Protein AF-0000000087661195 (afdb_homodimer)

pLDDT: mean 78.03, std 29.75, range [17.19, 98.88]

Secondary structure (DSSP, 8-state):
-------------------STHHHHTTS---TTTTT-EEE-SS-EEEEEEEEEE-SS-EEEEEE-TT--EEEEEEEEESS-HHHHHHHHHHHHHHHHTTT-TTBPPEEEEEEEE-TTS-EEEEEEEE---EEHHHHHHHHHHTT----HHHHHHHHHHHHHHHHHHHTSSSPPB-S--SGGGEEEE-S-TTSPPEEEE---TT-BSPPB-TTTS-HHHHHHHHHHHS-GGG--HHHH-GGG---BSHHHHHHHHHHHHHHHHHSS-SSTT-HHHHHHT-----SSS---HHHHHHHHHHT-S-TTTSPPHHHHHHHHHHHTT-------TT-PPPP-HHHHHHHHHTT-----TTS------------------------------------------------------------S--/-------------------TTHHHHHHHS--TT-TT-EEE-SS-EEEEEEEEEE-SS-EEEEEE-TT--EEEEEEEEESS-HHHHHHHHHHHHHHHHTTT-TTBPPEEEEEEEE-TTS-EEEEEEEE---EEHHHHHHHHHHTT----HHHHHHHHHHHHHHHHHHHTSSSPPB-S--SGGGEEEE-S-TTSPPEEEE---TT-BSPPB-TTTS-HHHHHHHHHHHS-GGG--HHHH-GGG---BSHHHHHHHHHHHHHHHHHSS-SSTT-HHHHHHT-----SSS---HHHHHHHHHHT-SSTTTSPPHHHHHHHHHHHTT-------TT-PPPP-HHHHHHHHHTT---S-TTS---------------------------------------------------------------

Sequence (838 aa):
MPLGLFGSTSKPQPLTSIDSGGYKERKEALEKDGRGTVLRLENTTVTIEKKLAEGGFAIVYLVSDKQNRHYALKRQFINDDNKQVEACRRESQIVSSLKGHKNIVSYVDHLLAKNKSGIYDYMLLTAYYRTSVLQLMNDRLSVGQSLRSSEVLSIFCDMCEAVARLHHSVTPIIHRDLKVENILVDERNRAGPPIYVLCDFGSATTKVLSSNNYSVSFIQDEIEKYTTLSYRSPEMVDLYCGKPIGTKSDTWAMGVMLYKLCYFCLPFGESAMAIQNGAFSFPNEPHHPDSLKTVIKCLLDADIERRPTIYQCAVLAFAAAERVCPIRNVRGCRKPSLSAAVRCFRSGTVSMFEDEPQEQVGHVNPSSQQDETATIVSLAPDSSIGDPSALTTSVQPRLRPKPTASASTVPFVLQDSKVMPLGLFGSTSKPQPLTSIDSGGYKERKEALEKDGRGTVLRLENTTVTIEKKLAEGGFAIVYLVSDKQNRHYALKRQFINDDNKQVEACRRESQIVSSLKGHKNIVSYVDHLLAKNKSGIYDYMLLTAYYRTSVLQLMNDRLSVGQSLRSSEVLSIFCDMCEAVARLHHSVTPIIHRDLKVENILVDERNRAGPPIYVLCDFGSATTKVLSSNNYSVSFIQDEIEKYTTLSYRSPEMVDLYCGKPIGTKSDTWAMGVMLYKLCYFCLPFGESAMAIQNGAFSFPNEPHHPDSLKTVIKCLLDADIERRPTIYQCAVLAFAAAERVCPIRNVRGCRKPSLSAAVRCFRSGTVSMFEDEPQEQVGHVNPSSQQDETATIVSLAPDSSIGDPSALTTSVQPRLRPKPTASASTVPFVLQDSKV

Foldseek 3Di:
DDPCPDPDPPDPPDPDDPDPPVVVVCVVDQPVQNAQPWDDFDPFIWGFHGWDDDDPFWTWTWIAGPVRATKIKIKGKDDPDVVLLVLLVVLLVVLVVLAPDQQAWHFDGWHWDADPVRIIITMTITHDFDFFQVNVQVVQVVVPHADDQLVLLQQLLSVLSVQLSQCVPPQHKAQQEDARRQKGWDCVPVVDDIHIHGYDSSLMDSDKDFVVVDPLVVLLVSNVVRHDQLLAALCSLVVPPGDIHDNLSVLSSSLQRSLCNQPVDGQQHNDSVCRNQLDGDRDPPPDDDLLSVLLSSLSSDNDSVSRDGSQQSSLSSCVSSVHDRPRDPSPPDDHFDSVCSSVQVVVVHGHRHNPDPPPPPPPPPPPPPPPPVPPPPPPPDDDDDDDDDDDDDDPDDDDDPDDDPPPDDDDDDPDDDDD/DDPPPDPPPPDPPDPDDPDPPVVVPVVPPCPPFQAQPWDDFPPFIWGFHGWDDDDPFWTWTWIAGPVRATKIKIKGKDDPCVVLLVLLVVLLVVLVVLAPDQQAWHFDGWHWDADPVRIIITMTITHDFDFFQVNVQVVQVVVPHADDQLRLLQQLLSVLVVQLSQCVPPQHKAQQEDARRQKGWDCVPVVDDIHIHGYDSSLMDSDKDFVVVDPLVVLLVSNVVRHDQLLAALCSLVVPPGDIDDNLSVLSSSLQRSLCNQPVDGQQHNDSVCRNQLDGDRDPPPDDDLLSVLLSSLSSDNDSVSRDGSQQSSLSSCVSSVHDRPRDPSPPDDHFDSVCSSVQVVVVHGHRHNPDPPPPPPPPPPPPPPPPVPPPPPPDPDDDDDDPDDPPPDDDDDDDDDDDDDPPPDDPDDDDDDD

Organism: Ancylostoma caninum (NCBI:txid29170)

InterPro domains:
  IPR000719 Protein kinase domain [PF00069] (48-313)
  IPR000719 Protein kinase domain [PS50011] (46-319)
  IPR000719 Protein kinase domain [SM00220] (46-319)
  IPR008271 Serine/threonine-protein kinase, active site [PS00108] (173-185)
  IPR011009 Protein kinase-like domain superfamily [SSF56112] (47-316)

Nearest PDB structures (foldseek):
  7lvi-assembly1_A  TM=9.624E-01  e=3.060E-36  Mus musculus
  8gmc-assembly1_A  TM=9.609E-01  e=1.500E-36  Homo sapiens
  8gmd-assembly1_A  TM=9.590E-01  e=1.501E-35  Homo sapiens
  5te0-assembly1_A  TM=9.442E-01  e=3.418E-35  Homo sapiens
  7lvi-assembly2_B  TM=9.652E-01  e=1.347E-34  Mus musculus

Solvent-accessible surface area (backbone atoms only — not comparable to full-atom values): 49504 Å² total; per-residue (Å²): 137,84,84,76,75,84,70,82,71,80,73,81,75,78,80,76,82,78,75,77,65,73,63,61,66,63,66,75,51,71,50,88,66,50,40,72,42,74,45,76,48,75,87,50,58,35,30,33,65,38,68,68,46,78,58,100,69,39,38,31,28,36,26,28,37,95,84,66,48,66,27,28,34,42,38,32,75,42,46,91,44,68,69,59,53,50,37,51,53,50,23,54,52,51,45,57,73,51,52,80,44,83,23,36,57,42,55,74,47,49,35,79,45,70,47,96,82,61,36,32,44,35,36,43,32,28,60,56,58,92,43,35,47,46,55,55,51,51,57,30,49,76,71,70,42,75,61,51,68,70,56,43,40,52,48,48,45,32,48,38,53,34,50,39,57,33,51,68,34,96,69,39,40,31,51,52,62,63,42,55,85,33,26,32,36,43,64,86,54,74,91,52,77,76,42,38,21,42,46,81,48,64,44,40,40,68,72,68,46,32,70,88,80,38,54,66,68,56,52,50,34,51,47,64,66,38,42,53,75,66,42,48,31,29,54,72,70,40,70,83,73,70,51,68,49,44,63,59,39,42,39,26,11,44,17,44,33,52,44,24,53,57,54,64,36,65,66,40,50,58,36,63,66,31,35,49,64,43,51,66,75,80,67,80,68,64,81,68,59,61,57,57,53,32,50,34,53,46,27,46,38,55,50,70,87,72,29,45,50,60,54,38,47,32,47,39,45,20,52,63,60,73,43,84,58,86,71,70,68,84,81,69,67,80,79,60,35,57,72,40,18,36,55,28,42,75,72,76,43,86,46,46,49,76,82,56,74,76,70,70,75,69,72,75,65,80,68,81,71,71,78,67,76,67,71,75,64,77,70,73,77,75,86,82,82,86,83,86,87,79,87,79,87,85,83,80,84,83,82,84,75,77,77,76,79,70,84,79,78,91,86,81,87,74,89,86,81,74,127,135,84,85,77,73,89,67,82,72,75,76,81,74,78,79,74,81,76,77,76,67,72,64,60,67,69,66,67,56,70,44,92,67,51,35,71,43,73,45,77,48,74,85,51,57,36,30,34,64,40,69,69,46,78,57,99,69,39,34,32,29,36,25,28,37,95,84,67,49,67,27,29,34,42,37,33,76,43,45,89,45,68,68,58,53,50,36,51,53,49,23,56,52,52,44,55,71,53,50,82,43,84,23,36,55,43,54,74,46,48,36,80,46,67,48,95,82,60,36,31,45,36,38,43,33,27,60,58,60,92,42,36,48,46,54,54,50,50,58,29,50,76,70,70,41,74,61,52,67,68,57,42,41,52,49,48,44,29,48,35,55,34,50,39,58,33,50,66,34,95,69,39,39,32,50,50,62,63,42,57,84,33,27,32,36,43,64,87,54,73,90,50,77,75,41,38,20,40,49,80,47,64,44,41,41,67,74,68,47,32,69,88,81,39,55,64,68,57,52,50,34,50,47,65,65,37,42,51,74,64,41,48,32,28,54,72,71,40,70,81,72,69,52,68,50,42,62,60,39,43,38,26,10,44,18,43,33,52,46,23,51,55,55,64,39,64,64,38,52,58,34,65,66,32,33,49,63,43,49,64,75,82,69,80,69,64,81,69,60,60,57,58,54,32,52,34,52,46,26,46,38,56,49,70,87,72,28,46,52,60,55,40,48,32,47,38,46,21,51,62,60,75,43,84,57,87,72,69,67,85,81,70,66,81,79,61,35,56,72,40,19,35,56,28,40,76,72,74,42,86,46,46,50,78,82,55,76,76,70,70,74,70,71,77,64,80,70,80,71,72,77,67,78,68,74,74,66,82,72,73,81,74,79,77,84,82,82,87,76,77,86,78,80,81,80,78,81,77,84,71,89,72,93,73,89,82,77,84,79,81,75,92,68,95,80,70,96,78,134

Radius of gyration: 34.37 Å; Cα contacts (8 Å, |Δi|>4): 1247; chains: 2; bounding box: 123×101×122 Å

Structure (mmCIF, N/CA/C/O backbone):
data_AF-0000000087661195-model_v1
#
loop_
_entity.id
_entity.type
_entity.pdbx_description
1 polymer 'non-specific serine/threonine protein kinase'
#
loop_
_atom_site.group_PDB
_atom_site.id
_atom_site.type_symbol
_atom_site.label_atom_id
_atom_site.label_alt_id
_atom_site.label_comp_id
_atom_site.label_asym_id
_atom_site.label_entity_id
_atom_site.label_seq_id
_atom_site.pdbx_PDB_ins_code
_atom_site.Cartn_x
_atom_site.Cartn_y
_atom_site.Cartn_z
_atom_site.occupancy
_atom_site.B_iso_or_equiv
_atom_site.auth_seq_id
_atom_site.auth_comp_id
_atom_site.auth_asym_id
_atom_site.auth_atom_id
_atom_site.pdbx_PDB_model_num
ATOM 1 N N . MET A 1 1 ? 73.562 -59.156 -7.957 1 23.47 1 MET A N 1
ATOM 2 C CA . MET A 1 1 ? 73.375 -58.5 -6.668 1 23.47 1 MET A CA 1
ATOM 3 C C . MET A 1 1 ? 71.938 -58 -6.531 1 23.47 1 MET A C 1
ATOM 5 O O . MET A 1 1 ? 71.438 -57.375 -7.461 1 23.47 1 MET A O 1
ATOM 9 N N . PRO A 1 2 ? 71.062 -58.5 -5.578 1 24.06 2 PRO A N 1
ATOM 10 C CA . PRO A 1 2 ? 69.625 -58.656 -5.312 1 24.06 2 PRO A CA 1
ATOM 11 C C . PRO A 1 2 ? 69 -57.312 -4.93 1 24.06 2 PRO A C 1
ATOM 13 O O . PRO A 1 2 ? 69.562 -56.5 -4.23 1 24.06 2 PRO A O 1
ATOM 16 N N . LEU A 1 3 ? 68.188 -56.656 -5.926 1 22.72 3 LEU A N 1
ATOM 17 C CA . LEU A 1 3 ? 67.438 -55.406 -6.082 1 22.72 3 LEU A CA 1
ATOM 18 C C . LEU A 1 3 ? 66.438 -55.219 -4.941 1 22.72 3 LEU A C 1
ATOM 20 O O . LEU A 1 3 ? 65.438 -55.938 -4.867 1 22.72 3 LEU A O 1
ATOM 24 N N . GLY A 1 4 ? 66.875 -55.125 -3.688 1 21.38 4 GLY A N 1
ATOM 25 C CA . GLY A 1 4 ? 66.25 -55.188 -2.369 1 21.38 4 GLY A CA 1
ATOM 26 C C . GLY A 1 4 ? 65.188 -54.156 -2.168 1 21.38 4 GLY A C 1
ATOM 27 O O . GLY A 1 4 ? 65.438 -53 -1.808 1 21.38 4 GLY A O 1
ATOM 28 N N . LEU A 1 5 ? 64.188 -54.062 -3.111 1 22.47 5 LEU A N 1
ATOM 29 C CA . LEU A 1 5 ? 63.188 -53 -3.207 1 22.47 5 LEU A CA 1
ATOM 30 C C . LEU A 1 5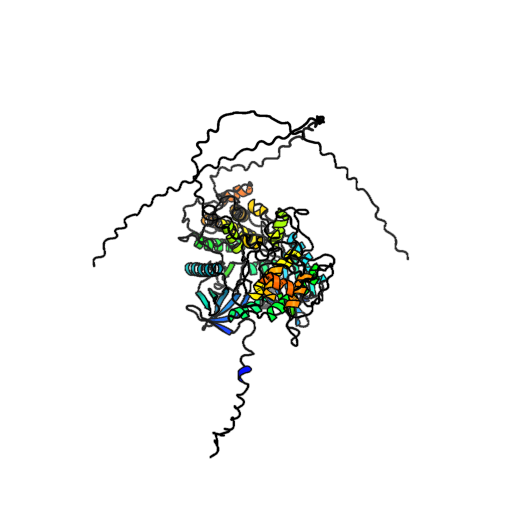 ? 62.469 -52.844 -1.888 1 22.47 5 LEU A C 1
ATOM 32 O O . LEU A 1 5 ? 62 -53.812 -1.306 1 22.47 5 LEU A O 1
ATOM 36 N N . PHE A 1 6 ? 62.656 -51.688 -1.176 1 22.33 6 PHE A N 1
ATOM 37 C CA . PHE A 1 6 ? 62.406 -51.156 0.148 1 22.33 6 PHE A CA 1
ATOM 38 C C . PHE A 1 6 ? 60.938 -51.219 0.495 1 22.33 6 PHE A C 1
ATOM 40 O O . PHE A 1 6 ? 60.094 -50.688 -0.25 1 22.33 6 PHE A O 1
ATOM 47 N N . GLY A 1 7 ? 60.406 -52.156 1.213 1 20.47 7 GLY A N 1
ATOM 48 C CA . GLY A 1 7 ? 59.188 -52.781 1.709 1 20.47 7 GLY A CA 1
ATOM 49 C C . GLY A 1 7 ? 58.406 -51.844 2.646 1 20.47 7 GLY A C 1
ATOM 50 O O . GLY A 1 7 ? 57.406 -52.281 3.252 1 20.47 7 GLY A O 1
ATOM 51 N N . SER A 1 8 ? 59.031 -50.75 3.098 1 21.3 8 SER A N 1
ATOM 52 C CA . SER A 1 8 ? 58.562 -50.438 4.449 1 21.3 8 SER A CA 1
ATOM 53 C C . SER A 1 8 ? 57.062 -50.125 4.469 1 21.3 8 SER A C 1
ATOM 55 O O . SER A 1 8 ? 56.562 -49.438 3.586 1 21.3 8 SER A O 1
ATOM 57 N N . THR A 1 9 ? 56.25 -50.875 5.176 1 21.91 9 THR A N 1
ATOM 58 C CA . THR A 1 9 ? 54.844 -51.156 5.508 1 21.91 9 THR A CA 1
ATOM 59 C C . THR A 1 9 ? 54.25 -50 6.309 1 21.91 9 THR A C 1
ATOM 61 O O . THR A 1 9 ? 53.188 -50.125 6.91 1 21.91 9 THR A O 1
ATOM 64 N N . SER A 1 10 ? 54.75 -48.781 6.18 1 21.56 10 SER A N 1
ATOM 65 C CA . SER A 1 10 ? 54.344 -47.875 7.254 1 21.56 10 SER A CA 1
ATOM 66 C C . SER A 1 10 ? 52.844 -47.844 7.406 1 21.56 10 SER A C 1
ATOM 68 O O . S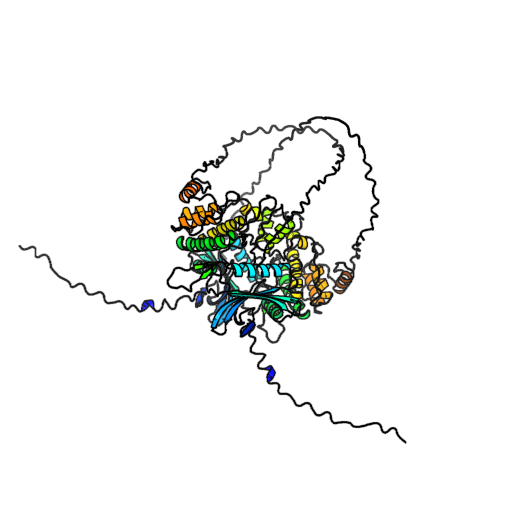ER A 1 10 ? 52.125 -47.781 6.414 1 21.56 10 SER A O 1
ATOM 70 N N . LYS A 1 11 ? 52.344 -48.25 8.578 1 22.83 11 LYS A N 1
ATOM 71 C CA . LYS A 1 11 ? 51 -48.375 9.164 1 22.83 11 LYS A CA 1
ATOM 72 C C . LYS A 1 11 ? 50.219 -47.094 9.023 1 22.83 11 LYS A C 1
ATOM 74 O O . LYS A 1 11 ? 50.688 -46 9.367 1 22.83 11 LYS A O 1
ATOM 79 N N . PRO A 1 12 ? 49.25 -46.938 8.141 1 20.7 12 PRO A N 1
ATOM 80 C CA . PRO A 1 12 ? 48.562 -45.688 7.969 1 20.7 12 PRO A CA 1
ATOM 81 C C . PRO A 1 12 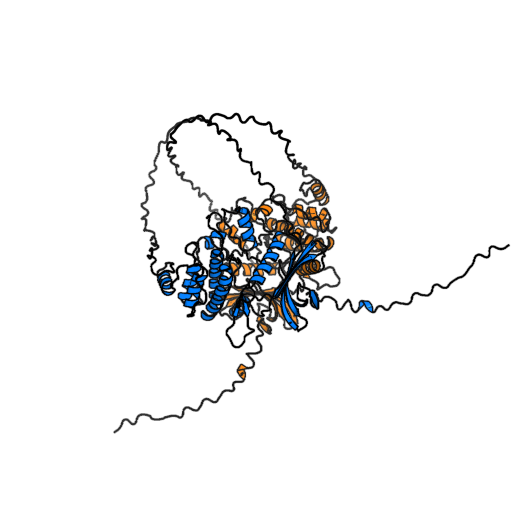? 47.906 -45.188 9.258 1 20.7 12 PRO A C 1
ATOM 83 O O . PRO A 1 12 ? 47.375 -46 10.031 1 20.7 12 PRO A O 1
ATOM 86 N N . GLN A 1 13 ? 48.438 -44.219 10.023 1 24.23 13 GLN A N 1
ATOM 87 C CA . GLN A 1 13 ? 47.938 -43.656 11.266 1 24.23 13 GLN A CA 1
ATOM 88 C C . GLN A 1 13 ? 46.469 -43.312 11.148 1 24.23 13 GLN A C 1
ATOM 90 O O . GLN A 1 13 ? 46.031 -42.719 10.148 1 24.23 13 GLN A O 1
ATOM 95 N N . PRO A 1 14 ? 45.656 -43.938 11.953 1 23.66 14 PRO A N 1
ATOM 96 C CA . PRO A 1 14 ? 44.188 -43.719 11.945 1 23.66 14 PRO A CA 1
ATOM 97 C C . PRO A 1 14 ? 43.812 -42.25 12.148 1 23.66 14 PRO A C 1
ATOM 99 O O . PRO A 1 14 ? 44.375 -41.562 13.008 1 23.66 14 PRO A O 1
ATOM 102 N N . LEU A 1 15 ? 43.5 -41.5 11.156 1 22.91 15 LEU A N 1
ATOM 103 C CA . LEU A 1 15 ? 43.062 -40.125 11.305 1 22.91 15 LEU A CA 1
ATOM 104 C C . LEU A 1 15 ? 42.062 -40 12.445 1 22.91 15 LEU A C 1
ATOM 106 O O . LEU A 1 15 ? 41.125 -40.781 12.555 1 22.91 15 LEU A O 1
ATOM 110 N N . THR A 1 16 ? 42.406 -39.5 13.578 1 23.48 16 THR A N 1
ATOM 111 C CA . THR A 1 16 ? 41.656 -39.125 14.773 1 23.48 16 THR A CA 1
ATOM 112 C C . THR A 1 16 ? 40.344 -38.438 14.383 1 23.48 16 THR A C 1
ATOM 114 O O . THR A 1 16 ? 40.25 -37.75 13.367 1 23.48 16 THR A O 1
ATOM 117 N N . SER A 1 17 ? 39.219 -38.844 15.062 1 23.25 17 SER A N 1
ATOM 118 C CA . SER A 1 17 ? 37.812 -38.5 15.07 1 23.25 17 SER A CA 1
ATOM 119 C C . SER A 1 17 ? 37.594 -37.031 15.344 1 23.25 17 SER A C 1
ATOM 121 O O . SER A 1 17 ? 37.938 -36.531 16.422 1 23.25 17 SER A O 1
ATOM 123 N N . ILE A 1 18 ? 37.906 -36.125 14.5 1 25.22 18 ILE A N 1
ATOM 124 C CA . ILE A 1 18 ? 37.562 -34.719 14.766 1 25.22 18 ILE A CA 1
ATOM 125 C C . ILE A 1 18 ? 36.156 -34.625 15.297 1 25.22 18 ILE A C 1
ATOM 127 O O . ILE A 1 18 ? 35.219 -35.156 14.672 1 25.22 18 ILE A O 1
ATOM 131 N N . ASP A 1 19 ? 35.906 -34.281 16.594 1 24.72 19 ASP A N 1
ATOM 132 C CA . ASP A 1 19 ? 34.75 -34.031 17.453 1 24.72 19 ASP A CA 1
ATOM 133 C C . ASP A 1 19 ? 33.75 -33.125 16.75 1 24.72 19 ASP A C 1
ATOM 135 O O . ASP A 1 19 ? 34.125 -32.219 16.031 1 24.72 19 ASP A O 1
ATOM 139 N N . SER A 1 20 ? 32.5 -33.688 16.609 1 26.73 20 SER A N 1
ATOM 140 C CA . SER A 1 20 ? 31.188 -33.312 16.094 1 26.73 20 SER A CA 1
ATOM 141 C C . SER A 1 20 ? 30.719 -31.984 16.703 1 26.73 20 SER A C 1
ATOM 143 O O . SER A 1 20 ? 29.531 -31.641 16.609 1 26.73 20 SER A O 1
ATOM 145 N N . GLY A 1 21 ? 31.531 -31.312 17.594 1 26.72 21 GLY A N 1
ATOM 146 C CA . GLY A 1 21 ? 31.062 -30.172 18.359 1 26.72 21 GLY A CA 1
ATOM 147 C C . GLY A 1 21 ? 30.609 -29.016 17.484 1 26.72 21 GLY A C 1
ATOM 148 O O . GLY A 1 21 ? 30.141 -28 17.984 1 26.72 21 GLY A O 1
ATOM 149 N N . GLY A 1 22 ? 31.328 -28.859 16.391 1 26.8 22 GLY A N 1
ATOM 150 C CA . GLY A 1 22 ? 31.094 -27.578 15.742 1 26.8 22 GLY A CA 1
ATOM 151 C C . GLY A 1 22 ? 29.688 -27.422 15.219 1 26.8 22 GLY A C 1
ATOM 152 O O . GLY A 1 22 ? 29.359 -26.438 14.562 1 26.8 22 GLY A O 1
ATOM 153 N N . TYR A 1 23 ? 28.969 -28.578 15.094 1 26.92 23 TYR A N 1
ATOM 154 C CA . TYR A 1 23 ? 27.672 -28.453 14.453 1 26.92 23 TYR A CA 1
ATOM 155 C C . TYR A 1 23 ? 26.656 -27.781 15.383 1 26.92 23 TYR A C 1
ATOM 157 O O . TYR A 1 23 ? 25.5 -27.594 15.023 1 26.92 23 TYR A O 1
ATOM 165 N N . LYS A 1 24 ? 26.828 -27.891 16.812 1 28.62 24 LYS A N 1
ATOM 166 C CA . LYS A 1 24 ? 25.812 -27.328 17.672 1 28.62 24 LYS A CA 1
ATOM 167 C C . LYS A 1 24 ? 25.672 -25.828 17.453 1 28.62 24 LYS A C 1
ATOM 169 O O . LYS A 1 24 ? 24.609 -25.25 17.703 1 28.62 24 LYS A O 1
ATOM 174 N N . GLU A 1 25 ? 26.891 -25.203 17.516 1 27.58 25 GLU A N 1
ATOM 175 C CA . GLU A 1 25 ? 26.797 -23.75 17.672 1 27.58 25 GLU A CA 1
ATOM 176 C C . GLU A 1 25 ? 26.094 -23.109 16.469 1 27.58 25 GLU A C 1
ATOM 178 O O . GLU A 1 25 ? 25.547 -22.016 16.578 1 27.58 25 GLU A O 1
ATOM 183 N N . ARG A 1 26 ? 26.312 -23.703 15.266 1 26.25 26 ARG A N 1
ATOM 184 C CA . ARG A 1 26 ? 25.719 -22.953 14.156 1 26.25 26 ARG A CA 1
ATOM 185 C C . ARG A 1 26 ? 24.203 -23.062 14.18 1 26.25 26 ARG A C 1
ATOM 187 O O . ARG A 1 26 ? 23.531 -22.547 13.297 1 26.25 26 ARG A O 1
ATOM 194 N N . LYS A 1 27 ? 23.672 -24.094 14.742 1 30.52 27 LYS A N 1
ATOM 195 C CA . LYS A 1 27 ? 22.234 -24.312 14.742 1 30.52 27 LYS A CA 1
ATOM 196 C C . LYS A 1 27 ? 21.5 -23.156 15.422 1 30.52 27 LYS A C 1
ATOM 198 O O . LYS A 1 27 ? 20.266 -23.125 15.445 1 30.52 27 LYS A O 1
ATOM 203 N N . GLU A 1 28 ? 21.984 -22.797 16.641 1 32.5 28 GLU A N 1
ATOM 204 C CA . GLU A 1 28 ? 21.297 -21.703 17.328 1 32.5 28 GLU A CA 1
ATOM 205 C C . GLU A 1 28 ? 21.172 -20.469 16.438 1 32.5 28 GLU A C 1
ATOM 207 O O . GLU A 1 28 ? 21.844 -19.469 16.656 1 32.5 28 GLU A O 1
ATOM 212 N N . ALA A 1 29 ? 21.594 -20.438 15.203 1 30.83 29 ALA A N 1
ATOM 213 C CA . ALA A 1 29 ? 21.562 -19.547 14.039 1 30.83 29 ALA A CA 1
ATOM 214 C C . ALA A 1 29 ? 20.438 -18.531 14.156 1 30.83 29 ALA A C 1
ATOM 216 O O . ALA A 1 29 ? 19.531 -18.688 14.984 1 30.83 29 ALA A O 1
ATOM 217 N N . LEU A 1 30 ? 20.219 -17.641 12.891 1 34.56 30 LEU A N 1
ATOM 218 C CA . LEU A 1 30 ? 19.422 -16.469 12.508 1 34.56 30 LEU A CA 1
ATOM 219 C C . LEU A 1 30 ? 17.969 -16.656 12.938 1 34.56 30 LEU A C 1
ATOM 221 O O . LEU A 1 30 ? 17.266 -17.5 12.398 1 34.56 30 LEU A O 1
ATOM 225 N N . GLU A 1 31 ? 17.719 -16.734 13.984 1 41.88 31 GLU A N 1
ATOM 226 C CA . GLU A 1 31 ? 16.312 -16.438 14.227 1 41.88 31 GLU A CA 1
ATOM 227 C C . GLU A 1 31 ? 15.734 -15.555 13.117 1 41.88 31 GLU A C 1
ATOM 229 O O . GLU A 1 31 ? 16.375 -14.602 12.68 1 41.88 31 GLU A O 1
ATOM 234 N N . LYS A 1 32 ? 14.875 -16.016 12.258 1 54.84 32 LYS A N 1
ATOM 235 C CA . LYS A 1 32 ? 14.25 -15.797 10.953 1 54.84 32 LYS A CA 1
ATOM 236 C C . LYS A 1 32 ? 13.945 -14.32 10.742 1 54.84 32 LYS A C 1
ATOM 238 O O . LYS A 1 32 ? 13.992 -13.828 9.609 1 54.84 32 LYS A O 1
ATOM 243 N N . ASP A 1 33 ? 13.891 -13.562 11.797 1 65.44 33 ASP A N 1
ATOM 244 C CA . ASP A 1 33 ? 13.547 -12.156 11.602 1 65.44 33 ASP A CA 1
ATOM 245 C C . ASP A 1 33 ? 14.797 -11.281 11.617 1 65.44 33 ASP A C 1
ATOM 247 O O . ASP A 1 33 ? 14.703 -10.055 11.742 1 65.44 33 ASP A O 1
ATOM 251 N N . GLY A 1 34 ? 16.094 -11.844 11.391 1 76.19 34 GLY A N 1
ATOM 252 C CA . GLY A 1 34 ? 17.344 -11.102 11.312 1 76.19 34 GLY A CA 1
ATOM 253 C C . GLY A 1 34 ? 17.859 -10.68 12.672 1 76.19 34 GLY A C 1
ATOM 254 O O . GLY A 1 34 ? 18.859 -9.961 12.766 1 76.19 34 GLY A O 1
ATOM 255 N N . ARG A 1 35 ? 17.266 -11.141 13.734 1 85.94 35 ARG A N 1
ATOM 256 C CA . ARG A 1 35 ? 17.656 -10.734 15.078 1 85.94 35 ARG A CA 1
ATOM 257 C C . ARG A 1 35 ? 19.094 -11.102 15.367 1 85.94 35 ARG A C 1
ATOM 259 O O . ARG A 1 35 ? 19.547 -12.211 15.055 1 85.94 35 ARG A O 1
ATOM 266 N N . GLY A 1 36 ? 19.797 -10.148 15.906 1 90.69 36 GLY A N 1
ATOM 267 C CA . GLY A 1 36 ? 21.172 -10.375 16.297 1 90.69 36 GLY A CA 1
ATOM 268 C C . GLY A 1 36 ? 22.172 -10.016 15.195 1 90.69 36 GLY A C 1
ATOM 269 O O . GLY A 1 36 ? 23.375 -9.938 15.445 1 90.69 36 GLY A O 1
ATOM 270 N N . THR A 1 37 ? 21.656 -9.703 14.023 1 92.62 37 THR A N 1
ATOM 271 C CA . THR A 1 37 ? 22.516 -9.328 12.906 1 92.62 37 THR A CA 1
ATOM 272 C C . THR A 1 37 ? 23.125 -7.941 13.133 1 92.62 37 THR A C 1
ATOM 274 O O . THR A 1 37 ? 22.422 -7.004 13.516 1 92.62 37 THR A O 1
ATOM 277 N N . VAL A 1 38 ? 24.438 -7.84 12.992 1 95.88 38 VAL A N 1
ATOM 278 C CA . VAL A 1 38 ? 25.125 -6.566 13.141 1 95.88 38 VAL A CA 1
ATOM 279 C C . VAL A 1 38 ? 25.266 -5.883 11.781 1 95.88 38 VAL A C 1
ATOM 281 O O . VAL A 1 38 ? 25.688 -6.508 10.805 1 95.88 38 VAL A O 1
ATOM 284 N N . LEU A 1 39 ? 24.875 -4.648 11.75 1 95.5 39 LEU A N 1
ATOM 285 C CA . LEU A 1 39 ? 24.922 -3.857 10.523 1 95.5 39 LEU A CA 1
ATOM 286 C C . LEU A 1 39 ? 25.828 -2.641 10.703 1 95.5 39 LEU A C 1
ATOM 288 O O . LEU A 1 39 ? 25.766 -1.963 11.727 1 95.5 39 LEU A O 1
ATOM 292 N N . ARG A 1 40 ? 26.656 -2.408 9.75 1 95.88 40 ARG A N 1
ATOM 293 C CA . ARG A 1 40 ? 27.547 -1.255 9.766 1 95.88 40 ARG A CA 1
ATOM 294 C C . ARG A 1 40 ? 27.109 -0.212 8.742 1 95.88 40 ARG A C 1
ATOM 296 O O . ARG A 1 40 ? 27.016 -0.508 7.551 1 95.88 40 ARG A O 1
ATOM 303 N N . LEU A 1 41 ? 26.844 1.008 9.18 1 97.12 41 LEU A N 1
ATOM 304 C CA . LEU A 1 41 ? 26.547 2.137 8.305 1 97.12 41 LEU A CA 1
ATOM 305 C C . LEU A 1 41 ? 27.781 3.023 8.133 1 97.12 41 LEU A C 1
ATOM 307 O O . LEU A 1 41 ? 28.906 2.568 8.32 1 97.12 41 LEU A O 1
ATOM 311 N N . GLU A 1 42 ? 27.562 4.254 7.641 1 95.31 42 GLU A N 1
ATOM 312 C CA . GLU A 1 42 ? 28.703 5.121 7.367 1 95.31 42 GLU A CA 1
ATOM 313 C C . GLU A 1 42 ? 29.438 5.484 8.648 1 95.31 42 GLU A C 1
ATOM 315 O O . GLU A 1 42 ? 30.672 5.461 8.695 1 95.31 42 GLU A O 1
ATOM 320 N N . ASN A 1 43 ? 28.672 5.789 9.711 1 96.12 43 ASN A N 1
ATOM 321 C CA . ASN A 1 43 ? 29.312 6.293 10.922 1 96.12 43 ASN A CA 1
ATOM 322 C C . ASN A 1 43 ? 28.828 5.535 12.156 1 96.12 43 ASN A C 1
ATOM 324 O O . ASN A 1 43 ? 29.266 5.828 13.273 1 96.12 43 ASN A O 1
ATOM 328 N N . THR A 1 44 ? 27.906 4.57 11.953 1 96.75 44 THR A N 1
ATOM 329 C CA . THR A 1 44 ? 27.281 3.902 13.086 1 96.75 44 THR A CA 1
ATOM 330 C C . THR A 1 44 ? 27.219 2.395 12.867 1 96.75 44 THR A C 1
ATOM 332 O O . THR A 1 44 ? 27.078 1.937 11.727 1 96.75 44 THR A O 1
ATOM 335 N N . THR A 1 45 ? 27.391 1.646 13.883 1 97.88 45 THR A N 1
ATOM 336 C CA . THR A 1 45 ? 27.156 0.205 13.891 1 97.88 45 THR A CA 1
ATOM 337 C C . THR A 1 45 ? 25.984 -0.152 14.797 1 97.88 45 THR A C 1
ATOM 339 O O . THR A 1 45 ? 25.938 0.28 15.945 1 97.88 45 THR A O 1
ATOM 342 N N . VAL A 1 46 ? 25.062 -0.938 14.211 1 98.12 46 VAL A N 1
ATOM 343 C CA . VAL A 1 46 ? 23.859 -1.248 14.977 1 98.12 46 VAL A CA 1
ATOM 344 C C . VAL A 1 46 ? 23.562 -2.74 14.875 1 98.12 46 VAL A C 1
ATOM 346 O O . VAL A 1 46 ? 24.031 -3.418 13.961 1 98.12 46 VAL A O 1
ATOM 349 N N . THR A 1 47 ? 22.781 -3.195 15.867 1 97.94 47 THR A N 1
ATOM 350 C CA . THR A 1 47 ? 22.344 -4.586 15.914 1 97.94 47 THR A CA 1
ATOM 351 C C . THR A 1 47 ? 20.828 -4.68 15.805 1 97.94 47 THR A C 1
ATOM 353 O O . THR A 1 47 ? 20.094 -3.963 16.5 1 97.94 47 THR A O 1
ATOM 356 N N . ILE A 1 48 ? 20.359 -5.605 14.992 1 96.75 48 ILE A N 1
ATOM 357 C CA . ILE A 1 48 ? 18.922 -5.773 14.805 1 96.75 48 ILE A CA 1
ATOM 358 C C . ILE A 1 48 ? 18.312 -6.445 16.031 1 96.75 48 ILE A C 1
ATOM 360 O O . ILE A 1 48 ? 18.766 -7.512 16.453 1 96.75 48 ILE A O 1
ATOM 364 N N . GLU A 1 49 ? 17.281 -5.77 16.609 1 95.75 49 GLU A N 1
ATOM 365 C CA . GLU A 1 49 ? 16.547 -6.352 17.719 1 95.75 49 GLU A CA 1
ATOM 366 C C . GLU A 1 49 ? 15.289 -7.07 17.219 1 95.75 49 GLU A C 1
ATOM 368 O O . GLU A 1 49 ? 15.016 -8.203 17.641 1 95.75 49 GLU A O 1
ATOM 373 N N . LYS A 1 50 ? 14.555 -6.418 16.406 1 92.19 50 LYS A N 1
ATOM 374 C CA . LYS A 1 50 ? 13.352 -7.023 15.844 1 92.19 50 LYS A CA 1
ATOM 375 C C . LYS A 1 50 ? 12.891 -6.285 14.594 1 92.19 50 LYS A C 1
ATOM 377 O O . LYS A 1 50 ? 13.297 -5.148 14.352 1 92.19 50 LYS A O 1
ATOM 382 N N . LYS A 1 51 ? 12.086 -6.977 13.852 1 91.25 51 LYS A N 1
ATOM 383 C CA . LYS A 1 51 ? 11.43 -6.379 12.695 1 91.25 51 LYS A CA 1
ATOM 384 C C . LYS A 1 51 ? 10.172 -5.609 13.102 1 91.25 51 LYS A C 1
ATOM 386 O O . LYS A 1 51 ? 9.344 -6.125 13.852 1 91.25 51 LYS A O 1
ATOM 391 N N . LEU A 1 52 ? 10.062 -4.367 12.656 1 89.5 52 LEU A N 1
ATOM 392 C CA . LEU A 1 52 ? 8.914 -3.523 12.984 1 89.5 52 LEU A CA 1
ATOM 393 C C . LEU A 1 52 ? 7.855 -3.588 11.891 1 89.5 52 LEU A C 1
ATOM 395 O O . LEU A 1 52 ? 6.656 -3.572 12.18 1 89.5 52 LEU A O 1
ATOM 399 N N . ALA A 1 53 ? 8.281 -3.594 10.688 1 87.94 53 ALA A N 1
ATOM 400 C CA . ALA A 1 53 ? 7.379 -3.609 9.539 1 87.94 53 ALA A CA 1
ATOM 401 C C . ALA A 1 53 ? 8.078 -4.168 8.305 1 87.94 53 ALA A C 1
ATOM 403 O O . ALA A 1 53 ? 9.289 -4.02 8.148 1 87.94 53 ALA A O 1
ATOM 404 N N . GLU A 1 54 ? 7.254 -4.832 7.461 1 87.56 54 GLU A N 1
ATOM 405 C CA . GLU A 1 54 ? 7.781 -5.359 6.207 1 87.56 54 GLU A CA 1
ATOM 406 C C . GLU A 1 54 ? 6.781 -5.176 5.066 1 87.56 54 GLU A C 1
ATOM 408 O O . GLU A 1 54 ? 5.625 -5.598 5.176 1 87.56 54 GLU A O 1
ATOM 413 N N . GLY A 1 55 ? 7.199 -4.461 4.07 1 81.88 55 GLY A N 1
ATOM 414 C CA . GLY A 1 55 ? 6.418 -4.289 2.855 1 81.88 55 GLY A CA 1
ATOM 415 C C . GLY A 1 55 ? 7.184 -4.656 1.598 1 81.88 55 GLY A C 1
ATOM 416 O O . GLY A 1 55 ? 8.305 -5.168 1.672 1 81.88 55 GLY A O 1
ATOM 417 N N . GLY A 1 56 ? 6.543 -4.523 0.458 1 71.31 56 GLY A N 1
ATOM 418 C CA . GLY A 1 56 ? 7.148 -4.875 -0.816 1 71.31 56 GLY A CA 1
ATOM 419 C C . GLY A 1 56 ? 8.336 -4 -1.174 1 71.31 56 GLY A C 1
ATOM 420 O O . GLY A 1 56 ? 9.133 -4.352 -2.045 1 71.31 56 GLY A O 1
ATOM 421 N N . PHE A 1 57 ? 8.445 -2.951 -0.436 1 71.69 57 PHE A N 1
ATOM 422 C CA . PHE A 1 57 ? 9.461 -1.983 -0.835 1 71.69 57 PHE A CA 1
ATOM 423 C C . PHE A 1 57 ? 10.578 -1.915 0.197 1 71.69 57 PHE A C 1
ATOM 425 O O . PHE A 1 57 ? 11.734 -1.683 -0.151 1 71.69 57 PHE A O 1
ATOM 432 N N . ALA A 1 58 ? 10.258 -2.051 1.405 1 89.31 58 ALA A N 1
ATOM 433 C CA . ALA A 1 58 ? 11.266 -1.835 2.445 1 89.31 58 ALA A CA 1
ATOM 434 C C . ALA A 1 58 ? 10.938 -2.643 3.699 1 89.31 58 ALA A C 1
ATOM 436 O O . ALA A 1 58 ? 9.82 -3.141 3.85 1 89.31 58 ALA A O 1
ATOM 437 N N . ILE A 1 59 ? 11.977 -2.787 4.461 1 92.38 59 ILE A N 1
ATOM 438 C CA . ILE A 1 59 ? 11.859 -3.379 5.789 1 92.38 59 ILE A CA 1
ATOM 439 C C . ILE A 1 59 ? 12.289 -2.365 6.848 1 92.38 59 ILE A C 1
ATOM 441 O O . ILE A 1 59 ? 13.273 -1.644 6.66 1 92.38 59 ILE A O 1
ATOM 445 N N . VAL A 1 60 ? 11.531 -2.291 7.914 1 94.94 60 VAL A N 1
ATOM 446 C CA . VAL A 1 60 ? 11.914 -1.42 9.016 1 94.94 60 VAL A CA 1
ATOM 447 C C . VAL A 1 60 ? 12.25 -2.262 10.25 1 94.94 60 VAL A C 1
ATOM 449 O O . VAL A 1 60 ? 11.461 -3.121 10.648 1 94.94 60 VAL A O 1
ATOM 452 N N . TYR A 1 61 ? 13.422 -1.963 10.867 1 95.88 61 TYR A N 1
ATOM 453 C CA . TYR A 1 61 ? 13.891 -2.695 12.039 1 95.88 61 TYR A CA 1
ATOM 454 C C . TYR A 1 61 ? 14.016 -1.775 13.242 1 95.88 61 TYR A C 1
ATOM 456 O O . TYR A 1 61 ? 14.328 -0.592 13.102 1 95.88 61 TYR A O 1
ATOM 464 N N . LEU A 1 62 ? 13.734 -2.344 14.383 1 96.94 62 LEU A N 1
ATOM 465 C CA . LEU A 1 62 ? 14.289 -1.796 15.617 1 96.94 62 LEU A CA 1
ATOM 466 C C . LEU A 1 62 ? 15.727 -2.262 15.82 1 96.94 62 LEU A C 1
ATOM 468 O O . LEU A 1 62 ? 16 -3.465 15.805 1 96.94 62 LEU A O 1
ATOM 472 N N . VAL A 1 63 ? 16.578 -1.337 15.977 1 98.12 63 VAL A N 1
ATOM 473 C CA . VAL A 1 63 ? 17.984 -1.68 16.141 1 98.12 63 VAL A CA 1
ATOM 474 C C . VAL A 1 63 ? 18.562 -0.968 17.375 1 98.12 63 VAL A C 1
ATOM 476 O O . VAL A 1 63 ? 17.969 -0.005 17.859 1 98.12 63 VAL A O 1
ATOM 479 N N . SER A 1 64 ? 19.641 -1.445 17.844 1 98.12 64 SER A N 1
ATOM 480 C CA . SER A 1 64 ? 20.312 -0.834 18.984 1 98.12 64 SER A CA 1
ATOM 481 C C . SER A 1 64 ? 21.812 -0.688 18.734 1 98.12 64 SER A C 1
ATOM 483 O O . SER A 1 64 ? 22.375 -1.42 17.922 1 98.12 64 SER A O 1
ATOM 485 N N . ASP A 1 65 ? 22.391 0.344 19.375 1 96.88 65 ASP A N 1
ATOM 486 C CA . ASP A 1 65 ? 23.828 0.512 19.297 1 96.88 65 ASP A CA 1
ATOM 487 C C . ASP A 1 65 ? 24.531 -0.121 20.5 1 96.88 65 ASP A C 1
ATOM 489 O O . ASP A 1 65 ? 23.922 -0.862 21.266 1 96.88 65 ASP A O 1
ATOM 493 N N . LYS A 1 66 ? 25.875 0.132 20.562 1 94.38 66 LYS A N 1
ATOM 494 C CA . LYS A 1 66 ? 26.688 -0.466 21.625 1 94.38 66 LYS A CA 1
ATOM 495 C C . LYS A 1 66 ? 26.25 0.021 23 1 94.38 66 LYS A C 1
ATOM 497 O O . LYS A 1 66 ? 26.453 -0.67 24 1 94.38 66 LYS A O 1
ATOM 502 N N . GLN A 1 67 ? 25.656 1.154 23.031 1 95.81 67 GLN A N 1
ATOM 503 C CA . GLN A 1 67 ? 25.203 1.731 24.297 1 95.81 67 GLN A CA 1
ATOM 504 C C . GLN A 1 67 ? 23.734 1.388 24.562 1 95.81 67 GLN A C 1
ATOM 506 O O . GLN A 1 67 ? 23.109 1.97 25.453 1 95.81 67 GLN A O 1
ATOM 511 N N . ASN A 1 68 ? 23.125 0.596 23.797 1 94.12 68 ASN A N 1
ATOM 512 C CA . ASN A 1 68 ? 21.75 0.101 23.938 1 94.12 68 ASN A CA 1
ATOM 513 C C . ASN A 1 68 ? 20.734 1.194 23.641 1 94.12 68 ASN A C 1
ATOM 515 O O . ASN A 1 68 ? 19.625 1.185 24.203 1 94.12 68 ASN A O 1
ATOM 519 N N . ARG A 1 69 ? 21.188 2.186 22.938 1 96.31 69 ARG A N 1
ATOM 520 C CA . ARG A 1 69 ? 20.219 3.16 22.453 1 96.31 69 ARG A CA 1
ATOM 521 C C . ARG A 1 69 ? 19.453 2.615 21.25 1 96.31 69 ARG A C 1
ATOM 523 O O . ARG A 1 69 ? 20.047 1.992 20.359 1 96.31 69 ARG A O 1
ATOM 530 N N . HIS A 1 70 ? 18.125 2.9 21.25 1 97.06 70 HIS A N 1
ATOM 531 C CA . HIS A 1 70 ? 17.266 2.332 20.219 1 97.06 70 HIS A CA 1
ATOM 532 C C . HIS A 1 70 ? 17.109 3.297 19.047 1 97.06 70 HIS A C 1
ATOM 534 O O . HIS A 1 70 ? 16.969 4.508 19.25 1 97.06 70 HIS A O 1
ATOM 540 N N . TYR A 1 71 ? 17.125 2.727 17.797 1 98.12 71 TYR A N 1
ATOM 541 C CA . TYR A 1 71 ? 16.922 3.451 16.562 1 98.12 71 TYR A CA 1
ATOM 542 C C . TYR A 1 71 ? 15.984 2.682 15.625 1 98.12 71 TYR A C 1
ATOM 544 O O . TYR A 1 71 ? 15.727 1.495 15.844 1 98.12 71 TYR A O 1
ATOM 552 N N . ALA A 1 72 ? 15.398 3.365 14.711 1 97.94 72 ALA A N 1
ATOM 553 C CA . ALA A 1 72 ? 14.672 2.732 13.609 1 97.94 72 ALA A CA 1
ATOM 554 C C . ALA A 1 72 ? 15.531 2.682 12.344 1 97.94 72 ALA A C 1
ATOM 556 O O . ALA A 1 72 ? 16.156 3.678 11.969 1 97.94 72 ALA A O 1
ATOM 557 N N . LEU A 1 73 ? 15.586 1.502 11.719 1 98.12 73 LEU A N 1
ATOM 558 C CA . LEU A 1 73 ? 16.375 1.318 10.5 1 98.12 73 LEU A CA 1
ATOM 559 C C . LEU A 1 73 ? 15.477 0.9 9.336 1 98.12 73 LEU A C 1
ATOM 561 O O . LEU A 1 73 ? 14.891 -0.182 9.359 1 98.12 73 LEU A O 1
ATOM 565 N N . LYS A 1 74 ? 15.367 1.792 8.375 1 97.06 74 LYS A N 1
ATOM 566 C CA . LYS A 1 74 ? 14.742 1.436 7.102 1 97.06 74 LYS A CA 1
ATOM 567 C C . LYS A 1 74 ? 15.75 0.807 6.148 1 97.06 74 LYS A C 1
ATOM 569 O O . LYS A 1 74 ? 16.797 1.395 5.871 1 97.06 74 LYS A O 1
ATOM 574 N N . ARG A 1 75 ? 15.414 -0.386 5.656 1 95.62 75 ARG A N 1
ATOM 575 C CA . ARG A 1 75 ? 16.328 -1.096 4.766 1 95.62 75 ARG A CA 1
ATOM 576 C C . ARG A 1 75 ? 15.625 -1.523 3.486 1 95.62 75 ARG A C 1
ATOM 578 O O . ARG A 1 75 ? 14.508 -2.043 3.531 1 95.62 75 ARG A O 1
ATOM 585 N N . GLN A 1 76 ? 16.266 -1.228 2.377 1 94.12 76 GLN A N 1
ATOM 586 C CA . GLN A 1 76 ? 15.742 -1.594 1.065 1 94.12 76 GLN A CA 1
ATOM 587 C C . GLN A 1 76 ? 16.812 -2.27 0.214 1 94.12 76 GLN A C 1
ATOM 589 O O . GLN A 1 76 ? 17.953 -1.81 0.164 1 94.12 76 GLN A O 1
ATOM 594 N N . PHE A 1 77 ? 16.406 -3.352 -0.435 1 90.06 77 PHE A N 1
ATOM 595 C CA . PHE A 1 77 ? 17.25 -4.012 -1.424 1 90.06 77 PHE A CA 1
ATOM 596 C C . PHE A 1 77 ? 16.75 -3.732 -2.836 1 90.06 77 PHE A C 1
ATOM 598 O O . PHE A 1 77 ? 15.57 -3.938 -3.135 1 90.06 77 PHE A O 1
ATOM 605 N N . ILE A 1 78 ? 17.609 -3.209 -3.619 1 89.5 78 ILE A N 1
ATOM 606 C CA . ILE A 1 78 ? 17.203 -2.777 -4.953 1 89.5 78 ILE A CA 1
ATOM 607 C C . ILE A 1 78 ? 17.984 -3.568 -6.004 1 89.5 78 ILE A C 1
ATOM 609 O O . ILE A 1 78 ? 19.219 -3.479 -6.082 1 89.5 78 ILE A O 1
ATOM 613 N N . ASN A 1 79 ? 17.219 -4.32 -6.758 1 83.81 79 ASN A N 1
ATOM 614 C CA . ASN A 1 79 ? 17.812 -5.094 -7.84 1 83.81 79 ASN A CA 1
ATOM 615 C C . ASN A 1 79 ? 17.422 -4.531 -9.203 1 83.81 79 ASN A C 1
ATOM 617 O O . ASN A 1 79 ? 16.25 -4.461 -9.547 1 83.81 79 ASN A O 1
ATOM 621 N N . ASP A 1 80 ? 18.344 -4.043 -9.961 1 80 80 ASP A N 1
ATOM 622 C CA . ASP A 1 80 ? 18.219 -3.619 -11.352 1 80 80 ASP A CA 1
ATOM 623 C C . ASP A 1 80 ? 17.141 -2.559 -11.5 1 80 80 ASP A C 1
ATOM 625 O O . ASP A 1 80 ? 16.25 -2.691 -12.344 1 80 80 ASP A O 1
ATOM 629 N N . ASP A 1 81 ? 17.156 -1.551 -10.656 1 84.88 81 ASP A N 1
ATOM 630 C CA . ASP A 1 81 ? 16.234 -0.421 -10.688 1 84.88 81 ASP A CA 1
ATOM 631 C C . ASP A 1 81 ? 16.938 0.882 -10.336 1 84.88 81 ASP A C 1
ATOM 633 O O . ASP A 1 81 ? 16.891 1.34 -9.195 1 84.88 81 ASP A O 1
ATOM 637 N N . ASN A 1 82 ? 17.484 1.472 -11.328 1 88 82 ASN A N 1
ATOM 638 C CA . ASN A 1 82 ? 18.266 2.684 -11.125 1 88 82 ASN A CA 1
ATOM 639 C C . ASN A 1 82 ? 17.406 3.836 -10.617 1 88 82 ASN A C 1
ATOM 641 O O . ASN A 1 82 ? 17.875 4.676 -9.852 1 88 82 ASN A O 1
ATOM 645 N N . LYS A 1 83 ? 16.172 3.871 -11.07 1 86.56 83 LYS A N 1
ATOM 646 C CA . LYS A 1 83 ? 15.266 4.922 -10.617 1 86.56 83 LYS A CA 1
ATOM 647 C C . LYS A 1 83 ? 15.039 4.844 -9.109 1 86.56 83 LYS A C 1
ATOM 649 O O . LYS A 1 83 ? 15.016 5.867 -8.43 1 86.56 83 LYS A O 1
ATOM 654 N N . GLN A 1 84 ? 14.93 3.645 -8.664 1 90.25 84 GLN A N 1
ATOM 655 C CA . GLN A 1 84 ? 14.727 3.451 -7.234 1 90.25 84 GLN A CA 1
ATOM 656 C C . GLN A 1 84 ? 15.984 3.799 -6.441 1 90.25 84 GLN A C 1
ATOM 658 O O . GLN A 1 84 ? 15.898 4.312 -5.324 1 90.25 84 GLN A O 1
ATOM 663 N N . VAL A 1 85 ? 17.156 3.523 -6.969 1 94.12 85 VAL A N 1
ATOM 664 C CA . VAL A 1 85 ? 18.406 3.881 -6.328 1 94.12 85 VAL A CA 1
ATOM 665 C C . VAL A 1 85 ? 18.5 5.395 -6.172 1 94.12 85 VAL A C 1
ATOM 667 O O . VAL A 1 85 ? 18.859 5.895 -5.102 1 94.12 85 VAL A O 1
ATOM 670 N N . GLU A 1 86 ? 18.125 6.027 -7.219 1 94.88 86 GLU A N 1
ATOM 671 C CA . GLU A 1 86 ? 18.172 7.488 -7.188 1 94.88 86 GLU A CA 1
ATOM 672 C C . GLU A 1 86 ? 17.172 8.047 -6.176 1 94.88 86 GLU A C 1
ATOM 674 O O . GLU A 1 86 ? 17.453 9.055 -5.52 1 94.88 86 GLU A O 1
ATOM 679 N N . ALA A 1 87 ? 16.047 7.449 -6.094 1 93.56 87 ALA A N 1
ATOM 680 C CA . ALA A 1 87 ? 15.055 7.871 -5.113 1 93.56 87 ALA A CA 1
ATOM 681 C C . ALA A 1 87 ? 15.578 7.723 -3.689 1 93.56 87 ALA A C 1
ATOM 683 O O . ALA A 1 87 ? 15.359 8.594 -2.844 1 93.56 87 ALA A O 1
ATOM 684 N N . CYS A 1 88 ? 16.281 6.664 -3.414 1 95.75 88 CYS A N 1
ATOM 685 C CA . CYS A 1 88 ? 16.859 6.43 -2.1 1 95.75 88 CYS A CA 1
ATOM 686 C C . CYS A 1 88 ? 17.953 7.449 -1.798 1 95.75 88 CYS A C 1
ATOM 688 O O . CYS A 1 88 ? 18.047 7.957 -0.678 1 95.75 88 CYS A O 1
ATOM 690 N N . ARG A 1 89 ? 18.734 7.723 -2.805 1 97 89 ARG A N 1
ATOM 691 C CA . ARG A 1 89 ? 19.766 8.742 -2.652 1 97 89 ARG A CA 1
ATOM 692 C C . ARG A 1 89 ? 19.156 10.094 -2.307 1 97 89 ARG A C 1
ATOM 694 O O . ARG A 1 89 ? 19.625 10.781 -1.397 1 97 89 ARG A O 1
ATOM 701 N N . ARG A 1 90 ? 18.141 10.422 -2.971 1 96.69 90 ARG A N 1
ATOM 702 C CA . ARG A 1 90 ? 17.438 11.68 -2.727 1 96.69 90 ARG A CA 1
ATOM 703 C C . ARG A 1 90 ? 16.828 11.703 -1.326 1 96.69 90 ARG A C 1
ATOM 705 O O . ARG A 1 90 ? 16.906 12.719 -0.634 1 96.69 90 ARG A O 1
ATOM 712 N N . GLU A 1 91 ? 16.234 10.617 -0.933 1 96.75 91 GLU A N 1
ATOM 713 C CA . GLU A 1 91 ? 15.641 10.523 0.397 1 96.75 91 GLU A CA 1
ATOM 714 C C . GLU A 1 91 ? 16.672 10.812 1.484 1 96.75 91 GLU A C 1
ATOM 716 O O . GLU A 1 91 ? 16.438 11.641 2.367 1 96.75 91 GLU A O 1
ATOM 721 N N . SER A 1 92 ? 17.812 10.164 1.419 1 97.25 92 SER A N 1
ATOM 722 C CA . SER A 1 92 ? 18.828 10.344 2.445 1 97.25 92 SER A CA 1
ATOM 723 C C . SER A 1 92 ? 19.375 11.773 2.447 1 97.25 92 SER A C 1
ATOM 725 O O . SER A 1 92 ? 19.641 12.336 3.51 1 97.25 92 SER A O 1
ATOM 727 N N . GLN A 1 93 ? 19.469 12.359 1.253 1 97.19 93 GLN A N 1
ATOM 728 C CA . GLN A 1 93 ? 19.938 13.734 1.146 1 97.19 93 GLN A CA 1
ATOM 729 C C . GLN A 1 93 ? 18.953 14.711 1.772 1 97.19 93 GLN A C 1
ATOM 731 O O . GLN A 1 93 ? 19.344 15.609 2.523 1 97.19 93 GLN A O 1
ATOM 736 N N . ILE A 1 94 ? 17.734 14.484 1.507 1 97.19 94 ILE A N 1
ATOM 737 C CA . ILE A 1 94 ? 16.688 15.367 2.008 1 97.19 94 ILE A CA 1
ATOM 738 C C . ILE A 1 94 ? 16.594 15.25 3.527 1 97.19 94 ILE A C 1
ATOM 740 O O . ILE A 1 94 ? 16.641 16.25 4.242 1 97.19 94 ILE A O 1
ATOM 744 N N . VAL A 1 95 ? 16.531 14.07 4.027 1 97.38 95 VAL A N 1
ATOM 745 C CA . VAL A 1 95 ? 16.328 13.867 5.457 1 97.38 95 VAL A CA 1
ATOM 746 C C . VAL A 1 95 ? 17.531 14.391 6.23 1 97.38 95 VAL A C 1
ATOM 748 O O . VAL A 1 95 ? 17.391 14.984 7.297 1 97.38 95 VAL A O 1
ATOM 751 N N . SER A 1 96 ? 18.703 14.172 5.688 1 97.12 96 SER A N 1
ATOM 752 C CA . SER A 1 96 ? 19.906 14.641 6.348 1 97.12 96 SER A CA 1
ATOM 753 C C . SER A 1 96 ? 19.984 16.156 6.371 1 97.12 96 SER A C 1
ATOM 755 O O . SER A 1 96 ? 20.484 16.75 7.332 1 97.12 96 SER A O 1
ATOM 757 N N . SER A 1 97 ? 19.453 16.766 5.359 1 96.38 97 SER A N 1
ATOM 758 C CA . SER A 1 97 ? 19.5 18.219 5.266 1 96.38 97 SER A CA 1
ATOM 759 C C . SER A 1 97 ? 18.5 18.875 6.215 1 96.38 97 SER A C 1
ATOM 761 O O . SER A 1 97 ? 18.578 20.062 6.5 1 96.38 97 SER A O 1
ATOM 763 N N . LEU A 1 98 ? 17.562 18.141 6.715 1 95.88 98 LEU A N 1
ATOM 764 C CA . LEU A 1 98 ? 16.5 18.672 7.566 1 95.88 98 LEU A CA 1
ATOM 765 C C . LEU A 1 98 ? 16.766 18.328 9.031 1 95.88 98 LEU A C 1
ATOM 767 O O . LEU A 1 98 ? 15.898 18.531 9.883 1 95.88 98 LEU A O 1
ATOM 771 N N . LYS A 1 99 ? 17.906 17.891 9.281 1 93.94 99 LYS A N 1
ATOM 772 C CA . LYS A 1 99 ? 18.281 17.438 10.617 1 93.94 99 LYS A CA 1
ATOM 773 C C . LYS A 1 99 ? 18.047 18.547 11.648 1 93.94 99 LYS A C 1
ATOM 775 O O . LYS A 1 99 ? 18.359 19.703 11.406 1 93.94 99 LYS A O 1
ATOM 780 N N . GLY A 1 100 ? 17.375 18.156 12.812 1 93.75 100 GLY A N 1
ATOM 781 C CA . GLY A 1 100 ? 17.266 19.078 13.93 1 93.75 100 GLY A CA 1
ATOM 782 C C . GLY A 1 100 ? 15.875 19.656 14.094 1 93.75 100 GLY A C 1
ATOM 783 O O . GLY A 1 100 ? 15.547 20.203 15.148 1 93.75 100 GLY A O 1
ATOM 784 N N . HIS A 1 101 ? 15.047 19.562 13.117 1 96.56 101 HIS A N 1
ATOM 785 C CA . HIS A 1 101 ? 13.695 20.078 13.234 1 96.56 101 HIS A CA 1
ATOM 786 C C . HIS A 1 101 ? 12.836 19.203 14.133 1 96.56 101 HIS A C 1
ATOM 788 O O . HIS A 1 101 ? 12.797 17.984 13.953 1 96.56 101 HIS A O 1
ATOM 794 N N . LYS A 1 102 ? 12.07 19.75 15.008 1 96.06 102 LYS A N 1
ATOM 795 C CA . LYS A 1 102 ? 11.359 19.016 16.047 1 96.06 102 LYS A CA 1
ATOM 796 C C . LYS A 1 102 ? 10.258 18.156 15.438 1 96.06 102 LYS A C 1
ATOM 798 O O . LYS A 1 102 ? 9.859 17.141 16.016 1 96.06 102 LYS A O 1
ATOM 803 N N . ASN A 1 103 ? 9.656 18.594 14.289 1 98.25 103 ASN A N 1
ATOM 804 C CA . ASN A 1 103 ? 8.508 17.922 13.703 1 98.25 103 ASN A CA 1
ATOM 805 C C . ASN A 1 103 ? 8.914 17.047 12.523 1 98.25 103 ASN A C 1
ATOM 807 O O . ASN A 1 103 ? 8.07 16.609 11.742 1 98.25 103 ASN A O 1
ATOM 811 N N . ILE A 1 104 ? 10.188 16.766 12.289 1 98.5 104 ILE A N 1
ATOM 812 C CA . ILE A 1 104 ? 10.711 15.883 11.258 1 98.5 104 ILE A CA 1
ATOM 813 C C . ILE A 1 104 ? 11.555 14.781 11.891 1 98.5 104 ILE A C 1
ATOM 815 O O . ILE A 1 104 ? 12.289 15.031 12.844 1 98.5 104 ILE A O 1
ATOM 819 N N . VAL A 1 105 ? 11.406 13.633 11.391 1 98.12 105 VAL A N 1
ATOM 820 C CA . VAL A 1 105 ? 12.109 12.469 11.922 1 98.12 105 VAL A CA 1
ATOM 821 C C . VAL A 1 105 ? 13.594 12.781 12.055 1 98.12 105 VAL A C 1
ATOM 823 O O . VAL A 1 105 ? 14.188 13.398 11.164 1 98.12 105 VAL A O 1
ATOM 826 N N . SER A 1 106 ? 14.172 12.391 13.125 1 97.44 106 SER A N 1
ATOM 827 C CA . SER A 1 106 ? 15.562 12.742 13.414 1 97.44 106 SER A CA 1
ATOM 828 C C . SER A 1 106 ? 16.531 11.82 12.672 1 97.44 106 SER A C 1
ATOM 830 O O . SER A 1 106 ? 16.578 10.617 12.938 1 97.44 106 SER A O 1
ATOM 832 N N . TYR A 1 107 ? 17.281 12.438 11.828 1 97.94 107 TYR A N 1
ATOM 833 C CA . TYR A 1 107 ? 18.297 11.734 11.047 1 97.94 107 TYR A CA 1
ATOM 834 C C . TYR A 1 107 ? 19.484 11.344 11.914 1 97.94 107 TYR A C 1
ATOM 836 O O . TYR A 1 107 ? 19.938 12.141 12.742 1 97.94 107 TYR A O 1
ATOM 844 N N . VAL A 1 108 ? 20 10.117 11.656 1 98.12 108 VAL A N 1
ATOM 845 C CA . VAL A 1 108 ? 21.188 9.672 12.391 1 98.12 108 VAL A CA 1
ATOM 846 C C . VAL A 1 108 ? 22.297 9.305 11.422 1 98.12 108 VAL A C 1
ATOM 848 O O . VAL A 1 108 ? 23.422 9.812 11.531 1 98.12 108 VAL A O 1
ATOM 851 N N . ASP A 1 109 ? 22.016 8.406 10.492 1 98.38 109 ASP A N 1
ATOM 852 C CA . ASP A 1 109 ? 23.016 7.914 9.562 1 98.38 109 ASP A CA 1
ATOM 853 C C . ASP A 1 109 ? 22.359 7.238 8.352 1 98.38 109 ASP A C 1
ATOM 855 O O . ASP A 1 109 ? 21.156 7 8.352 1 98.38 109 ASP A O 1
ATOM 859 N N . HIS A 1 110 ? 23.141 7.047 7.289 1 98.38 110 HIS A N 1
ATOM 860 C CA . HIS A 1 110 ? 22.641 6.266 6.16 1 98.38 110 HIS A CA 1
ATOM 861 C C . HIS A 1 110 ? 23.781 5.582 5.418 1 98.38 110 HIS A C 1
ATOM 863 O O . HIS A 1 110 ? 24.953 5.895 5.648 1 98.38 110 HIS A O 1
ATOM 869 N N . LEU A 1 111 ? 23.406 4.594 4.637 1 97.94 111 LEU A N 1
ATOM 870 C CA . LEU A 1 111 ? 24.344 3.9 3.76 1 97.94 111 LEU A CA 1
ATOM 871 C C . LEU A 1 111 ? 23.656 3.461 2.471 1 97.94 111 LEU A C 1
ATOM 873 O O . LEU A 1 111 ? 22.531 2.977 2.502 1 97.94 111 LEU A O 1
ATOM 877 N N . LEU A 1 112 ? 24.219 3.773 1.379 1 96.94 112 LEU A N 1
ATOM 878 C CA . LEU A 1 112 ? 23.859 3.236 0.073 1 96.94 112 LEU A CA 1
ATOM 879 C C . LEU A 1 112 ? 25.047 2.549 -0.585 1 96.94 112 LEU A C 1
ATOM 881 O O . LEU A 1 112 ? 26 3.211 -0.999 1 96.94 112 LEU A O 1
ATOM 885 N N . ALA A 1 113 ? 24.953 1.203 -0.659 1 94.75 113 ALA A N 1
ATOM 886 C CA . ALA A 1 113 ? 26.078 0.446 -1.179 1 94.75 113 ALA A CA 1
ATOM 887 C C . ALA A 1 113 ? 25.625 -0.651 -2.133 1 94.75 113 ALA A C 1
ATOM 889 O O . ALA A 1 113 ? 24.516 -1.173 -1.997 1 94.75 113 ALA A O 1
ATOM 890 N N . LYS A 1 114 ? 26.453 -0.959 -3.055 1 91.06 114 LYS A N 1
ATOM 891 C CA . LYS A 1 114 ? 26.203 -2.045 -4 1 91.06 114 LYS A CA 1
ATOM 892 C C . LYS A 1 114 ? 27.016 -3.287 -3.637 1 91.06 114 LYS A C 1
ATOM 894 O O . LYS A 1 114 ? 28.219 -3.201 -3.404 1 91.06 114 LYS A O 1
ATOM 899 N N . ASN A 1 115 ? 26.328 -4.426 -3.545 1 83.31 115 ASN A N 1
ATOM 900 C CA . ASN A 1 115 ? 27.062 -5.645 -3.209 1 83.31 115 ASN A CA 1
ATOM 901 C C . ASN A 1 115 ? 27.672 -6.293 -4.449 1 83.31 115 ASN A C 1
ATOM 903 O O . ASN A 1 115 ? 27.594 -5.734 -5.547 1 83.31 115 ASN A O 1
ATOM 907 N N . LYS A 1 116 ? 28.344 -7.449 -4.25 1 80.94 116 LYS A N 1
ATOM 908 C CA . LYS A 1 116 ? 29.078 -8.117 -5.32 1 80.94 116 LYS A CA 1
ATOM 909 C C . LYS A 1 116 ? 28.141 -8.633 -6.402 1 80.94 116 LYS A C 1
ATOM 911 O O . LYS A 1 116 ? 28.516 -8.719 -7.57 1 80.94 116 LYS A O 1
ATOM 916 N N . SER A 1 117 ? 26.906 -8.875 -6.062 1 79.06 117 SER A N 1
ATOM 917 C CA . SER A 1 117 ? 25.922 -9.406 -7.012 1 79.06 117 SER A CA 1
ATOM 918 C C . SER A 1 117 ? 25.219 -8.281 -7.754 1 79.06 117 SER A C 1
ATOM 920 O O . SER A 1 117 ? 24.297 -8.531 -8.539 1 79.06 117 SER A O 1
ATOM 922 N N . GLY A 1 118 ? 25.578 -7.035 -7.48 1 83.44 118 GLY A N 1
ATOM 923 C CA . GLY A 1 118 ? 25 -5.891 -8.172 1 83.44 118 GLY A CA 1
ATOM 924 C C . GLY A 1 118 ? 23.734 -5.371 -7.508 1 83.44 118 GLY A C 1
ATOM 925 O O . GLY A 1 118 ? 23.078 -4.477 -8.039 1 83.44 118 GLY A O 1
ATOM 926 N N . ILE A 1 119 ? 23.453 -5.914 -6.359 1 87.5 119 ILE A N 1
ATOM 927 C CA . ILE A 1 119 ? 22.266 -5.496 -5.621 1 87.5 119 ILE A CA 1
ATOM 928 C C . ILE A 1 119 ? 22.625 -4.34 -4.688 1 87.5 119 ILE A C 1
ATOM 930 O O . ILE A 1 119 ? 23.609 -4.414 -3.943 1 87.5 119 ILE A O 1
ATOM 934 N N . TYR A 1 120 ? 21.812 -3.252 -4.781 1 92.5 120 TYR A N 1
ATOM 935 C CA . TYR A 1 120 ? 22.016 -2.123 -3.879 1 92.5 120 TYR A CA 1
ATOM 936 C C . TYR A 1 120 ? 21.375 -2.387 -2.523 1 92.5 120 TYR A C 1
ATOM 938 O O . TYR A 1 120 ? 20.266 -2.924 -2.451 1 92.5 120 TYR A O 1
ATOM 946 N N . ASP A 1 121 ? 22.094 -2.094 -1.496 1 93.25 121 ASP A N 1
ATOM 947 C CA . ASP A 1 121 ? 21.625 -2.127 -0.115 1 93.25 121 ASP A CA 1
ATOM 948 C C . ASP A 1 121 ? 21.531 -0.719 0.468 1 93.25 121 ASP A C 1
ATOM 950 O O . ASP A 1 121 ? 22.547 -0.099 0.774 1 93.25 121 ASP A O 1
ATOM 954 N N . TYR A 1 122 ? 20.344 -0.267 0.594 1 97.06 122 TYR A N 1
ATOM 955 C CA . TYR A 1 122 ? 20.078 1.055 1.154 1 97.06 122 TYR A CA 1
ATOM 956 C C . TYR A 1 122 ? 19.625 0.953 2.607 1 97.06 122 TYR A C 1
ATOM 958 O O . TYR A 1 122 ? 18.688 0.223 2.922 1 97.06 122 TYR A O 1
ATOM 966 N N . MET A 1 123 ? 20.281 1.725 3.49 1 97.62 123 MET A N 1
ATOM 967 C CA . MET A 1 123 ? 19.938 1.771 4.906 1 97.62 123 MET A CA 1
ATOM 968 C C . MET A 1 123 ? 19.812 3.213 5.391 1 97.62 123 MET A C 1
ATOM 970 O O . MET A 1 123 ? 20.719 4.016 5.184 1 97.62 123 MET A O 1
ATOM 974 N N . LEU A 1 124 ? 18.703 3.543 5.98 1 98.19 124 LEU A N 1
ATOM 975 C CA . LEU A 1 124 ? 18.484 4.84 6.605 1 98.19 124 LEU A CA 1
ATOM 976 C C . LEU A 1 124 ? 18.188 4.688 8.094 1 98.19 124 LEU A C 1
ATOM 978 O O . LEU A 1 124 ? 17.219 4.035 8.477 1 98.19 124 LEU A O 1
ATOM 982 N N . LEU A 1 125 ? 19.031 5.25 8.906 1 98.5 125 LEU A N 1
ATOM 983 C CA . LEU A 1 125 ? 18.922 5.176 10.359 1 98.5 125 LEU A CA 1
ATOM 984 C C . LEU A 1 125 ? 18.344 6.469 10.93 1 98.5 125 LEU A C 1
ATOM 986 O O . LEU A 1 125 ? 18.875 7.555 10.68 1 98.5 125 LEU A O 1
ATOM 990 N N . THR A 1 126 ? 17.266 6.344 11.695 1 98.12 126 THR A N 1
ATOM 991 C CA . THR A 1 126 ? 16.625 7.484 12.344 1 98.12 126 THR A CA 1
ATOM 992 C C . THR A 1 126 ? 16.312 7.176 13.805 1 98.12 126 THR A C 1
ATOM 994 O O . THR A 1 126 ? 16.469 6.035 14.25 1 98.12 126 THR A O 1
ATOM 997 N N . ALA A 1 127 ? 15.93 8.211 14.547 1 96.88 127 ALA A N 1
ATOM 998 C CA . ALA A 1 127 ? 15.445 7.977 15.906 1 96.88 127 ALA A CA 1
ATOM 999 C C . ALA A 1 127 ? 14.227 7.055 15.898 1 96.88 127 ALA A C 1
ATOM 1001 O O . ALA A 1 127 ? 13.5 6.984 14.898 1 96.88 127 ALA A O 1
ATOM 1002 N N . TYR A 1 128 ? 14.109 6.348 17.031 1 96.69 128 TYR A N 1
ATOM 1003 C CA . TYR A 1 128 ? 12.977 5.445 17.188 1 96.69 128 TYR A CA 1
ATOM 1004 C C . TYR A 1 128 ? 11.82 6.125 17.922 1 96.69 128 TYR A C 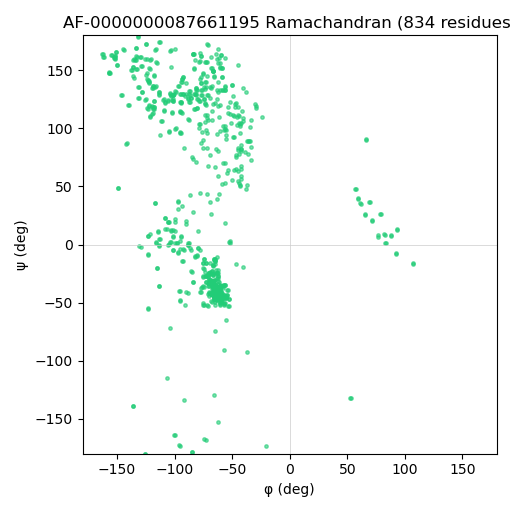1
ATOM 1006 O O . TYR A 1 128 ? 12.008 6.641 19.016 1 96.69 128 TYR A O 1
ATOM 1014 N N . TYR A 1 129 ? 10.695 6.164 17.25 1 95.56 129 TYR A N 1
ATOM 1015 C CA . TYR A 1 129 ? 9.445 6.633 17.844 1 95.56 129 TYR A CA 1
ATOM 1016 C C . TYR A 1 129 ? 8.477 5.477 18.062 1 95.56 129 TYR A C 1
ATOM 1018 O O . TYR A 1 129 ? 8.094 4.797 17.109 1 95.56 129 TYR A O 1
ATOM 1026 N N . ARG A 1 130 ? 8.008 5.258 19.141 1 90.25 130 ARG A N 1
ATOM 1027 C CA . ARG A 1 130 ? 7.281 4.051 19.531 1 90.25 130 ARG A CA 1
ATOM 1028 C C . ARG A 1 130 ? 5.875 4.039 18.953 1 90.25 130 ARG A C 1
ATOM 1030 O O . ARG A 1 130 ? 5.344 2.979 18.609 1 90.25 130 ARG A O 1
ATOM 1037 N N . THR A 1 131 ? 5.27 5.223 18.875 1 92.44 131 THR A N 1
ATOM 1038 C CA . THR A 1 131 ? 3.863 5.289 18.484 1 92.44 131 THR A CA 1
ATOM 1039 C C . THR A 1 131 ? 3.682 6.156 17.25 1 92.44 131 THR A C 1
ATOM 1041 O O . THR A 1 131 ? 4.527 7 16.953 1 92.44 131 THR A O 1
ATOM 1044 N N . SER A 1 132 ? 2.633 5.809 16.531 1 95.44 132 SER A N 1
ATOM 1045 C CA . SER A 1 132 ? 2.25 6.59 15.352 1 95.44 132 SER A CA 1
ATOM 1046 C C . SER A 1 132 ? 0.829 7.125 15.484 1 95.44 132 SER A C 1
ATOM 1048 O O . SER A 1 132 ? 0.055 6.648 16.312 1 95.44 132 SER A O 1
ATOM 1050 N N . VAL A 1 133 ? 0.551 8.141 14.734 1 97.44 133 VAL A N 1
ATOM 1051 C CA . VAL A 1 133 ? -0.792 8.711 14.734 1 97.44 133 VAL A CA 1
ATOM 1052 C C . VAL A 1 133 ? -1.797 7.672 14.242 1 97.44 133 VAL A C 1
ATOM 1054 O O . VAL A 1 133 ? -2.926 7.605 14.734 1 97.44 133 VAL A O 1
ATOM 1057 N N . LEU A 1 134 ? -1.408 6.914 13.266 1 95.5 134 LEU A N 1
ATOM 1058 C CA . LEU A 1 134 ? -2.281 5.844 12.805 1 95.5 134 LEU A CA 1
ATOM 1059 C C . LEU A 1 134 ? -2.658 4.914 13.953 1 95.5 134 LEU A C 1
ATOM 1061 O O . LEU A 1 134 ? -3.822 4.531 14.086 1 95.5 134 LEU A O 1
ATOM 1065 N N . GLN A 1 135 ? -1.696 4.531 14.742 1 92.44 135 GLN A N 1
ATOM 1066 C CA . GLN A 1 135 ? -1.961 3.672 15.891 1 92.44 135 GLN A CA 1
ATOM 1067 C C . GLN A 1 135 ? -2.918 4.344 16.875 1 92.44 135 GLN A C 1
ATOM 1069 O O . GLN A 1 135 ? -3.822 3.701 17.406 1 92.44 135 GLN A O 1
ATOM 1074 N N . LEU A 1 136 ? -2.652 5.625 17.156 1 93.88 136 LEU A N 1
ATOM 1075 C CA . LEU A 1 136 ? -3.535 6.395 18.031 1 93.88 136 LEU A CA 1
ATOM 1076 C C . LEU A 1 136 ? -4.973 6.352 17.516 1 93.88 136 LEU A C 1
ATOM 1078 O O . LEU A 1 136 ? -5.902 6.137 18.297 1 93.88 136 LEU A O 1
ATOM 1082 N N . MET A 1 137 ? -5.16 6.512 16.234 1 94.62 137 MET A N 1
ATOM 1083 C CA . MET A 1 137 ? -6.484 6.508 15.617 1 94.62 137 MET A CA 1
ATOM 1084 C C . MET A 1 137 ? -7.141 5.137 15.742 1 94.62 137 MET A C 1
ATOM 1086 O O . MET A 1 137 ? -8.32 5.035 16.078 1 94.62 137 MET A O 1
ATOM 1090 N N . ASN A 1 138 ? -6.383 4.145 15.445 1 89.69 138 ASN A N 1
ATOM 1091 C CA . ASN A 1 138 ? -6.91 2.787 15.547 1 89.69 138 ASN A CA 1
ATOM 1092 C C . ASN A 1 138 ? -7.32 2.451 16.969 1 89.69 138 ASN A C 1
ATOM 1094 O O . ASN A 1 138 ? -8.336 1.78 17.188 1 89.69 138 ASN A O 1
ATOM 1098 N N . ASP A 1 139 ? -6.531 2.912 17.922 1 89.06 139 ASP A N 1
ATOM 1099 C CA . ASP A 1 139 ? -6.867 2.707 19.312 1 89.06 139 ASP A CA 1
ATOM 1100 C C . ASP A 1 139 ? -8.203 3.363 19.672 1 89.06 139 ASP A C 1
ATOM 1102 O O . ASP A 1 139 ? -9.023 2.777 20.375 1 89.06 139 ASP A O 1
ATOM 1106 N N . ARG A 1 140 ? -8.391 4.535 19.172 1 90.94 140 ARG A N 1
ATOM 1107 C CA . ARG A 1 140 ? -9.648 5.246 19.406 1 90.94 140 ARG A CA 1
ATOM 1108 C C . ARG A 1 140 ? -10.82 4.52 18.766 1 90.94 140 ARG A C 1
ATOM 1110 O O . ARG A 1 140 ? -11.875 4.355 19.375 1 90.94 140 ARG A O 1
ATOM 1117 N N . LEU A 1 141 ? -10.625 4.086 17.562 1 86.69 141 LEU A N 1
ATOM 1118 C CA . LEU A 1 141 ? -11.672 3.395 16.812 1 86.69 141 LEU A CA 1
ATOM 1119 C C . LEU A 1 141 ? -12.094 2.113 17.531 1 86.69 141 LEU A C 1
ATOM 1121 O O . LEU A 1 141 ? -13.273 1.758 17.516 1 86.69 141 LEU A O 1
ATOM 1125 N N . SER A 1 142 ? -11.164 1.456 18.078 1 82.88 142 SER A N 1
ATOM 1126 C CA . SER A 1 142 ? -11.422 0.17 18.719 1 82.88 142 SER A CA 1
ATOM 1127 C C . SER A 1 142 ? -12.383 0.323 19.906 1 82.88 142 SER A C 1
ATOM 1129 O O . SER A 1 142 ? -13.039 -0.639 20.297 1 82.88 142 SER A O 1
ATOM 1131 N N . VAL A 1 143 ? -12.43 1.551 20.422 1 84.75 143 VAL A N 1
ATOM 1132 C CA . VAL A 1 143 ? -13.32 1.765 21.562 1 84.75 143 VAL A CA 1
ATOM 1133 C C . VAL A 1 143 ? -14.453 2.711 21.172 1 84.75 143 VAL A C 1
ATOM 1135 O O . VAL A 1 143 ? -15.062 3.344 22.031 1 84.75 143 VAL A O 1
ATOM 1138 N N . GLY A 1 144 ? -14.578 2.967 19.891 1 82.44 144 GLY A N 1
ATOM 1139 C CA . GLY A 1 144 ? -15.695 3.736 19.375 1 82.44 144 GLY A CA 1
ATOM 1140 C C . GLY A 1 144 ? -15.539 5.23 19.578 1 82.44 144 GLY A C 1
ATOM 1141 O O . GLY A 1 144 ? -16.531 5.949 19.719 1 82.44 144 GLY A O 1
ATOM 1142 N N . GLN A 1 145 ? -14.312 5.637 19.656 1 89.31 145 GLN A N 1
ATOM 1143 C CA . GLN A 1 145 ? -14.047 7.055 19.875 1 89.31 145 GLN A CA 1
ATOM 1144 C C . GLN A 1 145 ? -13.32 7.66 18.672 1 89.31 145 GLN A C 1
ATOM 1146 O O . GLN A 1 145 ? -12.758 6.938 17.844 1 89.31 145 GLN A O 1
ATOM 1151 N N . SER A 1 146 ? -13.453 8.945 18.562 1 92.38 146 SER A N 1
ATOM 1152 C CA . SER A 1 146 ? -12.719 9.742 17.594 1 92.38 146 SER A CA 1
ATOM 1153 C C . SER A 1 146 ? -11.734 10.688 18.266 1 92.38 146 SER A C 1
ATOM 1155 O O . SER A 1 146 ? -11.656 10.719 19.5 1 92.38 146 SER A O 1
ATOM 1157 N N . LEU A 1 147 ? -10.938 11.375 17.5 1 96.44 147 LEU A N 1
ATOM 1158 C CA . LEU A 1 147 ? -10.062 12.398 18.062 1 96.44 147 LEU A CA 1
ATOM 1159 C C . LEU A 1 147 ? -10.836 13.672 18.375 1 96.44 147 LEU A C 1
ATOM 1161 O O . LEU A 1 147 ? -11.75 14.047 17.625 1 96.44 147 LEU A O 1
ATOM 1165 N N . ARG A 1 148 ? -10.43 14.305 19.453 1 96.5 148 ARG A N 1
ATOM 1166 C CA . ARG A 1 148 ? -10.984 15.617 19.781 1 96.5 148 ARG A CA 1
ATOM 1167 C C . ARG A 1 148 ? -10.43 16.688 18.844 1 96.5 148 ARG A C 1
ATOM 1169 O O . ARG A 1 148 ? -9.32 16.547 18.328 1 96.5 148 ARG A O 1
ATOM 1176 N N . SER A 1 149 ? -11.164 17.781 18.703 1 97.81 149 SER A N 1
ATOM 1177 C CA . SER A 1 149 ? -10.734 18.875 17.844 1 97.81 149 SER A CA 1
ATOM 1178 C C . SER A 1 149 ? -9.375 19.422 18.266 1 97.81 149 SER A C 1
ATOM 1180 O O . SER A 1 149 ? -8.555 19.766 17.422 1 97.81 149 SER A O 1
ATOM 1182 N N . SER A 1 150 ? -9.188 19.453 19.547 1 97.5 150 SER A N 1
ATOM 1183 C CA . SER A 1 150 ? -7.926 19.984 20.047 1 97.5 150 SER A CA 1
ATOM 1184 C C . SER A 1 150 ? -6.754 19.078 19.672 1 97.5 150 SER A C 1
ATOM 1186 O O . SER A 1 150 ? -5.676 19.562 19.328 1 97.5 150 SER A O 1
ATOM 1188 N N . GLU A 1 151 ? -6.973 17.75 19.719 1 97.38 151 GLU A N 1
ATOM 1189 C CA . GLU A 1 151 ? -5.949 16.797 19.312 1 97.38 151 GLU A CA 1
ATOM 1190 C C . GLU A 1 151 ? -5.664 16.875 17.812 1 97.38 151 GLU A C 1
ATOM 1192 O O . GLU A 1 151 ? -4.504 16.859 17.406 1 97.38 151 GLU A O 1
ATOM 1197 N N . VAL A 1 152 ? -6.742 16.984 17.047 1 98.62 152 VAL A N 1
ATOM 1198 C CA . VAL A 1 152 ? -6.633 17.078 15.602 1 98.62 152 VAL A CA 1
ATOM 1199 C C . VAL A 1 152 ? -5.793 18.312 15.234 1 98.62 152 VAL A C 1
ATOM 1201 O O . VAL A 1 152 ? -4.859 18.203 14.43 1 98.62 152 VAL A O 1
ATOM 1204 N N . LEU A 1 153 ? -6.09 19.406 15.859 1 98.69 153 LEU A N 1
ATOM 1205 C CA . LEU A 1 153 ? -5.402 20.656 15.539 1 98.69 153 LEU A CA 1
ATOM 1206 C C . LEU A 1 153 ? -3.955 20.609 16.016 1 98.69 153 LEU A C 1
ATOM 1208 O O . LEU A 1 153 ? -3.072 21.188 15.375 1 98.69 153 LEU A O 1
ATOM 1212 N N . SER A 1 154 ? -3.717 19.938 17.109 1 98.19 154 SER A N 1
ATOM 1213 C CA . SER A 1 154 ? -2.346 19.781 17.578 1 98.19 154 SER A CA 1
ATOM 1214 C C . SER A 1 154 ? -1.493 19.016 16.578 1 98.19 154 SER A C 1
ATOM 1216 O O . SER A 1 154 ? -0.385 19.438 16.25 1 98.19 154 SER A O 1
ATOM 1218 N N . ILE A 1 155 ? -2.018 17.922 16.094 1 98.75 155 ILE A N 1
ATOM 1219 C CA . ILE A 1 155 ? -1.327 17.125 15.094 1 98.75 155 ILE A CA 1
ATOM 1220 C C . ILE A 1 155 ? -1.101 17.953 13.836 1 98.75 155 ILE A C 1
ATOM 1222 O O . ILE A 1 155 ? 0.013 18 13.305 1 98.75 155 ILE A O 1
ATOM 1226 N N . PHE A 1 156 ? -2.137 18.625 13.453 1 98.88 156 PHE A N 1
ATOM 1227 C CA . PHE A 1 156 ? -2.107 19.328 12.172 1 98.88 156 PHE A CA 1
ATOM 1228 C C . PHE A 1 156 ? -1.153 20.516 12.227 1 98.88 156 PHE A C 1
ATOM 1230 O O . PHE A 1 156 ? -0.427 20.766 11.273 1 98.88 156 PHE A O 1
ATOM 1237 N N . CYS A 1 157 ? -1.145 21.266 13.305 1 98.88 157 CYS A N 1
ATOM 1238 C CA . CYS A 1 157 ? -0.234 22.391 13.461 1 98.88 157 CYS A CA 1
ATOM 1239 C C . CYS A 1 157 ? 1.218 21.938 13.414 1 98.88 157 CYS A C 1
ATOM 1241 O O . CYS A 1 157 ? 2.061 22.578 12.789 1 98.88 157 CYS A O 1
ATOM 1243 N N . ASP A 1 158 ? 1.521 20.828 14.023 1 98.75 158 ASP A N 1
ATOM 1244 C CA . ASP A 1 158 ? 2.869 20.266 13.945 1 98.75 158 ASP A CA 1
ATOM 1245 C C . ASP A 1 158 ? 3.234 19.906 12.508 1 98.75 158 ASP A C 1
ATOM 1247 O O . ASP A 1 158 ? 4.363 20.141 12.07 1 98.75 158 ASP A O 1
ATOM 1251 N N . MET A 1 159 ? 2.283 19.359 11.789 1 98.88 159 MET A N 1
ATOM 1252 C CA . MET A 1 159 ? 2.529 19.031 10.391 1 98.88 159 MET A CA 1
ATOM 1253 C C . MET A 1 159 ? 2.736 20.297 9.562 1 98.88 159 MET A C 1
ATOM 1255 O O . MET A 1 159 ? 3.553 20.297 8.641 1 98.88 159 MET A O 1
ATOM 1259 N N . CYS A 1 160 ? 2.006 21.359 9.906 1 98.88 160 CYS A N 1
ATOM 1260 C CA . CYS A 1 160 ? 2.225 22.641 9.219 1 98.88 160 CYS A CA 1
ATOM 1261 C C . CYS A 1 160 ? 3.66 23.109 9.406 1 98.88 160 CYS A C 1
ATOM 1263 O O . CYS A 1 160 ? 4.293 23.562 8.445 1 98.88 160 CYS A O 1
ATOM 1265 N N . GLU A 1 161 ? 4.121 23 10.578 1 98.75 161 GLU A N 1
ATOM 1266 C CA . GLU A 1 161 ? 5.496 23.406 10.844 1 98.75 161 GLU A CA 1
ATOM 1267 C C . GLU A 1 161 ? 6.492 22.547 10.07 1 98.75 161 GLU A C 1
ATOM 1269 O O . GLU A 1 161 ? 7.453 23.078 9.5 1 98.75 161 GLU A O 1
ATOM 1274 N N . ALA A 1 162 ? 6.266 21.25 10.055 1 98.81 162 ALA A N 1
ATOM 1275 C CA . ALA A 1 162 ? 7.148 20.344 9.32 1 98.81 162 ALA A CA 1
ATOM 1276 C C . ALA A 1 162 ? 7.164 20.672 7.832 1 98.81 162 ALA A C 1
ATOM 1278 O O . ALA A 1 162 ? 8.234 20.844 7.234 1 98.81 162 ALA A O 1
ATOM 1279 N N . VAL A 1 163 ? 6 20.828 7.234 1 98.81 163 VAL A N 1
ATOM 1280 C CA . VAL A 1 163 ? 5.879 21.031 5.793 1 98.81 163 VAL A CA 1
ATOM 1281 C C . VAL A 1 163 ? 6.391 22.422 5.422 1 98.81 163 VAL A C 1
ATOM 1283 O O . VAL A 1 163 ? 6.961 22.609 4.344 1 98.81 163 VAL A O 1
ATOM 1286 N N . ALA A 1 164 ? 6.215 23.391 6.312 1 98.69 164 ALA A N 1
ATOM 1287 C CA . ALA A 1 164 ? 6.773 24.719 6.066 1 98.69 164 ALA A CA 1
ATOM 1288 C C . ALA A 1 164 ? 8.289 24.656 5.922 1 98.69 164 ALA A C 1
ATOM 1290 O O . ALA A 1 164 ? 8.867 25.328 5.062 1 98.69 164 ALA A O 1
ATOM 1291 N N . ARG A 1 165 ? 8.891 23.844 6.773 1 98.06 165 ARG A N 1
ATOM 1292 C CA . ARG A 1 165 ? 10.336 23.672 6.676 1 98.06 165 ARG A CA 1
ATOM 1293 C C . ARG A 1 165 ? 10.734 23.109 5.312 1 98.06 165 ARG A C 1
ATOM 1295 O O . ARG A 1 165 ? 11.781 23.469 4.773 1 98.06 165 ARG A O 1
ATOM 1302 N N . LEU A 1 166 ? 9.961 22.266 4.738 1 98.56 166 LEU A N 1
ATOM 1303 C CA . LEU A 1 166 ? 10.211 21.688 3.418 1 98.56 166 LEU A CA 1
ATOM 1304 C C . LEU A 1 166 ? 10.008 22.734 2.33 1 98.56 166 LEU A C 1
ATOM 1306 O O . LEU A 1 166 ? 10.914 23.016 1.542 1 98.56 166 LEU A O 1
ATOM 1310 N N . HIS A 1 167 ? 8.883 23.359 2.346 1 98.31 167 HIS A N 1
ATOM 1311 C CA . HIS A 1 167 ? 8.453 24.25 1.271 1 98.31 167 HIS A CA 1
ATOM 1312 C C . HIS A 1 167 ? 9.281 25.531 1.246 1 98.31 167 HIS A C 1
ATOM 1314 O O . HIS A 1 167 ? 9.414 26.172 0.201 1 98.31 167 HIS A O 1
ATOM 1320 N N . HIS A 1 168 ? 9.859 25.906 2.352 1 96.88 168 HIS A N 1
ATOM 1321 C CA . HIS A 1 168 ? 10.578 27.172 2.459 1 96.88 168 HIS A CA 1
ATOM 1322 C C . HIS A 1 168 ? 12.086 26.953 2.363 1 96.88 168 HIS A C 1
ATOM 1324 O O . HIS A 1 168 ? 12.859 27.891 2.594 1 96.88 168 HIS A O 1
ATOM 1330 N N . SER A 1 169 ? 12.469 25.734 2.064 1 95.5 169 SER A N 1
ATOM 1331 C CA . SER A 1 169 ? 13.867 25.5 1.722 1 95.5 169 SER A CA 1
ATOM 1332 C C . SER A 1 169 ? 14.281 26.328 0.504 1 95.5 169 SER A C 1
ATOM 1334 O O . SER A 1 169 ? 13.43 26.828 -0.231 1 95.5 169 SER A O 1
ATOM 1336 N N . VAL A 1 170 ? 15.602 26.5 0.279 1 94.38 170 VAL A N 1
ATOM 1337 C CA . VAL A 1 170 ? 16.094 27.25 -0.874 1 94.38 170 VAL A CA 1
ATOM 1338 C C . VAL A 1 170 ? 15.477 26.688 -2.154 1 94.38 170 VAL A C 1
ATOM 1340 O O . VAL A 1 170 ? 14.938 27.453 -2.967 1 94.38 170 VAL A O 1
ATOM 1343 N N . THR A 1 171 ? 15.625 25.453 -2.275 1 95.62 171 THR A N 1
ATOM 1344 C CA . THR A 1 171 ? 14.812 24.734 -3.254 1 95.62 171 THR A CA 1
ATOM 1345 C C . THR A 1 171 ? 13.664 23.984 -2.57 1 95.62 171 THR A C 1
ATOM 1347 O O . THR A 1 171 ? 13.898 23.031 -1.824 1 95.62 171 THR A O 1
ATOM 1350 N N . PRO A 1 172 ? 12.5 24.453 -2.887 1 97.69 172 PRO A N 1
ATOM 1351 C CA . PRO A 1 172 ? 11.359 23.844 -2.188 1 97.69 172 PRO A CA 1
ATOM 1352 C C . PRO A 1 172 ? 11.289 22.328 -2.365 1 97.69 172 PRO A C 1
ATOM 1354 O O . PRO A 1 172 ? 11.523 21.828 -3.467 1 97.69 172 PRO A O 1
ATOM 1357 N N . ILE A 1 173 ? 11.031 21.672 -1.307 1 98.38 173 ILE A N 1
ATOM 1358 C CA . ILE A 1 173 ? 10.875 20.219 -1.302 1 98.38 173 ILE A CA 1
ATOM 1359 C C . ILE A 1 173 ? 9.391 19.859 -1.258 1 98.38 173 ILE A C 1
ATOM 1361 O O . ILE A 1 173 ? 8.656 20.344 -0.392 1 98.38 173 ILE A O 1
ATOM 1365 N N . ILE A 1 174 ? 8.969 19.109 -2.221 1 98.62 174 ILE A N 1
ATOM 1366 C CA . ILE A 1 174 ? 7.613 18.562 -2.258 1 98.62 174 ILE A CA 1
ATOM 1367 C C . ILE A 1 174 ? 7.605 17.156 -1.672 1 98.62 174 ILE A C 1
ATOM 1369 O O . ILE A 1 174 ? 8.312 16.266 -2.162 1 98.62 174 ILE A O 1
ATOM 1373 N N . HIS A 1 175 ? 6.852 16.844 -0.655 1 98.56 175 HIS A N 1
ATOM 1374 C CA . HIS A 1 175 ? 6.887 15.578 0.053 1 98.56 175 HIS A CA 1
ATOM 1375 C C . HIS A 1 175 ? 6.215 14.477 -0.759 1 98.56 175 HIS A C 1
ATOM 1377 O O . HIS A 1 175 ? 6.766 13.383 -0.905 1 98.56 175 HIS A O 1
ATOM 1383 N N . ARG A 1 176 ? 4.922 14.711 -1.238 1 97.94 176 ARG A N 1
ATOM 1384 C CA . ARG A 1 176 ? 4.152 13.898 -2.178 1 97.94 176 ARG A CA 1
ATOM 1385 C C . ARG A 1 176 ? 3.465 12.742 -1.465 1 97.94 176 ARG A C 1
ATOM 1387 O O . ARG A 1 176 ? 2.738 11.969 -2.09 1 97.94 176 ARG A O 1
ATOM 1394 N N . ASP A 1 177 ? 3.584 12.594 -0.162 1 97.12 177 ASP A N 1
ATOM 1395 C CA . ASP A 1 177 ? 2.918 11.492 0.527 1 97.12 177 ASP A CA 1
ATOM 1396 C C . ASP A 1 177 ? 2.537 11.883 1.952 1 97.12 177 ASP A C 1
ATOM 1398 O O . ASP A 1 177 ? 2.852 11.172 2.904 1 97.12 177 ASP A O 1
ATOM 1402 N N . LEU A 1 178 ? 1.934 13 2.107 1 98.56 178 LEU A N 1
ATOM 1403 C CA . LEU A 1 178 ? 1.44 13.492 3.389 1 98.56 178 LEU A CA 1
ATOM 1404 C C . LEU A 1 178 ? 0.133 12.805 3.77 1 98.56 178 LEU A C 1
ATOM 1406 O O . LEU A 1 178 ? -0.919 13.109 3.201 1 98.56 178 LEU A O 1
ATOM 1410 N N . LYS A 1 179 ? 0.221 11.852 4.707 1 97.44 179 LYS A N 1
ATOM 1411 C CA . LYS A 1 179 ? -0.922 11.094 5.211 1 97.44 179 LYS A CA 1
ATOM 1412 C C . LYS A 1 179 ? -0.697 10.648 6.652 1 97.44 179 LYS A C 1
ATOM 1414 O O . LYS A 1 179 ? 0.417 10.75 7.172 1 97.44 179 LYS A O 1
ATOM 1419 N N . VAL A 1 180 ? -1.725 10.219 7.332 1 97.44 180 VAL A N 1
ATOM 1420 C CA . VAL A 1 180 ? -1.678 9.93 8.766 1 97.44 180 VAL A CA 1
ATOM 1421 C C . VAL A 1 180 ? -0.686 8.797 9.031 1 97.44 180 VAL A C 1
ATOM 1423 O O . VAL A 1 180 ? -0.067 8.75 10.094 1 97.44 180 VAL A O 1
ATOM 1426 N N . GLU A 1 181 ? -0.463 7.895 8.008 1 95.56 181 GLU A N 1
ATOM 1427 C CA . GLU A 1 181 ? 0.435 6.754 8.156 1 95.56 181 GLU A CA 1
ATOM 1428 C C . GLU A 1 181 ? 1.882 7.207 8.32 1 95.56 181 GLU A C 1
ATOM 1430 O O . GLU A 1 181 ? 2.721 6.453 8.82 1 95.56 181 GLU A O 1
ATOM 1435 N N . ASN A 1 182 ? 2.148 8.398 7.965 1 97 182 ASN A N 1
ATOM 1436 C CA . ASN A 1 182 ? 3.521 8.891 7.965 1 97 182 ASN A CA 1
ATOM 1437 C C . ASN A 1 182 ? 3.756 9.898 9.086 1 97 182 ASN A C 1
ATOM 1439 O O . ASN A 1 182 ? 4.629 10.758 8.977 1 97 182 ASN A O 1
ATOM 1443 N N . ILE A 1 183 ? 2.939 9.844 10.117 1 98.5 183 ILE A N 1
ATOM 1444 C CA . ILE A 1 183 ? 3.098 10.719 11.273 1 98.5 183 ILE A CA 1
ATOM 1445 C C . ILE A 1 183 ? 3.365 9.875 12.523 1 98.5 183 ILE A C 1
ATOM 1447 O O . ILE A 1 183 ? 2.561 9.016 12.883 1 98.5 183 ILE A O 1
ATOM 1451 N N . LEU A 1 184 ? 4.465 10.18 13.141 1 97.94 184 LEU A N 1
ATOM 1452 C CA . LEU A 1 184 ? 4.859 9.516 14.375 1 97.94 184 LEU A CA 1
ATOM 1453 C C . LEU A 1 184 ? 4.605 10.406 15.586 1 97.94 184 LEU A C 1
ATOM 1455 O O . LEU A 1 184 ? 4.332 11.602 15.43 1 97.94 184 LEU A O 1
ATOM 1459 N N . VAL A 1 185 ? 4.676 9.805 16.766 1 96.88 185 VAL A N 1
ATOM 1460 C CA . VAL A 1 185 ? 4.461 10.547 18.016 1 96.88 185 VAL A CA 1
ATOM 1461 C C . VAL A 1 185 ? 5.727 10.5 18.859 1 96.88 185 VAL A C 1
ATOM 1463 O O . VAL A 1 185 ? 6.207 9.414 19.219 1 96.88 185 VAL A O 1
ATOM 1466 N N . ASP A 1 186 ? 6.254 11.641 19.094 1 95.25 186 ASP A N 1
ATOM 1467 C CA . ASP A 1 186 ? 7.395 11.758 20 1 95.25 186 ASP A CA 1
ATOM 1468 C C . ASP A 1 186 ? 6.93 11.938 21.438 1 95.25 186 ASP A C 1
ATOM 1470 O O . ASP A 1 186 ? 6.461 13.008 21.828 1 95.25 186 ASP A O 1
ATOM 1474 N N . GLU A 1 187 ? 7.129 10.898 22.188 1 86.81 187 GLU A N 1
ATOM 1475 C CA . GLU A 1 187 ? 6.699 10.922 23.578 1 86.81 187 GLU A CA 1
ATOM 1476 C C . GLU A 1 187 ? 7.895 11.008 24.516 1 86.81 187 GLU A C 1
ATOM 1478 O O . GLU A 1 187 ? 7.766 10.742 25.719 1 86.81 187 GLU A O 1
ATOM 1483 N N . ARG A 1 188 ? 9.094 11.305 24.109 1 80.25 188 ARG A N 1
ATOM 1484 C CA . ARG A 1 188 ? 10.312 11.297 24.906 1 80.25 188 ARG A CA 1
ATOM 1485 C C . ARG A 1 188 ? 10.266 12.375 25.984 1 80.25 188 ARG A C 1
ATOM 1487 O O . ARG A 1 188 ? 10.82 12.203 27.078 1 80.25 188 ARG A O 1
ATOM 1494 N N . ASN A 1 189 ? 9.555 13.477 25.609 1 76.81 189 ASN A N 1
ATOM 1495 C CA . ASN A 1 189 ? 9.344 14.5 26.625 1 76.81 189 ASN A CA 1
ATOM 1496 C C . ASN A 1 189 ? 8.008 14.328 27.328 1 76.81 189 ASN A C 1
ATOM 1498 O O . ASN A 1 189 ? 6.977 14.797 26.844 1 76.81 189 ASN A O 1
ATOM 1502 N N . ARG A 1 190 ? 8 13.672 28.469 1 70.62 190 ARG A N 1
ATOM 1503 C CA . ARG A 1 190 ? 6.793 13.258 29.172 1 70.62 190 ARG A CA 1
ATOM 1504 C C . ARG A 1 190 ? 6.109 14.445 29.844 1 70.62 190 ARG A C 1
ATOM 1506 O O . ARG A 1 190 ? 4.906 14.406 30.094 1 70.62 190 ARG A O 1
ATOM 1513 N N . ALA A 1 191 ? 6.848 15.469 30.062 1 74.69 191 ALA A N 1
ATOM 1514 C CA . ALA A 1 191 ? 6.301 16.594 30.828 1 74.69 191 ALA A CA 1
ATOM 1515 C C . ALA A 1 191 ? 5.469 17.516 29.938 1 74.69 191 ALA A C 1
ATOM 1517 O O . ALA A 1 191 ? 4.656 18.297 30.422 1 74.69 191 ALA A O 1
ATOM 1518 N N . GLY A 1 192 ? 5.512 17.328 28.703 1 80.62 192 GLY A N 1
ATOM 1519 C CA . GLY A 1 192 ? 4.789 18.203 27.781 1 80.62 192 GLY A CA 1
ATOM 1520 C C . GLY A 1 192 ? 3.854 17.453 26.859 1 80.62 192 GLY A C 1
ATOM 1521 O O . GLY A 1 192 ? 3.744 16.234 26.938 1 80.62 192 GLY A O 1
ATOM 1522 N N . PRO A 1 193 ? 3.066 18.266 26.125 1 87.94 193 PRO A N 1
ATOM 1523 C CA . PRO A 1 193 ? 2.207 17.625 25.125 1 87.94 193 PRO A CA 1
ATOM 1524 C C . PRO A 1 193 ? 3.002 16.859 24.078 1 87.94 193 PRO A C 1
ATOM 1526 O O . PRO A 1 193 ? 4.172 17.156 23.828 1 87.94 193 PRO A O 1
ATOM 1529 N N . PRO A 1 194 ? 2.391 15.859 23.531 1 93.25 194 PRO A N 1
ATOM 1530 C CA . PRO A 1 194 ? 3.09 15.094 22.484 1 93.25 194 PRO A CA 1
ATOM 1531 C C . PRO A 1 194 ? 3.49 15.961 21.297 1 93.25 194 PRO A C 1
ATOM 1533 O O . PRO A 1 194 ? 2.785 16.906 20.953 1 93.25 194 PRO A O 1
ATOM 1536 N N . ILE A 1 195 ? 4.68 15.617 20.75 1 96.94 195 ILE A N 1
ATOM 1537 C CA . ILE A 1 195 ? 5.137 16.234 19.5 1 96.94 195 ILE A CA 1
ATOM 1538 C C . ILE A 1 195 ? 4.953 15.25 18.344 1 96.94 195 ILE A C 1
ATOM 1540 O O . ILE A 1 195 ? 5.316 14.078 18.453 1 96.94 195 ILE A O 1
ATOM 1544 N N . TYR A 1 196 ? 4.344 15.719 17.312 1 98.38 196 TYR A N 1
ATOM 1545 C CA . TYR A 1 196 ? 4.109 14.867 16.156 1 98.38 196 TYR A CA 1
ATOM 1546 C C . TYR A 1 196 ? 5.184 15.07 15.094 1 98.38 196 TYR A C 1
ATOM 1548 O O . TYR A 1 196 ? 5.59 16.203 14.828 1 98.38 196 TYR A O 1
ATOM 1556 N N . VAL A 1 197 ? 5.645 13.961 14.555 1 98.56 197 VAL A N 1
ATOM 1557 C CA . VAL A 1 197 ? 6.852 13.969 13.734 1 98.56 197 VAL A CA 1
ATOM 1558 C C . VAL A 1 197 ? 6.551 13.359 12.367 1 98.56 197 VAL A C 1
ATOM 1560 O O . VAL A 1 197 ? 6.039 12.242 12.273 1 98.56 197 VAL A O 1
ATOM 1563 N N . LEU A 1 198 ? 6.863 14.141 11.305 1 98.69 198 LEU A N 1
ATOM 1564 C CA . LEU A 1 198 ? 6.715 13.664 9.938 1 98.69 198 LEU A CA 1
ATOM 1565 C C . LEU A 1 198 ? 7.855 12.727 9.562 1 98.69 198 LEU A C 1
ATOM 1567 O O . LEU A 1 198 ? 9.016 12.992 9.875 1 98.69 198 LEU A O 1
ATOM 1571 N N . CYS A 1 199 ? 7.516 11.602 8.961 1 96.94 199 CYS A N 1
ATOM 1572 C CA . CYS A 1 199 ? 8.531 10.664 8.5 1 96.94 199 CYS A CA 1
ATOM 1573 C C . CYS A 1 199 ? 8.258 10.227 7.066 1 96.94 199 CYS A C 1
ATOM 1575 O O . CYS A 1 199 ? 7.332 10.727 6.426 1 96.94 199 CYS A O 1
ATOM 1577 N N . ASP A 1 200 ? 9.102 9.367 6.461 1 94.19 200 ASP A N 1
ATOM 1578 C CA . ASP A 1 200 ? 9.039 8.742 5.141 1 94.19 200 ASP A CA 1
ATOM 1579 C C . ASP A 1 200 ? 9.172 9.789 4.035 1 94.19 200 ASP A C 1
ATOM 1581 O O . ASP A 1 200 ? 8.172 10.227 3.467 1 94.19 200 ASP A O 1
ATOM 1585 N N . PHE A 1 201 ? 10.305 10.086 3.604 1 97.44 201 PHE A N 1
ATOM 1586 C CA . PHE A 1 201 ? 10.625 11.055 2.561 1 97.44 201 PHE A CA 1
ATOM 1587 C C . PHE A 1 201 ? 11.008 10.352 1.266 1 97.44 201 PHE A C 1
ATOM 1589 O O . PHE A 1 201 ? 11.641 10.945 0.394 1 97.44 201 PHE A O 1
ATOM 1596 N N . GLY A 1 202 ? 10.617 9.102 1.186 1 95.25 202 GLY A N 1
ATOM 1597 C CA . GLY A 1 202 ? 10.961 8.305 0.018 1 95.25 202 GLY A CA 1
ATOM 1598 C C . GLY A 1 202 ? 10.359 8.836 -1.267 1 95.25 202 GLY A C 1
ATOM 1599 O O . GLY A 1 202 ? 10.906 8.625 -2.352 1 95.25 202 GLY A O 1
ATOM 1600 N N . SER A 1 203 ? 9.305 9.555 -1.176 1 96.19 203 SER A N 1
ATOM 1601 C CA . SER A 1 203 ? 8.609 10.07 -2.35 1 96.19 203 SER A CA 1
ATOM 1602 C C . SER A 1 203 ? 8.945 11.531 -2.596 1 96.19 203 SER A C 1
ATOM 1604 O O . SER A 1 203 ? 8.508 12.117 -3.588 1 96.19 203 SER A O 1
ATOM 1606 N N . ALA A 1 204 ? 9.688 12.156 -1.741 1 97.88 204 ALA A N 1
ATOM 1607 C CA . ALA A 1 204 ? 9.953 13.586 -1.802 1 97.88 204 ALA A CA 1
ATOM 1608 C C . ALA A 1 204 ? 10.781 13.945 -3.035 1 97.88 204 ALA A C 1
ATOM 1610 O O . ALA A 1 204 ? 11.555 13.117 -3.527 1 97.88 204 ALA A O 1
ATOM 1611 N N . THR A 1 205 ? 10.555 15.125 -3.512 1 97.12 205 THR A N 1
ATOM 1612 C CA . THR A 1 205 ? 11.273 15.594 -4.688 1 97.12 205 THR A CA 1
ATOM 1613 C C . THR A 1 205 ? 11.398 17.125 -4.676 1 97.12 205 THR A C 1
ATOM 1615 O O . THR A 1 205 ? 10.688 17.797 -3.93 1 97.12 205 THR A O 1
ATOM 1618 N N . THR A 1 206 ? 12.336 17.641 -5.418 1 96.75 206 THR A N 1
ATOM 1619 C CA . THR A 1 206 ? 12.461 19.078 -5.613 1 96.75 206 THR A CA 1
ATOM 1620 C C . THR A 1 206 ? 11.977 19.484 -7 1 96.75 206 THR A C 1
ATOM 1622 O O . THR A 1 206 ? 11.938 20.672 -7.332 1 96.75 206 THR A O 1
ATOM 1625 N N . LYS A 1 207 ? 11.523 18.531 -7.773 1 95.69 207 LYS A N 1
ATOM 1626 C CA . LYS A 1 207 ? 11.086 18.797 -9.141 1 95.69 207 LYS A CA 1
ATOM 1627 C C . LYS A 1 207 ? 9.609 19.188 -9.188 1 95.69 207 LYS A C 1
ATOM 1629 O O . LYS A 1 207 ? 8.766 18.469 -8.633 1 95.69 207 LYS A O 1
ATOM 1634 N N . VAL A 1 208 ? 9.375 20.297 -9.773 1 97.25 208 VAL A N 1
ATOM 1635 C CA . VAL A 1 208 ? 8 20.672 -10.094 1 97.25 208 VAL A CA 1
ATOM 1636 C C . VAL A 1 208 ? 7.621 20.078 -11.453 1 97.25 208 VAL A C 1
ATOM 1638 O O . VAL A 1 208 ? 8.281 20.344 -12.461 1 97.25 208 VAL A O 1
ATOM 1641 N N . LEU A 1 209 ? 6.551 19.281 -11.492 1 96.75 209 LEU A N 1
ATOM 1642 C CA . LEU A 1 209 ? 6.164 18.609 -12.727 1 96.75 209 LEU A CA 1
ATOM 1643 C C . LEU A 1 209 ? 5.109 19.406 -13.477 1 96.75 209 LEU A C 1
ATOM 1645 O O . LEU A 1 209 ? 4.129 19.859 -12.883 1 96.75 209 LEU A O 1
ATOM 1649 N N . SER A 1 210 ? 5.34 19.625 -14.711 1 94.81 210 SER A N 1
ATOM 1650 C CA . SER A 1 210 ? 4.398 20.297 -15.602 1 94.81 210 SER A CA 1
ATOM 1651 C C . SER A 1 210 ? 4.551 19.797 -17.047 1 94.81 210 SER A C 1
ATOM 1653 O O . SER A 1 210 ? 5.613 19.312 -17.422 1 94.81 210 SER A O 1
ATOM 1655 N N . SER A 1 211 ? 3.453 19.922 -17.766 1 91.94 211 SER A N 1
ATOM 1656 C CA . SER A 1 211 ? 3.488 19.5 -19.172 1 91.94 211 SER A CA 1
ATOM 1657 C C . SER A 1 211 ? 4.445 20.359 -19.984 1 91.94 211 SER A C 1
ATOM 1659 O O . SER A 1 211 ? 4.809 20 -21.109 1 91.94 211 SER A O 1
ATOM 1661 N N . ASN A 1 212 ? 4.859 21.422 -19.484 1 91.56 212 ASN A N 1
ATOM 1662 C CA . ASN A 1 212 ? 5.809 22.297 -20.156 1 91.56 212 ASN A CA 1
ATOM 1663 C C . ASN A 1 212 ? 7.227 21.734 -20.109 1 91.56 212 ASN A C 1
ATOM 1665 O O . ASN A 1 212 ? 8.039 22.016 -20.984 1 91.56 212 ASN A O 1
ATOM 1669 N N . ASN A 1 213 ? 7.504 20.953 -19.078 1 93.62 213 ASN A N 1
ATOM 1670 C CA . ASN A 1 213 ? 8.883 20.531 -18.859 1 93.62 213 ASN A CA 1
ATOM 1671 C C . ASN A 1 213 ? 9.031 19.016 -19.016 1 93.62 213 ASN A C 1
ATOM 1673 O O . ASN A 1 213 ? 10.141 18.516 -19.219 1 93.62 213 ASN A O 1
ATOM 1677 N N . TYR A 1 214 ? 7.926 18.328 -18.891 1 94.38 214 TYR A N 1
ATOM 1678 C CA . TYR A 1 214 ? 7.965 16.875 -18.953 1 94.38 214 TYR A CA 1
ATOM 1679 C C . TYR A 1 214 ? 6.828 16.328 -19.812 1 94.38 214 TYR A C 1
ATOM 1681 O O . TYR A 1 214 ? 5.781 16.969 -19.953 1 94.38 214 TYR A O 1
ATOM 1689 N N . SER A 1 215 ? 7.066 15.172 -20.391 1 93.19 215 SER A N 1
ATOM 1690 C CA . SER A 1 215 ? 5.992 14.516 -21.125 1 93.19 215 SER A CA 1
ATOM 1691 C C . SER A 1 215 ? 4.883 14.055 -20.188 1 93.19 215 SER A C 1
ATOM 1693 O O . SER A 1 215 ? 5.145 13.727 -19.031 1 93.19 215 SER A O 1
ATOM 1695 N N . VAL A 1 216 ? 3.725 14 -20.688 1 91.44 216 VAL A N 1
ATOM 1696 C CA . VAL A 1 216 ? 2.57 13.57 -19.906 1 91.44 216 VAL A CA 1
ATOM 1697 C C . VAL A 1 216 ? 2.785 12.133 -19.406 1 91.44 216 VAL A C 1
ATOM 1699 O O . VAL A 1 216 ? 2.438 11.805 -18.281 1 91.44 216 VAL A O 1
ATOM 1702 N N . SER A 1 217 ? 3.395 11.336 -20.219 1 87.94 217 SER A N 1
ATOM 1703 C CA . SER A 1 217 ? 3.666 9.953 -19.844 1 87.94 217 SER A CA 1
ATOM 1704 C C . SER A 1 217 ? 4.625 9.875 -18.656 1 87.94 217 SER A C 1
ATOM 1706 O O . SER A 1 217 ? 4.445 9.055 -17.766 1 87.94 217 SER A O 1
ATOM 1708 N N . PHE A 1 218 ? 5.59 10.711 -18.688 1 91.62 218 PHE A N 1
ATOM 1709 C CA . PHE A 1 218 ? 6.547 10.75 -17.578 1 91.62 218 PHE A CA 1
ATOM 1710 C C . PHE A 1 218 ? 5.871 11.203 -16.297 1 91.62 218 PHE A C 1
ATOM 1712 O O . PHE A 1 218 ? 6.086 10.609 -15.234 1 91.62 218 PHE A O 1
ATOM 1719 N N . ILE A 1 219 ? 5.066 12.219 -16.422 1 94.88 219 ILE A N 1
ATOM 1720 C CA . ILE A 1 219 ? 4.367 12.766 -15.266 1 94.88 219 ILE A CA 1
ATOM 1721 C C . ILE A 1 219 ? 3.447 11.703 -14.672 1 94.88 219 ILE A C 1
ATOM 1723 O O . ILE A 1 219 ? 3.412 11.508 -13.461 1 94.88 219 ILE A O 1
ATOM 1727 N N . GLN A 1 220 ? 2.816 11.023 -15.508 1 90.75 220 GLN A N 1
ATOM 1728 C CA . GLN A 1 220 ? 1.917 9.961 -15.07 1 90.75 220 GLN A CA 1
ATOM 1729 C C . GLN A 1 220 ? 2.678 8.875 -14.32 1 90.75 220 GLN A C 1
ATOM 1731 O O . GLN A 1 220 ? 2.236 8.414 -13.258 1 90.75 220 GLN A O 1
ATOM 1736 N N . ASP A 1 221 ? 3.791 8.5 -14.844 1 89.38 221 ASP A N 1
ATOM 1737 C CA . ASP A 1 221 ? 4.617 7.48 -14.211 1 89.38 221 ASP A CA 1
ATOM 1738 C C . ASP A 1 221 ? 5.082 7.93 -12.828 1 89.38 221 ASP A C 1
ATOM 1740 O O . ASP A 1 221 ? 5.059 7.148 -11.875 1 89.38 221 ASP A O 1
ATOM 1744 N N . GLU A 1 222 ? 5.426 9.148 -12.727 1 92.75 222 GLU A N 1
ATOM 1745 C CA . GLU A 1 222 ? 5.891 9.727 -11.469 1 92.75 222 GLU A CA 1
ATOM 1746 C C . GLU A 1 222 ? 4.785 9.727 -10.414 1 92.75 222 GLU A C 1
ATOM 1748 O O . GLU A 1 222 ? 5.012 9.352 -9.266 1 92.75 222 GLU A O 1
ATOM 1753 N N . ILE A 1 223 ? 3.625 10.094 -10.828 1 93.56 223 ILE A N 1
ATOM 1754 C CA . ILE A 1 223 ? 2.486 10.203 -9.922 1 93.56 223 ILE A CA 1
ATOM 1755 C C . ILE A 1 223 ? 2.068 8.812 -9.445 1 93.56 223 ILE A C 1
ATOM 1757 O O . ILE A 1 223 ? 1.854 8.594 -8.25 1 93.56 223 ILE A O 1
ATOM 1761 N N . GLU A 1 224 ? 2.045 7.918 -10.305 1 89 224 GLU A N 1
ATOM 1762 C CA . GLU A 1 224 ? 1.602 6.566 -9.984 1 89 224 GLU A CA 1
ATOM 1763 C C . GLU A 1 224 ? 2.58 5.875 -9.039 1 89 224 GLU A C 1
ATOM 1765 O O . GLU A 1 224 ? 2.17 5.121 -8.156 1 89 224 GLU A O 1
ATOM 1770 N N . LYS A 1 225 ? 3.756 6.207 -9.188 1 88.69 225 LYS A N 1
ATOM 1771 C CA . LYS A 1 225 ? 4.789 5.539 -8.398 1 88.69 225 LYS A CA 1
ATOM 1772 C C . LYS A 1 225 ? 4.926 6.168 -7.016 1 88.69 225 LYS A C 1
ATOM 1774 O O . LYS A 1 225 ? 5.176 5.469 -6.031 1 88.69 225 LYS A O 1
ATOM 1779 N N . TYR A 1 226 ? 4.695 7.453 -6.863 1 92.94 226 TYR A N 1
ATOM 1780 C CA . TYR A 1 226 ? 5.191 8.125 -5.664 1 92.94 226 TYR A CA 1
ATOM 1781 C C . TYR A 1 226 ? 4.055 8.797 -4.91 1 92.94 226 TYR A C 1
ATOM 1783 O O . TYR A 1 226 ? 4.293 9.586 -3.992 1 92.94 226 TYR A O 1
ATOM 1791 N N . THR A 1 227 ? 2.85 8.57 -5.309 1 94.06 227 THR A N 1
ATOM 1792 C CA . THR A 1 227 ? 1.73 9.172 -4.586 1 94.06 227 THR A CA 1
ATOM 1793 C C . THR A 1 227 ? 0.642 8.133 -4.32 1 94.06 227 THR A C 1
ATOM 1795 O O . THR A 1 227 ? 0.685 7.031 -4.859 1 94.06 227 THR A O 1
ATOM 1798 N N . THR A 1 228 ? -0.186 8.445 -3.41 1 92.38 228 THR A N 1
ATOM 1799 C CA . THR A 1 228 ? -1.361 7.641 -3.09 1 92.38 228 THR A CA 1
ATOM 1800 C C . THR A 1 228 ? -2.617 8.258 -3.701 1 92.38 228 THR A C 1
ATOM 1802 O O . THR A 1 228 ? -2.902 9.438 -3.494 1 92.38 228 THR A O 1
ATOM 1805 N N . LEU A 1 229 ? -3.373 7.555 -4.379 1 89.75 229 LEU A N 1
ATOM 1806 C CA . LEU A 1 229 ? -4.492 8.031 -5.184 1 89.75 229 LEU A CA 1
ATOM 1807 C C . LEU A 1 229 ? -5.43 8.898 -4.355 1 89.75 229 LEU A C 1
ATOM 1809 O O . LEU A 1 229 ? -5.758 10.023 -4.746 1 89.75 229 LEU A O 1
ATOM 1813 N N . SER A 1 230 ? -5.797 8.445 -3.158 1 92.62 230 SER A N 1
ATOM 1814 C CA . SER A 1 230 ? -6.809 9.117 -2.35 1 92.62 230 SER A CA 1
ATOM 1815 C C . SER A 1 230 ? -6.328 10.5 -1.906 1 92.62 230 SER A C 1
ATOM 1817 O O . SER A 1 230 ? -7.125 11.32 -1.441 1 92.62 230 SER A O 1
ATOM 1819 N N . TYR A 1 231 ? -5.09 10.773 -2.072 1 96.94 231 TYR A N 1
ATOM 1820 C CA . TYR A 1 231 ? -4.527 12.039 -1.599 1 96.94 231 TYR A CA 1
ATOM 1821 C C . TYR A 1 231 ? -4.09 12.914 -2.766 1 96.94 231 TYR A C 1
ATOM 1823 O O . TYR A 1 231 ? -3.594 14.023 -2.566 1 96.94 231 TYR A O 1
ATOM 1831 N N . ARG A 1 232 ? -4.281 12.367 -3.975 1 97.12 232 ARG A N 1
ATOM 1832 C CA . ARG A 1 232 ? -3.881 13.117 -5.16 1 97.12 232 ARG A CA 1
ATOM 1833 C C . ARG A 1 232 ? -4.723 14.383 -5.32 1 97.12 232 ARG A C 1
ATOM 1835 O O . ARG A 1 232 ? -5.918 14.375 -5.031 1 97.12 232 ARG A O 1
ATOM 1842 N N . SER A 1 233 ? -4.082 15.422 -5.805 1 98.06 233 SER A N 1
ATOM 1843 C CA . SER A 1 233 ? -4.766 16.672 -6.113 1 98.06 233 SER A CA 1
ATOM 1844 C C . SER A 1 233 ? -5.402 16.625 -7.5 1 98.06 233 SER A C 1
ATOM 1846 O O . SER A 1 233 ? -5.066 15.773 -8.32 1 98.06 233 SER A O 1
ATOM 1848 N N . PRO A 1 234 ? -6.34 17.578 -7.746 1 97.12 234 PRO A N 1
ATOM 1849 C CA . PRO A 1 234 ? -7.012 17.609 -9.047 1 97.12 234 PRO A CA 1
ATOM 1850 C C . PRO A 1 234 ? -6.035 17.656 -10.219 1 97.12 234 PRO A C 1
ATOM 1852 O O . PRO A 1 234 ? -6.23 16.984 -11.227 1 97.12 234 PRO A O 1
ATOM 1855 N N . GLU A 1 235 ? -4.961 18.391 -10.109 1 97.12 235 GLU A N 1
ATOM 1856 C CA . GLU A 1 235 ? -3.992 18.516 -11.195 1 97.12 235 GLU A CA 1
ATOM 1857 C C . GLU A 1 235 ? -3.178 17.25 -11.359 1 97.12 235 GLU A C 1
ATOM 1859 O O . GLU A 1 235 ? -2.506 17.062 -12.383 1 97.12 235 GLU A O 1
ATOM 1864 N N . MET A 1 236 ? -3.188 16.359 -10.383 1 96.5 236 MET A N 1
ATOM 1865 C CA . MET A 1 236 ? -2.521 15.062 -10.516 1 96.5 236 MET A CA 1
ATOM 1866 C C . MET A 1 236 ? -3.432 14.047 -11.195 1 96.5 236 MET A C 1
ATOM 1868 O O . MET A 1 236 ? -2.963 13.016 -11.68 1 96.5 236 MET A O 1
ATOM 1872 N N . VAL A 1 237 ? -4.699 14.312 -11.109 1 93.12 237 VAL A N 1
ATOM 1873 C CA . VAL A 1 237 ? -5.676 13.398 -11.695 1 93.12 237 VAL A CA 1
ATOM 1874 C C . VAL A 1 237 ? -5.945 13.797 -13.141 1 93.12 237 VAL A C 1
ATOM 1876 O O . VAL A 1 237 ? -6.074 12.938 -14.016 1 93.12 237 VAL A O 1
ATOM 1879 N N . ASP A 1 238 ? -6.039 15.039 -13.367 1 92.81 238 ASP A N 1
ATOM 1880 C CA . ASP A 1 238 ? -6.184 15.57 -14.719 1 92.81 238 ASP A CA 1
ATOM 1881 C C . ASP A 1 238 ? -4.879 16.188 -15.211 1 92.81 238 ASP A C 1
ATOM 1883 O O . ASP A 1 238 ? -4.688 17.406 -15.109 1 92.81 238 ASP A O 1
ATOM 1887 N N . LEU A 1 239 ? -4.211 15.414 -15.922 1 91.81 239 LEU A N 1
ATOM 1888 C CA . LEU A 1 239 ? -2.867 15.82 -16.312 1 91.81 239 LEU A CA 1
ATOM 1889 C C . LEU A 1 239 ? -2.918 16.781 -17.5 1 91.81 239 LEU A C 1
ATOM 1891 O O . LEU A 1 239 ? -1.918 17.422 -17.828 1 91.81 239 LEU A O 1
ATOM 1895 N N . TYR A 1 240 ? -3.992 16.938 -18.062 1 90.69 240 TYR A N 1
ATOM 1896 C CA . TYR A 1 240 ? -4.113 17.766 -19.25 1 90.69 240 TYR A CA 1
ATOM 1897 C C . TYR A 1 240 ? -4.613 19.156 -18.891 1 90.69 240 TYR A C 1
ATOM 1899 O O . TYR A 1 240 ? -4.75 20.031 -19.766 1 90.69 240 TYR A O 1
ATOM 1907 N N . CYS A 1 241 ? -4.824 19.391 -17.641 1 91.06 241 CYS A N 1
ATOM 1908 C CA . CYS A 1 241 ? -5.355 20.688 -17.234 1 91.06 241 CYS A CA 1
ATOM 1909 C C . CYS A 1 241 ? -4.285 21.766 -17.312 1 91.06 241 CYS A C 1
ATOM 1911 O O . CYS A 1 241 ? -4.574 22.953 -17.141 1 91.06 241 CYS A O 1
ATOM 1913 N N . GLY A 1 242 ? -3.039 21.391 -17.469 1 91.31 242 GLY A N 1
ATOM 1914 C CA . GLY A 1 242 ? -1.961 22.344 -17.719 1 91.31 242 GLY A CA 1
ATOM 1915 C C . GLY A 1 242 ? -1.43 22.984 -16.453 1 91.31 242 GLY A C 1
ATOM 1916 O O . GLY A 1 242 ? -0.658 23.938 -16.516 1 91.31 242 GLY A O 1
ATOM 1917 N N . LYS A 1 243 ? -1.807 22.562 -15.32 1 95.25 243 LYS A N 1
ATOM 1918 C CA . LYS A 1 243 ? -1.362 23.125 -14.047 1 95.25 243 LYS A CA 1
ATOM 1919 C C . LYS A 1 243 ? -0.145 22.375 -13.516 1 95.25 243 LYS A C 1
ATOM 1921 O O . LYS A 1 243 ? -0.051 21.156 -13.648 1 95.25 243 LYS A O 1
ATOM 1926 N N . PRO A 1 244 ? 0.735 23.094 -12.898 1 96.69 244 PRO A N 1
ATOM 1927 C CA . PRO A 1 244 ? 1.934 22.438 -12.367 1 96.69 244 PRO A CA 1
ATOM 1928 C C . PRO A 1 244 ? 1.654 21.641 -11.094 1 96.69 244 PRO A C 1
ATOM 1930 O O . PRO A 1 244 ? 0.785 22.016 -10.305 1 96.69 244 PRO A O 1
ATOM 1933 N N . ILE A 1 245 ? 2.41 20.547 -10.945 1 97.88 245 ILE A N 1
ATOM 1934 C CA . ILE A 1 245 ? 2.352 19.734 -9.727 1 97.88 245 ILE A CA 1
ATOM 1935 C C . ILE A 1 245 ? 3.525 20.094 -8.82 1 97.88 245 ILE A C 1
ATOM 1937 O O . ILE A 1 245 ? 4.66 19.672 -9.062 1 97.88 245 ILE A O 1
ATOM 1941 N N . GLY A 1 246 ? 3.27 20.938 -7.793 1 97.75 246 GLY A N 1
ATOM 1942 C CA . GLY A 1 246 ? 4.285 21.438 -6.883 1 97.75 246 GLY A CA 1
ATOM 1943 C C . GLY A 1 246 ? 3.855 21.406 -5.43 1 97.75 246 GLY A C 1
ATOM 1944 O O . GLY A 1 246 ? 3.242 20.438 -4.977 1 97.75 246 GLY A O 1
ATOM 1945 N N . THR A 1 247 ? 4.184 22.453 -4.707 1 98.19 247 THR A N 1
ATOM 1946 C CA . THR A 1 247 ? 3.953 22.516 -3.266 1 98.19 247 THR A CA 1
ATOM 1947 C C . THR A 1 247 ? 2.459 22.547 -2.959 1 98.19 247 THR A C 1
ATOM 1949 O O . THR A 1 247 ? 2.023 22.062 -1.911 1 98.19 247 THR A O 1
ATOM 1952 N N . LYS A 1 248 ? 1.68 23.031 -3.893 1 98.12 248 LYS A N 1
ATOM 1953 C CA . LYS A 1 248 ? 0.241 23.141 -3.67 1 98.12 248 LYS A CA 1
ATOM 1954 C C . LYS A 1 248 ? -0.41 21.766 -3.637 1 98.12 248 LYS A C 1
ATOM 1956 O O . LYS A 1 248 ? -1.48 21.594 -3.051 1 98.12 248 LYS A O 1
ATOM 1961 N N . SER A 1 249 ? 0.219 20.781 -4.285 1 98.44 249 SER A N 1
ATOM 1962 C CA . SER A 1 249 ? -0.27 19.422 -4.188 1 98.44 249 SER A CA 1
ATOM 1963 C C . SER A 1 249 ? -0.118 18.875 -2.771 1 98.44 249 SER A C 1
ATOM 1965 O O . SER A 1 249 ? -0.953 18.094 -2.307 1 98.44 249 SER A O 1
ATOM 1967 N N . ASP A 1 250 ? 0.923 19.312 -2.104 1 98.75 250 ASP A N 1
ATOM 1968 C CA . ASP A 1 250 ? 1.12 18.938 -0.705 1 98.75 250 ASP A CA 1
ATOM 1969 C C . ASP A 1 250 ? 0.03 19.547 0.18 1 98.75 250 ASP A C 1
ATOM 1971 O O . ASP A 1 250 ? -0.488 18.875 1.076 1 98.75 250 ASP A O 1
ATOM 1975 N N . THR A 1 251 ? -0.27 20.766 -0.049 1 98.62 251 THR A N 1
ATOM 1976 C CA . THR A 1 251 ? -1.287 21.406 0.779 1 98.62 251 THR A CA 1
ATOM 1977 C C . THR A 1 251 ? -2.641 20.719 0.591 1 98.62 251 THR A C 1
ATOM 1979 O O . THR A 1 251 ? -3.418 20.594 1.54 1 98.62 251 THR A O 1
ATOM 1982 N N . TRP A 1 252 ? -2.922 20.328 -0.655 1 98.69 252 TRP A N 1
ATOM 1983 C CA . TRP A 1 252 ? -4.117 19.531 -0.889 1 98.69 252 TRP A CA 1
ATOM 1984 C C . TRP A 1 252 ? -4.094 18.25 -0.046 1 98.69 252 TRP A C 1
ATOM 1986 O O . TRP A 1 252 ? -5.062 17.938 0.647 1 98.69 252 TRP A O 1
ATOM 1996 N N . ALA A 1 253 ? -3.012 17.516 -0.129 1 98.81 253 ALA A N 1
ATOM 1997 C CA . ALA A 1 253 ? -2.873 16.281 0.639 1 98.81 253 ALA A CA 1
ATOM 1998 C C . ALA A 1 253 ? -3.053 16.531 2.133 1 98.81 253 ALA A C 1
ATOM 2000 O O . ALA A 1 253 ? -3.617 15.703 2.85 1 98.81 253 ALA A O 1
ATOM 2001 N N . MET A 1 254 ? -2.602 17.672 2.596 1 98.88 254 MET A N 1
ATOM 2002 C CA . MET A 1 254 ? -2.787 18.062 3.99 1 98.88 254 MET A CA 1
ATOM 2003 C C . MET A 1 254 ? -4.266 18.234 4.312 1 98.88 254 MET A C 1
ATOM 2005 O O . MET A 1 254 ? -4.707 17.922 5.418 1 98.88 254 MET A O 1
ATOM 2009 N N . GLY A 1 255 ? -4.988 18.781 3.373 1 98.88 255 GLY A N 1
ATOM 2010 C CA . GLY A 1 255 ? -6.43 18.875 3.561 1 98.88 255 GLY A CA 1
ATOM 2011 C C . GLY A 1 255 ? -7.105 17.531 3.715 1 98.88 255 GLY A C 1
ATOM 2012 O O . GLY A 1 255 ? -7.945 17.344 4.598 1 98.88 255 GLY A O 1
ATOM 2013 N N . VAL A 1 256 ? -6.695 16.594 2.848 1 98.5 256 VAL A N 1
ATOM 2014 C CA . VAL A 1 256 ? -7.227 15.234 2.93 1 98.5 256 VAL A CA 1
ATOM 2015 C C . VAL A 1 256 ? -6.855 14.617 4.273 1 98.5 256 VAL A C 1
ATOM 2017 O O . VAL A 1 256 ? -7.691 13.992 4.93 1 98.5 256 VAL A O 1
ATOM 2020 N N . MET A 1 257 ? -5.691 14.828 4.656 1 98.62 257 MET A N 1
ATOM 2021 C CA . MET A 1 257 ? -5.191 14.305 5.926 1 98.62 257 MET A CA 1
ATOM 2022 C C . MET A 1 257 ? -5.98 14.875 7.098 1 98.62 257 MET A C 1
ATOM 2024 O O . MET A 1 257 ? -6.344 14.148 8.023 1 98.62 257 MET A O 1
ATOM 2028 N N . LEU A 1 258 ? -6.184 16.172 7.062 1 98.88 258 LEU A N 1
ATOM 2029 C CA . LEU A 1 258 ? -6.941 16.828 8.117 1 98.88 258 LEU A CA 1
ATOM 2030 C C . LEU A 1 258 ? -8.359 16.281 8.195 1 98.88 258 LEU A C 1
ATOM 2032 O O . LEU A 1 258 ? -8.875 16.031 9.289 1 98.88 258 LEU A O 1
ATOM 2036 N N . TYR A 1 259 ? -8.984 16.125 7.047 1 98.25 259 TYR A N 1
ATOM 2037 C CA . TYR A 1 259 ? -10.305 15.508 6.984 1 98.25 259 TYR A CA 1
ATOM 2038 C C . TYR A 1 259 ? -10.281 14.125 7.621 1 98.25 259 TYR A C 1
ATOM 2040 O O . TYR A 1 259 ? -11.164 13.789 8.422 1 98.25 259 TYR A O 1
ATOM 2048 N N . LYS A 1 260 ? -9.328 13.375 7.305 1 96.75 260 LYS A N 1
ATOM 2049 C CA . LYS A 1 260 ? -9.203 12.016 7.824 1 96.75 260 LYS A CA 1
ATOM 2050 C C . LYS A 1 260 ? -8.977 12.023 9.328 1 96.75 260 LYS A C 1
ATOM 2052 O O . LYS A 1 260 ? -9.5 11.164 10.047 1 96.75 260 LYS A O 1
ATOM 2057 N N . LEU A 1 261 ? -8.195 12.898 9.82 1 98.06 261 LEU A N 1
ATOM 2058 C CA . LEU A 1 261 ? -7.98 13.031 11.258 1 98.06 261 LEU A CA 1
ATOM 2059 C C . LEU A 1 261 ? -9.297 13.305 11.977 1 98.06 261 LEU A C 1
ATOM 2061 O O . LEU A 1 261 ? -9.516 12.82 13.086 1 98.06 261 LEU A O 1
ATOM 2065 N N . CYS A 1 262 ? -10.156 14.039 11.359 1 97.62 262 CYS A N 1
ATOM 2066 C CA . CYS A 1 262 ? -11.422 14.453 11.969 1 97.62 262 CYS A CA 1
ATOM 2067 C C . CYS A 1 262 ? -12.43 13.312 11.945 1 97.62 262 CYS A C 1
ATOM 2069 O O . CYS A 1 262 ? -13.133 13.078 12.938 1 97.62 262 CYS A O 1
ATOM 2071 N N . TYR A 1 263 ? -12.461 12.602 10.844 1 94.38 263 TYR A N 1
ATOM 2072 C CA . TYR A 1 263 ? -13.633 11.766 10.633 1 94.38 263 TYR A CA 1
ATOM 2073 C C . TYR A 1 263 ? -13.234 10.305 10.445 1 94.38 263 TYR A C 1
ATOM 2075 O O . TYR A 1 263 ? -14.094 9.43 10.328 1 94.38 263 TYR A O 1
ATOM 2083 N N . PHE A 1 264 ? -11.953 10.023 10.32 1 92.88 264 PHE A N 1
ATOM 2084 C CA . PHE A 1 264 ? -11.406 8.68 10.211 1 92.88 264 PHE A CA 1
ATOM 2085 C C . PHE A 1 264 ? -11.867 8.008 8.922 1 92.88 264 PHE A C 1
ATOM 2087 O O . PHE A 1 264 ? -12.031 6.789 8.867 1 92.88 264 PHE A O 1
ATOM 2094 N N . CYS A 1 265 ? -12.164 8.812 7.961 1 91 265 CYS A N 1
ATOM 2095 C CA . CYS A 1 265 ? -12.453 8.375 6.598 1 91 265 CYS A CA 1
ATOM 2096 C C . CYS A 1 265 ? -11.938 9.391 5.582 1 91 265 CYS A C 1
ATOM 2098 O O . CYS A 1 265 ? -11.492 10.477 5.953 1 91 265 CYS A O 1
ATOM 2100 N N . LEU A 1 266 ? -11.93 8.969 4.324 1 92.81 266 LEU A N 1
ATOM 2101 C CA . LEU A 1 266 ? -11.414 9.828 3.264 1 92.81 266 LEU A CA 1
ATOM 2102 C C . LEU A 1 266 ? -12.539 10.633 2.623 1 92.81 266 LEU A C 1
ATOM 2104 O O . LEU A 1 266 ? -13.641 10.125 2.418 1 92.81 266 LEU A O 1
ATOM 2108 N N . PRO A 1 267 ? -12.273 11.898 2.262 1 95.19 267 PRO A N 1
ATOM 2109 C CA . PRO A 1 267 ? -13.328 12.75 1.707 1 95.19 267 PRO A CA 1
ATOM 2110 C C . PRO A 1 267 ? -13.758 12.312 0.31 1 95.19 267 PRO A C 1
ATOM 2112 O O . PRO A 1 267 ? -14.922 12.5 -0.065 1 95.19 267 PRO A O 1
ATOM 2115 N N . PHE A 1 268 ? -12.789 11.734 -0.418 1 92.5 268 PHE A N 1
ATOM 2116 C CA . PHE A 1 268 ? -13.094 11.43 -1.812 1 92.5 268 PHE A CA 1
ATOM 2117 C C . PHE A 1 268 ? -13.062 9.922 -2.057 1 92.5 268 PHE A C 1
ATOM 2119 O O . PHE A 1 268 ? -13.242 9.469 -3.189 1 92.5 268 PHE A O 1
ATOM 2126 N N . GLY A 1 269 ? -12.82 9.227 -1.011 1 81.25 269 GLY A N 1
ATOM 2127 C CA . GLY A 1 269 ? -12.539 7.824 -1.285 1 81.25 269 GLY A CA 1
ATOM 2128 C C . GLY A 1 269 ? -11.445 7.625 -2.32 1 81.25 269 GLY A C 1
ATOM 2129 O O . GLY A 1 269 ? -10.367 8.195 -2.207 1 81.25 269 GLY A O 1
ATOM 2130 N N . GLU A 1 270 ? -11.719 6.742 -3.297 1 79.38 270 GLU A N 1
ATOM 2131 C CA . GLU A 1 270 ? -10.773 6.535 -4.391 1 79.38 270 GLU A CA 1
ATOM 2132 C C . GLU A 1 270 ? -11.391 6.93 -5.73 1 79.38 270 GLU A C 1
ATOM 2134 O O . GLU A 1 270 ? -11.102 6.312 -6.758 1 79.38 270 GLU A O 1
ATOM 2139 N N . SER A 1 271 ? -12.18 7.949 -5.664 1 83.75 271 SER A N 1
ATOM 2140 C CA . SER A 1 271 ? -12.852 8.422 -6.867 1 83.75 271 SER A CA 1
ATOM 2141 C C . SER A 1 271 ? -12.078 9.562 -7.523 1 83.75 271 SER A C 1
ATOM 2143 O O . SER A 1 271 ? -12.039 10.68 -7 1 83.75 271 SER A O 1
ATOM 2145 N N . ALA A 1 272 ? -11.617 9.258 -8.664 1 85.5 272 ALA A N 1
ATOM 2146 C CA . ALA A 1 272 ? -10.883 10.273 -9.414 1 85.5 272 ALA A CA 1
ATOM 2147 C C . ALA A 1 272 ? -11.789 11.453 -9.773 1 85.5 272 ALA A C 1
ATOM 2149 O O . ALA A 1 272 ? -11.359 12.609 -9.734 1 85.5 272 ALA A O 1
ATOM 2150 N N . MET A 1 273 ? -12.969 11.195 -10.062 1 87.5 273 MET A N 1
ATOM 2151 C CA . MET A 1 273 ? -13.922 12.234 -10.445 1 87.5 273 MET A CA 1
ATOM 2152 C C . MET A 1 273 ? -14.227 13.156 -9.266 1 87.5 273 MET A C 1
ATOM 2154 O O . MET A 1 273 ? -14.273 14.375 -9.422 1 87.5 273 MET A O 1
ATOM 2158 N N . ALA A 1 274 ? -14.391 12.516 -8.164 1 91.44 274 ALA A N 1
ATOM 2159 C CA . ALA A 1 274 ? -14.648 13.312 -6.969 1 91.44 274 ALA A CA 1
ATOM 2160 C C . ALA A 1 274 ? -13.461 14.211 -6.637 1 91.44 274 ALA A C 1
ATOM 2162 O O . ALA A 1 274 ? -13.633 15.367 -6.258 1 91.44 274 ALA A O 1
ATOM 2163 N N . ILE A 1 275 ? -12.297 13.688 -6.809 1 94.81 275 ILE A N 1
ATOM 2164 C CA . ILE A 1 275 ? -11.078 14.445 -6.555 1 94.81 275 ILE A CA 1
ATOM 2165 C C . ILE A 1 275 ? -11 15.625 -7.527 1 94.81 275 ILE A C 1
ATOM 2167 O O . ILE A 1 275 ? -10.766 16.766 -7.117 1 94.81 275 ILE A O 1
ATOM 2171 N N . GLN A 1 276 ? -11.219 15.352 -8.773 1 92.06 276 GLN A N 1
ATOM 2172 C CA . GLN A 1 276 ? -11.102 16.359 -9.828 1 92.06 276 GLN A CA 1
ATOM 2173 C C . GLN A 1 276 ? -12.023 17.547 -9.562 1 92.06 276 GLN A C 1
ATOM 2175 O O . GLN A 1 276 ? -11.656 18.688 -9.805 1 92.06 276 GLN A O 1
ATOM 2180 N N . ASN A 1 277 ? -13.148 17.266 -9 1 91 277 ASN A N 1
ATOM 2181 C CA . ASN A 1 277 ? -14.156 18.297 -8.797 1 91 277 ASN A CA 1
ATOM 2182 C C . ASN A 1 277 ? -14.094 18.875 -7.387 1 91 277 ASN A C 1
ATOM 2184 O O . ASN A 1 277 ? -14.789 19.844 -7.074 1 91 277 ASN A O 1
ATOM 2188 N N . GLY A 1 278 ? -13.305 18.312 -6.566 1 93.44 278 GLY A N 1
ATOM 2189 C CA . GLY A 1 278 ? -13.297 18.719 -5.172 1 93.44 278 GLY A CA 1
ATOM 2190 C C . GLY A 1 278 ? -14.625 18.484 -4.473 1 93.44 278 GLY A C 1
ATOM 2191 O O . GLY A 1 278 ? -15.047 19.312 -3.658 1 93.44 278 GLY A O 1
ATOM 2192 N N . ALA A 1 279 ? -15.266 17.422 -4.863 1 92.75 279 ALA A N 1
ATOM 2193 C CA . ALA A 1 279 ? -16.609 17.172 -4.359 1 92.75 279 ALA A CA 1
ATOM 2194 C C . ALA A 1 279 ? -16.562 16.25 -3.135 1 92.75 279 ALA A C 1
ATOM 2196 O O . ALA A 1 279 ? -16.234 15.078 -3.242 1 92.75 279 ALA A O 1
ATOM 2197 N N . PHE A 1 280 ? -16.953 16.828 -1.971 1 94.38 280 PHE A N 1
ATOM 2198 C CA . PHE A 1 280 ? -17.031 16.062 -0.736 1 94.38 280 PHE A CA 1
ATOM 2199 C C . PHE A 1 280 ? -18.031 16.688 0.229 1 94.38 280 PHE A C 1
ATOM 2201 O O . PHE A 1 280 ? -18.5 17.812 0.001 1 94.38 280 PHE A O 1
ATOM 2208 N N . SER A 1 281 ? -18.438 15.906 1.227 1 93.56 281 SER A N 1
ATOM 2209 C CA . SER A 1 281 ? -19.328 16.391 2.279 1 93.56 281 SER A CA 1
ATOM 2210 C C . SER A 1 281 ? -18.781 16.078 3.662 1 93.56 281 SER A C 1
ATOM 2212 O O . SER A 1 281 ? -17.938 15.18 3.809 1 93.56 281 SER A O 1
ATOM 2214 N N . PHE A 1 282 ? -19.172 16.875 4.582 1 94.62 282 PHE A N 1
ATOM 2215 C CA . PHE A 1 282 ? -18.781 16.609 5.965 1 94.62 282 PHE A CA 1
ATOM 2216 C C . PHE A 1 282 ? -19.781 15.68 6.641 1 94.62 282 PHE A C 1
ATOM 2218 O O . PHE A 1 282 ? -20.984 15.922 6.59 1 94.62 282 PHE A O 1
ATOM 2225 N N . PRO A 1 283 ? -19.219 14.633 7.25 1 90.62 283 PRO A N 1
ATOM 2226 C CA . PRO A 1 283 ? -20.125 13.82 8.062 1 90.62 283 PRO A CA 1
ATOM 2227 C C . PRO A 1 283 ? -20.719 14.594 9.227 1 90.62 283 PRO A C 1
ATOM 2229 O O . PRO A 1 283 ? -20.141 15.586 9.68 1 90.62 283 PRO A O 1
ATOM 2232 N N . ASN A 1 284 ? -21.844 14.07 9.742 1 87.81 284 ASN A N 1
ATOM 2233 C CA . ASN A 1 284 ? -22.516 14.711 10.875 1 87.81 284 ASN A CA 1
ATOM 2234 C C . ASN A 1 284 ? -21.781 14.438 12.188 1 87.81 284 ASN A C 1
ATOM 2236 O O . ASN A 1 284 ? -21.781 15.281 13.086 1 87.81 284 ASN A O 1
ATOM 2240 N N . GLU A 1 285 ? -21.234 13.172 12.258 1 87.31 285 GLU A N 1
ATOM 2241 C CA . GLU A 1 285 ? -20.484 12.789 13.453 1 87.31 285 GLU A CA 1
ATOM 2242 C C . GLU A 1 285 ? -19.062 12.344 13.102 1 87.31 285 GLU A C 1
ATOM 2244 O O . GLU A 1 285 ? -18.859 11.695 12.078 1 87.31 285 GLU A O 1
ATOM 2249 N N . PRO A 1 286 ? -18.125 12.734 13.922 1 91 286 PRO A N 1
ATOM 2250 C CA . PRO A 1 286 ? -18.219 13.586 15.109 1 91 286 PRO A CA 1
ATOM 2251 C C . PRO A 1 286 ? -18.344 15.07 14.766 1 91 286 PRO A C 1
ATOM 2253 O O . PRO A 1 286 ? -18.031 15.477 13.641 1 91 286 PRO A O 1
ATOM 2256 N N . HIS A 1 287 ? -18.781 15.797 15.719 1 93.44 287 HIS A N 1
ATOM 2257 C CA . HIS A 1 287 ? -18.922 17.234 15.492 1 93.44 287 HIS A CA 1
ATOM 2258 C C . HIS A 1 287 ? -17.594 17.953 15.664 1 93.44 287 HIS A C 1
ATOM 2260 O O . HIS A 1 287 ? -16.891 17.75 16.656 1 93.44 287 HIS A O 1
ATOM 2266 N N . HIS A 1 288 ? -17.25 18.719 14.742 1 97.06 288 HIS A N 1
ATOM 2267 C CA . HIS A 1 288 ? -16.109 19.609 14.781 1 97.06 288 HIS A CA 1
ATOM 2268 C C . HIS A 1 288 ? -16.516 21.047 14.508 1 97.06 288 HIS A C 1
ATOM 2270 O O . HIS A 1 288 ? -17.484 21.297 13.781 1 97.06 288 HIS A O 1
ATOM 2276 N N . PRO A 1 289 ? -15.828 22.047 15.125 1 97.5 289 PRO A N 1
ATOM 2277 C CA . PRO A 1 289 ? -16.188 23.453 14.93 1 97.5 289 PRO A CA 1
ATOM 2278 C C . PRO A 1 289 ? -16.047 23.906 13.469 1 97.5 289 PRO A C 1
ATOM 2280 O O . PRO A 1 289 ? -15.258 23.328 12.719 1 97.5 289 PRO A O 1
ATOM 2283 N N . ASP A 1 290 ? -16.75 24.922 13.102 1 97.12 290 ASP A N 1
ATOM 2284 C CA . ASP A 1 290 ? -16.734 25.453 11.75 1 97.12 290 ASP A CA 1
ATOM 2285 C C . ASP A 1 290 ? -15.336 25.953 11.383 1 97.12 290 ASP A C 1
ATOM 2287 O O . ASP A 1 290 ? -14.945 25.922 10.211 1 97.12 290 ASP A O 1
ATOM 2291 N N . SER A 1 291 ? -14.617 26.438 12.375 1 97.69 291 SER A N 1
ATOM 2292 C CA . SER A 1 291 ? -13.25 26.891 12.117 1 97.69 291 SER A CA 1
ATOM 2293 C C . SER A 1 291 ? -12.406 25.781 11.508 1 97.69 291 SER A C 1
ATOM 2295 O O . SER A 1 291 ? -11.68 26.016 10.531 1 97.69 291 SER A O 1
ATOM 2297 N N . LEU A 1 292 ? -12.547 24.625 12.055 1 98.12 292 LEU A N 1
ATOM 2298 C CA . LEU A 1 292 ? -11.789 23.469 11.57 1 98.12 292 LEU A CA 1
ATOM 2299 C C . LEU A 1 292 ? -12.289 23.031 10.203 1 98.12 292 LEU A C 1
ATOM 2301 O O . LEU A 1 292 ? -11.492 22.75 9.305 1 98.12 292 LEU A O 1
ATOM 2305 N N . LYS A 1 293 ? -13.586 22.969 10.047 1 98.06 293 LYS A N 1
ATOM 2306 C CA . LYS A 1 293 ? -14.188 22.609 8.773 1 98.06 293 LYS A CA 1
ATOM 2307 C C . LYS A 1 293 ? -13.789 23.594 7.676 1 98.06 293 LYS A C 1
ATOM 2309 O O . LYS A 1 293 ? -13.562 23.203 6.531 1 98.06 293 LYS A O 1
ATOM 2314 N N . THR A 1 294 ? -13.711 24.812 8.039 1 97.94 294 THR A N 1
ATOM 2315 C CA . THR A 1 294 ? -13.336 25.875 7.105 1 97.94 294 THR A CA 1
ATOM 2316 C C . THR A 1 294 ? -11.906 25.672 6.605 1 97.94 294 THR A C 1
ATOM 2318 O O . THR A 1 294 ? -11.633 25.844 5.418 1 97.94 294 THR A O 1
ATOM 2321 N N . VAL A 1 295 ? -11.008 25.328 7.488 1 98.56 295 VAL A N 1
ATOM 2322 C CA . VAL A 1 295 ? -9.625 25.078 7.094 1 98.56 295 VAL A CA 1
ATOM 2323 C C . VAL A 1 295 ? -9.578 23.953 6.062 1 98.56 295 VAL A C 1
ATOM 2325 O O . VAL A 1 295 ? -8.914 24.062 5.031 1 98.56 295 VAL A O 1
ATOM 2328 N N . ILE A 1 296 ? -10.328 22.875 6.309 1 98.62 296 ILE A N 1
ATOM 2329 C CA . ILE A 1 296 ? -10.391 21.734 5.391 1 98.62 296 ILE A CA 1
ATOM 2330 C C . ILE A 1 296 ? -10.891 22.219 4.027 1 98.62 296 ILE A C 1
ATOM 2332 O O . ILE A 1 296 ? -10.289 21.891 2.994 1 98.62 296 ILE A O 1
ATOM 2336 N N . LYS A 1 297 ? -11.922 22.969 4.066 1 97.62 297 LYS A N 1
ATOM 2337 C CA . LYS A 1 297 ? -12.539 23.438 2.828 1 97.62 297 LYS A CA 1
ATOM 2338 C C . LYS A 1 297 ? -11.586 24.312 2.031 1 97.62 297 LYS A C 1
ATOM 2340 O O . LYS A 1 297 ? -11.531 24.219 0.803 1 97.62 297 LYS A O 1
ATOM 2345 N N . CYS A 1 298 ? -10.844 25.156 2.68 1 97.62 298 CYS A N 1
ATOM 2346 C CA . CYS A 1 298 ? -9.875 26.031 2.018 1 97.62 298 CYS A CA 1
ATOM 2347 C C . CYS A 1 298 ? -8.773 25.203 1.357 1 97.62 298 CYS A C 1
ATOM 2349 O O . CYS A 1 298 ? -8.359 25.5 0.236 1 97.62 298 CYS A O 1
ATOM 2351 N N . LEU A 1 299 ? -8.328 24.188 2.016 1 98.44 299 LEU A N 1
ATOM 2352 C CA . LEU A 1 299 ? -7.223 23.375 1.521 1 98.44 299 LEU A CA 1
ATOM 2353 C C . LEU A 1 299 ? -7.664 22.516 0.344 1 98.44 299 LEU A C 1
ATOM 2355 O O . LEU A 1 299 ? -6.863 22.188 -0.538 1 98.44 299 LEU A O 1
ATOM 2359 N N . LEU A 1 300 ? -8.922 22.109 0.365 1 97.94 300 LEU A N 1
ATOM 2360 C CA . LEU A 1 300 ? -9.438 21.219 -0.663 1 97.94 300 LEU A CA 1
ATOM 2361 C C . LEU A 1 300 ? -10.156 22 -1.756 1 97.94 300 LEU A C 1
ATOM 2363 O O . LEU A 1 300 ? -11.219 21.594 -2.225 1 97.94 300 LEU A O 1
ATOM 2367 N N . ASP A 1 301 ? -9.648 23.141 -2.055 1 96.25 301 ASP A N 1
ATOM 2368 C CA . ASP A 1 301 ? -10.109 23.891 -3.209 1 96.25 301 ASP A CA 1
ATOM 2369 C C . ASP A 1 301 ? -9.531 23.344 -4.504 1 96.25 301 ASP A C 1
ATOM 2371 O O . ASP A 1 301 ? -8.312 23.266 -4.668 1 96.25 301 ASP A O 1
ATOM 2375 N N . ALA A 1 302 ? -10.367 22.984 -5.438 1 95.19 302 ALA A N 1
ATOM 2376 C CA . ALA A 1 302 ? -9.938 22.359 -6.691 1 95.19 302 ALA A CA 1
ATOM 2377 C C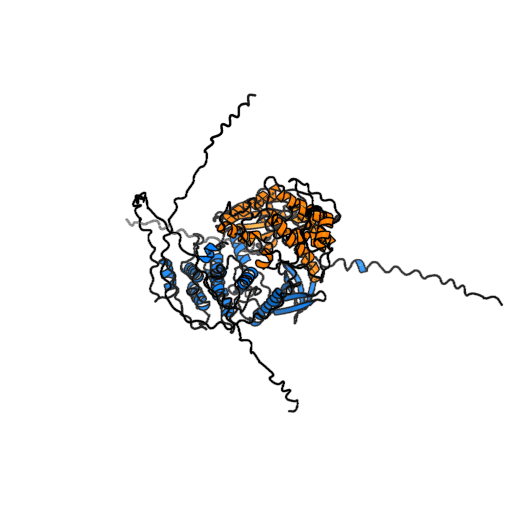 . ALA A 1 302 ? -9.148 23.359 -7.543 1 95.19 302 ALA A C 1
ATOM 2379 O O . ALA A 1 302 ? -8.328 22.953 -8.367 1 95.19 302 ALA A O 1
ATOM 2380 N N . ASP A 1 303 ? -9.359 24.594 -7.316 1 94.38 303 ASP A N 1
ATOM 2381 C CA . ASP A 1 303 ? -8.602 25.609 -8.016 1 94.38 303 ASP A CA 1
ATOM 2382 C C . ASP A 1 303 ? -7.25 25.859 -7.34 1 94.38 303 ASP A C 1
ATOM 2384 O O . ASP A 1 303 ? -7.188 26.406 -6.246 1 94.38 303 ASP A O 1
ATOM 2388 N N . ILE A 1 304 ? -6.227 25.578 -8.031 1 95.62 304 ILE A N 1
ATOM 2389 C CA . ILE A 1 304 ? -4.875 25.594 -7.484 1 95.62 304 ILE A CA 1
ATOM 2390 C C . ILE A 1 304 ? -4.504 27.031 -7.102 1 95.62 304 ILE A C 1
ATOM 2392 O O . ILE A 1 304 ? -3.748 27.25 -6.152 1 95.62 304 ILE A O 1
ATOM 2396 N N . GLU A 1 305 ? -5.02 28.031 -7.773 1 94.25 305 GLU A N 1
ATOM 2397 C CA . GLU A 1 305 ? -4.68 29.422 -7.516 1 94.25 305 GLU A CA 1
ATOM 2398 C C . GLU A 1 305 ? -5.293 29.906 -6.207 1 94.25 305 GLU A C 1
ATOM 2400 O O . GLU A 1 305 ? -4.746 30.797 -5.551 1 94.25 305 GLU A O 1
ATOM 2405 N N . ARG A 1 306 ? -6.359 29.281 -5.871 1 94.62 306 ARG A N 1
ATOM 2406 C CA . ARG A 1 306 ? -7.039 29.688 -4.645 1 94.62 306 ARG A CA 1
ATOM 2407 C C . ARG A 1 306 ? -6.574 28.859 -3.459 1 94.62 306 ARG A C 1
ATOM 2409 O O . ARG A 1 306 ? -6.828 29.203 -2.305 1 94.62 306 ARG A O 1
ATOM 2416 N N . ARG A 1 307 ? -5.906 27.766 -3.746 1 96.56 307 ARG A N 1
ATOM 2417 C CA . ARG A 1 307 ? -5.441 26.906 -2.67 1 96.56 307 ARG A CA 1
ATOM 2418 C C . ARG A 1 307 ? -4.348 27.578 -1.854 1 96.56 307 ARG A C 1
ATOM 2420 O O . ARG A 1 307 ? -3.451 28.219 -2.414 1 96.56 307 ARG A O 1
ATOM 2427 N N . PRO A 1 308 ? -4.43 27.5 -0.552 1 97.69 308 PRO A N 1
ATOM 2428 C CA . PRO A 1 308 ? -3.469 28.219 0.288 1 97.69 308 PRO A CA 1
ATOM 2429 C C . PRO A 1 308 ? -2.049 27.688 0.158 1 97.69 308 PRO A C 1
ATOM 2431 O O . PRO A 1 308 ? -1.859 26.5 -0.124 1 97.69 308 PRO A O 1
ATOM 2434 N N . THR A 1 309 ? -1.087 28.562 0.336 1 97.81 309 THR A N 1
ATOM 2435 C CA . THR A 1 309 ? 0.292 28.156 0.579 1 97.81 309 THR A CA 1
ATOM 2436 C C . THR A 1 309 ? 0.445 27.562 1.978 1 97.81 309 THR A C 1
ATOM 2438 O O . THR A 1 309 ? -0.475 27.656 2.795 1 97.81 309 THR A O 1
ATOM 2441 N N . ILE A 1 310 ? 1.599 27.031 2.244 1 98.62 310 ILE A N 1
ATOM 2442 C CA . ILE A 1 310 ? 1.815 26.422 3.551 1 98.62 310 ILE A CA 1
ATOM 2443 C C . ILE A 1 310 ? 1.763 27.484 4.637 1 98.62 310 ILE A C 1
ATOM 2445 O O . ILE A 1 310 ? 1.29 27.234 5.746 1 98.62 310 ILE A O 1
ATOM 2449 N N . TYR A 1 311 ? 2.256 28.703 4.352 1 98.31 311 TYR A N 1
ATOM 2450 C CA . TYR A 1 311 ? 2.145 29.797 5.305 1 98.31 311 TYR A CA 1
ATOM 2451 C C . TYR A 1 311 ? 0.685 30.109 5.617 1 98.31 311 TYR A C 1
ATOM 2453 O O . TYR A 1 311 ? 0.299 30.203 6.781 1 98.31 311 TYR A O 1
ATOM 2461 N N . GLN A 1 312 ? -0.091 30.25 4.566 1 98.31 312 GLN A N 1
ATOM 2462 C CA . GLN A 1 312 ? -1.507 30.562 4.73 1 98.31 312 GLN A CA 1
ATOM 2463 C C . GLN A 1 312 ? -2.234 29.438 5.473 1 98.31 312 GLN A C 1
ATOM 2465 O O . GLN A 1 312 ? -3.068 29.703 6.344 1 98.31 312 GLN A O 1
ATOM 2470 N N . CYS A 1 313 ? -1.904 28.219 5.062 1 98.5 313 CYS A N 1
ATOM 2471 C CA . CYS A 1 313 ? -2.449 27.047 5.75 1 98.5 313 CYS A CA 1
ATOM 2472 C C . CYS A 1 313 ? -2.141 27.094 7.238 1 98.5 313 CYS A C 1
ATOM 2474 O O . CYS A 1 313 ? -3.027 26.891 8.07 1 98.5 313 CYS A O 1
ATOM 2476 N N . ALA A 1 314 ? -0.919 27.438 7.574 1 98.75 314 ALA A N 1
ATOM 2477 C CA . ALA A 1 314 ? -0.479 27.484 8.969 1 98.75 314 ALA A CA 1
ATOM 2478 C C . ALA A 1 314 ? -1.202 28.594 9.727 1 98.75 314 ALA A C 1
ATOM 2480 O O . ALA A 1 314 ? -1.643 28.391 10.859 1 98.75 314 ALA A O 1
ATOM 2481 N N . VAL A 1 315 ? -1.341 29.719 9.133 1 98.56 315 VAL A N 1
ATOM 2482 C CA . VAL A 1 315 ? -2.018 30.828 9.773 1 98.56 315 VAL A CA 1
ATOM 2483 C C . VAL A 1 315 ? -3.443 30.438 10.148 1 98.56 315 VAL A C 1
ATOM 2485 O O . VAL A 1 315 ? -3.885 30.672 11.273 1 98.56 315 VAL A O 1
ATOM 2488 N N . LEU A 1 316 ? -4.133 29.812 9.227 1 98.5 316 LEU A N 1
ATOM 2489 C CA . LEU A 1 316 ? -5.508 29.391 9.477 1 98.5 316 LEU A CA 1
ATOM 2490 C C . LEU A 1 316 ? -5.559 28.312 10.562 1 98.5 316 LEU A C 1
ATOM 2492 O O . LEU A 1 316 ? -6.391 28.391 11.469 1 98.5 316 LEU A O 1
ATOM 2496 N N . ALA A 1 317 ? -4.656 27.344 10.508 1 98.75 317 ALA A N 1
ATOM 2497 C CA . ALA A 1 317 ? -4.645 26.219 11.445 1 98.75 317 ALA A CA 1
ATOM 2498 C C . ALA A 1 317 ? -4.336 26.688 12.859 1 98.75 317 ALA A C 1
ATOM 2500 O O . ALA A 1 317 ? -5.012 26.297 13.812 1 98.75 317 ALA A O 1
ATOM 2501 N N . PHE A 1 318 ? -3.322 27.516 13 1 98.75 318 PHE A N 1
ATOM 2502 C CA . PHE A 1 318 ? -2.941 28 14.312 1 98.75 318 PHE A CA 1
ATOM 2503 C C . PHE A 1 318 ? -4.02 28.922 14.891 1 98.75 318 PHE A C 1
ATOM 2505 O O . PHE A 1 318 ? -4.27 28.906 16.094 1 98.75 318 PHE A O 1
ATOM 2512 N N . ALA A 1 319 ? -4.641 29.703 14.016 1 98.56 319 ALA A N 1
ATOM 2513 C CA . ALA A 1 319 ? -5.766 30.516 14.477 1 98.56 319 ALA A CA 1
ATOM 2514 C C . ALA A 1 319 ? -6.895 29.641 15 1 98.56 319 ALA A C 1
ATOM 2516 O O . ALA A 1 319 ? -7.48 29.938 16.047 1 98.56 319 ALA A O 1
ATOM 2517 N N . ALA A 1 320 ? -7.207 28.578 14.289 1 98.44 320 ALA A N 1
ATOM 2518 C CA . ALA A 1 320 ? -8.25 27.656 14.719 1 98.44 320 ALA A CA 1
ATOM 2519 C C . ALA A 1 320 ? -7.895 27 16.047 1 98.44 320 ALA A C 1
ATOM 2521 O O . ALA A 1 320 ? -8.781 26.656 16.844 1 98.44 320 ALA A O 1
ATOM 2522 N N . ALA A 1 321 ? -6.594 26.844 16.312 1 98.12 321 ALA A N 1
ATOM 2523 C CA . ALA A 1 321 ? -6.109 26.234 17.547 1 98.12 321 ALA A CA 1
ATOM 2524 C C . ALA A 1 321 ? -5.934 27.297 18.641 1 98.12 321 ALA A C 1
ATOM 2526 O O . ALA A 1 321 ? -5.496 26.984 19.75 1 98.12 321 ALA A O 1
ATOM 2527 N N . GLU A 1 322 ? -6.219 28.547 18.312 1 97.44 322 GLU A N 1
ATOM 2528 C CA . GLU A 1 322 ? -6.066 29.672 19.234 1 97.44 322 GLU A CA 1
ATOM 2529 C C . GLU A 1 322 ? -4.621 29.797 19.703 1 97.44 322 GLU A C 1
ATOM 2531 O O . GLU A 1 322 ? -4.367 29.969 20.906 1 97.44 322 GLU A O 1
ATOM 2536 N N . ARG A 1 323 ? -3.752 29.594 18.781 1 97.75 323 ARG A N 1
ATOM 2537 C CA . ARG A 1 323 ? -2.318 29.75 19.016 1 97.75 323 ARG A CA 1
ATOM 2538 C C . ARG A 1 323 ? -1.703 30.703 18 1 97.75 323 ARG A C 1
ATOM 2540 O O . ARG A 1 323 ? -2.244 30.906 16.906 1 97.75 323 ARG A O 1
ATOM 2547 N N . VAL A 1 324 ? -0.563 31.234 18.344 1 97.12 324 VAL A N 1
ATOM 2548 C CA . VAL A 1 324 ? 0.172 32.125 17.453 1 97.12 324 VAL A CA 1
ATOM 2549 C C . VAL A 1 324 ? 0.945 31.281 16.422 1 97.12 324 VAL A C 1
ATOM 2551 O O . VAL A 1 324 ? 1.605 30.312 16.781 1 97.12 324 VAL A O 1
ATOM 2554 N N . CYS A 1 325 ? 0.848 31.656 15.211 1 97.69 325 CYS A N 1
ATOM 2555 C CA . CYS A 1 325 ? 1.543 30.938 14.141 1 97.69 325 CYS A CA 1
ATOM 2556 C C . CYS A 1 325 ? 3.039 31.234 14.18 1 97.69 325 CYS A C 1
ATOM 2558 O O . CYS A 1 325 ? 3.453 32.375 14.023 1 97.69 325 CYS A O 1
ATOM 2560 N N . PRO A 1 326 ? 3.82 30.234 14.305 1 97.81 326 PRO A N 1
ATOM 2561 C CA . PRO A 1 326 ? 5.266 30.453 14.375 1 97.81 326 PRO A CA 1
ATOM 2562 C C . PRO A 1 326 ? 5.922 30.531 13 1 97.81 326 PRO A C 1
ATOM 2564 O O . PRO A 1 326 ? 7.121 30.797 12.898 1 97.81 326 PRO A O 1
ATOM 2567 N N . ILE A 1 327 ? 5.191 30.312 11.938 1 97.56 327 ILE A N 1
ATOM 2568 C CA . ILE A 1 327 ? 5.75 30.234 10.586 1 97.56 327 ILE A CA 1
ATOM 2569 C C . ILE A 1 327 ? 5.836 31.641 9.984 1 97.56 327 ILE A C 1
ATOM 2571 O O . ILE A 1 327 ? 4.852 32.375 9.984 1 97.56 327 ILE A O 1
ATOM 2575 N N . ARG A 1 328 ? 6.988 31.969 9.422 1 95.44 328 ARG A N 1
ATOM 2576 C CA . ARG A 1 328 ? 7.211 33.281 8.82 1 95.44 328 ARG A CA 1
ATOM 2577 C C . ARG A 1 328 ? 6.668 33.312 7.395 1 95.44 328 ARG A C 1
ATOM 2579 O O . ARG A 1 328 ? 6.656 32.312 6.699 1 95.44 328 ARG A O 1
ATOM 2586 N N . ASN A 1 329 ? 6.293 34.469 6.988 1 95.88 329 ASN A N 1
ATOM 2587 C CA . ASN A 1 329 ? 5.824 34.688 5.625 1 95.88 329 ASN A CA 1
ATOM 2588 C C . ASN A 1 329 ? 6.984 34.938 4.668 1 95.88 329 ASN A C 1
ATOM 2590 O O . ASN A 1 329 ? 7.125 36.031 4.121 1 95.88 329 ASN A O 1
ATOM 2594 N N . VAL A 1 330 ? 7.676 33.969 4.324 1 93.12 330 VAL A N 1
ATOM 2595 C CA . VAL A 1 330 ? 8.938 34.062 3.604 1 93.12 330 VAL A CA 1
ATOM 2596 C C . VAL A 1 330 ? 8.68 34.5 2.162 1 93.12 330 VAL A C 1
ATOM 2598 O O . VAL A 1 330 ? 9.523 35.156 1.545 1 93.12 330 VAL A O 1
ATOM 2601 N N . ARG A 1 331 ? 7.531 34.188 1.623 1 91.06 331 ARG A N 1
ATOM 2602 C CA . ARG A 1 331 ? 7.273 34.469 0.214 1 91.06 331 ARG A CA 1
ATOM 2603 C C . ARG A 1 331 ? 6.383 35.688 0.05 1 91.06 331 ARG A C 1
ATOM 2605 O O . ARG A 1 331 ? 5.953 36.031 -1.062 1 91.06 331 ARG A O 1
ATOM 2612 N N . GLY A 1 332 ? 6.016 36.312 1.084 1 93 332 GLY A N 1
ATOM 2613 C CA . GLY A 1 332 ? 5.246 37.562 1.044 1 93 332 GLY A CA 1
ATOM 2614 C C . GLY A 1 332 ? 3.824 37.344 0.553 1 93 332 GLY A C 1
ATOM 2615 O O . GLY A 1 332 ? 3.301 38.188 -0.199 1 93 332 GLY A O 1
ATOM 2616 N N . CYS A 1 333 ? 3.256 36.25 0.932 1 93.12 333 CYS A N 1
ATOM 2617 C CA . CYS A 1 333 ? 1.886 35.969 0.519 1 93.12 333 CYS A CA 1
ATOM 2618 C C . CYS A 1 333 ? 0.89 36.75 1.364 1 93.12 333 CYS A C 1
ATOM 2620 O O . CYS A 1 333 ? 1.22 37.219 2.465 1 93.12 333 CYS A O 1
ATOM 2622 N N . ARG A 1 334 ? -0.281 36.938 0.812 1 94.44 334 ARG A N 1
ATOM 2623 C CA . ARG A 1 334 ? -1.351 37.625 1.546 1 94.44 334 ARG A CA 1
ATOM 2624 C C . ARG A 1 334 ? -1.749 36.812 2.783 1 94.44 334 ARG A C 1
ATOM 2626 O O . ARG A 1 334 ? -1.943 35.594 2.709 1 94.44 334 ARG A O 1
ATOM 2633 N N . LYS A 1 335 ? -1.842 37.5 3.871 1 95.31 335 LYS A N 1
ATOM 2634 C CA . LYS A 1 335 ? -2.215 36.844 5.121 1 95.31 335 LYS A CA 1
ATOM 2635 C C . LYS A 1 335 ? -3.713 36.562 5.164 1 95.31 335 LYS A C 1
ATOM 2637 O O . LYS A 1 335 ? -4.527 37.469 4.996 1 95.31 335 LYS A O 1
ATOM 2642 N N . PRO A 1 336 ? -4.07 35.344 5.453 1 96.38 336 PRO A N 1
ATOM 2643 C CA . PRO A 1 336 ? -5.496 35.031 5.531 1 96.38 336 PRO A CA 1
ATOM 2644 C C . PRO A 1 336 ? -6.102 35.375 6.891 1 96.38 336 PRO A C 1
ATOM 2646 O O . PRO A 1 336 ? -5.371 35.656 7.848 1 96.38 336 PRO A O 1
ATOM 2649 N N . SER A 1 337 ? -7.453 35.438 6.918 1 96.19 337 SER A N 1
ATOM 2650 C CA . SER A 1 337 ? -8.219 35.625 8.141 1 96.19 337 SER A CA 1
ATOM 2651 C C . SER A 1 337 ? -9.203 34.5 8.375 1 96.19 337 SER A C 1
ATOM 2653 O O . SER A 1 337 ? -10.109 34.281 7.57 1 96.19 337 SER A O 1
ATOM 2655 N N . LEU A 1 338 ? -8.984 33.844 9.508 1 96.56 338 LEU A N 1
ATOM 2656 C CA . LEU A 1 338 ? -9.875 32.75 9.812 1 96.56 338 LEU A CA 1
ATOM 2657 C C . LEU A 1 338 ? -11.32 33.219 9.953 1 96.56 338 LEU A C 1
ATOM 2659 O O . LEU A 1 338 ? -12.25 32.562 9.5 1 96.56 338 LEU A O 1
ATOM 2663 N N . SER A 1 339 ? -11.508 34.344 10.625 1 95.69 339 SER A N 1
ATOM 2664 C CA . SER A 1 339 ? -12.852 34.875 10.812 1 95.69 339 SER A CA 1
ATOM 2665 C C . SER A 1 339 ? -13.531 35.156 9.469 1 95.69 339 SER A C 1
ATOM 2667 O O . SER A 1 339 ? -14.711 34.844 9.297 1 95.69 339 SER A O 1
ATOM 2669 N N . ALA A 1 340 ? -12.797 35.688 8.539 1 94.81 340 ALA A N 1
ATOM 2670 C CA . ALA A 1 340 ? -13.336 35.938 7.203 1 94.81 340 ALA A CA 1
ATOM 2671 C C . ALA A 1 340 ? -13.664 34.625 6.5 1 94.81 340 ALA A C 1
ATOM 2673 O O . ALA A 1 340 ? -14.711 34.5 5.852 1 94.81 340 ALA A O 1
ATOM 2674 N N . ALA A 1 341 ? -12.766 33.688 6.637 1 96.12 341 ALA A N 1
ATOM 2675 C CA . ALA A 1 341 ? -12.953 32.406 5.992 1 96.12 341 ALA A CA 1
ATOM 2676 C C . ALA A 1 341 ? -14.188 31.688 6.535 1 96.12 341 ALA A C 1
ATOM 2678 O O . ALA A 1 341 ? -14.953 31.078 5.777 1 96.12 341 ALA A O 1
ATOM 2679 N N . VAL A 1 342 ? -14.406 31.75 7.824 1 96.94 342 VAL A N 1
ATOM 2680 C CA . VAL A 1 342 ? -15.547 31.094 8.469 1 96.94 342 VAL A CA 1
ATOM 2681 C C . VAL A 1 342 ? -16.844 31.75 7.984 1 96.94 342 VAL A C 1
ATOM 2683 O O . VAL A 1 342 ? -17.844 31.047 7.738 1 96.94 342 VAL A O 1
ATOM 2686 N N . ARG A 1 343 ? -16.859 33.031 7.934 1 94.81 343 ARG A N 1
ATOM 2687 C CA . ARG A 1 343 ? -18.031 33.719 7.43 1 94.81 343 ARG A CA 1
ATOM 2688 C C . ARG A 1 343 ? -18.391 33.25 6.027 1 94.81 343 ARG A C 1
ATOM 2690 O O . ARG A 1 343 ? -19.562 33 5.734 1 94.81 343 ARG A O 1
ATOM 2697 N N . CYS A 1 344 ? -17.375 33.156 5.184 1 92.56 344 CYS A N 1
ATOM 2698 C CA . CYS A 1 344 ? -17.594 32.688 3.826 1 92.56 344 CYS A CA 1
ATOM 2699 C C . CYS A 1 344 ? -18.109 31.234 3.832 1 92.56 344 CYS A C 1
ATOM 2701 O O . CYS A 1 344 ? -19.031 30.906 3.1 1 92.56 344 CYS A O 1
ATOM 2703 N N . PHE A 1 345 ? -17.547 30.469 4.668 1 93.06 345 PHE A N 1
ATOM 2704 C CA . PHE A 1 345 ? -17.938 29.062 4.793 1 93.06 345 PHE A CA 1
ATOM 2705 C C . PHE A 1 345 ? -19.406 28.938 5.156 1 93.06 345 PHE A C 1
ATOM 2707 O O . PHE A 1 345 ? -20.141 28.156 4.555 1 93.06 345 PHE A O 1
ATOM 2714 N N . ARG A 1 346 ? -19.812 29.719 6.027 1 93.44 346 ARG A N 1
ATOM 2715 C CA . ARG A 1 346 ? -21.188 29.672 6.504 1 93.44 346 ARG A CA 1
ATOM 2716 C C . ARG A 1 346 ? -22.172 30.141 5.426 1 93.44 346 ARG A C 1
ATOM 2718 O O . ARG A 1 346 ? -23.312 29.703 5.395 1 93.44 346 ARG A O 1
ATOM 2725 N N . SER A 1 347 ? -21.688 30.922 4.52 1 91.25 347 SER A N 1
ATOM 2726 C CA . SER A 1 347 ? -22.516 31.438 3.436 1 91.25 347 SER A CA 1
ATOM 2727 C C . SER A 1 347 ? -22.453 30.531 2.213 1 91.25 347 SER A C 1
ATOM 2729 O O . SER A 1 347 ? -23.047 30.828 1.176 1 91.25 347 SER A O 1
ATOM 2731 N N . GLY A 1 348 ? -21.625 29.5 2.24 1 87 348 GLY A N 1
ATOM 2732 C CA . GLY A 1 348 ? -21.547 28.516 1.166 1 87 348 GLY A CA 1
ATOM 2733 C C . GLY A 1 348 ? -20.484 28.844 0.138 1 87 348 GLY A C 1
ATOM 2734 O O . GLY A 1 348 ? -20.469 28.281 -0.953 1 87 348 GLY A O 1
ATOM 2735 N N . THR A 1 349 ? -19.641 29.781 0.502 1 85 349 THR A N 1
ATOM 2736 C CA . THR A 1 349 ? -18.547 30.141 -0.389 1 85 349 THR A CA 1
ATOM 2737 C C . THR A 1 349 ? -17.188 29.828 0.253 1 85 349 THR A C 1
ATOM 2739 O O . THR A 1 349 ? -17.141 29.391 1.399 1 85 349 THR A O 1
ATOM 2742 N N . VAL A 1 350 ? -16.219 29.906 -0.607 1 86.5 350 VAL A N 1
ATOM 2743 C CA . VAL A 1 350 ? -14.875 29.656 -0.078 1 86.5 350 VAL A CA 1
ATOM 2744 C C . VAL A 1 350 ? -13.969 30.844 -0.387 1 86.5 350 VAL A C 1
ATOM 2746 O O . VAL A 1 350 ? -13.789 31.203 -1.551 1 86.5 350 VAL A O 1
ATOM 2749 N N . SER A 1 351 ? -13.492 31.484 0.656 1 86.94 351 SER A N 1
ATOM 2750 C CA . SER A 1 351 ? -12.492 32.562 0.587 1 86.94 351 SER A CA 1
ATOM 2751 C C . SER A 1 351 ? -11.758 32.688 1.915 1 86.94 351 SER A C 1
ATOM 2753 O O . SER A 1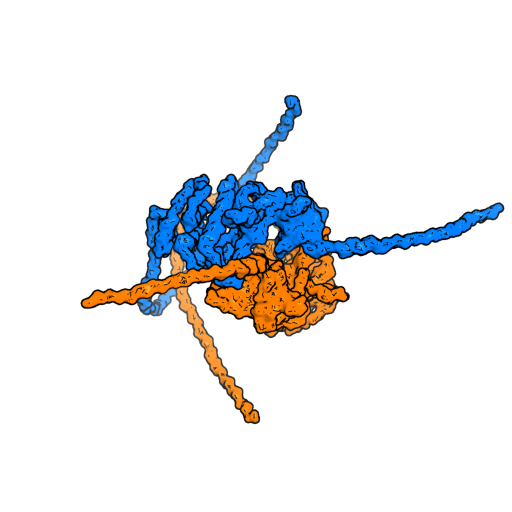 351 ? -12.328 32.438 2.979 1 86.94 351 SER A O 1
ATOM 2755 N N . MET A 1 352 ? -10.508 33.062 1.812 1 89.31 352 MET A N 1
ATOM 2756 C CA . MET A 1 352 ? -9.742 33.188 3.049 1 89.31 352 MET A CA 1
ATOM 2757 C C . MET A 1 352 ? -9.375 34.656 3.305 1 89.31 352 MET A C 1
ATOM 2759 O O . MET A 1 352 ? -8.672 34.938 4.273 1 89.31 352 MET A O 1
ATOM 2763 N N . PHE A 1 353 ? -9.898 35.562 2.43 1 86 353 PHE A N 1
ATOM 2764 C CA . PHE A 1 353 ? -9.469 36.938 2.549 1 86 353 PHE A CA 1
ATOM 2765 C C . PHE A 1 353 ? -10.672 37.875 2.758 1 86 353 PHE A C 1
ATOM 2767 O O . PHE A 1 353 ? -11.766 37.594 2.273 1 86 353 PHE A O 1
ATOM 2774 N N . GLU A 1 354 ? -10.586 38.906 3.59 1 71 354 GLU A N 1
ATOM 2775 C CA . GLU A 1 354 ? -11.633 39.844 3.959 1 71 354 GLU A CA 1
ATOM 2776 C C . GLU A 1 354 ? -12.148 40.594 2.74 1 71 354 GLU A C 1
ATOM 2778 O O . GLU A 1 354 ? -13.352 40.875 2.623 1 71 354 GLU A O 1
ATOM 2783 N N . ASP A 1 355 ? -11.305 41.188 1.941 1 64.62 355 ASP A N 1
ATOM 2784 C CA . ASP A 1 355 ? -11.672 42.125 0.885 1 64.62 355 ASP A CA 1
ATOM 2785 C C . ASP A 1 355 ? -12.164 41.406 -0.358 1 64.62 355 ASP A C 1
ATOM 2787 O O . ASP A 1 355 ? -12.375 42 -1.405 1 64.62 355 ASP A O 1
ATOM 2791 N N . GLU A 1 356 ? -12.133 40.156 -0.323 1 58.25 356 GLU A N 1
ATOM 2792 C CA . GLU A 1 356 ? -12.508 39.531 -1.592 1 58.25 356 GLU A CA 1
ATOM 2793 C C . GLU A 1 356 ? -14.008 39.688 -1.841 1 58.25 356 GLU A C 1
ATOM 2795 O O . GLU A 1 356 ? -14.82 39.375 -0.957 1 58.25 356 GLU A O 1
ATOM 2800 N N . PRO A 1 357 ? -14.359 40.469 -2.801 1 47.84 357 PRO A N 1
ATOM 2801 C CA . PRO A 1 357 ? -15.781 40.594 -3.145 1 47.84 357 PRO A CA 1
ATOM 2802 C C . PRO A 1 357 ? -16.469 39.219 -3.229 1 47.84 357 PRO A C 1
ATOM 2804 O O . PRO A 1 357 ? -15.844 38.25 -3.658 1 47.84 357 PRO A O 1
ATOM 2807 N N . GLN A 1 358 ? -17.312 38.938 -2.293 1 46.03 358 GLN A N 1
ATOM 2808 C CA . GLN A 1 358 ? -18.125 37.719 -2.262 1 46.03 358 GLN A CA 1
ATOM 2809 C C . GLN A 1 358 ? -18.688 37.406 -3.643 1 46.03 358 GLN A C 1
ATOM 2811 O O . GLN A 1 358 ? -19.516 38.156 -4.164 1 46.03 358 GLN A O 1
ATOM 2816 N N . GLU A 1 359 ? -17.953 37.125 -4.562 1 38.94 359 GLU A N 1
ATOM 2817 C CA . GLU A 1 359 ? -18.688 36.688 -5.75 1 38.94 359 GLU A CA 1
ATOM 2818 C C . GLU A 1 359 ? -19.719 35.625 -5.406 1 38.94 359 GLU A C 1
ATOM 2820 O O . GLU A 1 359 ? -19.391 34.625 -4.777 1 38.94 359 GLU A O 1
ATOM 2825 N N . GLN A 1 360 ? -20.922 36 -5.141 1 35.22 360 GLN A N 1
ATOM 2826 C CA . GLN A 1 360 ? -22.047 35.094 -4.98 1 35.22 360 GLN A CA 1
ATOM 2827 C C . GLN A 1 360 ? -21.953 33.938 -5.961 1 35.22 360 GLN A C 1
ATOM 2829 O O . GLN A 1 360 ? -21.812 34.125 -7.168 1 35.22 360 GLN A O 1
ATOM 2834 N N . VAL A 1 361 ? -21.344 32.938 -5.629 1 36.28 361 VAL A N 1
ATOM 2835 C CA . VAL A 1 361 ? -21.625 31.781 -6.484 1 36.28 361 VAL A CA 1
ATOM 2836 C C . VAL A 1 361 ? -23.125 31.656 -6.691 1 36.28 361 VAL A C 1
ATOM 2838 O O . VAL A 1 361 ? -23.875 31.453 -5.734 1 36.28 361 VAL A O 1
ATOM 2841 N N . GLY A 1 362 ? -23.75 32.469 -7.539 1 30.61 362 GLY A N 1
ATOM 2842 C CA . GLY A 1 362 ? -25.141 32.281 -7.914 1 30.61 362 GLY A CA 1
ATOM 2843 C C . GLY A 1 362 ? -25.547 30.844 -8.031 1 30.61 362 GLY A C 1
ATOM 2844 O O . GLY A 1 362 ? -24.922 30.078 -8.766 1 30.61 362 GLY A O 1
ATOM 2845 N N . HIS A 1 363 ? -25.984 30.328 -6.93 1 29.58 363 HIS A N 1
ATOM 2846 C CA . HIS A 1 363 ? -26.766 29.109 -7.145 1 29.58 363 HIS A CA 1
ATOM 2847 C C . HIS A 1 363 ? -27.703 29.266 -8.344 1 29.58 363 HIS A C 1
ATOM 2849 O O . HIS A 1 363 ? -28.547 30.156 -8.367 1 29.58 363 HIS A O 1
ATOM 2855 N N . VAL A 1 364 ? -27.312 29.094 -9.508 1 28.75 364 VAL A N 1
ATOM 2856 C CA . VAL A 1 364 ? -28.297 28.969 -10.57 1 28.75 364 VAL A CA 1
ATOM 2857 C C . VAL A 1 364 ? -29.453 28.078 -10.094 1 28.75 364 VAL A C 1
ATOM 2859 O O . VAL A 1 364 ? -29.25 26.922 -9.734 1 28.75 364 VAL A O 1
ATOM 2862 N N . ASN A 1 365 ? -30.391 28.641 -9.359 1 26.34 365 ASN A N 1
ATOM 2863 C CA . ASN A 1 365 ? -31.688 27.984 -9.172 1 26.34 365 ASN A CA 1
ATOM 2864 C C . ASN A 1 365 ? -32.188 27.344 -10.469 1 26.34 365 ASN A C 1
ATOM 2866 O O . ASN A 1 365 ? -32.25 28 -11.508 1 26.34 365 ASN A O 1
ATOM 2870 N N . PRO A 1 366 ? -32.156 26.078 -10.602 1 28.64 366 PRO A N 1
ATOM 2871 C CA . PRO A 1 366 ? -32.781 25.531 -11.812 1 28.64 366 PRO A CA 1
ATOM 2872 C C . PRO A 1 366 ? -34.125 26.172 -12.125 1 28.64 366 PRO A C 1
ATOM 2874 O O . PRO A 1 366 ? -35 26.234 -11.258 1 28.64 366 PRO A O 1
ATOM 2877 N N . SER A 1 367 ? -34.219 27.328 -12.672 1 27.59 367 SER A N 1
ATOM 2878 C CA . SER A 1 367 ? -35.469 27.844 -13.227 1 27.59 367 SER A CA 1
ATOM 2879 C C . SER A 1 367 ? -36.375 26.703 -13.727 1 27.59 367 SER A C 1
ATOM 2881 O O . SER A 1 367 ? -35.875 25.688 -14.211 1 27.59 367 SER A O 1
ATOM 2883 N N . SER A 1 368 ? -37.594 26.609 -13.117 1 26.64 368 SER A N 1
ATOM 2884 C CA . SER A 1 368 ? -38.719 25.797 -13.539 1 26.64 368 SER A CA 1
ATOM 2885 C C . SER A 1 368 ? -38.938 25.891 -15.047 1 26.64 368 SER A C 1
ATOM 2887 O O . SER A 1 368 ? -39.469 26.891 -15.555 1 26.64 368 SER A O 1
ATOM 2889 N N . GLN A 1 369 ? -37.938 25.656 -15.836 1 25.23 369 GLN A N 1
ATOM 2890 C CA . GLN A 1 369 ? -38.281 25.578 -17.25 1 25.23 369 GLN A CA 1
ATOM 2891 C C . GLN A 1 369 ? -39.531 24.75 -17.469 1 25.23 369 GLN A C 1
ATOM 2893 O O . GLN A 1 369 ? -39.594 23.578 -17.109 1 25.23 369 GLN A O 1
ATOM 2898 N N . GLN A 1 370 ? -40.688 25.422 -17.297 1 24.77 370 GLN A N 1
ATOM 2899 C CA . GLN A 1 370 ? -41.938 24.938 -17.906 1 24.77 370 GLN A CA 1
ATOM 2900 C C . GLN A 1 370 ? -41.656 24.266 -19.25 1 24.77 370 GLN A C 1
ATOM 2902 O O . GLN A 1 370 ? -40.938 24.828 -20.094 1 24.77 370 GLN A O 1
ATOM 2907 N N . ASP A 1 371 ? -41.781 22.938 -19.188 1 24.2 371 ASP A N 1
ATOM 2908 C CA . ASP A 1 371 ? -41.875 22.031 -20.328 1 24.2 371 ASP A CA 1
ATOM 2909 C C . ASP A 1 371 ? -42.812 22.594 -21.406 1 24.2 371 ASP A C 1
ATOM 2911 O O . ASP A 1 371 ? -44.031 22.609 -21.234 1 24.2 371 ASP A O 1
ATOM 2915 N N . GLU A 1 372 ? -42.562 23.891 -21.797 1 24.75 372 GLU A N 1
ATOM 2916 C CA . GLU A 1 372 ? -43.312 24.078 -23.031 1 24.75 372 GLU A CA 1
ATOM 2917 C C . GLU A 1 372 ? -43.125 22.906 -23.984 1 24.75 372 GLU A C 1
ATOM 2919 O O . GLU A 1 372 ? -41.969 22.5 -24.25 1 24.75 372 GLU A O 1
ATOM 2924 N N . THR A 1 373 ? -44.188 22.047 -24.016 1 24.59 373 THR A N 1
ATOM 2925 C CA . THR A 1 373 ? -44.5 21 -24.969 1 24.59 373 THR A CA 1
ATOM 2926 C C . THR A 1 373 ? -44.125 21.406 -26.391 1 24.59 373 THR A C 1
ATOM 2928 O O . THR A 1 373 ? -44.812 22.234 -26.984 1 24.59 373 THR A O 1
ATOM 2931 N N . ALA A 1 374 ? -42.875 21.844 -26.453 1 21.06 374 ALA A N 1
ATOM 2932 C CA . ALA A 1 374 ? -42.531 22.203 -27.828 1 21.06 374 ALA A CA 1
ATOM 2933 C C . ALA A 1 374 ? -43.062 21.141 -28.797 1 21.06 374 ALA A C 1
ATOM 2935 O O . ALA A 1 374 ? -42.812 19.953 -28.625 1 21.06 374 ALA A O 1
ATOM 2936 N N . THR A 1 375 ? -44.188 21.438 -29.312 1 22.44 375 THR A N 1
ATOM 2937 C CA . THR A 1 375 ? -44.781 20.797 -30.484 1 22.44 375 THR A CA 1
ATOM 2938 C C . THR A 1 375 ? -43.719 20.578 -31.562 1 22.44 375 THR A C 1
ATOM 2940 O O . THR A 1 375 ? -43.125 21.531 -32.062 1 22.44 375 THR A O 1
ATOM 2943 N N . ILE A 1 376 ? -42.781 19.625 -31.125 1 22.81 376 ILE A N 1
ATOM 2944 C CA . ILE A 1 376 ? -41.875 19.156 -32.188 1 22.81 376 ILE A CA 1
ATOM 2945 C C . ILE A 1 376 ? -42.625 19.125 -33.5 1 22.81 376 ILE A C 1
ATOM 2947 O O . ILE A 1 376 ? -43.562 18.344 -33.688 1 22.81 376 ILE A O 1
ATOM 2951 N N . VAL A 1 377 ? -42.844 20.297 -33.969 1 20.53 377 VAL A N 1
ATOM 2952 C CA . VAL A 1 377 ? -43.344 20.375 -35.312 1 20.53 377 VAL A CA 1
ATOM 2953 C C . VAL A 1 377 ? -42.469 19.5 -36.25 1 20.53 377 VAL A C 1
ATOM 2955 O O . VAL A 1 377 ? -41.25 19.453 -36.094 1 20.53 377 VAL A O 1
ATOM 2958 N N . SER A 1 378 ? -43.125 18.422 -36.719 1 22.3 378 SER A N 1
ATOM 2959 C CA . SER A 1 378 ? -42.781 17.5 -37.781 1 22.3 378 SER A CA 1
ATOM 2960 C C . SER A 1 378 ? -42.125 18.234 -38.969 1 22.3 378 SER A C 1
ATOM 2962 O O . SER A 1 378 ? -42.844 18.828 -39.781 1 22.3 378 SER A O 1
ATOM 2964 N N . LEU A 1 379 ? -41.094 19.125 -38.469 1 18.38 379 LEU A N 1
ATOM 2965 C CA . LEU A 1 379 ? -40.656 19.797 -39.688 1 18.38 379 LEU A CA 1
ATOM 2966 C C . LEU A 1 379 ? -40.312 18.781 -40.781 1 18.38 379 LEU A C 1
ATOM 2968 O O . LEU A 1 379 ? -39.562 17.828 -40.531 1 18.38 379 LEU A O 1
ATOM 2972 N N . ALA A 1 380 ? -41.031 18.766 -41.719 1 21.84 380 ALA A N 1
ATOM 2973 C CA . ALA A 1 380 ? -41.031 18.125 -43.031 1 21.84 380 ALA A CA 1
ATOM 2974 C C . ALA A 1 380 ? -39.781 18.469 -43.812 1 21.84 380 ALA A C 1
ATOM 2976 O O . ALA A 1 380 ? -39.594 18.047 -44.969 1 21.84 380 ALA A O 1
ATOM 2977 N N . PRO A 1 381 ? -38.594 19.016 -42.969 1 17.95 381 PRO A N 1
ATOM 2978 C CA . PRO A 1 381 ? -37.844 19.766 -43.969 1 17.95 381 PRO A CA 1
ATOM 2979 C C . PRO A 1 381 ? -37.438 18.922 -45.188 1 17.95 381 PRO A C 1
ATOM 2981 O O . PRO A 1 381 ? -37.375 17.703 -45.094 1 17.95 381 PRO A O 1
ATOM 2984 N N . ASP A 1 382 ? -37.125 19.562 -46.281 1 18.34 382 ASP A N 1
ATOM 2985 C CA . ASP A 1 382 ? -37 19.594 -47.75 1 18.34 382 ASP A CA 1
ATOM 2986 C C . ASP A 1 382 ? -35.562 19.25 -48.156 1 18.34 382 ASP A C 1
ATOM 2988 O O . ASP A 1 382 ? -35.25 19.234 -49.344 1 18.34 382 ASP A O 1
ATOM 2992 N N . SER A 1 383 ? -34.625 19.062 -47.219 1 18.78 383 SER A N 1
ATOM 2993 C CA . SER A 1 383 ? -33.312 19.438 -47.688 1 18.78 383 SER A CA 1
ATOM 2994 C C . SER A 1 383 ? -32.875 18.625 -48.906 1 18.78 383 SER A C 1
ATOM 2996 O O . SER A 1 383 ? -32.938 17.391 -48.875 1 18.78 383 SER A O 1
ATOM 2998 N N . SER A 1 384 ? -32.625 19.344 -49.969 1 17.19 384 SER A N 1
ATOM 2999 C CA . SER A 1 384 ? -32.125 19.141 -51.312 1 17.19 384 SER A CA 1
ATOM 3000 C C . SER A 1 384 ? -30.703 18.609 -51.281 1 17.19 384 SER A C 1
ATOM 3002 O O . SER A 1 384 ? -30.031 18.672 -50.25 1 17.19 384 SER A O 1
ATOM 3004 N N . ILE A 1 385 ? -29.875 18.938 -52.438 1 17.67 385 ILE A N 1
ATOM 3005 C CA . ILE A 1 385 ? -29.188 18.203 -53.5 1 17.67 385 ILE A CA 1
ATOM 3006 C C . ILE A 1 385 ? -27.688 18.172 -53.219 1 17.67 385 ILE A C 1
ATOM 3008 O O . ILE A 1 385 ? -27.078 17.094 -53.219 1 17.67 385 ILE A O 1
ATOM 3012 N N . GLY A 1 386 ? -26.734 19.266 -53.312 1 17.33 386 GLY A N 1
ATOM 3013 C CA . GLY A 1 386 ? -25.812 19.047 -54.406 1 17.33 386 GLY A CA 1
ATOM 3014 C C . GLY A 1 386 ? -24.484 18.5 -53.969 1 17.33 386 GLY A C 1
ATOM 3015 O O . GLY A 1 386 ? -24.141 18.547 -52.781 1 17.33 386 GLY A O 1
ATOM 3016 N N . ASP A 1 387 ? -23.531 17.984 -54.875 1 18.48 387 ASP A N 1
ATOM 3017 C CA . ASP A 1 387 ? -22.5 16.984 -55.125 1 18.48 387 ASP A CA 1
ATOM 3018 C C . ASP A 1 387 ? -21.109 17.531 -54.812 1 18.48 387 ASP A C 1
ATOM 3020 O O . ASP A 1 387 ? -20.141 16.781 -54.688 1 18.48 387 ASP A O 1
ATOM 3024 N N . PRO A 1 388 ? -20.875 18.906 -54.25 1 18.27 388 PRO A N 1
ATOM 3025 C CA . PRO A 1 388 ? -19.703 19.328 -55 1 18.27 388 PRO A CA 1
ATOM 3026 C C . PRO A 1 388 ? -18.422 18.625 -54.562 1 18.27 388 PRO A C 1
ATOM 3028 O O . PRO A 1 388 ? -18.375 18.047 -53.469 1 18.27 388 PRO A O 1
ATOM 3031 N N . SER A 1 389 ? -17.109 19.203 -55.094 1 17.34 389 SER A N 1
ATOM 3032 C CA . SER A 1 389 ? -15.844 18.953 -55.781 1 17.34 389 SER A CA 1
ATOM 3033 C C . SER A 1 389 ? -14.688 18.922 -54.781 1 17.34 389 SER A C 1
ATOM 3035 O O . SER A 1 389 ? -14.742 19.531 -53.719 1 17.34 389 SER A O 1
ATOM 3037 N N . ALA A 1 390 ? -13.562 18.188 -55.062 1 17.89 390 ALA A N 1
ATOM 3038 C CA . ALA A 1 390 ? -12.438 17.344 -54.688 1 17.89 390 ALA A CA 1
ATOM 3039 C C . ALA A 1 390 ? -11.203 18.188 -54.344 1 17.89 390 ALA A C 1
ATOM 3041 O O . ALA A 1 390 ? -10.125 17.641 -54.125 1 17.89 390 ALA A O 1
ATOM 3042 N N . LEU A 1 391 ? -11.172 19.562 -53.969 1 17.67 391 LEU A N 1
ATOM 3043 C CA . LEU A 1 391 ? -9.891 20.156 -54.312 1 17.67 391 LEU A CA 1
ATOM 3044 C C . LEU A 1 391 ? -8.789 19.703 -53.375 1 17.67 391 LEU A C 1
ATOM 3046 O O . LEU A 1 391 ? -9 19.609 -52.156 1 17.67 391 LEU A O 1
ATOM 3050 N N . THR A 1 392 ? -7.469 19.25 -53.844 1 18.64 392 THR A N 1
ATOM 3051 C CA . THR A 1 392 ? -6.254 18.453 -53.688 1 18.64 392 THR A CA 1
ATOM 3052 C C . THR A 1 392 ? -5.164 19.281 -53 1 18.64 392 THR A C 1
ATOM 3054 O O . THR A 1 392 ? -4.051 18.797 -52.781 1 18.64 392 THR A O 1
ATOM 3057 N N . THR A 1 393 ? -5.34 20.281 -52.031 1 18.53 393 THR A N 1
ATOM 3058 C CA . THR A 1 393 ? -4.23 21.234 -51.969 1 18.53 393 THR A CA 1
ATOM 3059 C C . THR A 1 393 ? -2.996 20.578 -51.344 1 18.53 393 THR A C 1
ATOM 3061 O O . THR A 1 393 ? -3.111 19.797 -50.406 1 18.53 393 THR A O 1
ATOM 3064 N N . SER A 1 394 ? -1.633 20.938 -51.812 1 18.95 394 SER A N 1
ATOM 3065 C CA . SER A 1 394 ? -0.225 20.625 -52.031 1 18.95 394 SER A CA 1
ATOM 3066 C C . SER A 1 394 ? 0.635 21.047 -50.844 1 18.95 394 SER A C 1
ATOM 3068 O O . SER A 1 394 ? 0.685 22.219 -50.5 1 18.95 394 SER A O 1
ATOM 3070 N N . VAL A 1 395 ? 0.794 20.297 -49.75 1 19.59 395 VAL A N 1
ATOM 3071 C CA . VAL A 1 395 ? 1.412 20.609 -48.469 1 19.59 395 VAL A CA 1
ATOM 3072 C C . VAL A 1 395 ? 2.932 20.609 -48.625 1 19.59 395 VAL A C 1
ATOM 3074 O O . VAL A 1 395 ? 3.527 19.594 -48.969 1 19.59 395 VAL A O 1
ATOM 3077 N N . GLN A 1 396 ? 3.615 21.75 -48.969 1 20.17 396 GLN A N 1
ATOM 3078 C CA . GLN A 1 396 ? 5.039 21.875 -49.25 1 20.17 396 GLN A CA 1
ATOM 3079 C C . GLN A 1 396 ? 5.883 21.672 -48 1 20.17 396 GLN A C 1
ATOM 3081 O O . GLN A 1 396 ? 5.578 22.234 -46.938 1 20.17 396 GLN A O 1
ATOM 3086 N N . PRO A 1 397 ? 6.902 20.781 -47.906 1 20.55 397 PRO A N 1
ATOM 3087 C CA . PRO A 1 397 ? 7.719 20.125 -46.875 1 20.55 397 PRO A CA 1
ATOM 3088 C C . PRO A 1 397 ? 8.852 21.016 -46.375 1 20.55 397 PRO A C 1
ATOM 3090 O O . PRO A 1 397 ? 9.742 21.391 -47.125 1 20.55 397 PRO A O 1
ATOM 3093 N N . ARG A 1 398 ? 8.672 22.109 -45.594 1 19.97 398 ARG A N 1
ATOM 3094 C CA . ARG A 1 398 ? 9.734 23.094 -45.375 1 19.97 398 ARG A CA 1
ATOM 3095 C C . ARG A 1 398 ? 10.891 22.469 -44.562 1 19.97 398 ARG A C 1
ATOM 3097 O O . ARG A 1 398 ? 10.672 21.609 -43.719 1 19.97 398 ARG A O 1
ATOM 3104 N N . LEU A 1 399 ? 12.172 22.703 -44.938 1 20.41 399 LEU A N 1
ATOM 3105 C CA . LEU A 1 399 ? 13.57 22.281 -44.844 1 20.41 399 LEU A CA 1
ATOM 3106 C C . LEU A 1 399 ? 14.211 22.75 -43.531 1 20.41 399 LEU A C 1
ATOM 3108 O O . LEU A 1 399 ? 14.133 23.922 -43.188 1 20.41 399 LEU A O 1
ATOM 3112 N N . ARG A 1 400 ? 14.383 21.984 -42.469 1 19.69 400 ARG A N 1
ATOM 3113 C CA . ARG A 1 400 ? 14.797 22.234 -41.094 1 19.69 400 ARG A CA 1
ATOM 3114 C C . ARG A 1 400 ? 16.297 22.562 -41.031 1 19.69 400 ARG A C 1
ATOM 3116 O O . ARG A 1 400 ? 17.125 21.703 -41.312 1 19.69 400 ARG A O 1
ATOM 3123 N N . PRO A 1 401 ? 16.891 23.766 -41.25 1 20.69 401 PRO A N 1
ATOM 3124 C CA . PRO A 1 401 ? 18.344 23.828 -41.406 1 20.69 401 PRO A CA 1
ATOM 3125 C C . PRO A 1 401 ? 19.078 23.75 -40.062 1 20.69 401 PRO A C 1
ATOM 3127 O O . PRO A 1 401 ? 20.266 23.406 -40.031 1 20.69 401 PRO A O 1
ATOM 3130 N N . LYS A 1 402 ? 18.734 23.719 -38.781 1 20.11 402 LYS A N 1
ATOM 3131 C CA . LYS A 1 402 ? 19.391 24.703 -37.938 1 20.11 402 LYS A CA 1
ATOM 3132 C C . LYS A 1 402 ? 20.688 24.156 -37.344 1 20.11 402 LYS A C 1
ATOM 3134 O O . LYS A 1 402 ? 21.453 24.891 -36.719 1 20.11 402 LYS A O 1
ATOM 3139 N N . PRO A 1 403 ? 21.578 23.125 -37.562 1 20.22 403 PRO A N 1
ATOM 3140 C CA . PRO A 1 403 ? 22.141 22.5 -36.375 1 20.22 403 PRO A CA 1
ATOM 3141 C C . PRO A 1 403 ? 23.359 23.266 -35.844 1 20.22 403 PRO A C 1
ATOM 3143 O O . PRO A 1 403 ? 23.891 22.922 -34.781 1 20.22 403 PRO A O 1
ATOM 3146 N N . THR A 1 404 ? 23.766 24.547 -35.875 1 20.39 404 THR A N 1
ATOM 3147 C CA . THR A 1 404 ? 25.203 24.703 -35.969 1 20.39 404 THR A CA 1
ATOM 3148 C C . THR A 1 404 ? 25.812 24.688 -34.562 1 20.39 404 THR A C 1
ATOM 3150 O O . THR A 1 404 ? 27.016 24.938 -34.375 1 20.39 404 THR A O 1
ATOM 3153 N N . ALA A 1 405 ? 25.562 23.938 -33.531 1 19.66 405 ALA A N 1
ATOM 3154 C CA . ALA A 1 405 ? 26.016 24.328 -32.188 1 19.66 405 ALA A CA 1
ATOM 3155 C C . ALA A 1 405 ? 27.5 24.062 -32.031 1 19.66 405 ALA A C 1
ATOM 3157 O O . ALA A 1 405 ? 27.938 22.906 -32.031 1 19.66 405 ALA A O 1
ATOM 3158 N N . SER A 1 406 ? 28.453 24.938 -32.375 1 19.25 406 SER A N 1
ATOM 3159 C CA . SER A 1 406 ? 29.891 24.688 -32.281 1 19.25 406 SER A CA 1
ATOM 3160 C C . SER A 1 406 ? 30.406 24.812 -30.859 1 19.25 406 SER A C 1
ATOM 3162 O O . SER A 1 406 ? 31.609 24.859 -30.625 1 19.25 406 SER A O 1
ATOM 3164 N N . ALA A 1 407 ? 29.891 24.359 -29.781 1 20.53 407 ALA A N 1
ATOM 3165 C CA . ALA A 1 407 ? 30.344 24.859 -28.484 1 20.53 407 ALA A CA 1
ATOM 3166 C C . ALA A 1 407 ? 31.719 24.281 -28.125 1 20.53 407 ALA A C 1
ATOM 3168 O O . ALA A 1 407 ? 31.844 23.094 -27.844 1 20.53 407 ALA A O 1
ATOM 3169 N N . SER A 1 408 ? 32.844 24.797 -28.578 1 18.22 408 SER A N 1
ATOM 3170 C CA . SER A 1 408 ? 34.156 24.203 -28.359 1 18.22 408 SER A CA 1
ATOM 3171 C C . SER A 1 408 ? 34.531 24.219 -26.891 1 18.22 408 SER A C 1
ATOM 3173 O O . SER A 1 408 ? 33.812 24.828 -26.062 1 18.22 408 SER A O 1
ATOM 3175 N N . THR A 1 409 ? 35.844 24.75 -26.438 1 19.38 409 THR A N 1
ATOM 3176 C CA . THR A 1 409 ? 37.156 24.203 -26.031 1 19.38 409 THR A CA 1
ATOM 3177 C C . THR A 1 409 ? 37.5 24.641 -24.609 1 19.38 409 THR A C 1
ATOM 3179 O O . THR A 1 409 ? 38.438 24.141 -24.016 1 19.38 409 THR A O 1
ATOM 3182 N N . VAL A 1 410 ? 36.75 25.297 -23.625 1 21.69 410 VAL A N 1
ATOM 3183 C CA . VAL A 1 410 ? 37.625 26.141 -22.828 1 21.69 410 VAL A CA 1
ATOM 3184 C C . VAL A 1 410 ? 38.469 25.281 -21.922 1 21.69 410 VAL A C 1
ATOM 3186 O O . VAL A 1 410 ? 38.031 24.219 -21.453 1 21.69 410 VAL A O 1
ATOM 3189 N N . PRO A 1 411 ? 39.812 25.797 -21.359 1 21.91 411 PRO A N 1
ATOM 3190 C CA . PRO A 1 411 ? 41.125 25.344 -20.922 1 21.91 411 PRO A CA 1
ATOM 3191 C C . PRO A 1 411 ? 41.156 25.016 -19.422 1 21.91 411 PRO A C 1
ATOM 3193 O O . PRO A 1 411 ? 40.375 25.562 -18.641 1 21.91 411 PRO A O 1
ATOM 3196 N N . PHE A 1 412 ? 41.812 23.938 -18.891 1 21.52 412 PHE A N 1
ATOM 3197 C CA . PHE A 1 412 ? 42.156 23.156 -17.703 1 21.52 412 PHE A CA 1
ATOM 3198 C C . PHE A 1 412 ? 43.156 23.906 -16.828 1 21.52 412 PHE A C 1
ATOM 3200 O O . PHE A 1 412 ? 43.625 23.375 -15.828 1 21.52 412 PHE A O 1
ATOM 3207 N N . VAL A 1 413 ? 43.219 25.25 -16.422 1 21.8 413 VAL A N 1
ATOM 3208 C CA . VAL A 1 413 ? 44.469 25.719 -15.844 1 21.8 413 VAL A CA 1
ATOM 3209 C C . VAL A 1 413 ? 44.625 25.141 -14.445 1 21.8 413 VAL A C 1
ATOM 3211 O O . VAL A 1 413 ? 43.75 25.25 -13.602 1 21.8 413 VAL A O 1
ATOM 3214 N N . LEU A 1 414 ? 45.75 24.297 -14.109 1 21.22 414 LEU A N 1
ATOM 3215 C CA . LEU A 1 414 ? 46.438 23.562 -13.055 1 21.22 414 LEU A CA 1
ATOM 3216 C C . LEU A 1 414 ? 47.062 24.531 -12.062 1 21.22 414 LEU A C 1
ATOM 3218 O O . LEU A 1 414 ? 47.75 24.094 -11.125 1 21.22 414 LEU A O 1
ATOM 3222 N N . GLN A 1 415 ? 46.656 25.734 -11.57 1 22.42 415 GLN A N 1
ATOM 3223 C CA . GLN A 1 415 ? 47.688 26.469 -10.852 1 22.42 415 GLN A CA 1
ATOM 3224 C C . GLN A 1 415 ? 48.156 25.703 -9.625 1 22.42 415 GLN A C 1
ATOM 3226 O O . GLN A 1 415 ? 47.375 25.062 -8.945 1 22.42 415 GLN A O 1
ATOM 3231 N N . ASP A 1 416 ? 49.625 25.719 -9.32 1 22.98 416 ASP A N 1
ATOM 3232 C CA . ASP A 1 416 ? 50.812 25.25 -8.602 1 22.98 416 ASP A CA 1
ATOM 3233 C C . ASP A 1 416 ? 50.719 25.547 -7.109 1 22.98 416 ASP A C 1
ATOM 3235 O O . ASP A 1 416 ? 49.969 26.438 -6.707 1 22.98 416 ASP A O 1
ATOM 3239 N N . SER A 1 417 ? 51.625 24.828 -6.355 1 23.94 417 SER A N 1
ATOM 3240 C CA . SER A 1 417 ? 52.094 24.359 -5.055 1 23.94 417 SER A CA 1
ATOM 3241 C C . SER A 1 417 ? 52.594 25.516 -4.203 1 23.94 417 SER A C 1
ATOM 3243 O O . SER A 1 417 ? 52.906 25.344 -3.021 1 23.94 417 SER A O 1
ATOM 3245 N N . LYS A 1 418 ? 53.188 26.625 -4.746 1 23.44 418 LYS A N 1
ATOM 3246 C CA . LYS A 1 418 ? 54.281 27.188 -3.979 1 23.44 418 LYS A CA 1
ATOM 3247 C C . LYS A 1 418 ? 53.812 27.844 -2.691 1 23.44 418 LYS A C 1
ATOM 3249 O O . LYS A 1 418 ? 54.531 27.891 -1.699 1 23.44 418 LYS A O 1
ATOM 3254 N N . VAL A 1 419 ? 52.781 28.578 -2.473 1 22.45 419 VAL A N 1
ATOM 3255 C CA . VAL A 1 419 ? 53.188 29.359 -1.31 1 22.45 419 VAL A CA 1
ATOM 3256 C C . VAL A 1 419 ? 53.062 28.516 -0.045 1 22.45 419 VAL A C 1
ATOM 3258 O O . VAL A 1 419 ? 52.062 27.797 0.118 1 22.45 419 VAL A O 1
ATOM 3261 N N . MET B 1 1 ? -49.312 34.594 65.312 1 23.27 1 MET B N 1
ATOM 3262 C CA . MET B 1 1 ? -48.312 33.656 65.812 1 23.27 1 MET B CA 1
ATOM 3263 C C . MET B 1 1 ? -47.344 33.25 64.688 1 23.27 1 MET B C 1
ATOM 3265 O O . MET B 1 1 ? -47.781 33.062 63.531 1 23.27 1 MET B O 1
ATOM 3269 N N . PRO B 1 2 ? -46 33.469 64.75 1 24.36 2 PRO B N 1
ATOM 3270 C CA . PRO B 1 2 ? -44.844 33.531 63.812 1 24.36 2 PRO B CA 1
ATOM 3271 C C . PRO B 1 2 ? -44.562 32.188 63.156 1 24.36 2 PRO B C 1
ATOM 3273 O O . PRO B 1 2 ? -44.906 31.141 63.688 1 24.36 2 PRO B O 1
ATOM 3276 N N . LEU B 1 3 ? -44.594 32.125 61.75 1 22.06 3 LEU B N 1
ATOM 3277 C CA . LEU B 1 3 ? -44.438 31.172 60.656 1 22.06 3 LEU B CA 1
ATOM 3278 C C . LEU B 1 3 ? -43.156 30.375 60.844 1 22.06 3 LEU B C 1
ATOM 3280 O O . LEU B 1 3 ? -42.062 30.891 60.594 1 22.06 3 LEU B O 1
ATOM 3284 N N . GLY B 1 4 ? -42.938 29.703 61.969 1 21.55 4 GLY B N 1
ATOM 3285 C CA . GLY B 1 4 ? -41.688 29.094 62.469 1 21.55 4 GLY B CA 1
ATOM 3286 C C . GLY B 1 4 ? -41.156 28.016 61.562 1 21.55 4 GLY B C 1
ATOM 3287 O O . GLY B 1 4 ? -41.5 26.844 61.719 1 21.55 4 GLY B O 1
ATOM 3288 N N . LEU B 1 5 ? -41.188 28.297 60.188 1 21.41 5 LEU B N 1
ATOM 3289 C CA . LEU B 1 5 ? -40.875 27.266 59.219 1 21.41 5 LEU B CA 1
ATOM 3290 C C . LEU B 1 5 ? -39.625 26.484 59.625 1 21.41 5 LEU B C 1
ATOM 3292 O O . LEU B 1 5 ? -38.781 27 60.375 1 21.41 5 LEU B O 1
ATOM 3296 N N . PHE B 1 6 ? -39.5 25.172 59.156 1 22.39 6 PHE B N 1
ATOM 3297 C CA . PHE B 1 6 ? -38.906 23.844 59.281 1 22.39 6 PHE B CA 1
ATOM 3298 C C . PHE B 1 6 ? -37.406 23.906 59.062 1 22.39 6 PHE B C 1
ATOM 3300 O O . PHE B 1 6 ? -36.938 24.203 57.969 1 22.39 6 PHE B O 1
ATOM 3307 N N . GLY B 1 7 ? -36.625 24.266 60.094 1 21.02 7 GLY B N 1
ATOM 3308 C CA . GLY B 1 7 ? -35.188 24.562 60.281 1 21.02 7 GLY B CA 1
ATOM 3309 C C . GLY B 1 7 ? -34.312 23.375 60 1 21.02 7 GLY B C 1
ATOM 3310 O O . GLY B 1 7 ? -33.094 23.406 60.281 1 21.02 7 GLY B O 1
ATOM 3311 N N . SER B 1 8 ? -34.906 22.188 59.844 1 21.75 8 SER B N 1
ATOM 3312 C CA . SER B 1 8 ? -34.031 21.109 60.312 1 21.75 8 SER B CA 1
ATOM 3313 C C . SER B 1 8 ? -32.75 21.062 59.469 1 21.75 8 SER B C 1
ATOM 3315 O O . SER B 1 8 ? -32.812 20.969 58.25 1 21.75 8 SER B O 1
ATOM 3317 N N . THR B 1 9 ? -31.703 21.672 59.875 1 22.36 9 THR B N 1
ATOM 3318 C CA . THR B 1 9 ? -30.359 21.875 59.344 1 22.36 9 THR B CA 1
ATOM 3319 C C . THR B 1 9 ? -29.625 20.547 59.219 1 22.36 9 THR B C 1
ATOM 3321 O O . THR B 1 9 ? -29.031 20.062 60.219 1 22.36 9 THR B O 1
ATOM 3324 N N . SER B 1 10 ? -30.297 19.484 58.812 1 22.17 10 SER B N 1
ATOM 3325 C CA . SER B 1 10 ? -29.609 18.219 58.969 1 22.17 10 SER B CA 1
ATOM 3326 C C . SER B 1 10 ? -28.188 18.297 58.406 1 22.17 10 SER B C 1
ATOM 3328 O O . SER B 1 10 ? -27.953 18.969 57.375 1 22.17 10 SER B O 1
ATOM 3330 N N . LYS B 1 11 ? -27.172 17.891 59.25 1 24.5 11 LYS B N 1
ATOM 3331 C CA . LYS B 1 11 ? -25.719 17.828 59.188 1 24.5 11 LYS B CA 1
ATOM 3332 C C . LYS B 1 11 ? -25.25 17.031 57.969 1 24.5 11 LYS B C 1
ATOM 3334 O O . LYS B 1 11 ? -25.656 15.883 57.781 1 24.5 11 LYS B O 1
ATOM 3339 N N . PRO B 1 12 ? -24.922 17.625 56.75 1 21.28 12 PRO B N 1
ATOM 3340 C CA . PRO B 1 12 ? -24.578 16.75 55.625 1 21.28 12 PRO B CA 1
ATOM 3341 C C . PRO B 1 12 ? -23.438 15.789 55.969 1 21.28 12 PRO B C 1
ATOM 3343 O O . PRO B 1 12 ? -22.469 16.188 56.594 1 21.28 12 PRO B O 1
ATOM 3346 N N . GLN B 1 13 ? -23.656 14.516 56.344 1 25.38 13 GLN B N 1
ATOM 3347 C CA . GLN B 1 13 ? -22.609 13.547 56.656 1 25.38 13 GLN B CA 1
ATOM 3348 C C . GLN B 1 13 ? -21.516 13.539 55.594 1 25.38 13 GLN B C 1
ATOM 3350 O O . GLN B 1 13 ? -21.812 13.57 54.406 1 25.38 13 GLN B O 1
ATOM 3355 N N . PRO B 1 14 ? -20.266 13.82 56.031 1 24.17 14 PRO B N 1
ATOM 3356 C CA . PRO B 1 14 ? -19.141 13.859 55.094 1 24.17 14 PRO B CA 1
ATOM 3357 C C . PRO B 1 14 ? -18.984 12.555 54.312 1 24.17 14 PRO B C 1
ATOM 3359 O O . PRO B 1 14 ? -19.094 11.469 54.906 1 24.17 14 PRO B O 1
ATOM 3362 N N . LEU B 1 15 ? -19.422 12.469 53.031 1 23.8 15 LEU B N 1
ATOM 3363 C CA . LEU B 1 15 ? -19.188 11.281 52.219 1 23.8 15 LEU B CA 1
ATOM 3364 C C . LEU B 1 15 ? -17.781 10.75 52.406 1 23.8 15 LEU B C 1
ATOM 3366 O O . LEU B 1 15 ? -16.812 11.516 52.406 1 23.8 15 LEU B O 1
ATOM 3370 N N . THR B 1 16 ? -17.578 9.672 53.125 1 24.06 16 THR B N 1
ATOM 3371 C CA . THR B 1 16 ? -16.375 8.875 53.312 1 24.06 16 THR B CA 1
ATOM 3372 C C . THR B 1 16 ? -15.586 8.75 52.031 1 24.06 16 THR B C 1
ATOM 3374 O O . THR B 1 16 ? -16.172 8.695 50.938 1 24.06 16 THR B O 1
ATOM 3377 N N . SER B 1 17 ? -14.242 9 52.094 1 23.16 17 SER B N 1
ATOM 3378 C CA . SER B 1 17 ? -13.148 8.953 51.156 1 23.16 17 SER B CA 1
ATOM 3379 C C . SER B 1 17 ? -13.07 7.594 50.469 1 23.16 17 SER B C 1
ATOM 3381 O O . SER B 1 17 ? -12.781 6.582 51.094 1 23.16 17 SER B O 1
ATOM 3383 N N . ILE B 1 18 ? -14.023 7.164 49.688 1 25.42 18 ILE B N 1
ATOM 3384 C CA . ILE B 1 18 ? -13.781 5.914 48.969 1 25.42 18 ILE B CA 1
ATOM 3385 C C . ILE B 1 18 ? -12.352 5.898 48.438 1 25.42 18 ILE B C 1
ATOM 3387 O O . ILE B 1 18 ? -11.922 6.855 47.781 1 25.42 18 ILE B O 1
ATOM 3391 N N . ASP B 1 19 ? -11.469 5 48.906 1 25.02 19 ASP B N 1
ATOM 3392 C CA . ASP B 1 19 ? -10.086 4.625 48.656 1 25.02 19 ASP B CA 1
ATOM 3393 C C . ASP B 1 19 ? -9.828 4.531 47.156 1 25.02 19 ASP B C 1
ATOM 3395 O O . ASP B 1 19 ? -10.672 4.039 46.375 1 25.02 19 ASP B O 1
ATOM 3399 N N . SER B 1 20 ? -8.898 5.398 46.688 1 26.84 20 SER B N 1
ATOM 3400 C CA . SER B 1 20 ? -8.266 5.684 45.375 1 26.84 20 SER B CA 1
ATOM 3401 C C . SER B 1 20 ? -7.703 4.414 44.75 1 26.84 20 SER B C 1
ATOM 3403 O O . SER B 1 20 ? -6.895 4.484 43.812 1 26.84 20 SER B O 1
ATOM 3405 N N . GLY B 1 21 ? -7.883 3.193 45.375 1 27.23 21 GLY B N 1
ATOM 3406 C CA . GLY B 1 21 ? -7.188 2.006 44.906 1 27.23 21 GLY B CA 1
ATOM 3407 C C . GLY B 1 21 ? -7.543 1.629 43.469 1 27.23 21 GLY B C 1
ATOM 3408 O O . GLY B 1 21 ? -6.984 0.683 42.938 1 27.23 21 GLY B O 1
ATOM 3409 N N . GLY B 1 22 ? -8.812 1.827 43.156 1 27.17 22 GLY B N 1
ATOM 3410 C CA . GLY B 1 22 ? -9.195 1.211 41.906 1 27.17 22 GLY B CA 1
ATOM 3411 C C . GLY B 1 22 ? -8.508 1.839 40.688 1 27.17 22 GLY B C 1
ATOM 3412 O O . GLY B 1 22 ? -8.797 1.479 39.562 1 27.17 22 GLY B O 1
ATOM 3413 N N . TYR B 1 23 ? -7.965 3.051 40.875 1 27 23 TYR B N 1
ATOM 3414 C CA . TYR B 1 23 ? -7.418 3.682 39.688 1 27 23 TYR B CA 1
ATOM 3415 C C . TYR B 1 23 ? -6.109 3.021 39.281 1 27 23 TYR B C 1
ATOM 3417 O O . TYR B 1 23 ? -5.48 3.438 38.312 1 27 23 TYR B O 1
ATOM 3425 N N . LYS B 1 24 ? -5.348 2.322 40.25 1 28.88 24 LYS B N 1
ATOM 3426 C CA . LYS B 1 24 ? -4.035 1.839 39.844 1 28.88 24 LYS B CA 1
ATOM 3427 C C . LYS B 1 24 ? -4.156 0.774 38.75 1 28.88 24 LYS B C 1
ATOM 3429 O O . LYS B 1 24 ? -3.244 0.593 37.938 1 28.88 24 LYS B O 1
ATOM 3434 N N . GLU B 1 25 ? -5.078 -0.203 39.094 1 28.3 25 GLU B N 1
ATOM 3435 C CA . GLU B 1 25 ? -4.996 -1.399 38.25 1 28.3 25 GLU B CA 1
ATOM 3436 C C . GLU B 1 25 ? -5.324 -1.083 36.812 1 28.3 25 GLU B C 1
ATOM 3438 O O . GLU B 1 25 ? -4.98 -1.851 35.906 1 28.3 25 GLU B O 1
ATOM 3443 N N . ARG B 1 26 ? -6.305 -0.152 36.562 1 29.11 26 ARG B N 1
ATOM 3444 C CA . ARG B 1 26 ? -6.688 0.004 35.156 1 29.11 26 ARG B CA 1
ATOM 3445 C C . ARG B 1 26 ? -5.574 0.672 34.375 1 29.11 26 ARG B C 1
ATOM 3447 O O . ARG B 1 26 ? -5.711 0.877 33.156 1 29.11 26 ARG B O 1
ATOM 3454 N N . LYS B 1 27 ? -4.719 1.47 34.969 1 32.56 27 LYS B N 1
ATOM 3455 C CA . LYS B 1 27 ? -3.701 2.236 34.25 1 32.56 27 LYS B CA 1
ATOM 3456 C C . LYS B 1 27 ? -2.693 1.315 33.562 1 32.56 27 LYS B C 1
ATOM 3458 O O . LYS B 1 27 ? -2.029 1.714 32.625 1 32.56 27 LYS B O 1
ATOM 3463 N N . GLU B 1 28 ? -2.195 0.267 34.281 1 31.88 28 GLU B N 1
ATOM 3464 C CA . GLU B 1 28 ? -1.066 -0.528 33.812 1 31.88 28 GLU B CA 1
ATOM 3465 C C . GLU B 1 28 ? -1.425 -1.293 32.531 1 31.88 28 GLU B C 1
ATOM 3467 O O . GLU B 1 28 ? -0.54 -1.717 31.781 1 31.88 28 GLU B O 1
ATOM 3472 N N . ALA B 1 29 ? -2.641 -2.109 32.562 1 31.77 29 ALA B N 1
ATOM 3473 C CA . ALA B 1 29 ? -2.826 -3.197 31.609 1 31.77 29 ALA B CA 1
ATOM 3474 C C . ALA B 1 29 ? -2.689 -2.695 30.172 1 31.77 29 ALA B C 1
ATOM 3476 O O . ALA B 1 29 ? -2.613 -3.49 29.234 1 31.77 29 ALA B O 1
ATOM 3477 N N . LEU B 1 30 ? -3.602 -1.816 29.734 1 35.84 30 LEU B N 1
ATOM 3478 C CA . LEU B 1 30 ? -3.727 -1.775 28.281 1 35.84 30 LEU B CA 1
ATOM 3479 C C . LEU B 1 30 ? -2.383 -1.476 27.625 1 35.84 30 LEU B C 1
ATOM 3481 O O . LEU B 1 30 ? -1.93 -0.328 27.625 1 35.84 30 LEU B O 1
ATOM 3485 N N . GLU B 1 31 ? -1.486 -2.068 27.844 1 43.69 31 GLU B N 1
ATOM 3486 C CA . GLU B 1 31 ? -0.324 -2.01 26.969 1 43.69 31 GLU B CA 1
ATOM 3487 C C . GLU B 1 31 ? -0.738 -1.729 25.531 1 43.69 31 GLU B C 1
ATOM 3489 O O . GLU B 1 31 ? -1.746 -2.256 25.047 1 43.69 31 GLU B O 1
ATOM 3494 N N . LYS B 1 32 ? -0.27 -0.64 24.906 1 54.78 32 LYS B N 1
ATOM 3495 C CA . LYS B 1 32 ? -0.529 0.235 23.766 1 54.78 32 LYS B CA 1
ATOM 3496 C C . LYS B 1 32 ? -0.808 -0.576 22.5 1 54.78 32 LYS B C 1
ATOM 3498 O O . LYS B 1 32 ? -1.538 -0.124 21.625 1 54.78 32 LYS B O 1
ATOM 3503 N N . ASP B 1 33 ? -0.459 -1.891 22.469 1 65.75 33 ASP B N 1
ATOM 3504 C CA . ASP B 1 33 ? -0.651 -2.65 21.234 1 65.75 33 ASP B CA 1
ATOM 3505 C C . ASP B 1 33 ? -1.857 -3.58 21.344 1 65.75 33 ASP B C 1
ATOM 3507 O O . ASP B 1 33 ? -2.023 -4.492 20.531 1 65.75 33 ASP B O 1
ATOM 3511 N N . GLY B 1 34 ? -2.877 -3.398 22.297 1 76.25 34 GLY B N 1
ATOM 3512 C CA . GLY B 1 34 ? -4.098 -4.176 22.453 1 76.25 34 GLY B CA 1
ATOM 3513 C C . GLY B 1 34 ? -3.869 -5.516 23.125 1 76.25 34 GLY B C 1
ATOM 3514 O O . GLY B 1 34 ? -4.793 -6.324 23.25 1 76.25 34 GLY B O 1
ATOM 3515 N N . ARG B 1 35 ? -2.684 -5.766 23.594 1 86.06 35 ARG B N 1
ATOM 3516 C CA . ARG B 1 35 ? -2.352 -7.055 24.203 1 86.06 35 ARG B CA 1
ATOM 3517 C C . ARG B 1 35 ? -3.25 -7.352 25.391 1 86.06 35 ARG B C 1
ATOM 3519 O O . ARG B 1 35 ? -3.492 -6.477 26.234 1 86.06 35 ARG B O 1
ATOM 3526 N N . GLY B 1 36 ? -3.74 -8.547 25.391 1 90.81 36 GLY B N 1
ATOM 3527 C CA . GLY B 1 36 ? -4.574 -8.992 26.5 1 90.81 36 GLY B CA 1
ATOM 3528 C C . GLY B 1 36 ? -6.051 -8.75 26.266 1 90.81 36 GLY B C 1
ATOM 3529 O O . GLY B 1 36 ? -6.895 -9.273 27 1 90.81 36 GLY B O 1
ATOM 3530 N N . THR B 1 37 ? -6.375 -8.047 25.203 1 92.69 37 THR B N 1
ATOM 3531 C CA . THR B 1 37 ? -7.77 -7.77 24.875 1 92.69 37 THR B CA 1
ATOM 3532 C C . THR B 1 37 ? -8.477 -9.031 24.391 1 92.69 37 THR B C 1
ATOM 3534 O O . THR B 1 37 ? -7.938 -9.766 23.547 1 92.69 37 THR B O 1
ATOM 3537 N N . VAL B 1 38 ? -9.617 -9.328 24.984 1 95.94 38 VAL B N 1
ATOM 3538 C CA . VAL B 1 38 ? -10.406 -10.492 24.578 1 95.94 38 VAL B CA 1
ATOM 3539 C C . VAL B 1 38 ? -11.43 -10.078 23.531 1 95.94 38 VAL B C 1
ATOM 3541 O O . VAL B 1 38 ? -12.148 -9.094 23.703 1 95.94 38 VAL B O 1
ATOM 3544 N N . LEU B 1 39 ? -11.445 -10.812 22.453 1 95.44 39 LEU B N 1
ATOM 3545 C CA . LEU B 1 39 ? -12.359 -10.555 21.359 1 95.44 39 LEU B CA 1
ATOM 3546 C C . LEU B 1 39 ? -13.289 -11.742 21.125 1 95.44 39 LEU B C 1
ATOM 3548 O O . LEU B 1 39 ? -12.844 -12.891 21.125 1 95.44 39 LEU B O 1
ATOM 3552 N N . ARG B 1 40 ? -14.531 -11.477 20.953 1 95.94 40 ARG B N 1
ATOM 3553 C CA . ARG B 1 40 ? -15.523 -12.508 20.672 1 95.94 40 ARG B CA 1
ATOM 3554 C C . ARG B 1 40 ? -16.016 -12.438 19.234 1 95.94 40 ARG B C 1
ATOM 3556 O O . ARG B 1 40 ? -16.516 -11.398 18.797 1 95.94 40 ARG B O 1
ATOM 3563 N N . LEU B 1 41 ? -15.859 -13.516 18.469 1 97.19 41 LEU B N 1
ATOM 3564 C CA . LEU B 1 41 ? -16.391 -13.633 17.125 1 97.19 41 LEU B CA 1
ATOM 3565 C C . LEU B 1 41 ? -17.688 -14.445 17.125 1 97.19 41 LEU B C 1
ATOM 3567 O O . LEU B 1 41 ? -18.359 -14.539 18.156 1 97.19 41 LEU B O 1
ATOM 3571 N N . GLU B 1 42 ? -18.094 -14.914 15.93 1 95.38 42 GLU B N 1
ATOM 3572 C CA . GLU B 1 42 ? -19.375 -15.617 15.844 1 95.38 42 GLU B CA 1
ATOM 3573 C C . GLU B 1 42 ? -19.344 -16.922 16.641 1 95.38 42 GLU B C 1
ATOM 3575 O O . GLU B 1 42 ? -20.281 -17.25 17.359 1 95.38 42 GLU B O 1
ATOM 3580 N N . ASN B 1 43 ? -18.219 -17.656 16.516 1 96.25 43 ASN B N 1
ATOM 3581 C CA . ASN B 1 43 ? -18.172 -18.984 17.125 1 96.25 43 ASN B CA 1
ATOM 3582 C C . ASN B 1 43 ? -16.922 -19.172 17.984 1 96.25 43 ASN B C 1
ATOM 3584 O O . ASN B 1 43 ? -16.719 -20.234 18.562 1 96.25 43 ASN B O 1
ATOM 3588 N N . THR B 1 44 ? -16.062 -18.125 18.016 1 96.81 44 THR B N 1
ATOM 3589 C CA . THR B 1 44 ? -14.773 -18.281 18.688 1 96.81 44 THR B CA 1
ATOM 3590 C C . THR B 1 44 ? -14.469 -17.062 19.547 1 96.81 44 THR B C 1
ATOM 3592 O O . THR B 1 44 ? -14.875 -15.945 19.234 1 96.81 44 THR B O 1
ATOM 3595 N N . THR B 1 45 ? -13.852 -17.266 20.641 1 97.88 45 THR B N 1
ATOM 3596 C CA . THR B 1 45 ? -13.305 -16.219 21.484 1 97.88 45 THR B CA 1
ATOM 3597 C C . THR B 1 45 ? -11.781 -16.281 21.531 1 97.88 45 THR B C 1
ATOM 3599 O O . THR B 1 45 ? -11.211 -17.359 21.766 1 97.88 45 THR B O 1
ATOM 3602 N N . VAL B 1 46 ? -11.18 -15.117 21.266 1 98.19 46 VAL B N 1
ATOM 3603 C CA . VAL B 1 46 ? -9.719 -15.125 21.188 1 98.19 46 VAL B CA 1
ATOM 3604 C C . VAL B 1 46 ? -9.156 -13.938 21.969 1 98.19 46 VAL B C 1
ATOM 3606 O O . VAL B 1 46 ? -9.867 -12.969 22.234 1 98.19 46 VAL B O 1
ATOM 3609 N N . THR B 1 47 ? -7.879 -14.094 22.344 1 97.94 47 THR B N 1
ATOM 3610 C CA . THR B 1 47 ? -7.156 -13.047 23.047 1 97.94 47 THR B CA 1
ATOM 3611 C C . THR B 1 47 ? -5.984 -12.539 22.219 1 97.94 47 THR B C 1
ATOM 3613 O O . THR B 1 47 ? -5.207 -13.328 21.672 1 97.94 47 THR B O 1
ATOM 3616 N N . ILE B 1 48 ? -5.832 -11.219 22.188 1 96.75 48 ILE B N 1
ATOM 3617 C CA . ILE B 1 48 ? -4.754 -10.617 21.406 1 96.75 48 ILE B CA 1
ATOM 3618 C C . ILE B 1 48 ? -3.42 -10.836 22.125 1 96.75 48 ILE B C 1
ATOM 3620 O O . ILE B 1 48 ? -3.279 -10.5 23.297 1 96.75 48 ILE B O 1
ATOM 3624 N N . GLU B 1 49 ? -2.465 -11.43 21.375 1 95.75 49 GLU B N 1
ATOM 3625 C CA . GLU B 1 49 ? -1.11 -11.586 21.906 1 95.75 49 GLU B CA 1
ATOM 3626 C C . GLU B 1 49 ? -0.207 -10.445 21.453 1 95.75 49 GLU B C 1
ATOM 3628 O O . GLU B 1 49 ? 0.528 -9.875 22.266 1 95.75 49 GLU B O 1
ATOM 3633 N N . LYS B 1 50 ? -0.244 -10.148 20.219 1 92.19 50 LYS B N 1
ATOM 3634 C CA . LYS B 1 50 ? 0.561 -9.047 19.688 1 92.19 50 LYS B CA 1
ATOM 3635 C C . LYS B 1 50 ? 0.048 -8.602 18.328 1 92.19 50 LYS B C 1
ATOM 3637 O O . LYS B 1 50 ? -0.693 -9.328 17.656 1 92.19 50 LYS B O 1
ATOM 3642 N N . LYS B 1 51 ? 0.445 -7.418 17.984 1 91.19 51 LYS B N 1
ATOM 3643 C CA . LYS B 1 51 ? 0.174 -6.883 16.656 1 91.19 51 LYS B CA 1
ATOM 3644 C C . LYS B 1 51 ? 1.202 -7.383 15.641 1 91.19 51 LYS B C 1
ATOM 3646 O O . LYS B 1 51 ? 2.408 -7.324 15.891 1 91.19 51 LYS B O 1
ATOM 3651 N N . LEU B 1 52 ? 0.734 -7.918 14.508 1 89.62 52 LEU B N 1
ATOM 3652 C CA . LEU B 1 52 ? 1.615 -8.445 13.477 1 89.62 52 LEU B CA 1
ATOM 3653 C C . LEU B 1 52 ? 1.866 -7.395 12.391 1 89.62 52 LEU B C 1
ATOM 3655 O O . LEU B 1 52 ? 2.975 -7.297 11.859 1 89.62 52 LEU B O 1
ATOM 3659 N N . ALA B 1 53 ? 0.855 -6.684 12.047 1 88 53 ALA B N 1
ATOM 3660 C CA . ALA B 1 53 ? 0.942 -5.672 11 1 88 53 ALA B CA 1
ATOM 3661 C C . ALA B 1 53 ? -0.158 -4.625 11.156 1 88 53 ALA B C 1
ATOM 3663 O O . ALA B 1 53 ? -1.248 -4.93 11.641 1 88 53 ALA B O 1
ATOM 3664 N N . GLU B 1 54 ? 0.204 -3.387 10.75 1 87.5 54 GLU B N 1
ATOM 3665 C CA . GLU B 1 54 ? -0.776 -2.305 10.773 1 87.5 54 GLU B CA 1
ATOM 3666 C C . GLU B 1 54 ? -0.652 -1.416 9.539 1 87.5 54 GLU B C 1
ATOM 3668 O O . GLU B 1 54 ? 0.431 -0.909 9.242 1 87.5 54 GLU B O 1
ATOM 3673 N N . GLY B 1 55 ? -1.713 -1.354 8.797 1 81.88 55 GLY B N 1
ATOM 3674 C CA . GLY B 1 55 ? -1.804 -0.458 7.656 1 81.88 55 GLY B CA 1
ATOM 3675 C C . GLY B 1 55 ? -3.014 0.456 7.711 1 81.88 55 GLY B C 1
ATOM 3676 O O . GLY B 1 55 ? -3.736 0.481 8.711 1 81.88 55 GLY B O 1
ATOM 3677 N N . GLY B 1 56 ? -3.166 1.293 6.715 1 71.31 56 GLY B N 1
ATOM 3678 C CA . GLY B 1 56 ? -4.262 2.246 6.664 1 71.31 56 GLY B CA 1
ATOM 3679 C C . GLY B 1 56 ? -5.625 1.584 6.559 1 71.31 56 GLY B C 1
ATOM 3680 O O . GLY B 1 56 ? -6.648 2.219 6.812 1 71.31 56 GLY B O 1
ATOM 3681 N N . PHE B 1 57 ? -5.574 0.333 6.266 1 71.94 57 PHE B N 1
ATOM 3682 C CA . PHE B 1 57 ? -6.848 -0.318 5.98 1 71.94 57 PHE B CA 1
ATOM 3683 C C . PHE B 1 57 ? -7.18 -1.346 7.055 1 71.94 57 PHE B C 1
ATOM 3685 O O . PHE B 1 57 ? -8.352 -1.566 7.367 1 71.94 57 PHE B O 1
ATOM 3692 N N . ALA B 1 58 ? -6.223 -1.989 7.559 1 89.44 58 ALA B N 1
ATOM 3693 C CA . ALA B 1 58 ? -6.5 -3.094 8.477 1 89.44 58 ALA B CA 1
ATOM 3694 C C . ALA B 1 58 ? -5.348 -3.293 9.453 1 89.44 58 ALA B C 1
ATOM 3696 O O . ALA B 1 58 ? -4.25 -2.77 9.25 1 89.44 58 ALA B O 1
ATOM 3697 N N . ILE B 1 59 ? -5.715 -3.969 10.5 1 92.31 59 ILE B N 1
ATOM 3698 C CA . ILE B 1 59 ? -4.742 -4.422 11.484 1 92.31 59 ILE B CA 1
ATOM 3699 C C . ILE B 1 59 ? -4.75 -5.945 11.562 1 92.31 59 ILE B C 1
ATOM 3701 O O . ILE B 1 59 ? -5.816 -6.566 11.531 1 92.31 59 ILE B O 1
ATOM 3705 N N . VAL B 1 60 ? -3.57 -6.539 11.609 1 94.94 60 VAL B N 1
ATOM 3706 C CA . VAL B 1 60 ? -3.488 -7.984 11.773 1 94.94 60 VAL B CA 1
ATOM 3707 C C . VAL B 1 60 ? -2.859 -8.312 13.125 1 94.94 60 VAL B C 1
ATOM 3709 O O . VAL B 1 60 ? -1.798 -7.789 13.469 1 94.94 60 VAL B O 1
ATOM 3712 N N . TYR B 1 61 ? -3.525 -9.227 13.875 1 95.94 61 TYR B N 1
ATOM 3713 C CA . TYR B 1 61 ? -3.068 -9.625 15.203 1 95.94 61 TYR B CA 1
ATOM 3714 C C . TYR B 1 61 ? -2.729 -11.109 15.242 1 95.94 61 TYR B C 1
ATOM 3716 O O . TYR B 1 61 ? -3.357 -11.914 14.547 1 95.94 61 TYR B O 1
ATOM 3724 N N . LEU B 1 62 ? -1.729 -11.422 16.016 1 96.94 62 LEU B N 1
ATOM 3725 C CA . LEU B 1 62 ? -1.628 -12.773 16.562 1 96.94 62 LEU B CA 1
ATOM 3726 C C . LEU B 1 62 ? -2.545 -12.945 17.766 1 96.94 62 LEU B C 1
ATOM 3728 O O . LEU B 1 62 ? -2.471 -12.172 18.719 1 96.94 62 LEU B O 1
ATOM 3732 N N . VAL B 1 63 ? -3.371 -13.906 17.703 1 98.12 63 VAL B N 1
ATOM 3733 C CA . VAL B 1 63 ? -4.312 -14.133 18.797 1 98.12 63 VAL B CA 1
ATOM 3734 C C . VAL B 1 63 ? -4.262 -15.602 19.219 1 98.12 63 VAL B C 1
ATOM 3736 O O . VAL B 1 63 ? -3.768 -16.453 18.484 1 98.12 63 VAL B O 1
ATOM 3739 N N . SER B 1 64 ? -4.73 -15.859 20.375 1 98.12 64 SER B N 1
ATOM 3740 C CA . SER B 1 64 ? -4.789 -17.219 20.891 1 98.12 64 SER B CA 1
ATOM 3741 C C . SER B 1 64 ? -6.156 -17.531 21.5 1 98.12 64 SER B C 1
ATOM 3743 O O . SER B 1 64 ? -6.875 -16.609 21.906 1 98.12 64 SER B O 1
ATOM 3745 N N . ASP B 1 65 ? -6.512 -18.828 21.438 1 96.94 65 ASP B N 1
ATOM 3746 C CA . ASP B 1 65 ? -7.754 -19.25 22.078 1 96.94 65 ASP B CA 1
ATOM 3747 C C . ASP B 1 65 ? -7.484 -19.797 23.484 1 96.94 65 ASP B C 1
ATOM 3749 O O . ASP B 1 65 ? -6.383 -19.641 24.016 1 96.94 65 ASP B O 1
ATOM 3753 N N . LYS B 1 66 ? -8.562 -20.359 24.078 1 94.5 66 LYS B N 1
ATOM 3754 C CA . LYS B 1 66 ? -8.484 -20.859 25.453 1 94.5 66 LYS B CA 1
ATOM 3755 C C . LYS B 1 66 ? -7.5 -22.016 25.562 1 94.5 66 LYS B C 1
ATOM 3757 O O . LYS B 1 66 ? -6.938 -22.266 26.625 1 94.5 66 LYS B O 1
ATOM 3762 N N . GLN B 1 67 ? -7.289 -22.688 24.469 1 95.88 67 GLN B N 1
ATOM 3763 C CA . GLN B 1 67 ? -6.375 -23.812 24.453 1 95.88 67 GLN B CA 1
ATOM 3764 C C . GLN B 1 67 ? -4.977 -23.391 24 1 95.88 67 GLN B C 1
ATOM 3766 O O . GLN B 1 67 ? -4.133 -24.234 23.703 1 95.88 67 GLN B O 1
ATOM 3771 N N . ASN B 1 68 ? -4.715 -22.172 23.828 1 94.25 68 ASN B N 1
ATOM 3772 C CA . ASN B 1 68 ? -3.432 -21.578 23.469 1 94.25 68 ASN B CA 1
ATOM 3773 C C . ASN B 1 68 ? -3.053 -21.875 22.031 1 94.25 68 ASN B C 1
ATOM 3775 O O . ASN B 1 68 ? -1.869 -21.969 21.703 1 94.25 68 ASN B O 1
ATOM 3779 N N . ARG B 1 69 ? -4.055 -22.203 21.266 1 96.38 69 ARG B N 1
ATOM 3780 C CA . ARG B 1 69 ? -3.795 -22.312 19.828 1 96.38 69 ARG B CA 1
ATOM 3781 C C . ARG B 1 69 ? -3.717 -20.922 19.188 1 96.38 69 ARG B C 1
ATOM 3783 O O . ARG B 1 69 ? -4.516 -20.047 19.516 1 96.38 69 ARG B O 1
ATOM 3790 N N . HIS B 1 70 ? -2.74 -20.797 18.266 1 97.12 70 HIS B N 1
ATOM 3791 C CA . HIS B 1 70 ? -2.492 -19.484 17.672 1 97.12 70 HIS B CA 1
ATOM 3792 C C . HIS B 1 70 ? -3.248 -19.328 16.359 1 97.12 70 HIS B C 1
ATOM 3794 O O . HIS B 1 70 ? -3.33 -20.266 15.57 1 97.12 70 HIS B O 1
ATOM 3800 N N . TYR B 1 71 ? -3.811 -18.094 16.156 1 98.12 71 TYR B N 1
ATOM 3801 C CA . TYR B 1 71 ? -4.516 -17.703 14.93 1 98.12 71 TYR B CA 1
ATOM 3802 C C . TYR B 1 71 ? -4.094 -16.312 14.484 1 98.12 71 TYR B C 1
ATOM 3804 O O . TYR B 1 71 ? -3.469 -15.57 15.242 1 98.12 71 TYR B O 1
ATOM 3812 N N . ALA B 1 72 ? -4.312 -16.016 13.258 1 98 72 ALA B N 1
ATOM 3813 C CA . ALA B 1 72 ? -4.191 -14.648 12.75 1 98 72 ALA B CA 1
ATOM 3814 C C . ALA B 1 72 ? -5.559 -13.984 12.641 1 98 72 ALA B C 1
ATOM 3816 O O . ALA B 1 72 ? -6.508 -14.578 12.133 1 98 72 ALA B O 1
ATOM 3817 N N . LEU B 1 73 ? -5.652 -12.75 13.156 1 98.12 73 LEU B N 1
ATOM 3818 C CA . LEU B 1 73 ? -6.902 -12 13.125 1 98.12 73 LEU B CA 1
ATOM 3819 C C . LEU B 1 73 ? -6.73 -10.695 12.344 1 98.12 73 LEU B C 1
ATOM 3821 O O . LEU B 1 73 ? -5.973 -9.812 12.758 1 98.12 73 LEU B O 1
ATOM 3825 N N . LYS B 1 74 ? -7.395 -10.633 11.211 1 97.12 74 LYS B N 1
ATOM 3826 C CA . LYS B 1 74 ? -7.512 -9.367 10.484 1 97.12 74 LYS B CA 1
ATOM 3827 C C . LYS B 1 74 ? -8.688 -8.547 11 1 97.12 74 LYS B C 1
ATOM 3829 O O . LYS B 1 74 ? -9.82 -9.031 11.055 1 97.12 74 LYS B O 1
ATOM 3834 N N . ARG B 1 75 ? -8.398 -7.301 11.375 1 95.62 75 ARG B N 1
ATOM 3835 C CA . ARG B 1 75 ? -9.438 -6.438 11.93 1 95.62 75 ARG B CA 1
ATOM 3836 C C . ARG B 1 75 ? -9.477 -5.098 11.195 1 95.62 75 ARG B C 1
ATOM 3838 O O . ARG B 1 75 ? -8.43 -4.488 10.953 1 95.62 75 ARG B O 1
ATOM 3845 N N . GLN B 1 76 ? -10.672 -4.719 10.82 1 94.19 76 GLN B N 1
ATOM 3846 C CA . GLN B 1 76 ? -10.891 -3.447 10.133 1 94.19 76 GLN B CA 1
ATOM 3847 C C . GLN B 1 76 ? -12.039 -2.672 10.766 1 94.19 76 GLN B C 1
ATOM 3849 O O . GLN B 1 76 ? -13.086 -3.244 11.062 1 94.19 76 GLN B O 1
ATOM 3854 N N . PHE B 1 77 ? -11.797 -1.372 10.953 1 90 77 PHE B N 1
ATOM 3855 C CA . PHE B 1 77 ? -12.852 -0.46 11.383 1 90 77 PHE B CA 1
ATOM 3856 C C . PHE B 1 77 ? -13.305 0.425 10.227 1 90 77 PHE B C 1
ATOM 3858 O O . PHE B 1 77 ? -12.484 1.062 9.57 1 90 77 PHE B O 1
ATOM 3865 N N . ILE B 1 78 ? -14.562 0.367 9.984 1 89.5 78 ILE B N 1
ATOM 3866 C CA . ILE B 1 78 ? -15.094 1.07 8.82 1 89.5 78 ILE B CA 1
ATOM 3867 C C . ILE B 1 78 ? -16.094 2.137 9.266 1 89.5 78 ILE B C 1
ATOM 3869 O O . ILE B 1 78 ? -17.125 1.816 9.852 1 89.5 78 ILE B O 1
ATOM 3873 N N . ASN B 1 79 ? -15.703 3.367 8.969 1 83.88 79 ASN B N 1
ATOM 3874 C CA . ASN B 1 79 ? -16.578 4.488 9.289 1 83.88 79 ASN B CA 1
ATOM 3875 C C . ASN B 1 79 ? -17.172 5.113 8.031 1 83.88 79 ASN B C 1
ATOM 3877 O O . ASN B 1 79 ? -16.438 5.59 7.168 1 83.88 79 ASN B O 1
ATOM 3881 N N . ASP B 1 80 ? -18.453 5.039 7.848 1 80.06 80 ASP B N 1
ATOM 3882 C CA . ASP B 1 80 ? -19.219 5.715 6.812 1 80.06 80 ASP B CA 1
ATOM 3883 C C . ASP B 1 80 ? -18.703 5.355 5.422 1 80.06 80 ASP B C 1
ATOM 3885 O O . ASP B 1 80 ? -18.438 6.238 4.605 1 80.06 80 ASP B O 1
ATOM 3889 N N . ASP B 1 81 ? -18.5 4.082 5.164 1 85 81 ASP B N 1
ATOM 3890 C CA . ASP B 1 81 ? -18.062 3.549 3.875 1 85 81 ASP B CA 1
ATOM 3891 C C . ASP B 1 81 ? -18.766 2.227 3.564 1 85 81 ASP B C 1
ATOM 3893 O O . ASP B 1 81 ? -18.203 1.153 3.779 1 85 81 ASP B O 1
ATOM 3897 N N . ASN B 1 82 ? -19.891 2.344 2.979 1 88.06 82 ASN B N 1
ATOM 3898 C CA . ASN B 1 82 ? -20.719 1.171 2.697 1 88.06 82 ASN B CA 1
ATOM 3899 C C . ASN B 1 82 ? -20.031 0.244 1.691 1 88.06 82 ASN B C 1
ATOM 3901 O O . ASN B 1 82 ? -20.203 -0.977 1.762 1 88.06 82 ASN B O 1
ATOM 3905 N N . LYS B 1 83 ? -19.312 0.829 0.762 1 86.69 83 LYS B N 1
ATOM 3906 C CA . LYS B 1 83 ? -18.609 0.021 -0.228 1 86.69 83 LYS B CA 1
ATOM 3907 C C . LYS B 1 83 ? -17.578 -0.884 0.437 1 86.69 83 LYS B C 1
ATOM 3909 O O . LYS B 1 83 ? -17.438 -2.051 0.063 1 86.69 83 LYS B O 1
ATOM 3914 N N . GLN B 1 84 ? -16.953 -0.325 1.398 1 90.25 84 GLN B N 1
ATOM 3915 C CA . GLN B 1 84 ? -15.938 -1.103 2.113 1 90.25 84 GLN B CA 1
ATOM 3916 C C . GLN B 1 84 ? -16.594 -2.193 2.961 1 90.25 84 GLN B C 1
ATOM 3918 O O . GLN B 1 84 ? -16.031 -3.283 3.109 1 90.25 84 GLN B O 1
ATOM 3923 N N . VAL B 1 85 ? -17.734 -1.936 3.539 1 94.12 85 VAL B N 1
ATOM 3924 C CA . VAL B 1 85 ? -18.484 -2.932 4.309 1 94.12 85 VAL B CA 1
ATOM 3925 C C . VAL B 1 85 ? -18.844 -4.113 3.41 1 94.12 85 VAL B C 1
ATOM 3927 O O . VAL B 1 85 ? -18.656 -5.27 3.791 1 94.12 85 VAL B O 1
ATOM 3930 N N . GLU B 1 86 ? -19.281 -3.754 2.258 1 95 86 GLU B N 1
ATOM 3931 C CA . GLU B 1 86 ? -19.656 -4.797 1.31 1 95 86 GLU B CA 1
ATOM 3932 C C . GLU B 1 86 ? -18.453 -5.617 0.877 1 95 86 GLU B C 1
ATOM 3934 O O . GLU B 1 86 ? -18.562 -6.828 0.67 1 95 86 GLU B O 1
ATOM 3939 N N . ALA B 1 87 ? -17.359 -4.977 0.697 1 93.62 87 ALA B N 1
ATOM 3940 C CA . ALA B 1 87 ? -16.125 -5.68 0.339 1 93.62 87 ALA B CA 1
ATOM 3941 C C . ALA B 1 87 ? -15.727 -6.672 1.429 1 93.62 87 ALA B C 1
ATOM 3943 O O . ALA B 1 87 ? -15.305 -7.789 1.133 1 93.62 87 ALA B O 1
ATOM 3944 N N . CYS B 1 88 ? -15.867 -6.293 2.662 1 95.81 88 CYS B N 1
ATOM 3945 C CA . CYS B 1 88 ? -15.547 -7.164 3.787 1 95.81 88 CYS B CA 1
ATOM 3946 C C . CYS B 1 88 ? -16.5 -8.352 3.85 1 95.81 88 CYS B C 1
ATOM 3948 O O . CYS B 1 88 ? -16.078 -9.484 4.105 1 95.81 88 CYS B O 1
ATOM 3950 N N . ARG B 1 89 ? -17.734 -8.055 3.607 1 97 89 ARG B N 1
ATOM 3951 C CA . ARG B 1 89 ? -18.734 -9.125 3.564 1 97 89 ARG B CA 1
ATOM 3952 C C . ARG B 1 89 ? -18.391 -10.148 2.48 1 97 89 ARG B C 1
ATOM 3954 O O . ARG B 1 89 ? -18.438 -11.352 2.721 1 97 89 ARG B O 1
ATOM 3961 N N . ARG B 1 90 ? -18.031 -9.664 1.374 1 96.75 90 ARG B N 1
ATOM 3962 C CA . ARG B 1 90 ? -17.656 -10.523 0.258 1 96.75 90 ARG B CA 1
ATOM 3963 C C . ARG B 1 90 ? -16.406 -11.336 0.591 1 96.75 90 ARG B C 1
ATOM 3965 O O . ARG B 1 90 ? -16.344 -12.523 0.275 1 96.75 90 ARG B O 1
ATOM 3972 N N . GLU B 1 91 ? -15.453 -10.703 1.193 1 96.81 91 GLU B N 1
ATOM 3973 C CA . GLU B 1 91 ? -14.219 -11.383 1.576 1 96.81 91 GLU B CA 1
ATOM 3974 C C . GLU B 1 91 ? -14.508 -12.578 2.477 1 96.81 91 GLU B C 1
ATOM 3976 O O . GLU B 1 91 ? -14.039 -13.688 2.213 1 96.81 91 GLU B O 1
ATOM 3981 N N . SER B 1 92 ? -15.289 -12.375 3.514 1 97.25 92 SER B N 1
ATOM 3982 C CA . SER B 1 92 ? -15.57 -13.445 4.461 1 97.25 92 SER B CA 1
ATOM 3983 C C . SER B 1 92 ? -16.359 -14.57 3.797 1 97.25 92 SER B C 1
ATOM 3985 O O . SER B 1 92 ? -16.141 -15.75 4.086 1 97.25 92 SER B O 1
ATOM 3987 N N . GLN B 1 93 ? -17.234 -14.203 2.861 1 97.19 93 GLN B N 1
ATOM 3988 C CA . GLN B 1 93 ? -18.031 -15.203 2.143 1 97.19 93 GLN B CA 1
ATOM 3989 C C . GLN B 1 93 ? -17.141 -16.047 1.241 1 97.19 93 GLN B C 1
ATOM 3991 O O . GLN B 1 93 ? -17.25 -17.281 1.225 1 97.19 93 GLN B O 1
ATOM 3996 N N . ILE B 1 94 ? -16.266 -15.398 0.591 1 97.19 94 ILE B N 1
ATOM 3997 C CA . ILE B 1 94 ? -15.391 -16.094 -0.341 1 97.19 94 ILE B CA 1
ATOM 3998 C C . ILE B 1 94 ? -14.438 -17.016 0.431 1 97.19 94 ILE B C 1
ATOM 4000 O O . ILE B 1 94 ? -14.336 -18.203 0.13 1 97.19 94 ILE B O 1
ATOM 4004 N N . VAL B 1 95 ? -13.812 -16.516 1.439 1 97.31 95 VAL B N 1
ATOM 4005 C CA . VAL B 1 95 ? -12.805 -17.297 2.162 1 97.31 95 VAL B CA 1
ATOM 4006 C C . VAL B 1 95 ? -13.469 -18.484 2.857 1 97.31 95 VAL B C 1
ATOM 4008 O O . VAL B 1 95 ? -12.906 -19.578 2.891 1 97.31 95 VAL B O 1
ATOM 4011 N N . SER B 1 96 ? -14.633 -18.25 3.381 1 97.12 96 SER B N 1
ATOM 4012 C CA . SER B 1 96 ? -15.352 -19.328 4.059 1 97.12 96 SER B CA 1
ATOM 4013 C C . SER B 1 96 ? -15.773 -20.422 3.078 1 97.12 96 SER B C 1
ATOM 4015 O O . SER B 1 96 ? -15.789 -21.609 3.426 1 97.12 96 SER B O 1
ATOM 4017 N N . SER B 1 97 ? -16.062 -20.016 1.88 1 96.38 97 SER B N 1
ATOM 4018 C CA . SER B 1 97 ? -16.516 -20.984 0.874 1 96.38 97 SER B CA 1
ATOM 4019 C C . SER B 1 97 ? -15.359 -21.812 0.348 1 96.38 97 SER B C 1
ATOM 4021 O O . SER B 1 97 ? -15.57 -22.859 -0.277 1 96.38 97 SER B O 1
ATOM 4023 N N . LEU B 1 98 ? -14.18 -21.406 0.563 1 95.81 98 LEU B N 1
ATOM 4024 C CA . LEU B 1 98 ? -12.992 -22.078 0.035 1 95.81 98 LEU B CA 1
ATOM 4025 C C . LEU B 1 98 ? -12.305 -22.891 1.119 1 95.81 98 LEU B C 1
ATOM 4027 O O . LEU B 1 98 ? -11.195 -23.391 0.917 1 95.81 98 LEU B O 1
ATOM 4031 N N . LYS B 1 99 ? -12.969 -23.047 2.176 1 93.75 99 LYS B N 1
ATOM 4032 C CA . LYS B 1 99 ? -12.406 -23.734 3.338 1 93.75 99 LYS B CA 1
ATOM 4033 C C . LYS B 1 99 ? -11.922 -25.141 2.973 1 93.75 99 LYS B C 1
ATOM 4035 O O . LYS B 1 99 ? -12.594 -25.859 2.24 1 93.75 99 LYS B O 1
ATOM 4040 N N . GLY B 1 100 ? -10.656 -25.484 3.432 1 93.69 100 GLY B N 1
ATOM 4041 C CA . GLY B 1 100 ? -10.18 -26.859 3.291 1 93.69 100 GLY B CA 1
ATOM 4042 C C . GLY B 1 100 ? -9.125 -27.016 2.217 1 93.69 100 GLY B C 1
ATOM 4043 O O . GLY B 1 100 ? -8.422 -28.031 2.174 1 93.69 100 GLY B O 1
ATOM 4044 N N . HIS B 1 101 ? -8.984 -26.078 1.346 1 96.56 101 HIS B N 1
ATOM 4045 C CA . HIS B 1 101 ? -7.973 -26.188 0.299 1 96.56 101 HIS B CA 1
ATOM 4046 C C . HIS B 1 101 ? -6.57 -25.953 0.859 1 96.56 101 HIS B C 1
ATOM 4048 O O . HIS B 1 101 ? -6.336 -24.984 1.577 1 96.56 101 HIS B O 1
ATOM 4054 N N . LYS B 1 102 ? -5.617 -26.75 0.491 1 96.06 102 LYS B N 1
ATOM 4055 C CA . LYS B 1 102 ? -4.293 -26.734 1.104 1 96.06 102 LYS B CA 1
ATOM 4056 C C . LYS B 1 102 ? -3.537 -25.453 0.775 1 96.06 102 LYS B C 1
ATOM 4058 O O . LYS B 1 102 ? -2.643 -25.047 1.521 1 96.06 102 LYS B O 1
ATOM 4063 N N . ASN B 1 103 ? -3.811 -24.859 -0.422 1 98.25 103 ASN B N 1
ATOM 4064 C CA . ASN B 1 103 ? -3.053 -23.703 -0.886 1 98.25 103 ASN B CA 1
ATOM 4065 C C . ASN B 1 103 ? -3.811 -22.391 -0.642 1 98.25 103 ASN B C 1
ATOM 4067 O O . ASN B 1 103 ? -3.463 -21.359 -1.202 1 98.25 103 ASN B O 1
ATOM 4071 N N . ILE B 1 104 ? -4.883 -22.375 0.13 1 98.56 104 ILE B N 1
ATOM 4072 C CA . ILE B 1 104 ? -5.648 -21.188 0.508 1 98.56 104 ILE B CA 1
ATOM 4073 C C . ILE B 1 104 ? -5.688 -21.062 2.029 1 98.56 104 ILE B C 1
ATOM 4075 O O . ILE B 1 104 ? -5.805 -22.062 2.738 1 98.56 104 ILE B O 1
ATOM 4079 N N . VAL B 1 105 ? -5.559 -19.891 2.486 1 98.19 105 VAL B N 1
ATOM 4080 C CA . VAL B 1 105 ? -5.523 -19.609 3.92 1 98.19 105 VAL B CA 1
ATOM 4081 C C . VAL B 1 105 ? -6.711 -20.297 4.602 1 98.19 105 VAL B C 1
ATOM 4083 O O . VAL B 1 105 ? -7.828 -20.266 4.082 1 98.19 105 VAL B O 1
ATOM 4086 N N . SER B 1 106 ? -6.477 -20.891 5.711 1 97.38 106 SER B N 1
ATOM 4087 C CA . SER B 1 106 ? -7.508 -21.672 6.387 1 97.38 106 SER B CA 1
ATOM 4088 C C . SER B 1 106 ? -8.453 -20.781 7.176 1 97.38 106 SER B C 1
ATOM 4090 O O . SER B 1 106 ? -8.047 -20.141 8.148 1 97.38 106 SER B O 1
ATOM 4092 N N . TYR B 1 107 ? -9.703 -20.844 6.727 1 97.88 107 TYR B N 1
ATOM 4093 C CA . TYR B 1 107 ? -10.758 -20.078 7.383 1 97.88 107 TYR B CA 1
ATOM 4094 C C . TYR B 1 107 ? -11.125 -20.703 8.727 1 97.88 107 TYR B C 1
ATOM 4096 O O . TYR B 1 107 ? -11.219 -21.922 8.844 1 97.88 107 TYR B O 1
ATOM 4104 N N . VAL B 1 108 ? -11.352 -19.797 9.742 1 98.12 108 VAL B N 1
ATOM 4105 C CA . VAL B 1 108 ? -11.758 -20.297 11.055 1 98.12 108 VAL B CA 1
ATOM 4106 C C . VAL B 1 108 ? -13.094 -19.656 11.453 1 98.12 108 VAL B C 1
ATOM 4108 O O . VAL B 1 108 ? -14.047 -20.359 11.773 1 98.12 108 VAL B O 1
ATOM 4111 N N . ASP B 1 109 ? -13.156 -18.328 11.445 1 98.38 109 ASP B N 1
ATOM 4112 C CA . ASP B 1 109 ? -14.352 -17.625 11.891 1 98.38 109 ASP B CA 1
ATOM 4113 C C . ASP B 1 109 ? -14.336 -16.172 11.391 1 98.38 109 ASP B C 1
ATOM 4115 O O . ASP B 1 109 ? -13.32 -15.695 10.883 1 98.38 109 ASP B O 1
ATOM 4119 N N . HIS B 1 110 ? -15.484 -15.508 11.438 1 98.38 110 HIS B N 1
ATOM 4120 C CA . HIS B 1 110 ? -15.523 -14.078 11.133 1 98.38 110 HIS B CA 1
ATOM 4121 C C . HIS B 1 110 ? -16.672 -13.391 11.867 1 98.38 110 HIS B C 1
ATOM 4123 O O . HIS B 1 110 ? -17.547 -14.055 12.414 1 98.38 110 HIS B O 1
ATOM 4129 N N . LEU B 1 111 ? -16.562 -12.086 11.953 1 97.94 111 LEU B N 1
ATOM 4130 C CA . LEU B 1 111 ? -17.609 -11.25 12.508 1 97.94 111 LEU B CA 1
ATOM 4131 C C . LEU B 1 111 ? -17.672 -9.898 11.797 1 97.94 111 LEU B C 1
ATOM 4133 O O . LEU B 1 111 ? -16.625 -9.305 11.508 1 97.94 111 LEU B O 1
ATOM 4137 N N . LEU B 1 112 ? -18.797 -9.523 11.359 1 97 112 LEU B N 1
ATOM 4138 C CA . LEU B 1 112 ? -19.094 -8.18 10.883 1 97 112 LEU B CA 1
ATOM 4139 C C . LEU B 1 112 ? -20.234 -7.555 11.688 1 97 112 LEU B C 1
ATOM 4141 O O . LEU B 1 112 ? -21.375 -7.973 11.57 1 97 112 LEU B O 1
ATOM 4145 N N . ALA B 1 113 ? -19.859 -6.543 12.492 1 94.75 113 ALA B N 1
ATOM 4146 C CA . ALA B 1 113 ? -20.859 -5.949 13.383 1 94.75 113 ALA B CA 1
ATOM 4147 C C . ALA B 1 113 ? -20.734 -4.43 13.398 1 94.75 113 ALA B C 1
ATOM 4149 O O . ALA B 1 113 ? -19.656 -3.879 13.195 1 94.75 113 ALA B O 1
ATOM 4150 N N . LYS B 1 114 ? -21.828 -3.811 13.609 1 91.06 114 LYS B N 1
ATOM 4151 C CA . LYS B 1 114 ? -21.891 -2.357 13.742 1 91.06 114 LYS B CA 1
ATOM 4152 C C . LYS B 1 114 ? -22.031 -1.939 15.203 1 91.06 114 LYS B C 1
ATOM 4154 O O . LYS B 1 114 ? -22.875 -2.459 15.922 1 91.06 114 LYS B O 1
ATOM 4159 N N . ASN B 1 115 ? -21.141 -1.024 15.648 1 83.38 115 ASN B N 1
ATOM 4160 C CA . ASN B 1 115 ? -21.234 -0.586 17.031 1 83.38 115 ASN B CA 1
ATOM 4161 C C . ASN B 1 115 ? -22.234 0.546 17.203 1 83.38 115 ASN B C 1
ATOM 4163 O O . ASN B 1 115 ? -22.922 0.919 16.25 1 83.38 115 ASN B O 1
ATOM 4167 N N . LYS B 1 116 ? -22.375 1.044 18.438 1 80.88 116 LYS B N 1
ATOM 4168 C CA . LYS B 1 116 ? -23.391 2.043 18.766 1 80.88 116 LYS B CA 1
ATOM 4169 C C . LYS B 1 116 ? -23.109 3.367 18.062 1 80.88 116 LYS B C 1
ATOM 4171 O O . LYS B 1 116 ? -24.031 4.125 17.766 1 80.88 116 LYS B O 1
ATOM 4176 N N . SER B 1 117 ? -21.891 3.617 17.734 1 79 117 SER B N 1
ATOM 4177 C CA . SER B 1 117 ? -21.5 4.867 17.078 1 79 117 SER B CA 1
ATOM 4178 C C . SER B 1 117 ? -21.625 4.77 15.562 1 79 117 SER B C 1
ATOM 4180 O O . SER B 1 117 ? -21.266 5.703 14.844 1 79 117 SER B O 1
ATOM 4182 N N . GLY B 1 118 ? -22.078 3.623 15.047 1 83.56 118 GLY B N 1
ATOM 4183 C CA . GLY B 1 118 ? -22.281 3.439 13.625 1 83.56 118 GLY B CA 1
ATOM 4184 C C . GLY B 1 118 ? -21.031 2.947 12.898 1 83.56 118 GLY B C 1
ATOM 4185 O O . GLY B 1 118 ? -21.016 2.85 11.672 1 83.56 118 GLY B O 1
ATOM 4186 N N . ILE B 1 119 ? -20.047 2.621 13.68 1 87.5 119 ILE B N 1
ATOM 4187 C CA . ILE B 1 119 ? -18.797 2.131 13.109 1 87.5 119 ILE B CA 1
ATOM 4188 C C . ILE B 1 119 ? -18.844 0.61 12.984 1 87.5 119 ILE B C 1
ATOM 4190 O O . ILE B 1 119 ? -19.203 -0.085 13.938 1 87.5 119 ILE B O 1
ATOM 4194 N N . TYR B 1 120 ? -18.531 0.124 11.75 1 92.5 120 TYR B N 1
ATOM 4195 C CA . TYR B 1 120 ? -18.469 -1.318 11.547 1 92.5 120 TYR B CA 1
ATOM 4196 C C . TYR B 1 120 ? -17.141 -1.884 12.023 1 92.5 120 TYR B C 1
ATOM 4198 O O . TYR B 1 120 ? -16.094 -1.281 11.805 1 92.5 120 TYR B O 1
ATOM 4206 N N . ASP B 1 121 ? -17.234 -2.965 12.734 1 93.25 121 ASP B N 1
ATOM 4207 C CA . ASP B 1 121 ? -16.078 -3.752 13.172 1 93.25 121 ASP B CA 1
ATOM 4208 C C . ASP B 1 121 ? -16.047 -5.102 12.461 1 93.25 121 ASP B C 1
ATOM 4210 O O . ASP B 1 121 ? -16.828 -5.996 12.766 1 93.25 121 ASP B O 1
ATOM 4214 N N . TYR B 1 122 ? -15.141 -5.199 11.539 1 97.06 122 TYR B N 1
ATOM 4215 C CA . TYR B 1 122 ? -14.953 -6.43 10.781 1 97.06 122 TYR B CA 1
ATOM 4216 C C . TYR B 1 122 ? -13.766 -7.227 11.312 1 97.06 122 TYR B C 1
ATOM 4218 O O . TYR B 1 122 ? -12.664 -6.695 11.438 1 97.06 122 TYR B O 1
ATOM 4226 N N . MET B 1 123 ? -13.984 -8.523 11.586 1 97.62 123 MET B N 1
ATOM 4227 C CA . MET B 1 123 ? -12.938 -9.43 12.055 1 97.62 123 MET B CA 1
ATOM 4228 C C . MET B 1 123 ? -12.938 -10.727 11.258 1 97.62 123 MET B C 1
ATOM 4230 O O . MET B 1 123 ? -13.984 -11.367 11.117 1 97.62 123 MET B O 1
ATOM 4234 N N . LEU B 1 124 ? -11.812 -11.078 10.711 1 98.19 124 LEU B N 1
ATOM 4235 C CA . LEU B 1 124 ? -11.617 -12.344 10.016 1 98.19 124 LEU B CA 1
ATOM 4236 C C . LEU B 1 124 ? -10.523 -13.164 10.68 1 98.19 124 LEU B C 1
ATOM 4238 O O . LEU B 1 124 ? -9.375 -12.727 10.766 1 98.19 124 LEU B O 1
ATOM 4242 N N . LEU B 1 125 ? -10.883 -14.312 11.148 1 98.5 125 LEU B N 1
ATOM 4243 C CA . LEU B 1 125 ? -9.984 -15.219 11.852 1 98.5 125 LEU B CA 1
ATOM 4244 C C . LEU B 1 125 ? -9.531 -16.359 10.938 1 98.5 125 LEU B C 1
ATOM 4246 O O . LEU B 1 125 ? -10.367 -17.062 10.375 1 98.5 125 LEU B O 1
ATOM 4250 N N . THR B 1 126 ? -8.219 -16.516 10.805 1 98.12 126 THR B N 1
ATOM 4251 C CA . THR B 1 126 ? -7.641 -17.578 9.992 1 98.12 126 THR B CA 1
ATOM 4252 C C . THR B 1 126 ? -6.512 -18.281 10.75 1 98.12 126 THR B C 1
ATOM 4254 O O . THR B 1 126 ? -6.098 -17.812 11.82 1 98.12 126 THR B O 1
ATOM 4257 N N . ALA B 1 127 ? -6.055 -19.406 10.203 1 96.88 127 ALA B N 1
ATOM 4258 C CA . ALA B 1 127 ? -4.855 -20.031 10.75 1 96.88 127 ALA B CA 1
ATOM 4259 C C . ALA B 1 127 ? -3.666 -19.094 10.695 1 96.88 127 ALA B C 1
ATOM 4261 O O . ALA B 1 127 ? -3.625 -18.188 9.859 1 96.88 127 ALA B O 1
ATOM 4262 N N . TYR B 1 128 ? -2.758 -19.328 11.656 1 96.75 128 TYR B N 1
ATOM 4263 C CA . TYR B 1 128 ? -1.551 -18.516 11.703 1 96.75 128 TYR B CA 1
ATOM 4264 C C . TYR B 1 128 ? -0.402 -19.203 10.969 1 96.75 128 TYR B C 1
ATOM 4266 O O . TYR B 1 128 ? -0.064 -20.344 11.258 1 96.75 128 TYR B O 1
ATOM 4274 N N . TYR B 1 129 ? 0.117 -18.484 9.992 1 95.56 129 TYR B N 1
ATOM 4275 C CA . TYR B 1 129 ? 1.32 -18.906 9.281 1 95.56 129 TYR B CA 1
ATOM 4276 C C . TYR B 1 129 ? 2.498 -18 9.625 1 95.56 129 TYR B C 1
ATOM 4278 O O . TYR B 1 129 ? 2.445 -16.781 9.414 1 95.56 129 TYR B O 1
ATOM 4286 N N . ARG B 1 130 ? 3.521 -18.469 10.055 1 90.38 130 ARG B N 1
ATOM 4287 C CA . ARG B 1 130 ? 4.617 -17.703 10.656 1 90.38 130 ARG B CA 1
ATOM 4288 C C . ARG B 1 130 ? 5.406 -16.953 9.594 1 90.38 130 ARG B C 1
ATOM 4290 O O . ARG B 1 130 ? 5.91 -15.852 9.852 1 90.38 130 ARG B O 1
ATOM 4297 N N . THR B 1 131 ? 5.566 -17.578 8.422 1 92.5 131 THR B N 1
ATOM 4298 C CA . THR B 1 131 ? 6.453 -17.016 7.41 1 92.5 131 THR B CA 1
ATOM 4299 C C . THR B 1 131 ? 5.695 -16.734 6.117 1 92.5 131 THR B C 1
ATOM 4301 O O . THR B 1 131 ? 4.645 -17.328 5.863 1 92.5 131 THR B O 1
ATOM 4304 N N . SER B 1 132 ? 6.207 -15.719 5.418 1 95.44 132 SER B N 1
ATOM 4305 C CA . SER B 1 132 ? 5.668 -15.375 4.105 1 95.44 132 SER B CA 1
ATOM 4306 C C . SER B 1 132 ? 6.734 -15.477 3.021 1 95.44 132 SER B C 1
ATOM 4308 O O . SER B 1 132 ? 7.93 -15.516 3.322 1 95.44 132 SER B O 1
ATOM 4310 N N . VAL B 1 133 ? 6.289 -15.602 1.818 1 97.44 133 VAL B N 1
ATOM 4311 C CA . VAL B 1 133 ? 7.215 -15.664 0.691 1 97.44 133 VAL B CA 1
ATOM 4312 C C . VAL B 1 133 ? 8 -14.359 0.595 1 97.44 133 VAL B C 1
ATOM 4314 O O . VAL B 1 133 ? 9.188 -14.367 0.257 1 97.44 133 VAL B O 1
ATOM 4317 N N . LEU B 1 134 ? 7.336 -13.273 0.85 1 95.56 134 LEU B N 1
ATOM 4318 C CA . LEU B 1 134 ? 8.047 -11.992 0.864 1 95.56 134 LEU B CA 1
ATOM 4319 C C . LEU B 1 134 ? 9.211 -12.031 1.843 1 95.56 134 LEU B C 1
ATOM 4321 O O . LEU B 1 134 ? 10.312 -11.57 1.523 1 95.56 134 LEU B O 1
ATOM 4325 N N . GLN B 1 135 ? 8.984 -12.547 3.02 1 92.56 135 GLN B N 1
ATOM 4326 C CA . GLN B 1 135 ? 10.047 -12.664 4.016 1 92.56 135 GLN B CA 1
ATOM 4327 C C . GLN B 1 135 ? 11.18 -13.555 3.51 1 92.56 135 GLN B C 1
ATOM 4329 O O . GLN B 1 135 ? 12.359 -13.242 3.707 1 92.56 135 GLN B O 1
ATOM 4334 N N . LEU B 1 136 ? 10.805 -14.695 2.924 1 93.94 136 LEU B N 1
ATOM 4335 C CA . LEU B 1 136 ? 11.797 -15.594 2.344 1 93.94 136 LEU B CA 1
ATOM 4336 C C . LEU B 1 136 ? 12.672 -14.859 1.329 1 93.94 136 LEU B C 1
ATOM 4338 O O . LEU B 1 136 ? 13.891 -15.008 1.339 1 93.94 136 LEU B O 1
ATOM 4342 N N . MET B 1 137 ? 12.07 -14.055 0.49 1 94.69 137 MET B N 1
ATOM 4343 C CA . MET B 1 137 ? 12.773 -13.305 -0.542 1 94.69 137 MET B CA 1
ATOM 4344 C C . MET B 1 137 ? 13.711 -12.266 0.083 1 94.69 137 MET B C 1
ATOM 4346 O O . MET B 1 137 ? 14.859 -12.125 -0.338 1 94.69 137 MET B O 1
ATOM 4350 N N . ASN B 1 138 ? 13.195 -11.578 1.033 1 89.75 138 ASN B N 1
ATOM 4351 C CA . ASN B 1 138 ? 14.008 -10.578 1.707 1 89.75 138 ASN B CA 1
ATOM 4352 C C . ASN B 1 138 ? 15.211 -11.203 2.404 1 89.75 138 ASN B C 1
ATOM 4354 O O . ASN B 1 138 ? 16.297 -10.633 2.406 1 89.75 138 ASN B O 1
ATOM 4358 N N . ASP B 1 139 ? 14.977 -12.352 2.986 1 89.19 139 ASP B N 1
ATOM 4359 C CA . ASP B 1 139 ? 16.078 -13.07 3.627 1 89.19 139 ASP B CA 1
ATOM 4360 C C . ASP B 1 139 ? 17.156 -13.43 2.615 1 89.19 139 ASP B C 1
ATOM 4362 O O . ASP B 1 139 ? 18.359 -13.289 2.904 1 89.19 139 ASP B O 1
ATOM 4366 N N . ARG B 1 140 ? 16.766 -13.867 1.479 1 91 140 ARG B N 1
ATOM 4367 C CA . ARG B 1 140 ? 17.703 -14.203 0.422 1 91 140 ARG B CA 1
ATOM 4368 C C . ARG B 1 140 ? 18.453 -12.961 -0.052 1 91 140 ARG B C 1
ATOM 4370 O O . ARG B 1 140 ? 19.688 -13 -0.225 1 91 140 ARG B O 1
ATOM 4377 N N . LEU B 1 141 ? 17.75 -11.891 -0.239 1 86.81 141 LEU B N 1
ATOM 4378 C CA . LEU B 1 141 ? 18.328 -10.648 -0.713 1 86.81 141 LEU B CA 1
ATOM 4379 C C . LEU B 1 141 ? 19.391 -10.133 0.264 1 86.81 141 LEU B C 1
ATOM 4381 O O . LEU B 1 141 ? 20.406 -9.586 -0.15 1 86.81 141 LEU B O 1
ATOM 4385 N N . SER B 1 142 ? 19.125 -10.297 1.494 1 82.94 142 SER B N 1
ATOM 4386 C CA . SER B 1 142 ? 20.016 -9.773 2.529 1 82.94 142 SER B CA 1
ATOM 4387 C C . SER B 1 142 ? 21.391 -10.438 2.475 1 82.94 142 SER B C 1
ATOM 4389 O O . SER B 1 142 ? 22.375 -9.875 2.957 1 82.94 142 SER B O 1
ATOM 4391 N N . VAL B 1 143 ? 21.406 -11.625 1.866 1 84.88 143 VAL B N 1
ATOM 4392 C CA . VAL B 1 143 ? 22.688 -12.32 1.786 1 84.88 143 VAL B CA 1
ATOM 4393 C C . VAL B 1 143 ? 23.125 -12.422 0.328 1 84.88 143 VAL B C 1
ATOM 4395 O O . VAL B 1 143 ? 23.922 -13.289 -0.023 1 84.88 143 VAL B O 1
ATOM 4398 N N . GLY B 1 144 ? 22.453 -11.719 -0.536 1 82.5 144 GLY B N 1
ATOM 4399 C CA . GLY B 1 144 ? 22.859 -11.617 -1.929 1 82.5 144 GLY B CA 1
ATOM 4400 C C . GLY B 1 144 ? 22.469 -12.828 -2.752 1 82.5 144 GLY B C 1
ATOM 4401 O O . GLY B 1 144 ? 23.156 -13.18 -3.717 1 82.5 144 GLY B O 1
ATOM 4402 N N . GLN B 1 145 ? 21.438 -13.461 -2.301 1 89.38 145 GLN B N 1
ATOM 4403 C CA . GLN B 1 145 ? 20.984 -14.656 -3.008 1 89.38 145 GLN B CA 1
ATOM 4404 C C . GLN B 1 145 ? 19.594 -14.453 -3.604 1 89.38 145 GLN B C 1
ATOM 4406 O O . GLN B 1 145 ? 18.875 -13.539 -3.207 1 89.38 145 GLN B O 1
ATOM 4411 N N . SER B 1 146 ? 19.328 -15.234 -4.613 1 92.44 146 SER B N 1
ATOM 4412 C CA . SER B 1 146 ? 18 -15.312 -5.219 1 92.44 146 SER B CA 1
ATOM 4413 C C . SER B 1 146 ? 17.359 -16.672 -4.977 1 92.44 146 SER B C 1
ATOM 4415 O O . SER B 1 146 ? 17.969 -17.547 -4.348 1 92.44 146 SER B O 1
ATOM 4417 N N . LEU B 1 147 ? 16.125 -16.828 -5.379 1 96.5 147 LEU B N 1
ATOM 4418 C CA . LEU B 1 147 ? 15.484 -18.141 -5.309 1 96.5 147 LEU B CA 1
ATOM 4419 C C . LEU B 1 147 ? 15.945 -19.047 -6.445 1 96.5 147 LEU B C 1
ATOM 4421 O O . LEU B 1 147 ? 16.172 -18.578 -7.562 1 96.5 147 LEU B O 1
ATOM 4425 N N . ARG B 1 148 ? 16.094 -20.312 -6.113 1 96.56 148 ARG B N 1
ATOM 4426 C CA . ARG B 1 148 ? 16.375 -21.312 -7.148 1 96.56 148 ARG B CA 1
ATOM 4427 C C . ARG B 1 148 ? 15.148 -21.562 -8.016 1 96.56 148 ARG B C 1
ATOM 4429 O O . ARG B 1 148 ? 14.016 -21.391 -7.562 1 96.56 148 ARG B O 1
ATOM 4436 N N . SER B 1 149 ? 15.367 -22.047 -9.234 1 97.88 149 SER B N 1
ATOM 4437 C CA . SER B 1 149 ? 14.273 -22.312 -10.156 1 97.88 149 SER B CA 1
ATOM 4438 C C . SER B 1 149 ? 13.297 -23.328 -9.57 1 97.88 149 SER B C 1
ATOM 4440 O O . SER B 1 149 ? 12.078 -23.203 -9.766 1 97.88 149 SER B O 1
ATOM 4442 N N . SER B 1 150 ? 13.844 -24.266 -8.859 1 97.5 150 SER B N 1
ATOM 4443 C CA . SER B 1 150 ? 12.992 -25.281 -8.266 1 97.5 150 SER B CA 1
ATOM 4444 C C . SER B 1 150 ? 12.078 -24.703 -7.195 1 97.5 150 SER B C 1
ATOM 4446 O O . SER B 1 150 ? 10.906 -25.078 -7.094 1 97.5 150 SER B O 1
ATOM 4448 N N . GLU B 1 151 ? 12.594 -23.75 -6.398 1 97.44 151 GLU B N 1
ATOM 4449 C CA . GLU B 1 151 ? 11.805 -23.062 -5.375 1 97.44 151 GLU B CA 1
ATOM 4450 C C . GLU B 1 151 ? 10.727 -22.188 -6 1 97.44 151 GLU B C 1
ATOM 4452 O O . GLU B 1 151 ? 9.578 -22.188 -5.555 1 97.44 151 GLU B O 1
ATOM 4457 N N . VAL B 1 152 ? 11.141 -21.469 -7.051 1 98.62 152 VAL B N 1
ATOM 4458 C CA . VAL B 1 152 ? 10.219 -20.594 -7.766 1 98.62 152 VAL B CA 1
ATOM 4459 C C . VAL B 1 152 ? 9.047 -21.406 -8.305 1 98.62 152 VAL B C 1
ATOM 4461 O O . VAL B 1 152 ? 7.883 -21.031 -8.109 1 98.62 152 VAL B O 1
ATOM 4464 N N . LEU B 1 153 ? 9.359 -22.516 -8.906 1 98.69 153 LEU B N 1
ATOM 4465 C CA . LEU B 1 153 ? 8.328 -23.328 -9.531 1 98.69 153 LEU B CA 1
ATOM 4466 C C . LEU B 1 153 ? 7.445 -23.984 -8.469 1 98.69 153 LEU B C 1
ATOM 4468 O O . LEU B 1 153 ? 6.246 -24.188 -8.68 1 98.69 153 LEU B O 1
ATOM 4472 N N . SER B 1 154 ? 8.023 -24.312 -7.34 1 98.19 154 SER B N 1
ATOM 4473 C CA . SER B 1 154 ? 7.234 -24.875 -6.25 1 98.19 154 SER B CA 1
ATOM 4474 C C . SER B 1 154 ? 6.195 -23.875 -5.75 1 98.19 154 SER B C 1
ATOM 4476 O O . SER B 1 154 ? 5.023 -24.219 -5.59 1 98.19 154 SER B O 1
ATOM 4478 N N . ILE B 1 155 ? 6.625 -22.656 -5.539 1 98.75 155 ILE B N 1
ATOM 4479 C CA . ILE B 1 155 ? 5.723 -21.594 -5.105 1 98.75 155 ILE B CA 1
ATOM 4480 C C . ILE B 1 155 ? 4.637 -21.391 -6.156 1 98.75 155 ILE B C 1
ATOM 4482 O O . ILE B 1 155 ? 3.447 -21.344 -5.832 1 98.75 155 ILE B O 1
ATOM 4486 N N . PHE B 1 156 ? 5.086 -21.344 -7.363 1 98.88 156 PHE B N 1
ATOM 4487 C CA . PHE B 1 156 ? 4.176 -20.969 -8.445 1 98.88 156 PHE B CA 1
ATOM 4488 C C . PHE B 1 156 ? 3.152 -22.062 -8.695 1 98.88 156 PHE B C 1
ATOM 4490 O O . PHE B 1 156 ? 1.978 -21.781 -8.938 1 98.88 156 PHE B O 1
ATOM 4497 N N . CYS B 1 157 ? 3.551 -23.312 -8.68 1 98.88 157 CYS B N 1
ATOM 4498 C CA . CYS B 1 157 ? 2.629 -24.422 -8.859 1 98.88 157 CYS B CA 1
ATOM 4499 C C . CYS B 1 157 ? 1.569 -24.453 -7.77 1 98.88 157 CYS B C 1
ATOM 4501 O O . CYS B 1 157 ? 0.391 -24.688 -8.039 1 98.88 157 CYS B O 1
ATOM 4503 N N . ASP B 1 158 ? 1.942 -24.172 -6.547 1 98.75 158 ASP B N 1
ATOM 4504 C CA . ASP B 1 158 ? 0.967 -24.078 -5.465 1 98.75 158 ASP B CA 1
ATOM 4505 C C . ASP B 1 158 ? -0.03 -22.938 -5.723 1 98.75 158 ASP B C 1
ATOM 4507 O O . ASP B 1 158 ? -1.226 -23.094 -5.465 1 98.75 158 ASP B O 1
ATOM 4511 N N . MET B 1 159 ? 0.465 -21.844 -6.238 1 98.88 159 MET B N 1
ATOM 4512 C CA . MET B 1 159 ? -0.423 -20.719 -6.555 1 98.88 159 MET B CA 1
ATOM 4513 C C . MET B 1 159 ? -1.363 -21.078 -7.699 1 98.88 159 MET B C 1
ATOM 4515 O O . MET B 1 159 ? -2.525 -20.672 -7.707 1 98.88 159 MET B O 1
ATOM 4519 N N . CYS B 1 160 ? -0.864 -21.891 -8.664 1 98.88 160 CYS B N 1
ATOM 4520 C CA . CYS B 1 160 ? -1.735 -22.359 -9.734 1 98.88 160 CYS B CA 1
ATOM 4521 C C . CYS B 1 160 ? -2.895 -23.172 -9.172 1 98.88 160 CYS B C 1
ATOM 4523 O O . CYS B 1 160 ? -4.039 -23 -9.594 1 98.88 160 CYS B O 1
ATOM 4525 N N . GLU B 1 161 ? -2.576 -24 -8.266 1 98.75 161 GLU B N 1
ATOM 4526 C CA . GLU B 1 161 ? -3.623 -24.812 -7.66 1 98.75 161 GLU B CA 1
ATOM 4527 C C . GLU B 1 161 ? -4.629 -23.953 -6.902 1 98.75 161 GLU B C 1
ATOM 4529 O O . GLU B 1 161 ? -5.836 -24.172 -7 1 98.75 161 GLU B O 1
ATOM 4534 N N . ALA B 1 162 ? -4.129 -22.984 -6.156 1 98.81 162 ALA B N 1
ATOM 4535 C CA . ALA B 1 162 ? -5.004 -22.078 -5.41 1 98.81 162 ALA B CA 1
ATOM 4536 C C . ALA B 1 162 ? -5.926 -21.312 -6.352 1 98.81 162 ALA B C 1
ATOM 4538 O O . ALA B 1 162 ? -7.145 -21.281 -6.156 1 98.81 162 ALA B O 1
ATOM 4539 N N . VAL B 1 163 ? -5.375 -20.719 -7.391 1 98.81 163 VAL B N 1
ATOM 4540 C CA . VAL B 1 163 ? -6.125 -19.859 -8.297 1 98.81 163 VAL B CA 1
ATOM 4541 C C . VAL B 1 163 ? -7.09 -20.703 -9.133 1 98.81 163 VAL B C 1
ATOM 4543 O O . VAL B 1 163 ? -8.188 -20.25 -9.469 1 98.81 163 VAL B O 1
ATOM 4546 N N . ALA B 1 164 ? -6.691 -21.922 -9.445 1 98.69 164 ALA B N 1
ATOM 4547 C CA . ALA B 1 164 ? -7.609 -22.812 -10.156 1 98.69 164 ALA B CA 1
ATOM 4548 C C . ALA B 1 164 ? -8.875 -23.062 -9.344 1 98.69 164 ALA B C 1
ATOM 4550 O O . ALA B 1 164 ? -9.977 -23.094 -9.898 1 98.69 164 ALA B O 1
ATOM 4551 N N . ARG B 1 165 ? -8.68 -23.219 -8.047 1 98.06 165 ARG B N 1
ATOM 4552 C CA . ARG B 1 165 ? -9.836 -23.406 -7.176 1 98.06 165 ARG B CA 1
ATOM 4553 C C . ARG B 1 165 ? -10.766 -22.188 -7.246 1 98.06 165 ARG B C 1
ATOM 4555 O O . ARG B 1 165 ? -11.992 -22.344 -7.16 1 98.06 165 ARG B O 1
ATOM 4562 N N . LEU B 1 166 ? -10.258 -21.016 -7.383 1 98.56 166 LEU B N 1
ATOM 4563 C CA . LEU B 1 166 ? -11.055 -19.797 -7.504 1 98.56 166 LEU B CA 1
ATOM 4564 C C . LEU B 1 166 ? -11.75 -19.734 -8.859 1 98.56 166 LEU B C 1
ATOM 4566 O O . LEU B 1 166 ? -12.977 -19.609 -8.93 1 98.56 166 LEU B O 1
ATOM 4570 N N . HIS B 1 167 ? -11 -19.891 -9.891 1 98.31 167 HIS B N 1
ATOM 4571 C CA . HIS B 1 167 ? -11.477 -19.672 -11.258 1 98.31 167 HIS B CA 1
ATOM 4572 C C . HIS B 1 167 ? -12.469 -20.75 -11.672 1 98.31 167 HIS B C 1
ATOM 4574 O O . HIS B 1 167 ? -13.32 -20.516 -12.539 1 98.31 167 HIS B O 1
ATOM 4580 N N . HIS B 1 168 ? -12.414 -21.906 -11.07 1 96.81 168 HIS B N 1
ATOM 4581 C CA . HIS B 1 168 ? -13.242 -23.031 -11.477 1 96.81 168 HIS B CA 1
ATOM 4582 C C . HIS B 1 168 ? -14.438 -23.203 -10.547 1 96.81 168 HIS B C 1
ATOM 4584 O O . HIS B 1 168 ? -15.164 -24.188 -10.641 1 96.81 168 HIS B O 1
ATOM 4590 N N . SER B 1 169 ? -14.594 -22.25 -9.648 1 95.38 169 SER B N 1
ATOM 4591 C CA . SER B 1 169 ? -15.844 -22.219 -8.883 1 95.38 169 SER B CA 1
ATOM 4592 C C . SER B 1 169 ? -17.047 -22.062 -9.805 1 95.38 169 SER B C 1
ATOM 4594 O O . SER B 1 169 ? -16.906 -21.703 -10.977 1 95.38 169 SER B O 1
ATOM 4596 N N . VAL B 1 170 ? -18.266 -22.359 -9.312 1 94.25 170 VAL B N 1
ATOM 4597 C CA . VAL B 1 170 ? -19.484 -22.234 -10.109 1 94.25 170 VAL B CA 1
ATOM 4598 C C . VAL B 1 170 ? -19.562 -20.828 -10.703 1 94.25 170 VAL B C 1
ATOM 4600 O O . VAL B 1 170 ? -19.766 -20.656 -11.906 1 94.25 170 VAL B O 1
ATOM 4603 N N . THR B 1 171 ? -19.438 -19.906 -9.836 1 95.62 171 THR B N 1
ATOM 4604 C CA . THR B 1 171 ? -19.156 -18.547 -10.281 1 95.62 171 THR B CA 1
ATOM 4605 C C . THR B 1 171 ? -17.688 -18.203 -10.07 1 95.62 171 THR B C 1
ATOM 4607 O O . THR B 1 171 ? -17.219 -18.094 -8.938 1 95.62 171 THR B O 1
ATOM 4610 N N . PRO B 1 172 ? -17.031 -18.031 -11.188 1 97.62 172 PRO B N 1
ATOM 4611 C CA . PRO B 1 172 ? -15.594 -17.797 -11.062 1 97.62 172 PRO B CA 1
ATOM 4612 C C . PRO B 1 172 ? -15.258 -16.609 -10.172 1 97.62 172 PRO B C 1
ATOM 4614 O O . PRO B 1 172 ? -15.922 -15.57 -10.242 1 97.62 172 PRO B O 1
ATOM 4617 N N . ILE B 1 173 ? -14.305 -16.797 -9.336 1 98.38 173 ILE B N 1
ATOM 4618 C CA . ILE B 1 173 ? -13.812 -15.75 -8.445 1 98.38 173 ILE B CA 1
ATOM 4619 C C . ILE B 1 173 ? -12.523 -15.164 -9 1 98.38 173 ILE B C 1
ATOM 4621 O O . ILE B 1 173 ? -11.578 -15.898 -9.312 1 98.38 173 ILE B O 1
ATOM 4625 N N . ILE B 1 174 ? -12.531 -13.883 -9.195 1 98.62 174 ILE B N 1
ATOM 4626 C CA . ILE B 1 174 ? -11.336 -13.141 -9.594 1 98.62 174 ILE B CA 1
ATOM 4627 C C . ILE B 1 174 ? -10.656 -12.562 -8.359 1 98.62 174 ILE B C 1
ATOM 4629 O O . ILE B 1 174 ? -11.266 -11.789 -7.613 1 98.62 174 ILE B O 1
ATOM 4633 N N . HIS B 1 175 ? -9.414 -12.852 -8.078 1 98.56 175 HIS B N 1
ATOM 4634 C CA . HIS B 1 175 ? -8.734 -12.453 -6.852 1 98.56 175 HIS B CA 1
ATOM 4635 C C . HIS B 1 175 ? -8.375 -10.969 -6.875 1 98.56 175 HIS B C 1
ATOM 4637 O O . HIS B 1 175 ? -8.625 -10.258 -5.902 1 98.56 175 HIS B O 1
ATOM 4643 N N . ARG B 1 176 ? -7.664 -10.484 -7.98 1 97.94 176 ARG B N 1
ATOM 4644 C CA . ARG B 1 176 ? -7.371 -9.094 -8.32 1 97.94 176 ARG B CA 1
ATOM 4645 C C . ARG B 1 176 ? -6.141 -8.594 -7.57 1 97.94 176 ARG B C 1
ATOM 4647 O O . ARG B 1 176 ? -5.723 -7.449 -7.742 1 97.94 176 ARG B O 1
ATOM 4654 N N . ASP B 1 177 ? -5.484 -9.406 -6.77 1 97.19 177 ASP B N 1
ATOM 4655 C CA . ASP B 1 177 ? -4.293 -8.945 -6.062 1 97.19 177 ASP B CA 1
ATOM 4656 C C . ASP B 1 177 ? -3.305 -10.086 -5.844 1 97.19 177 ASP B C 1
ATOM 4658 O O . ASP B 1 177 ? -2.846 -10.305 -4.719 1 97.19 177 ASP B O 1
ATOM 4662 N N . LEU B 1 178 ? -3.021 -10.805 -6.855 1 98.56 178 LEU B N 1
ATOM 4663 C CA . LEU B 1 178 ? -2.043 -11.891 -6.836 1 98.56 178 LEU B CA 1
ATOM 4664 C C . LEU B 1 178 ? -0.624 -11.336 -6.91 1 98.56 178 LEU B C 1
ATOM 4666 O O . LEU B 1 178 ? -0.181 -10.891 -7.973 1 98.56 178 LEU B O 1
ATOM 4670 N N . LYS B 1 179 ? 0.068 -11.328 -5.758 1 97.44 179 LYS B N 1
ATOM 4671 C CA . LYS B 1 179 ? 1.443 -10.852 -5.637 1 97.44 179 LYS B CA 1
ATOM 4672 C C . LYS B 1 179 ? 2.176 -11.57 -4.508 1 97.44 179 LYS B C 1
ATOM 4674 O O . LYS B 1 179 ? 1.554 -12.281 -3.709 1 97.44 179 LYS B O 1
ATOM 4679 N N . VAL B 1 180 ? 3.486 -11.477 -4.449 1 97.5 180 VAL B N 1
ATOM 4680 C CA . VAL B 1 180 ? 4.312 -12.25 -3.531 1 97.5 180 VAL B CA 1
ATOM 4681 C C . VAL B 1 180 ? 3.955 -11.898 -2.09 1 97.5 180 VAL B C 1
ATOM 4683 O O . VAL B 1 180 ? 4.07 -12.734 -1.191 1 97.5 180 VAL B O 1
ATOM 4686 N N . GLU B 1 181 ? 3.432 -10.641 -1.851 1 95.62 181 GLU B N 1
ATOM 4687 C CA . GLU B 1 181 ? 3.086 -10.172 -0.512 1 95.62 181 GLU B CA 1
ATOM 4688 C C . GLU B 1 181 ? 1.917 -10.969 0.064 1 95.62 181 GLU B C 1
ATOM 4690 O O . GLU B 1 181 ? 1.716 -10.992 1.28 1 95.62 181 GLU B O 1
ATOM 4695 N N . ASN B 1 182 ? 1.204 -11.617 -0.771 1 97.06 182 ASN B N 1
ATOM 4696 C CA . ASN B 1 182 ? -0.01 -12.305 -0.344 1 97.06 182 ASN B CA 1
ATOM 4697 C C . ASN B 1 182 ? 0.173 -13.82 -0.348 1 97.06 182 ASN B C 1
ATOM 4699 O O . ASN B 1 182 ? -0.796 -14.562 -0.498 1 97.06 182 ASN B O 1
ATOM 4703 N N . ILE B 1 183 ? 1.409 -14.273 -0.26 1 98.5 183 ILE B N 1
ATOM 4704 C CA . ILE B 1 183 ? 1.703 -15.695 -0.199 1 98.5 183 ILE B CA 1
ATOM 4705 C C . ILE B 1 183 ? 2.393 -16.031 1.123 1 98.5 183 ILE B C 1
ATOM 4707 O O . ILE B 1 183 ? 3.449 -15.477 1.435 1 98.5 183 ILE B O 1
ATOM 4711 N N . LEU B 1 184 ? 1.781 -16.938 1.824 1 97.94 184 LEU B N 1
ATOM 4712 C CA . LEU B 1 184 ? 2.32 -17.406 3.096 1 97.94 184 LEU B CA 1
ATOM 4713 C C . LEU B 1 184 ? 2.963 -18.781 2.938 1 97.94 184 LEU B C 1
ATOM 4715 O O . LEU B 1 184 ? 2.799 -19.438 1.903 1 97.94 184 LEU B O 1
ATOM 4719 N N . VAL B 1 185 ? 3.719 -19.172 3.961 1 96.88 185 VAL B N 1
ATOM 4720 C CA . VAL B 1 185 ? 4.387 -20.469 3.951 1 96.88 185 VAL B CA 1
ATOM 4721 C C . VAL B 1 185 ? 3.861 -21.328 5.098 1 96.88 185 VAL B C 1
ATOM 4723 O O . VAL B 1 185 ? 3.943 -20.938 6.266 1 96.88 185 VAL B O 1
ATOM 4726 N N . ASP B 1 186 ? 3.285 -22.406 4.73 1 95.25 186 ASP B N 1
ATOM 4727 C CA . ASP B 1 186 ? 2.85 -23.391 5.719 1 95.25 186 ASP B CA 1
ATOM 4728 C C . ASP B 1 186 ? 3.973 -24.375 6.051 1 95.25 186 ASP B C 1
ATOM 4730 O O . ASP B 1 186 ? 4.289 -25.25 5.254 1 95.25 186 ASP B O 1
ATOM 4734 N N . GLU B 1 187 ? 4.492 -24.188 7.227 1 86.88 187 GLU B N 1
ATOM 4735 C CA . GLU B 1 187 ? 5.602 -25.031 7.656 1 86.88 187 GLU B CA 1
ATOM 4736 C C . GLU B 1 187 ? 5.152 -26.047 8.719 1 86.88 187 GLU B C 1
ATOM 4738 O O . GLU B 1 187 ? 5.984 -26.641 9.406 1 86.88 187 GLU B O 1
ATOM 4743 N N . ARG B 1 188 ? 3.898 -26.281 8.969 1 80.31 188 ARG B N 1
ATOM 4744 C CA . ARG B 1 188 ? 3.375 -27.125 10.039 1 80.31 188 ARG B CA 1
ATOM 4745 C C . ARG B 1 188 ? 3.74 -28.578 9.812 1 80.31 188 ARG B C 1
ATOM 4747 O O . ARG B 1 188 ? 3.945 -29.328 10.766 1 80.31 188 ARG B O 1
ATOM 4754 N N . ASN B 1 189 ? 3.822 -28.906 8.484 1 77.06 189 ASN B N 1
ATOM 4755 C CA . ASN B 1 189 ? 4.293 -30.25 8.164 1 77.06 189 ASN B CA 1
ATOM 4756 C C . ASN B 1 189 ? 5.793 -30.266 7.895 1 77.06 189 ASN B C 1
ATOM 4758 O O . ASN B 1 189 ? 6.227 -30 6.773 1 77.06 189 ASN B O 1
ATOM 4762 N N . ARG B 1 190 ? 6.59 -30.594 8.898 1 70.75 190 ARG B N 1
ATOM 4763 C CA . ARG B 1 190 ? 8.047 -30.469 8.844 1 70.75 190 ARG B CA 1
ATOM 4764 C C . ARG B 1 190 ? 8.656 -31.578 7.992 1 70.75 190 ARG B C 1
ATOM 4766 O O . ARG B 1 190 ? 9.766 -31.422 7.477 1 70.75 190 ARG B O 1
ATOM 4773 N N . ALA B 1 191 ? 7.934 -32.625 7.812 1 74.81 191 ALA B N 1
ATOM 4774 C CA . ALA B 1 191 ? 8.5 -33.781 7.125 1 74.81 191 ALA B CA 1
ATOM 4775 C C . ALA B 1 191 ? 8.438 -33.594 5.609 1 74.81 191 ALA B C 1
ATOM 4777 O O . ALA B 1 191 ? 9.156 -34.281 4.871 1 74.81 191 ALA B O 1
ATOM 4778 N N . GLY B 1 192 ? 7.766 -32.656 5.16 1 80.94 192 GLY B N 1
ATOM 4779 C CA . GLY B 1 192 ? 7.609 -32.469 3.727 1 80.94 192 GLY B CA 1
ATOM 4780 C C . GLY B 1 192 ? 8.023 -31.094 3.258 1 80.94 192 GLY B C 1
ATOM 4781 O O . GLY B 1 192 ? 8.469 -30.266 4.059 1 80.94 192 GLY B O 1
ATOM 4782 N N . PRO B 1 193 ? 8.039 -30.953 1.926 1 88 193 PRO B N 1
ATOM 4783 C CA . PRO B 1 193 ? 8.328 -29.625 1.386 1 88 193 PRO B CA 1
ATOM 4784 C C . PRO B 1 193 ? 7.312 -28.578 1.835 1 88 193 PRO B C 1
ATOM 4786 O O . PRO B 1 193 ? 6.172 -28.922 2.156 1 88 193 PRO B O 1
ATOM 4789 N N . PRO B 1 194 ? 7.75 -27.375 1.91 1 93.38 194 PRO B N 1
ATOM 4790 C CA . PRO B 1 194 ? 6.816 -26.312 2.303 1 93.38 194 PRO B CA 1
ATOM 4791 C C . PRO B 1 194 ? 5.621 -26.203 1.359 1 93.38 194 PRO B C 1
ATOM 4793 O O . PRO B 1 194 ? 5.75 -26.453 0.159 1 93.38 194 PRO B O 1
ATOM 4796 N N . ILE B 1 195 ? 4.469 -25.891 1.98 1 96.94 195 ILE B N 1
ATOM 4797 C CA . ILE B 1 195 ? 3.264 -25.594 1.214 1 96.94 195 ILE B CA 1
ATOM 4798 C C . ILE B 1 195 ? 3.012 -24.078 1.208 1 96.94 195 ILE B C 1
ATOM 4800 O O . ILE B 1 195 ? 3.078 -23.438 2.254 1 96.94 195 ILE B O 1
ATOM 4804 N N . TYR B 1 196 ? 2.801 -23.562 0.058 1 98.38 196 TYR B N 1
ATOM 4805 C CA . TYR B 1 196 ? 2.559 -22.125 -0.063 1 98.38 196 TYR B CA 1
ATOM 4806 C C . TYR B 1 196 ? 1.064 -21.828 -0.123 1 98.38 196 TYR B C 1
ATOM 4808 O O . TYR B 1 196 ? 0.311 -22.547 -0.792 1 98.38 196 TYR B O 1
ATOM 4816 N N . VAL B 1 197 ? 0.677 -20.797 0.615 1 98.56 197 VAL B N 1
ATOM 4817 C CA . VAL B 1 197 ? -0.736 -20.562 0.883 1 98.56 197 VAL B CA 1
ATOM 4818 C C . VAL B 1 197 ? -1.104 -19.141 0.46 1 98.56 197 VAL B C 1
ATOM 4820 O O . VAL B 1 197 ? -0.466 -18.172 0.887 1 98.56 197 VAL B O 1
ATOM 4823 N N . LEU B 1 198 ? -2.129 -19.031 -0.416 1 98.69 198 LEU B N 1
ATOM 4824 C CA . LEU B 1 198 ? -2.65 -17.75 -0.846 1 98.69 198 LEU B CA 1
ATOM 4825 C C . LEU B 1 198 ? -3.527 -17.125 0.237 1 98.69 198 LEU B C 1
ATOM 4827 O O . LEU B 1 198 ? -4.348 -17.812 0.849 1 98.69 198 LEU B O 1
ATOM 4831 N N . CYS B 1 199 ? -3.307 -15.859 0.518 1 96.94 199 CYS B N 1
ATOM 4832 C CA . CYS B 1 199 ? -4.129 -15.156 1.49 1 96.94 199 CYS B CA 1
ATOM 4833 C C . CYS B 1 199 ? -4.598 -13.812 0.938 1 96.94 199 CYS B C 1
ATOM 4835 O O . CYS B 1 199 ? -4.336 -13.492 -0.223 1 96.94 199 CYS B O 1
ATOM 4837 N N . ASP B 1 200 ? -5.387 -13.023 1.674 1 94.31 200 ASP B N 1
ATOM 4838 C CA . ASP B 1 200 ? -5.922 -11.688 1.42 1 94.31 200 ASP B CA 1
ATOM 4839 C C . ASP B 1 200 ? -6.902 -11.703 0.251 1 94.31 200 ASP B C 1
ATOM 4841 O O . ASP B 1 200 ? -6.531 -11.391 -0.882 1 94.31 200 ASP B O 1
ATOM 4845 N N . PHE B 1 201 ? -8.109 -11.898 0.469 1 97.5 201 PHE B N 1
ATOM 4846 C CA . PHE B 1 201 ? -9.18 -11.945 -0.514 1 97.5 201 PHE B CA 1
ATOM 4847 C C . PHE B 1 201 ? -10.031 -10.68 -0.454 1 97.5 201 PHE B C 1
ATOM 4849 O O . PHE B 1 201 ? -11.172 -10.664 -0.922 1 97.5 201 PHE B O 1
ATOM 4856 N N . GLY B 1 202 ? -9.445 -9.664 0.142 1 95.25 202 GLY B N 1
ATOM 4857 C CA . GLY B 1 202 ? -10.164 -8.406 0.302 1 95.25 202 GLY B CA 1
ATOM 4858 C C . GLY B 1 202 ? -10.531 -7.758 -1.019 1 95.25 202 GLY B C 1
ATOM 4859 O O . GLY B 1 202 ? -11.516 -7.02 -1.103 1 95.25 202 GLY B O 1
ATOM 4860 N N . SER B 1 203 ? -9.828 -8.047 -2.037 1 96.19 203 SER B N 1
ATOM 4861 C CA . SER B 1 203 ? -10.055 -7.438 -3.342 1 96.19 203 SER B CA 1
ATOM 4862 C C . SER B 1 203 ? -10.82 -8.375 -4.266 1 96.19 203 SER B C 1
ATOM 4864 O O . SER B 1 203 ? -11.164 -8 -5.391 1 96.19 203 SER B O 1
ATOM 4866 N N . ALA B 1 204 ? -11.086 -9.57 -3.859 1 97.88 204 ALA B N 1
ATOM 4867 C CA . ALA B 1 204 ? -11.688 -10.594 -4.715 1 97.88 204 ALA B CA 1
ATOM 4868 C C . ALA B 1 204 ? -13.117 -10.219 -5.098 1 97.88 204 ALA B C 1
ATOM 4870 O O . ALA B 1 204 ? -13.805 -9.508 -4.352 1 97.88 204 ALA B O 1
ATOM 4871 N N . THR B 1 205 ? -13.516 -10.656 -6.262 1 97.19 205 THR B N 1
ATOM 4872 C CA . THR B 1 205 ? -14.859 -10.375 -6.754 1 97.19 205 THR B CA 1
ATOM 4873 C C . THR B 1 205 ? -15.328 -11.469 -7.707 1 97.19 205 THR B C 1
ATOM 4875 O O . THR B 1 205 ? -14.523 -12.258 -8.195 1 97.19 205 THR B O 1
ATOM 4878 N N . THR B 1 206 ? -16.594 -11.562 -7.91 1 96.75 206 THR B N 1
ATOM 4879 C CA . THR B 1 206 ? -17.172 -12.461 -8.906 1 96.75 206 THR B CA 1
ATOM 4880 C C . THR B 1 206 ? -17.656 -11.672 -10.125 1 96.75 206 THR B C 1
ATOM 4882 O O . THR B 1 206 ? -18.109 -12.266 -11.109 1 96.75 206 THR B O 1
ATOM 4885 N N . LYS B 1 207 ? -17.5 -10.398 -10.109 1 95.75 207 LYS B N 1
ATOM 4886 C CA . LYS B 1 207 ? -17.969 -9.547 -11.195 1 95.75 207 LYS B CA 1
ATOM 4887 C C . LYS B 1 207 ? -16.906 -9.406 -12.289 1 95.75 207 LYS B C 1
ATOM 4889 O O . LYS B 1 207 ? -15.758 -9.078 -12.008 1 95.75 207 LYS B O 1
ATOM 4894 N N . VAL B 1 208 ? -17.328 -9.711 -13.461 1 97.25 208 VAL B N 1
ATOM 4895 C CA . VAL B 1 208 ? -16.516 -9.406 -14.625 1 97.25 208 VAL B CA 1
ATOM 4896 C C . VAL B 1 208 ? -16.812 -7.984 -15.109 1 97.25 208 VAL B C 1
ATOM 4898 O O . VAL B 1 208 ? -17.953 -7.66 -15.422 1 97.25 208 VAL B O 1
ATOM 4901 N N . LEU B 1 209 ? -15.781 -7.137 -15.172 1 96.81 209 LEU B N 1
ATOM 4902 C CA . LEU B 1 209 ? -15.984 -5.738 -15.531 1 96.81 209 LEU B CA 1
ATOM 4903 C C . LEU B 1 209 ? -15.758 -5.52 -17.031 1 96.81 209 LEU B C 1
ATOM 4905 O O . LEU B 1 209 ? -14.766 -5.984 -17.578 1 96.81 209 LEU B O 1
ATOM 4909 N N . SER B 1 210 ? -16.688 -4.891 -17.656 1 94.81 210 SER B N 1
ATOM 4910 C CA . SER B 1 210 ? -16.594 -4.516 -19.062 1 94.81 210 SER B CA 1
ATOM 4911 C C . SER B 1 210 ? -17.391 -3.246 -19.344 1 94.81 210 SER B C 1
ATOM 4913 O O . SER B 1 210 ? -18.312 -2.912 -18.609 1 94.81 210 SER B O 1
ATOM 4915 N N . SER B 1 211 ? -16.953 -2.57 -20.391 1 91.94 211 SER B N 1
ATOM 4916 C CA . SER B 1 211 ? -17.641 -1.344 -20.766 1 91.94 211 SER B CA 1
ATOM 4917 C C . SER B 1 211 ? -19.078 -1.63 -21.219 1 91.94 211 SER B C 1
ATOM 4919 O O . SER B 1 211 ? -19.891 -0.714 -21.328 1 91.94 211 SER B O 1
ATOM 4921 N N . ASN B 1 212 ? -19.391 -2.809 -21.469 1 91.56 212 ASN B N 1
ATOM 4922 C CA . ASN B 1 212 ? -20.75 -3.201 -21.859 1 91.56 212 ASN B CA 1
ATOM 4923 C C . ASN B 1 212 ? -21.703 -3.199 -20.656 1 91.56 212 ASN B C 1
ATOM 4925 O O . ASN B 1 212 ? -22.906 -2.998 -20.828 1 91.56 212 ASN B O 1
ATOM 4929 N N . ASN B 1 213 ? -21.156 -3.414 -19.484 1 93.69 213 ASN B N 1
ATOM 4930 C CA . ASN B 1 213 ? -22.016 -3.613 -18.328 1 93.69 213 ASN B CA 1
ATOM 4931 C C . ASN B 1 213 ? -21.844 -2.494 -17.297 1 93.69 213 ASN B C 1
ATOM 4933 O O . ASN B 1 213 ? -22.703 -2.297 -16.438 1 93.69 213 ASN B O 1
ATOM 4937 N N . TYR B 1 214 ? -20.719 -1.819 -17.391 1 94.38 214 TYR B N 1
ATOM 4938 C CA . TYR B 1 214 ? -20.422 -0.773 -16.406 1 94.38 214 TYR B CA 1
ATOM 4939 C C . TYR B 1 214 ? -19.859 0.466 -17.094 1 94.38 214 TYR B C 1
ATOM 4941 O O . TYR B 1 214 ? -19.266 0.37 -18.172 1 94.38 214 TYR B O 1
ATOM 4949 N N . SER B 1 215 ? -20.078 1.592 -16.453 1 93.19 215 SER B N 1
ATOM 4950 C CA . SER B 1 215 ? -19.453 2.812 -16.969 1 93.19 215 SER B CA 1
ATOM 4951 C C . SER B 1 215 ? -17.938 2.775 -16.797 1 93.19 215 SER B C 1
ATOM 4953 O O . SER B 1 215 ? -17.422 2.152 -15.875 1 93.19 215 SER B O 1
ATOM 4955 N N . VAL B 1 216 ? -17.281 3.447 -17.656 1 91.44 216 VAL B N 1
ATOM 4956 C CA . VAL B 1 216 ? -15.828 3.506 -17.609 1 91.44 216 VAL B CA 1
ATOM 4957 C C . VAL B 1 216 ? -15.375 4.113 -16.297 1 91.44 216 VAL B C 1
ATOM 4959 O O . VAL B 1 216 ? -14.391 3.66 -15.703 1 91.44 216 VAL B O 1
ATOM 4962 N N . SER B 1 217 ? -16.094 5.062 -15.805 1 87.94 217 SER B N 1
ATOM 4963 C CA . SER B 1 217 ? -15.766 5.707 -14.539 1 87.94 217 SER B CA 1
ATOM 4964 C C . SER B 1 217 ? -15.859 4.727 -13.383 1 87.94 217 SER B C 1
ATOM 4966 O O . SER B 1 217 ? -15.016 4.73 -12.484 1 87.94 217 SER B O 1
ATOM 4968 N N . PHE B 1 218 ? -16.859 3.906 -13.422 1 91.56 218 PHE B N 1
ATOM 4969 C CA . PHE B 1 218 ? -17.031 2.895 -12.383 1 91.56 218 PHE B CA 1
ATOM 4970 C C . PHE B 1 218 ? -15.883 1.882 -12.438 1 91.56 218 PHE B C 1
ATOM 4972 O O . PHE B 1 218 ? -15.32 1.522 -11.398 1 91.56 218 PHE B O 1
ATOM 4979 N N . ILE B 1 219 ? -15.562 1.466 -13.641 1 95 219 ILE B N 1
ATOM 4980 C CA . ILE B 1 219 ? -14.5 0.484 -13.828 1 95 219 ILE B CA 1
ATOM 4981 C C . ILE B 1 219 ? -13.18 1.054 -13.328 1 95 219 ILE B C 1
ATOM 4983 O O . ILE B 1 219 ? -12.43 0.372 -12.625 1 95 219 ILE B O 1
ATOM 4987 N N . GLN B 1 220 ? -12.953 2.236 -13.617 1 90.81 220 GLN B N 1
ATOM 4988 C CA . GLN B 1 220 ? -11.734 2.904 -13.18 1 90.81 220 GLN B CA 1
ATOM 4989 C C . GLN B 1 220 ? -11.648 2.961 -11.664 1 90.81 220 GLN B C 1
ATOM 4991 O O . GLN B 1 220 ? -10.602 2.674 -11.078 1 90.81 220 GLN B O 1
ATOM 4996 N N . ASP B 1 221 ? -12.734 3.295 -11.055 1 89.31 221 ASP B N 1
ATOM 4997 C CA . ASP B 1 221 ? -12.781 3.367 -9.594 1 89.31 221 ASP B CA 1
ATOM 4998 C C . ASP B 1 221 ? -12.5 2.004 -8.969 1 89.31 221 ASP B C 1
ATOM 5000 O O . ASP B 1 221 ? -11.758 1.907 -7.988 1 89.31 221 ASP B O 1
ATOM 5004 N N . GLU B 1 222 ? -13.023 1.011 -9.555 1 92.75 222 GLU B N 1
ATOM 5005 C CA . GLU B 1 222 ? -12.844 -0.355 -9.07 1 92.75 222 GLU B CA 1
ATOM 5006 C C . GLU B 1 222 ? -11.383 -0.789 -9.172 1 92.75 222 GLU B C 1
ATOM 5008 O O . GLU B 1 222 ? -10.836 -1.364 -8.234 1 92.75 222 GLU B O 1
ATOM 5013 N N . ILE B 1 223 ? -10.789 -0.478 -10.258 1 93.62 223 ILE B N 1
ATOM 5014 C CA . ILE B 1 223 ? -9.414 -0.884 -10.516 1 93.62 223 ILE B CA 1
ATOM 5015 C C . ILE B 1 223 ? -8.469 -0.137 -9.578 1 93.62 223 ILE B C 1
ATOM 5017 O O . ILE B 1 223 ? -7.578 -0.742 -8.969 1 93.62 223 ILE B O 1
ATOM 5021 N N . GLU B 1 224 ? -8.695 1.075 -9.414 1 89.06 224 GLU B N 1
ATOM 5022 C CA . GLU B 1 224 ? -7.824 1.905 -8.586 1 89.06 224 GLU B CA 1
ATOM 5023 C C . GLU B 1 224 ? -7.902 1.499 -7.117 1 89.06 224 GLU B C 1
ATOM 5025 O O . GLU B 1 224 ? -6.898 1.537 -6.402 1 89.06 224 GLU B O 1
ATOM 5030 N N . LYS B 1 225 ? -9 1.062 -6.762 1 88.62 225 LYS B N 1
ATOM 5031 C CA . LYS B 1 225 ? -9.219 0.739 -5.355 1 88.62 225 LYS B CA 1
ATOM 5032 C C . LYS B 1 225 ? -8.719 -0.665 -5.027 1 88.62 225 LYS B C 1
ATOM 5034 O O . LYS B 1 225 ? -8.195 -0.906 -3.939 1 88.62 225 LYS B O 1
ATOM 5039 N N . TYR B 1 226 ? -8.773 -1.599 -5.949 1 93 226 TYR B N 1
ATOM 5040 C CA . TYR B 1 226 ? -8.672 -2.996 -5.543 1 93 226 TYR B CA 1
ATOM 5041 C C . TYR B 1 226 ? -7.523 -3.691 -6.258 1 93 226 TYR B C 1
ATOM 5043 O O . TYR B 1 226 ? -7.398 -4.918 -6.203 1 93 226 TYR B O 1
ATOM 5051 N N . THR B 1 227 ? -6.734 -2.959 -6.977 1 94.06 227 THR B N 1
ATOM 5052 C CA . THR B 1 227 ? -5.602 -3.58 -7.648 1 94.06 227 THR B CA 1
ATOM 5053 C C . THR B 1 227 ? -4.328 -2.77 -7.422 1 94.06 227 THR B C 1
ATOM 5055 O O . THR B 1 227 ? -4.383 -1.648 -6.91 1 94.06 227 THR B O 1
ATOM 5058 N N . THR B 1 228 ? -3.244 -3.385 -7.641 1 92.44 228 THR B N 1
ATOM 5059 C CA . THR B 1 228 ? -1.932 -2.75 -7.594 1 92.44 228 THR B CA 1
ATOM 5060 C C . THR B 1 228 ? -1.425 -2.451 -9 1 92.44 228 THR B C 1
ATOM 5062 O O . THR B 1 228 ? -1.388 -3.34 -9.859 1 92.44 228 THR B O 1
ATOM 5065 N N . LEU B 1 229 ? -1.024 -1.316 -9.281 1 89.75 229 LEU B N 1
ATOM 5066 C CA . LEU B 1 229 ? -0.703 -0.822 -10.617 1 89.75 229 LEU B CA 1
ATOM 5067 C C . LEU B 1 229 ? 0.287 -1.748 -11.312 1 89.75 229 LEU B C 1
ATOM 5069 O O . LEU B 1 229 ? 0.047 -2.184 -12.445 1 89.75 229 LEU B O 1
ATOM 5073 N N . SER B 1 230 ? 1.355 -2.15 -10.633 1 92.69 230 SER B N 1
ATOM 5074 C CA . SER B 1 230 ? 2.436 -2.91 -11.25 1 92.69 230 SER B CA 1
ATOM 5075 C C . SER B 1 230 ? 1.957 -4.285 -11.695 1 92.69 230 SER B C 1
ATOM 5077 O O . SER B 1 230 ? 2.643 -4.969 -12.461 1 92.69 230 SER B O 1
ATOM 5079 N N . TYR B 1 231 ? 0.803 -4.676 -11.273 1 96.94 231 TYR B N 1
ATOM 5080 C CA . TYR B 1 231 ? 0.303 -6.012 -11.586 1 96.94 231 TYR B CA 1
ATOM 5081 C C . TYR B 1 231 ? -0.912 -5.941 -12.5 1 96.94 231 TYR B C 1
ATOM 5083 O O . TYR B 1 231 ? -1.474 -6.973 -12.883 1 96.94 231 TYR B O 1
ATOM 5091 N N . ARG B 1 232 ? -1.292 -4.711 -12.836 1 97.12 232 ARG B N 1
ATOM 5092 C CA . ARG B 1 232 ? -2.457 -4.531 -13.703 1 97.12 232 ARG B CA 1
ATOM 5093 C C . ARG B 1 232 ? -2.195 -5.086 -15.094 1 97.12 232 ARG B C 1
ATOM 5095 O O . ARG B 1 232 ? -1.084 -4.977 -15.617 1 97.12 232 ARG B O 1
ATOM 5102 N N . SER B 1 233 ? -3.23 -5.637 -15.68 1 98.06 233 SER B N 1
ATOM 5103 C CA . SER B 1 233 ? -3.176 -6.125 -17.062 1 98.06 233 SER B CA 1
ATOM 5104 C C . SER B 1 233 ? -3.422 -5 -18.047 1 98.06 233 SER B C 1
ATOM 5106 O O . SER B 1 233 ? -3.926 -3.936 -17.688 1 98.06 233 SER B O 1
ATOM 5108 N N . PRO B 1 234 ? -3.059 -5.262 -19.328 1 97.19 234 PRO B N 1
ATOM 5109 C CA . PRO B 1 234 ? -3.25 -4.234 -20.359 1 97.19 234 PRO B CA 1
ATOM 5110 C C . PRO B 1 234 ? -4.688 -3.729 -20.422 1 97.19 234 PRO B C 1
ATOM 5112 O O . PRO B 1 234 ? -4.914 -2.523 -20.562 1 97.19 234 PRO B O 1
ATOM 5115 N N . GLU B 1 235 ? -5.664 -4.57 -20.266 1 97.12 235 GLU B N 1
ATOM 5116 C CA . GLU B 1 235 ? -7.062 -4.168 -20.344 1 97.12 235 GLU B CA 1
ATOM 5117 C C . GLU B 1 235 ? -7.484 -3.375 -19.109 1 97.12 235 GLU B C 1
ATOM 5119 O O . GLU B 1 235 ? -8.531 -2.727 -19.109 1 97.12 235 GLU B O 1
ATOM 5124 N N . MET B 1 236 ? -6.711 -3.42 -18.047 1 96.56 236 MET B N 1
ATOM 5125 C CA . MET B 1 236 ? -6.984 -2.604 -16.859 1 96.56 236 MET B CA 1
ATOM 5126 C C . MET B 1 236 ? -6.387 -1.21 -17.016 1 96.56 236 MET B C 1
ATOM 5128 O O . MET B 1 236 ? -6.773 -0.283 -16.297 1 96.56 236 MET B O 1
ATOM 5132 N N . VAL B 1 237 ? -5.395 -1.134 -17.844 1 93.19 237 VAL B N 1
ATOM 5133 C CA . VAL B 1 237 ? -4.711 0.139 -18.062 1 93.19 237 VAL B CA 1
ATOM 5134 C C . VAL B 1 237 ? -5.395 0.913 -19.172 1 93.19 237 VAL B C 1
ATOM 5136 O O . VAL B 1 237 ? -5.562 2.131 -19.094 1 93.19 237 VAL B O 1
ATOM 5139 N N . ASP B 1 238 ? -5.762 0.228 -20.188 1 92.81 238 ASP B N 1
ATOM 5140 C CA . ASP B 1 238 ? -6.523 0.818 -21.281 1 92.81 238 ASP B CA 1
ATOM 5141 C C . ASP B 1 238 ? -7.988 0.392 -21.219 1 92.81 238 ASP B C 1
ATOM 5143 O O . ASP B 1 238 ? -8.391 -0.564 -21.891 1 92.81 238 ASP B O 1
ATOM 5147 N N . LEU B 1 239 ? -8.719 1.248 -20.672 1 91.88 239 LEU B N 1
ATOM 5148 C CA . LEU B 1 239 ? -10.109 0.894 -20.406 1 91.88 239 LEU B CA 1
ATOM 5149 C C . LEU B 1 239 ? -10.961 1.041 -21.656 1 91.88 239 LEU B C 1
ATOM 5151 O O . LEU B 1 239 ? -12.094 0.57 -21.703 1 91.88 239 LEU B O 1
ATOM 5155 N N . TYR B 1 240 ? -10.453 1.588 -22.641 1 90.75 240 TYR B N 1
ATOM 5156 C CA . TYR B 1 240 ? -11.227 1.85 -23.844 1 90.75 240 TYR B CA 1
ATOM 5157 C C . TYR B 1 240 ? -10.984 0.765 -24.891 1 90.75 240 TYR B C 1
ATOM 5159 O O . TYR B 1 240 ? -11.578 0.792 -25.969 1 90.75 240 TYR B O 1
ATOM 5167 N N . CYS B 1 241 ? -10.18 -0.19 -24.531 1 91.06 241 CYS B N 1
ATOM 5168 C CA . CYS B 1 241 ? -9.859 -1.234 -25.5 1 91.06 241 CYS B CA 1
ATOM 5169 C C . CYS B 1 241 ? -11.031 -2.195 -25.672 1 91.06 241 CYS B C 1
ATOM 5171 O O . CYS B 1 241 ? -11 -3.068 -26.547 1 91.06 241 CYS B O 1
ATOM 5173 N N . GLY B 1 242 ? -12.016 -2.148 -24.812 1 91.44 242 GLY B N 1
ATOM 5174 C CA . GLY B 1 242 ? -13.25 -2.906 -24.969 1 91.44 242 GLY B CA 1
ATOM 5175 C C . GLY B 1 242 ? -13.133 -4.34 -24.5 1 91.44 242 GLY B C 1
ATOM 5176 O O . GLY B 1 242 ? -14.023 -5.156 -24.734 1 91.44 242 GLY B O 1
ATOM 5177 N N . LYS B 1 243 ? -12.102 -4.711 -23.875 1 95.31 243 LYS B N 1
ATOM 5178 C CA . LYS B 1 243 ? -11.891 -6.074 -23.391 1 95.31 243 LYS B CA 1
ATOM 5179 C C . LYS B 1 243 ? -12.375 -6.223 -21.953 1 95.31 243 LYS B C 1
ATOM 5181 O O . LYS B 1 243 ? -12.211 -5.312 -21.141 1 95.31 243 LYS B O 1
ATOM 5186 N N . PRO B 1 244 ? -12.914 -7.363 -21.641 1 96.81 244 PRO B N 1
ATOM 5187 C CA . PRO B 1 244 ? -13.406 -7.574 -20.281 1 96.81 244 PRO B CA 1
ATOM 5188 C C . PRO B 1 244 ? -12.281 -7.816 -19.281 1 96.81 244 PRO B C 1
ATOM 5190 O O . PRO B 1 244 ? -11.25 -8.398 -19.625 1 96.81 244 PRO B O 1
ATOM 5193 N N . ILE B 1 245 ? -12.516 -7.344 -18.047 1 97.88 245 ILE B N 1
ATOM 5194 C CA . ILE B 1 245 ? -11.594 -7.598 -16.938 1 97.88 245 ILE B CA 1
ATOM 5195 C C . ILE B 1 245 ? -12.109 -8.758 -16.094 1 97.88 245 ILE B C 1
ATOM 5197 O O . ILE B 1 245 ? -13.047 -8.586 -15.305 1 97.88 245 ILE B O 1
ATOM 5201 N N . GLY B 1 246 ? -11.547 -9.953 -16.312 1 97.75 246 GLY B N 1
ATOM 5202 C CA . GLY B 1 246 ? -11.977 -11.172 -15.641 1 97.75 246 GLY B CA 1
ATOM 5203 C C . GLY B 1 246 ? -10.82 -12.023 -15.148 1 97.75 246 GLY B C 1
ATOM 5204 O O . GLY B 1 246 ? -9.836 -11.5 -14.625 1 97.75 246 GLY B O 1
ATOM 5205 N N . THR B 1 247 ? -10.945 -13.328 -15.312 1 98.19 247 THR B N 1
ATOM 5206 C CA . THR B 1 247 ? -9.977 -14.281 -14.781 1 98.19 247 THR B CA 1
ATOM 5207 C C . THR B 1 247 ? -8.633 -14.141 -15.477 1 98.19 247 THR B C 1
ATOM 5209 O O . THR B 1 247 ? -7.586 -14.398 -14.883 1 98.19 247 THR B O 1
ATOM 5212 N N . LYS B 1 248 ? -8.656 -13.648 -16.703 1 98.19 248 LYS B N 1
ATOM 5213 C CA . LYS B 1 248 ? -7.418 -13.508 -17.469 1 98.19 248 LYS B CA 1
ATOM 5214 C C . LYS B 1 248 ? -6.535 -12.414 -16.875 1 98.19 248 LYS B C 1
ATOM 5216 O O . LYS B 1 248 ? -5.316 -12.422 -17.062 1 98.19 248 LYS B O 1
ATOM 5221 N N . SER B 1 249 ? -7.148 -11.461 -16.172 1 98.44 249 SER B N 1
ATOM 5222 C CA . SER B 1 249 ? -6.363 -10.453 -15.477 1 98.44 249 SER B CA 1
ATOM 5223 C C . SER B 1 249 ? -5.562 -11.07 -14.336 1 98.44 249 SER B C 1
ATOM 5225 O O . SER B 1 249 ? -4.449 -10.633 -14.047 1 98.44 249 SER B O 1
ATOM 5227 N N . ASP B 1 250 ? -6.133 -12.086 -13.727 1 98.75 250 ASP B N 1
ATOM 5228 C CA . ASP B 1 250 ? -5.422 -12.828 -12.688 1 98.75 250 ASP B CA 1
ATOM 5229 C C . ASP B 1 250 ? -4.219 -13.562 -13.266 1 98.75 250 ASP B C 1
ATOM 5231 O O . ASP B 1 250 ? -3.143 -13.578 -12.664 1 98.75 250 ASP B O 1
ATOM 5235 N N . THR B 1 251 ? -4.414 -14.172 -14.375 1 98.62 251 THR B N 1
ATOM 5236 C CA . THR B 1 251 ? -3.311 -14.914 -14.961 1 98.62 251 THR B CA 1
ATOM 5237 C C . THR B 1 251 ? -2.168 -13.984 -15.344 1 98.62 251 THR B C 1
ATOM 5239 O O . THR B 1 251 ? -0.995 -14.344 -15.227 1 98.62 251 THR B O 1
ATOM 5242 N N . TRP B 1 252 ? -2.531 -12.805 -15.836 1 98.69 252 TRP B N 1
ATOM 5243 C CA . TRP B 1 252 ? -1.51 -11.789 -16.078 1 98.69 252 TRP B CA 1
ATOM 5244 C C . TRP B 1 252 ? -0.743 -11.484 -14.789 1 98.69 252 TRP B C 1
ATOM 5246 O O . TRP B 1 252 ? 0.49 -11.492 -14.781 1 98.69 252 TRP B O 1
ATOM 5256 N N . ALA B 1 253 ? -1.46 -11.18 -13.734 1 98.81 253 ALA B N 1
ATOM 5257 C CA . ALA B 1 253 ? -0.835 -10.875 -12.445 1 98.81 253 ALA B CA 1
ATOM 5258 C C . ALA B 1 253 ? 0.068 -12.023 -11.992 1 98.81 253 ALA B C 1
ATOM 5260 O O . ALA B 1 253 ? 1.122 -11.789 -11.398 1 98.81 253 ALA B O 1
ATOM 5261 N N . MET B 1 254 ? -0.322 -13.234 -12.289 1 98.88 254 MET B N 1
ATOM 5262 C CA . MET B 1 254 ? 0.502 -14.398 -11.969 1 98.88 254 MET B CA 1
ATOM 5263 C C . MET B 1 254 ? 1.812 -14.367 -12.75 1 98.88 254 MET B C 1
ATOM 5265 O O . MET B 1 254 ? 2.854 -14.773 -12.234 1 98.88 254 MET B O 1
ATOM 5269 N N . GLY B 1 255 ? 1.729 -13.922 -13.969 1 98.88 255 GLY B N 1
ATOM 5270 C CA . GLY B 1 255 ? 2.951 -13.758 -14.742 1 98.88 255 GLY B CA 1
ATOM 5271 C C . GLY B 1 255 ? 3.912 -12.758 -14.133 1 98.88 255 GLY B C 1
ATOM 5272 O O . GLY B 1 255 ? 5.113 -13.016 -14.047 1 98.88 255 GLY B O 1
ATOM 5273 N N . VAL B 1 256 ? 3.342 -11.625 -13.695 1 98.5 256 VAL B N 1
ATOM 5274 C CA . VAL B 1 256 ? 4.148 -10.602 -13.031 1 98.5 256 VAL B CA 1
ATOM 5275 C C . VAL B 1 256 ? 4.754 -11.172 -11.75 1 98.5 256 VAL B C 1
ATOM 5277 O O . VAL B 1 256 ? 5.938 -10.977 -11.477 1 98.5 256 VAL B O 1
ATOM 5280 N N . MET B 1 257 ? 3.988 -11.875 -11.062 1 98.62 257 MET B N 1
ATOM 5281 C CA . MET B 1 257 ? 4.426 -12.492 -9.82 1 98.62 257 MET B CA 1
ATOM 5282 C C . MET B 1 257 ? 5.559 -13.484 -10.07 1 98.62 257 MET B C 1
ATOM 5284 O O . MET B 1 257 ? 6.543 -13.516 -9.328 1 98.62 257 MET B O 1
ATOM 5288 N N . LEU B 1 258 ? 5.379 -14.297 -11.07 1 98.88 258 LEU B N 1
ATOM 5289 C CA . LEU B 1 258 ? 6.398 -15.281 -11.422 1 98.88 258 LEU B CA 1
ATOM 5290 C C . LEU B 1 258 ? 7.707 -14.594 -11.805 1 98.88 258 LEU B C 1
ATOM 5292 O O . LEU B 1 258 ? 8.781 -15.031 -11.383 1 98.88 258 LEU B O 1
ATOM 5296 N N . TYR B 1 259 ? 7.602 -13.57 -12.602 1 98.25 259 TYR B N 1
ATOM 5297 C CA . TYR B 1 259 ? 8.766 -12.766 -12.945 1 98.25 259 TYR B CA 1
ATOM 5298 C C . TYR B 1 259 ? 9.453 -12.234 -11.688 1 98.25 259 TYR B C 1
ATOM 5300 O O . TYR B 1 259 ? 10.68 -12.32 -11.555 1 98.25 259 TYR B O 1
ATOM 5308 N N . LYS B 1 260 ? 8.703 -11.742 -10.805 1 96.75 260 LYS B N 1
ATOM 5309 C CA . LYS B 1 260 ? 9.242 -11.18 -9.57 1 96.75 260 LYS B CA 1
ATOM 5310 C C . LYS B 1 260 ? 9.898 -12.258 -8.711 1 96.75 260 LYS B C 1
ATOM 5312 O O . LYS B 1 260 ? 10.922 -12.016 -8.078 1 96.75 260 LYS B O 1
ATOM 5317 N N . LEU B 1 261 ? 9.312 -13.391 -8.633 1 98.06 261 LEU B N 1
ATOM 5318 C CA . LEU B 1 261 ? 9.906 -14.508 -7.906 1 98.06 261 LEU B CA 1
ATOM 5319 C C . LEU B 1 261 ? 11.281 -14.852 -8.469 1 98.06 261 LEU B C 1
ATOM 5321 O O . LEU B 1 261 ? 12.195 -15.203 -7.715 1 98.06 261 LEU B O 1
ATOM 5325 N N . CYS B 1 262 ? 11.445 -14.734 -9.734 1 97.56 262 CYS B N 1
ATOM 5326 C CA . CYS B 1 262 ? 12.68 -15.109 -10.414 1 97.56 262 CYS B CA 1
ATOM 5327 C C . CYS B 1 262 ? 13.758 -14.055 -10.219 1 97.56 262 CYS B C 1
ATOM 5329 O O . CYS B 1 262 ? 14.914 -14.383 -9.969 1 97.56 262 CYS B O 1
ATOM 5331 N N . TYR B 1 263 ? 13.344 -12.812 -10.289 1 94.44 263 TYR B N 1
ATOM 5332 C CA . TYR B 1 263 ? 14.375 -11.789 -10.477 1 94.44 263 TYR B CA 1
ATOM 5333 C C . TYR B 1 263 ? 14.32 -10.75 -9.367 1 94.44 263 TYR B C 1
ATOM 5335 O O . TYR B 1 263 ? 15.156 -9.852 -9.312 1 94.44 263 TYR B O 1
ATOM 5343 N N . PHE B 1 264 ? 13.297 -10.797 -8.523 1 92.88 264 PHE B N 1
ATOM 5344 C CA . PHE B 1 264 ? 13.141 -9.922 -7.367 1 92.88 264 PHE B CA 1
ATOM 5345 C C . PHE B 1 264 ? 12.961 -8.477 -7.801 1 92.88 264 PHE B C 1
ATOM 5347 O O . PHE B 1 264 ? 13.367 -7.555 -7.09 1 92.88 264 PHE B O 1
ATOM 5354 N N . CYS B 1 265 ? 12.477 -8.305 -8.977 1 91.12 265 CYS B N 1
ATOM 5355 C CA . CYS B 1 265 ? 12.062 -7.016 -9.516 1 91.12 265 CYS B CA 1
ATOM 5356 C C . CYS B 1 265 ? 10.828 -7.16 -10.398 1 91.12 265 CYS B C 1
ATOM 5358 O O . CYS B 1 265 ? 10.406 -8.273 -10.703 1 91.12 265 CYS B O 1
ATOM 5360 N N . LEU B 1 266 ? 10.227 -6.02 -10.727 1 92.81 266 LEU B N 1
ATOM 5361 C CA . LEU B 1 266 ? 9.016 -6.027 -11.531 1 92.81 266 LEU B CA 1
ATOM 5362 C C . LEU B 1 266 ? 9.344 -5.871 -13.016 1 92.81 266 LEU B C 1
ATOM 5364 O O . LEU B 1 266 ? 10.234 -5.098 -13.375 1 92.81 266 LEU B O 1
ATOM 5368 N N . PRO B 1 267 ? 8.617 -6.559 -13.891 1 95.12 267 PRO B N 1
ATOM 5369 C CA . PRO B 1 267 ? 8.938 -6.508 -15.32 1 95.12 267 PRO B CA 1
ATOM 5370 C C . PRO B 1 267 ? 8.617 -5.152 -15.953 1 95.12 267 PRO B C 1
ATOM 5372 O O . PRO B 1 267 ? 9.289 -4.734 -16.906 1 95.12 267 PRO B O 1
ATOM 5375 N N . PHE B 1 268 ? 7.594 -4.508 -15.375 1 92.31 268 PHE B N 1
ATOM 5376 C CA . PHE B 1 268 ? 7.137 -3.279 -16.016 1 92.31 268 PHE B CA 1
ATOM 5377 C C . PHE B 1 268 ? 7.352 -2.078 -15.102 1 92.31 268 PHE B C 1
ATOM 5379 O O . PHE B 1 268 ? 6.98 -0.954 -15.445 1 92.31 268 PHE B O 1
ATOM 5386 N N . GLY B 1 269 ? 7.91 -2.359 -13.984 1 81.25 269 GLY B N 1
ATOM 5387 C CA . GLY B 1 269 ? 7.891 -1.273 -13.016 1 81.25 269 GLY B CA 1
ATOM 5388 C C . GLY B 1 269 ? 6.504 -0.708 -12.781 1 81.25 269 GLY B C 1
ATOM 5389 O O . GLY B 1 269 ? 5.559 -1.455 -12.516 1 81.25 269 GLY B O 1
ATOM 5390 N N . GLU B 1 270 ? 6.391 0.624 -12.812 1 79.56 270 GLU B N 1
ATOM 5391 C CA . GLU B 1 270 ? 5.09 1.271 -12.688 1 79.56 270 GLU B CA 1
ATOM 5392 C C . GLU B 1 270 ? 4.738 2.053 -13.945 1 79.56 270 GLU B C 1
ATOM 5394 O O . GLU B 1 270 ? 4.098 3.104 -13.875 1 79.56 270 GLU B O 1
ATOM 5399 N N . SER B 1 271 ? 5.145 1.487 -15.039 1 83.38 271 SER B N 1
ATOM 5400 C CA . SER B 1 271 ? 4.898 2.137 -16.328 1 83.38 271 SER B CA 1
ATOM 5401 C C . SER B 1 271 ? 3.635 1.595 -16.984 1 83.38 271 SER B C 1
ATOM 5403 O O . SER B 1 271 ? 3.615 0.46 -17.469 1 83.38 271 SER B O 1
ATOM 5405 N N . ALA B 1 272 ? 2.711 2.453 -17.078 1 85.44 272 ALA B N 1
ATOM 5406 C CA . ALA B 1 272 ? 1.457 2.07 -17.734 1 85.44 272 ALA B CA 1
ATOM 5407 C C . ALA B 1 272 ? 1.682 1.722 -19.203 1 85.44 272 ALA B C 1
ATOM 5409 O O . ALA B 1 272 ? 1.073 0.785 -19.719 1 85.44 272 ALA B O 1
ATOM 5410 N N . MET B 1 273 ? 2.529 2.398 -19.828 1 87.31 273 MET B N 1
ATOM 5411 C CA . MET B 1 273 ? 2.812 2.172 -21.234 1 87.31 273 MET B CA 1
ATOM 5412 C C . MET B 1 273 ? 3.477 0.815 -21.453 1 87.31 273 MET B C 1
ATOM 5414 O O . MET B 1 273 ? 3.125 0.085 -22.375 1 87.31 273 MET B O 1
ATOM 5418 N N . ALA B 1 274 ? 4.379 0.555 -20.578 1 91.44 274 ALA B N 1
ATOM 5419 C CA . ALA B 1 274 ? 5.047 -0.741 -20.672 1 91.44 274 ALA B CA 1
ATOM 5420 C C . ALA B 1 274 ? 4.059 -1.884 -20.453 1 91.44 274 ALA B C 1
ATOM 5422 O O . ALA B 1 274 ? 4.117 -2.902 -21.141 1 91.44 274 ALA B O 1
ATOM 5423 N N . ILE B 1 275 ? 3.164 -1.688 -19.531 1 94.75 275 ILE B N 1
ATOM 5424 C CA . ILE B 1 275 ? 2.143 -2.693 -19.25 1 94.75 275 ILE B CA 1
ATOM 5425 C C . ILE B 1 275 ? 1.245 -2.873 -20.484 1 94.75 275 ILE B C 1
ATOM 5427 O O . ILE B 1 275 ? 0.999 -4 -20.906 1 94.75 275 ILE B O 1
ATOM 5431 N N . GLN B 1 276 ? 0.804 -1.796 -21.031 1 91.94 276 GLN B N 1
ATOM 5432 C CA . GLN B 1 276 ? -0.123 -1.818 -22.156 1 91.94 276 GLN B CA 1
ATOM 5433 C C . GLN B 1 276 ? 0.465 -2.586 -23.344 1 91.94 276 GLN B C 1
ATOM 5435 O O . GLN B 1 276 ? -0.25 -3.316 -24.031 1 91.94 276 GLN B O 1
ATOM 5440 N N . ASN B 1 277 ? 1.738 -2.48 -23.5 1 90.94 277 ASN B N 1
ATOM 5441 C CA . ASN B 1 277 ? 2.393 -3.088 -24.656 1 90.94 277 ASN B CA 1
ATOM 5442 C C . ASN B 1 277 ? 2.98 -4.453 -24.312 1 90.94 277 ASN B C 1
ATOM 5444 O O . ASN B 1 277 ? 3.461 -5.164 -25.203 1 90.94 277 ASN B O 1
ATOM 5448 N N . GLY B 1 278 ? 2.945 -4.809 -23.109 1 93.44 278 GLY B N 1
ATOM 5449 C CA . GLY B 1 278 ? 3.605 -6.035 -22.688 1 93.44 278 GLY B CA 1
ATOM 5450 C C . GLY B 1 278 ? 5.102 -6.016 -22.938 1 93.44 278 GLY B C 1
ATOM 5451 O O . GLY B 1 278 ? 5.688 -7.031 -23.312 1 93.44 278 GLY B O 1
ATOM 5452 N N . ALA B 1 279 ? 5.672 -4.859 -22.766 1 92.62 279 ALA B N 1
ATOM 5453 C CA . ALA B 1 279 ? 7.086 -4.688 -23.078 1 92.62 279 ALA B CA 1
ATOM 5454 C C . ALA B 1 279 ? 7.961 -4.895 -21.844 1 92.62 279 ALA B C 1
ATOM 5456 O O . ALA B 1 279 ? 7.922 -4.09 -20.922 1 92.62 279 ALA B O 1
ATOM 5457 N N . PHE B 1 280 ? 8.766 -5.98 -21.891 1 94.38 280 PHE B N 1
ATOM 5458 C CA . PHE B 1 280 ? 9.703 -6.258 -20.812 1 94.38 280 PHE B CA 1
ATOM 5459 C C . PHE B 1 280 ? 10.875 -7.098 -21.312 1 94.38 280 PHE B C 1
ATOM 5461 O O . PHE B 1 280 ? 10.844 -7.594 -22.438 1 94.38 280 PHE B O 1
ATOM 5468 N N . SER B 1 281 ? 11.953 -7.117 -20.531 1 93.56 281 SER B N 1
ATOM 5469 C CA . SER B 1 281 ? 13.117 -7.938 -20.828 1 93.56 281 SER B CA 1
ATOM 5470 C C . SER B 1 281 ? 13.523 -8.789 -19.625 1 93.56 281 SER B C 1
ATOM 5472 O O . SER B 1 281 ? 13.156 -8.477 -18.484 1 93.56 281 SER B O 1
ATOM 5474 N N . PHE B 1 282 ? 14.141 -9.883 -19.938 1 94.62 282 PHE B N 1
ATOM 5475 C CA . PHE B 1 282 ? 14.664 -10.727 -18.875 1 94.62 282 PHE B CA 1
ATOM 5476 C C . PHE B 1 282 ? 16.062 -10.289 -18.469 1 94.62 282 PHE B C 1
ATOM 5478 O O . PHE B 1 282 ? 16.938 -10.125 -19.328 1 94.62 282 PHE B O 1
ATOM 5485 N N . PRO B 1 283 ? 16.219 -10.094 -17.156 1 90.69 283 PRO B N 1
ATOM 5486 C CA . PRO B 1 283 ? 17.594 -9.852 -16.703 1 90.69 283 PRO B CA 1
ATOM 5487 C C . PRO B 1 283 ? 18.516 -11.023 -17 1 90.69 283 PRO B C 1
ATOM 5489 O O . PRO B 1 283 ? 18.062 -12.164 -17.125 1 90.69 283 PRO B O 1
ATOM 5492 N N . ASN B 1 284 ? 19.828 -10.727 -17 1 87.88 284 ASN B N 1
ATOM 5493 C CA . ASN B 1 284 ? 20.828 -11.766 -17.25 1 87.88 284 ASN B CA 1
ATOM 5494 C C . ASN B 1 284 ? 21.031 -12.648 -16.031 1 87.88 284 ASN B C 1
ATOM 5496 O O . ASN B 1 284 ? 21.312 -13.844 -16.156 1 87.88 284 ASN B O 1
ATOM 5500 N N . GLU B 1 285 ? 20.969 -11.961 -14.836 1 87.38 285 GLU B N 1
ATOM 5501 C CA . GLU B 1 285 ? 21.125 -12.688 -13.586 1 87.38 285 GLU B CA 1
ATOM 5502 C C . GLU B 1 285 ? 19.906 -12.492 -12.68 1 87.38 285 GLU B C 1
ATOM 5504 O O . GLU B 1 285 ? 19.344 -11.406 -12.617 1 87.38 285 GLU B O 1
ATOM 5509 N N . PRO B 1 286 ? 19.516 -13.562 -12.016 1 91 286 PRO B N 1
ATOM 5510 C CA . PRO B 1 286 ? 20.031 -14.93 -12.062 1 91 286 PRO B CA 1
ATOM 5511 C C . PRO B 1 286 ? 19.562 -15.688 -13.305 1 91 286 PRO B C 1
ATOM 5513 O O . PRO B 1 286 ? 18.594 -15.289 -13.953 1 91 286 PRO B O 1
ATOM 5516 N N . HIS B 1 287 ? 20.25 -16.734 -13.57 1 93.56 287 HIS B N 1
ATOM 5517 C CA . HIS B 1 287 ? 19.891 -17.547 -14.727 1 93.56 287 HIS B CA 1
ATOM 5518 C C . HIS B 1 287 ? 18.734 -18.5 -14.398 1 93.56 287 HIS B C 1
ATOM 5520 O O . HIS B 1 287 ? 18.797 -19.219 -13.398 1 93.56 287 HIS B O 1
ATOM 5526 N N . HIS B 1 288 ? 17.766 -18.484 -15.172 1 97.06 288 HIS B N 1
ATOM 5527 C CA . HIS B 1 288 ? 16.641 -19.422 -15.117 1 97.06 288 HIS B CA 1
ATOM 5528 C C . HIS B 1 288 ? 16.453 -20.125 -16.453 1 97.06 288 HIS B C 1
ATOM 5530 O O . HIS B 1 288 ? 16.766 -19.562 -17.516 1 97.06 288 HIS B O 1
ATOM 5536 N N . PRO B 1 289 ? 16.016 -21.406 -16.438 1 97.5 289 PRO B N 1
ATOM 5537 C CA . PRO B 1 289 ? 15.836 -22.156 -17.688 1 97.5 289 PRO B CA 1
ATOM 5538 C C . PRO B 1 289 ? 14.812 -21.516 -18.625 1 97.5 289 PRO B C 1
ATOM 5540 O O . PRO B 1 289 ? 13.898 -20.812 -18.172 1 97.5 289 PRO B O 1
ATOM 5543 N N . ASP B 1 290 ? 14.914 -21.797 -19.891 1 97.12 290 ASP B N 1
ATOM 5544 C CA . ASP B 1 290 ? 14.008 -21.266 -20.906 1 97.12 290 ASP B CA 1
ATOM 5545 C C . ASP B 1 290 ? 12.57 -21.719 -20.641 1 97.12 290 ASP B C 1
ATOM 5547 O O . ASP B 1 290 ? 11.617 -21 -20.969 1 97.12 290 ASP B O 1
ATOM 5551 N N . SER B 1 291 ? 12.43 -22.906 -20.078 1 97.75 291 SER B N 1
ATOM 5552 C CA . SER B 1 291 ? 11.094 -23.391 -19.766 1 97.75 291 SER B CA 1
ATOM 5553 C C . SER B 1 291 ? 10.359 -22.422 -18.844 1 97.75 291 SER B C 1
ATOM 5555 O O . SER B 1 291 ? 9.188 -22.109 -19.062 1 97.75 291 SER B O 1
ATOM 5557 N N . LEU B 1 292 ? 11.062 -21.938 -17.859 1 98.12 292 LEU B N 1
ATOM 5558 C CA . LEU B 1 292 ? 10.484 -21 -16.906 1 98.12 292 LEU B CA 1
ATOM 5559 C C . LEU B 1 292 ? 10.242 -19.641 -17.547 1 98.12 292 LEU B C 1
ATOM 5561 O O . LEU B 1 292 ? 9.172 -19.047 -17.375 1 98.12 292 LEU B O 1
ATOM 5565 N N . LYS B 1 293 ? 11.188 -19.188 -18.312 1 98.06 293 LYS B N 1
ATOM 5566 C CA . LYS B 1 293 ? 11.047 -17.922 -19.016 1 98.06 293 LYS B CA 1
ATOM 5567 C C . LYS B 1 293 ? 9.883 -17.953 -20 1 98.06 293 LYS B C 1
ATOM 5569 O O . LYS B 1 293 ? 9.164 -16.969 -20.172 1 98.06 293 LYS B O 1
ATOM 5574 N N . THR B 1 294 ? 9.719 -19.078 -20.594 1 97.94 294 THR B N 1
ATOM 5575 C CA . THR B 1 294 ? 8.633 -19.281 -21.562 1 97.94 294 THR B CA 1
ATOM 5576 C C . THR B 1 294 ? 7.277 -19.156 -20.875 1 97.94 294 THR B C 1
ATOM 5578 O O . THR B 1 294 ? 6.352 -18.547 -21.422 1 97.94 294 THR B O 1
ATOM 5581 N N . VAL B 1 295 ? 7.137 -19.734 -19.719 1 98.56 295 VAL B N 1
ATOM 5582 C CA . VAL B 1 295 ? 5.887 -19.641 -18.969 1 98.56 295 VAL B CA 1
ATOM 5583 C C . VAL B 1 295 ? 5.559 -18.172 -18.688 1 98.56 295 VAL B C 1
ATOM 5585 O O . VAL B 1 295 ? 4.43 -17.734 -18.906 1 98.56 295 VAL B O 1
ATOM 5588 N N . ILE B 1 296 ? 6.566 -17.406 -18.25 1 98.62 296 ILE B N 1
ATOM 5589 C CA . ILE B 1 296 ? 6.391 -15.984 -17.969 1 98.62 296 ILE B CA 1
ATOM 5590 C C . ILE B 1 296 ? 5.91 -15.266 -19.234 1 98.62 296 ILE B C 1
ATOM 5592 O O . ILE B 1 296 ? 4.945 -14.508 -19.203 1 98.62 296 ILE B O 1
ATOM 5596 N N . LYS B 1 297 ? 6.559 -15.562 -20.297 1 97.62 297 LYS B N 1
ATOM 5597 C CA . LYS B 1 297 ? 6.25 -14.891 -21.562 1 97.62 297 LYS B CA 1
ATOM 5598 C C . LYS B 1 297 ? 4.824 -15.211 -22.016 1 97.62 297 LYS B C 1
ATOM 5600 O O . LYS B 1 297 ? 4.121 -14.336 -22.516 1 97.62 297 LYS B O 1
ATOM 5605 N N . CYS B 1 298 ? 4.391 -16.422 -21.859 1 97.62 298 CYS B N 1
ATOM 5606 C CA . CYS B 1 298 ? 3.037 -16.812 -22.234 1 97.62 298 CYS B CA 1
ATOM 5607 C C . CYS B 1 298 ? 2 -16.078 -21.391 1 97.62 298 CYS B C 1
ATOM 5609 O O . CYS B 1 298 ? 0.974 -15.641 -21.906 1 97.62 298 CYS B O 1
ATOM 5611 N N . LEU B 1 299 ? 2.262 -15.922 -20.125 1 98.44 299 LEU B N 1
ATOM 5612 C CA . LEU B 1 299 ? 1.313 -15.305 -19.203 1 98.44 299 LEU B CA 1
ATOM 5613 C C . LEU B 1 299 ? 1.229 -13.797 -19.453 1 98.44 299 LEU B C 1
ATOM 5615 O O . LEU B 1 299 ? 0.181 -13.188 -19.219 1 98.44 299 LEU B O 1
ATOM 5619 N N . LEU B 1 300 ? 2.348 -13.227 -19.875 1 97.94 300 LEU B N 1
ATOM 5620 C CA . LEU B 1 300 ? 2.414 -11.781 -20.062 1 97.94 300 LEU B CA 1
ATOM 5621 C C . LEU B 1 300 ? 2.184 -11.406 -21.516 1 97.94 300 LEU B C 1
ATOM 5623 O O . LEU B 1 300 ? 2.877 -10.547 -22.062 1 97.94 300 LEU B O 1
ATOM 5627 N N . ASP B 1 301 ? 1.315 -12.109 -22.141 1 96.25 301 ASP B N 1
ATOM 5628 C CA . ASP B 1 301 ? 0.854 -11.75 -23.469 1 96.25 301 ASP B CA 1
ATOM 5629 C C . ASP B 1 301 ? -0.183 -10.625 -23.406 1 96.25 301 ASP B C 1
ATOM 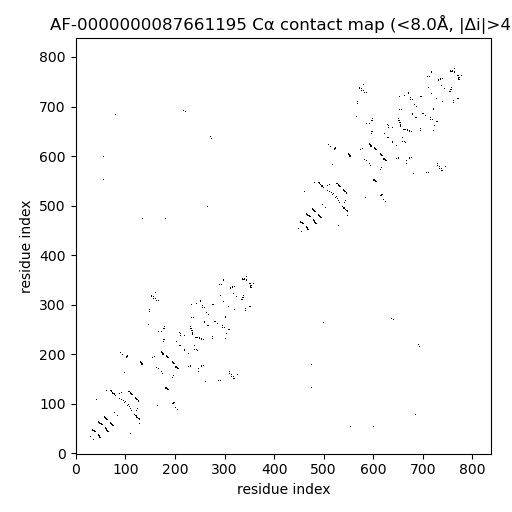5631 O O . ASP B 1 301 ? -1.223 -10.773 -22.766 1 96.25 301 ASP B O 1
ATOM 5635 N N . ALA B 1 302 ? 0.061 -9.539 -24.078 1 95.19 302 ALA B N 1
ATOM 5636 C CA . ALA B 1 302 ? -0.817 -8.375 -24.031 1 95.19 302 ALA B CA 1
ATOM 5637 C C . ALA B 1 302 ? -2.166 -8.68 -24.688 1 95.19 302 ALA B C 1
ATOM 5639 O O . ALA B 1 302 ? -3.174 -8.055 -24.359 1 95.19 302 ALA B O 1
ATOM 5640 N N . ASP B 1 303 ? -2.184 -9.633 -25.531 1 94.31 303 ASP B N 1
ATOM 5641 C CA . ASP B 1 303 ? -3.438 -10.062 -26.141 1 94.31 303 ASP B CA 1
ATOM 5642 C C . ASP B 1 303 ? -4.195 -11.023 -25.219 1 94.31 303 ASP B C 1
ATOM 5644 O O . ASP B 1 303 ? -3.777 -12.164 -25.031 1 94.31 303 ASP B O 1
ATOM 5648 N N . ILE B 1 304 ? -5.316 -10.617 -24.797 1 95.62 304 ILE B N 1
ATOM 5649 C CA . ILE B 1 304 ? -6.094 -11.344 -23.812 1 95.62 304 ILE B CA 1
ATOM 5650 C C . ILE B 1 304 ? -6.535 -12.688 -24.375 1 95.62 304 ILE B C 1
ATOM 5652 O O . ILE B 1 304 ? -6.664 -13.672 -23.641 1 95.62 304 ILE B O 1
ATOM 5656 N N . GLU B 1 305 ? -6.742 -12.797 -25.672 1 94.25 305 GLU B N 1
ATOM 5657 C CA . GLU B 1 305 ? -7.223 -14.023 -26.297 1 94.25 305 GLU B CA 1
ATOM 5658 C C . GLU B 1 305 ? -6.137 -15.094 -26.328 1 94.25 305 GLU B C 1
ATOM 5660 O O . GLU B 1 305 ? -6.43 -16.281 -26.312 1 94.25 305 GLU B O 1
ATOM 5665 N N . ARG B 1 306 ? -4.949 -14.633 -26.344 1 94.5 306 ARG B N 1
ATOM 5666 C CA . ARG B 1 306 ? -3.834 -15.57 -26.391 1 94.5 306 ARG B CA 1
ATOM 5667 C C . ARG B 1 306 ? -3.334 -15.906 -24.984 1 94.5 306 ARG B C 1
ATOM 5669 O O . ARG B 1 306 ? -2.584 -16.859 -24.797 1 94.5 306 ARG B O 1
ATOM 5676 N N . ARG B 1 307 ? -3.754 -15.125 -24.016 1 96.62 307 ARG B N 1
ATOM 5677 C CA . ARG B 1 307 ? -3.307 -15.367 -22.656 1 96.62 307 ARG B CA 1
ATOM 5678 C C . ARG B 1 307 ? -3.896 -16.656 -22.109 1 96.62 307 ARG B C 1
ATOM 5680 O O . ARG B 1 307 ? -5.074 -16.953 -22.312 1 96.62 307 ARG B O 1
ATOM 5687 N N . PRO B 1 308 ? -3.086 -17.469 -21.453 1 97.69 308 PRO B N 1
ATOM 5688 C CA . PRO B 1 308 ? -3.562 -18.766 -21 1 97.69 308 PRO B CA 1
ATOM 5689 C C . PRO B 1 308 ? -4.629 -18.656 -19.906 1 97.69 308 PRO B C 1
ATOM 5691 O O . PRO B 1 308 ? -4.641 -17.703 -19.141 1 97.69 308 PRO B O 1
ATOM 5694 N N . THR B 1 309 ? -5.523 -19.641 -19.906 1 97.81 309 THR B N 1
ATOM 5695 C CA . THR B 1 309 ? -6.379 -19.875 -18.75 1 97.81 309 THR B CA 1
ATOM 5696 C C . THR B 1 309 ? -5.578 -20.438 -17.578 1 97.81 309 THR B C 1
ATOM 5698 O O . THR B 1 309 ? -4.414 -20.812 -17.75 1 97.81 309 THR B O 1
ATOM 5701 N N . ILE B 1 310 ? -6.203 -20.531 -16.438 1 98.62 310 ILE B N 1
ATOM 5702 C CA . ILE B 1 310 ? -5.496 -21.047 -15.266 1 98.62 310 ILE B CA 1
ATOM 5703 C C . ILE B 1 310 ? -5.125 -22.5 -15.492 1 98.62 310 ILE B C 1
ATOM 5705 O O . ILE B 1 310 ? -4.07 -22.969 -15.047 1 98.62 310 ILE B O 1
ATOM 5709 N N . TYR B 1 311 ? -5.977 -23.281 -16.172 1 98.31 311 TYR B N 1
ATOM 5710 C CA . TYR B 1 311 ? -5.637 -24.656 -16.516 1 98.31 311 TYR B CA 1
ATOM 5711 C C . TYR B 1 311 ? -4.383 -24.719 -17.375 1 98.31 311 TYR B C 1
ATOM 5713 O O . TYR B 1 311 ? -3.453 -25.469 -17.094 1 98.31 311 TYR B O 1
ATOM 5721 N N . GLN B 1 312 ? -4.383 -23.906 -18.422 1 98.31 312 GLN B N 1
ATOM 5722 C CA . GLN B 1 312 ? -3.25 -23.875 -19.328 1 98.31 312 GLN B CA 1
ATOM 5723 C C . GLN B 1 312 ? -1.979 -23.422 -18.625 1 98.31 312 GLN B C 1
ATOM 5725 O O . GLN B 1 312 ? -0.903 -23.984 -18.844 1 98.31 312 GLN B O 1
ATOM 5730 N N . CYS B 1 313 ? -2.158 -22.375 -17.797 1 98.5 313 CYS B N 1
ATOM 5731 C CA . CYS B 1 313 ? -1.051 -21.906 -16.984 1 98.5 313 CYS B CA 1
ATOM 5732 C C . CYS B 1 313 ? -0.484 -23.031 -16.125 1 98.5 313 CYS B C 1
ATOM 5734 O O . CYS B 1 313 ? 0.732 -23.219 -16.062 1 98.5 313 CYS B O 1
ATOM 5736 N N . ALA B 1 314 ? -1.363 -23.797 -15.5 1 98.75 314 ALA B N 1
ATOM 5737 C CA . ALA B 1 314 ? -0.957 -24.875 -14.617 1 98.75 314 ALA B CA 1
ATOM 5738 C C . ALA B 1 314 ? -0.237 -25.984 -15.391 1 98.75 314 ALA B C 1
ATOM 5740 O O . ALA B 1 314 ? 0.791 -26.5 -14.945 1 98.75 314 ALA B O 1
ATOM 5741 N N . VAL B 1 315 ? -0.737 -26.312 -16.531 1 98.56 315 VAL B N 1
ATOM 5742 C CA . VAL B 1 315 ? -0.126 -27.359 -17.344 1 98.56 315 VAL B CA 1
ATOM 5743 C C . VAL B 1 315 ? 1.313 -26.969 -17.672 1 98.56 315 VAL B C 1
ATOM 5745 O O . VAL B 1 315 ? 2.229 -27.781 -17.531 1 98.56 315 VAL B O 1
ATOM 5748 N N . LEU B 1 316 ? 1.517 -25.75 -18.078 1 98.5 316 LEU B N 1
ATOM 5749 C CA . LEU B 1 316 ? 2.852 -25.266 -18.438 1 98.5 316 LEU B CA 1
ATOM 5750 C C . LEU B 1 316 ? 3.762 -25.25 -17.219 1 98.5 316 LEU B C 1
ATOM 5752 O O . LEU B 1 316 ? 4.906 -25.703 -17.281 1 98.5 316 LEU B O 1
ATOM 5756 N N . ALA B 1 317 ? 3.26 -24.766 -16.078 1 98.75 317 ALA B N 1
ATOM 5757 C CA . ALA B 1 317 ? 4.051 -24.625 -14.867 1 98.75 317 ALA B CA 1
ATOM 5758 C C . ALA B 1 317 ? 4.473 -25.984 -14.32 1 98.75 317 ALA B C 1
ATOM 5760 O O . ALA B 1 317 ? 5.637 -26.188 -13.969 1 98.75 317 ALA B O 1
ATOM 5761 N N . PHE B 1 318 ? 3.529 -26.906 -14.25 1 98.75 318 PHE B N 1
ATOM 5762 C CA . PHE B 1 318 ? 3.834 -28.234 -13.727 1 98.75 318 PHE B CA 1
ATOM 5763 C C . PHE B 1 318 ? 4.777 -28.984 -14.656 1 98.75 318 PHE B C 1
ATOM 5765 O O . PHE B 1 318 ? 5.648 -29.719 -14.203 1 98.75 318 PHE B O 1
ATOM 5772 N N . ALA B 1 319 ? 4.59 -28.766 -15.969 1 98.56 319 ALA B N 1
ATOM 5773 C CA . ALA B 1 319 ? 5.531 -29.359 -16.922 1 98.56 319 ALA B CA 1
ATOM 5774 C C . ALA B 1 319 ? 6.941 -28.828 -16.688 1 98.56 319 ALA B C 1
ATOM 5776 O O . ALA B 1 319 ? 7.91 -29.594 -16.703 1 98.56 319 ALA B O 1
ATOM 5777 N N . ALA B 1 320 ? 7.062 -27.531 -16.484 1 98.44 320 ALA B N 1
ATOM 5778 C CA . ALA B 1 320 ? 8.367 -26.922 -16.234 1 98.44 320 ALA B CA 1
ATOM 5779 C C . ALA B 1 320 ? 8.977 -27.453 -14.945 1 98.44 320 ALA B C 1
ATOM 5781 O O . ALA B 1 320 ? 10.203 -27.531 -14.82 1 98.44 320 ALA B O 1
ATOM 5782 N N . ALA B 1 321 ? 8.133 -27.844 -13.984 1 98.12 321 ALA B N 1
ATOM 5783 C CA . ALA B 1 321 ? 8.586 -28.391 -12.711 1 98.12 321 ALA B CA 1
ATOM 5784 C C . ALA B 1 321 ? 8.781 -29.891 -12.789 1 98.12 321 ALA B C 1
ATOM 5786 O O . ALA B 1 321 ? 9.125 -30.531 -11.797 1 98.12 321 ALA B O 1
ATOM 5787 N N . GLU B 1 322 ? 8.516 -30.469 -13.961 1 97.38 322 GLU B N 1
ATOM 5788 C CA . GLU B 1 322 ? 8.633 -31.906 -14.18 1 97.38 322 GLU B CA 1
ATOM 5789 C C . GLU B 1 322 ? 7.715 -32.688 -13.234 1 97.38 322 GLU B C 1
ATOM 5791 O O . GLU B 1 322 ? 8.133 -33.656 -12.625 1 97.38 322 GLU B O 1
ATOM 5796 N N . ARG B 1 323 ? 6.551 -32.125 -13.062 1 97.69 323 ARG B N 1
ATOM 5797 C CA . ARG B 1 323 ? 5.496 -32.75 -12.266 1 97.69 323 ARG B CA 1
ATOM 5798 C C . ARG B 1 323 ? 4.211 -32.906 -13.07 1 97.69 323 ARG B C 1
ATOM 5800 O O . ARG B 1 323 ? 3.988 -32.156 -14.031 1 97.69 323 ARG B O 1
ATOM 5807 N N . VAL B 1 324 ? 3.365 -33.781 -12.633 1 97.12 324 VAL B N 1
ATOM 5808 C CA . VAL B 1 324 ? 2.062 -33.969 -13.266 1 97.12 324 VAL B CA 1
ATOM 5809 C C . VAL B 1 324 ? 1.093 -32.906 -12.766 1 97.12 324 VAL B C 1
ATOM 5811 O O . VAL B 1 324 ? 1.014 -32.625 -11.57 1 97.12 324 VAL B O 1
ATOM 5814 N N . CYS B 1 325 ? 0.404 -32.312 -13.664 1 97.69 325 CYS B N 1
ATOM 5815 C CA . CYS B 1 325 ? -0.559 -31.266 -13.32 1 97.69 325 CYS B CA 1
ATOM 5816 C C . CYS B 1 325 ? -1.802 -31.859 -12.672 1 97.69 325 CYS B C 1
ATOM 5818 O O . CYS B 1 325 ? -2.506 -32.656 -13.289 1 97.69 325 CYS B O 1
ATOM 5820 N N . PRO B 1 326 ? -2.096 -31.453 -11.5 1 97.81 326 PRO B N 1
ATOM 5821 C CA . PRO B 1 326 ? -3.258 -32.031 -10.812 1 97.81 326 PRO B CA 1
ATOM 5822 C C . PRO B 1 326 ? -4.559 -31.312 -11.164 1 97.81 326 PRO B C 1
ATOM 5824 O O . PRO B 1 326 ? -5.637 -31.734 -10.727 1 97.81 326 PRO B O 1
ATOM 5827 N N . ILE B 1 327 ? -4.523 -30.266 -11.953 1 97.56 327 ILE B N 1
ATOM 5828 C CA . ILE B 1 327 ? -5.695 -29.438 -12.242 1 97.56 327 ILE B CA 1
ATOM 5829 C C . ILE B 1 327 ? -6.449 -30.016 -13.438 1 97.56 327 ILE B C 1
ATOM 5831 O O . ILE B 1 327 ? -5.852 -30.297 -14.484 1 97.56 327 ILE B O 1
ATOM 5835 N N . ARG B 1 328 ? -7.758 -30.156 -13.297 1 95.5 328 ARG B N 1
ATOM 5836 C CA . ARG B 1 328 ? -8.602 -30.719 -14.359 1 95.5 328 ARG B CA 1
ATOM 5837 C C . ARG B 1 328 ? -8.969 -29.641 -15.383 1 95.5 328 ARG B C 1
ATOM 5839 O O . ARG B 1 328 ? -9.086 -28.469 -15.039 1 95.5 328 ARG B O 1
ATOM 5846 N N . ASN B 1 329 ? -9.172 -30.062 -16.562 1 95.94 329 ASN B N 1
ATOM 5847 C CA . ASN B 1 329 ? -9.609 -29.188 -17.641 1 95.94 329 ASN B CA 1
ATOM 5848 C C . ASN B 1 329 ? -11.125 -29 -17.641 1 95.94 329 ASN B C 1
ATOM 5850 O O . ASN B 1 329 ? -11.805 -29.422 -18.562 1 95.94 329 ASN B O 1
ATOM 5854 N N . VAL B 1 330 ? -11.617 -28.266 -16.75 1 93.25 330 VAL B N 1
ATOM 5855 C CA . VAL B 1 330 ? -13.047 -28.172 -16.469 1 93.25 330 VAL B CA 1
ATOM 5856 C C . VAL B 1 330 ? -13.75 -27.422 -17.609 1 93.25 330 VAL B C 1
ATOM 5858 O O . VAL B 1 330 ? -14.93 -27.656 -17.875 1 93.25 330 VAL B O 1
ATOM 5861 N N . ARG B 1 331 ? -13.062 -26.562 -18.312 1 91.12 331 ARG B N 1
ATOM 5862 C CA . ARG B 1 331 ? -13.703 -25.734 -19.328 1 91.12 331 ARG B CA 1
ATOM 5863 C C . ARG B 1 331 ? -13.391 -26.25 -20.719 1 91.12 331 ARG B C 1
ATOM 5865 O O . ARG B 1 331 ? -13.742 -25.609 -21.719 1 91.12 331 ARG B O 1
ATOM 5872 N N . GLY B 1 332 ? -12.688 -27.297 -20.844 1 93 332 GLY B N 1
ATOM 5873 C CA . GLY B 1 332 ? -12.406 -27.938 -22.125 1 93 332 GLY B CA 1
ATOM 5874 C C . GLY B 1 332 ? -11.5 -27.109 -23.016 1 93 332 GLY B C 1
ATOM 5875 O O . GLY B 1 332 ? -11.711 -27.031 -24.219 1 93 332 GLY B O 1
ATOM 5876 N N . CYS B 1 333 ? -10.57 -26.453 -22.391 1 93.12 333 CYS B N 1
ATOM 5877 C CA . CYS B 1 333 ? -9.641 -25.641 -23.172 1 93.12 333 CYS B CA 1
ATOM 5878 C C . CYS B 1 333 ? -8.586 -26.5 -23.844 1 93.12 333 CYS B C 1
ATOM 5880 O O . CYS B 1 333 ? -8.344 -27.641 -23.422 1 93.12 333 CYS B O 1
ATOM 5882 N N . ARG B 1 334 ? -8.008 -25.969 -24.891 1 94.44 334 ARG B N 1
ATOM 5883 C CA . ARG B 1 334 ? -6.918 -26.656 -25.578 1 94.44 334 ARG B CA 1
ATOM 5884 C C . ARG B 1 334 ? -5.719 -26.844 -24.656 1 94.44 334 ARG B C 1
ATOM 5886 O O . ARG B 1 334 ? -5.293 -25.891 -23.984 1 94.44 334 ARG B O 1
ATOM 5893 N N . LYS B 1 335 ? -5.211 -28.031 -24.625 1 95.31 335 LYS B N 1
ATOM 5894 C CA . LYS B 1 335 ? -4.059 -28.328 -23.781 1 95.31 335 LYS B CA 1
ATOM 5895 C C . LYS B 1 335 ? -2.771 -27.781 -24.391 1 95.31 335 LYS B C 1
ATOM 5897 O O . LYS B 1 335 ? -2.447 -28.094 -25.547 1 95.31 335 LYS B O 1
ATOM 5902 N N . PRO B 1 336 ? -2.02 -27.047 -23.641 1 96.38 336 PRO B N 1
ATOM 5903 C CA . PRO B 1 336 ? -0.761 -26.516 -24.172 1 96.38 336 PRO B CA 1
ATOM 5904 C C . PRO B 1 336 ? 0.385 -27.531 -24.078 1 96.38 336 PRO B C 1
ATOM 5906 O O . PRO B 1 336 ? 0.263 -28.547 -23.406 1 96.38 336 PRO B O 1
ATOM 5909 N N . SER B 1 337 ? 1.457 -27.25 -24.844 1 96.19 337 SER B N 1
ATOM 5910 C CA . SER B 1 337 ? 2.691 -28.016 -24.812 1 96.19 337 SER B CA 1
ATOM 5911 C C . SER B 1 337 ? 3.891 -27.141 -24.469 1 96.19 337 SER B C 1
ATOM 5913 O O . SER B 1 337 ? 4.215 -26.203 -25.219 1 96.19 337 SER B O 1
ATOM 5915 N N . LEU B 1 338 ? 4.504 -27.531 -23.375 1 96.62 338 LEU B N 1
ATOM 5916 C CA . LEU B 1 338 ? 5.66 -26.734 -22.969 1 96.62 338 LEU B CA 1
ATOM 5917 C C . LEU B 1 338 ? 6.762 -26.797 -24.016 1 96.62 338 LEU B C 1
ATOM 5919 O O . LEU B 1 338 ? 7.418 -25.797 -24.297 1 96.62 338 LEU B O 1
ATOM 5923 N N . SER B 1 339 ? 7.004 -27.984 -24.562 1 95.75 339 SER B N 1
ATOM 5924 C CA . SER B 1 339 ? 8.039 -28.141 -25.578 1 95.75 339 SER B CA 1
ATOM 5925 C C . SER B 1 339 ? 7.77 -27.25 -26.781 1 95.75 339 SER B C 1
ATOM 5927 O O . SER B 1 339 ? 8.688 -26.625 -27.312 1 95.75 339 SER B O 1
ATOM 5929 N N . ALA B 1 340 ? 6.543 -27.172 -27.188 1 94.81 340 ALA B N 1
ATOM 5930 C CA . ALA B 1 340 ? 6.164 -26.297 -28.297 1 94.81 340 ALA B CA 1
ATOM 5931 C C . ALA B 1 340 ? 6.363 -24.828 -27.938 1 94.81 340 ALA B C 1
ATOM 5933 O O . ALA B 1 340 ? 6.867 -24.047 -28.75 1 94.81 340 ALA B O 1
ATOM 5934 N N . ALA B 1 341 ? 5.961 -24.516 -26.75 1 96.12 341 ALA B N 1
ATOM 5935 C CA . ALA B 1 341 ? 6.082 -23.141 -26.297 1 96.12 341 ALA B CA 1
ATOM 5936 C C . ALA B 1 341 ? 7.543 -22.703 -26.234 1 96.12 341 ALA B C 1
ATOM 5938 O O . ALA B 1 341 ? 7.883 -21.578 -26.625 1 96.12 341 ALA B O 1
ATOM 5939 N N . VAL B 1 342 ? 8.406 -23.562 -25.766 1 96.94 342 VAL B N 1
ATOM 5940 C CA . VAL B 1 342 ? 9.828 -23.266 -25.656 1 96.94 342 VAL B CA 1
ATOM 5941 C C . VAL B 1 342 ? 10.438 -23.062 -27.047 1 96.94 342 VAL B C 1
ATOM 5943 O O . VAL B 1 342 ? 11.258 -22.156 -27.25 1 96.94 342 VAL B O 1
ATOM 5946 N N . ARG B 1 343 ? 10.094 -23.906 -27.938 1 94.81 343 ARG B N 1
ATOM 5947 C CA . ARG B 1 343 ? 10.57 -23.75 -29.312 1 94.81 343 ARG B CA 1
ATOM 5948 C C . ARG B 1 343 ? 10.203 -22.391 -29.875 1 94.81 343 ARG B C 1
ATOM 5950 O O . ARG B 1 343 ? 11.031 -21.719 -30.484 1 94.81 343 ARG B O 1
ATOM 5957 N N . CYS B 1 344 ? 8.961 -22.016 -29.656 1 92.69 344 CYS B N 1
ATOM 5958 C CA . CYS B 1 344 ? 8.5 -20.719 -30.109 1 92.69 344 CYS B CA 1
ATOM 5959 C C . CYS B 1 344 ? 9.266 -19.594 -29.422 1 92.69 344 CYS B C 1
ATOM 5961 O O . CYS B 1 344 ? 9.688 -18.625 -30.062 1 92.69 344 CYS B O 1
ATOM 5963 N N . PHE B 1 345 ? 9.477 -19.766 -28.172 1 93.19 345 PHE B N 1
ATOM 5964 C CA . PHE B 1 345 ? 10.203 -18.781 -27.375 1 93.19 345 PHE B CA 1
ATOM 5965 C C . PHE B 1 345 ? 11.609 -18.562 -27.938 1 93.19 345 PHE B C 1
ATOM 5967 O O . PHE B 1 345 ? 12.055 -17.438 -28.094 1 93.19 345 PHE B O 1
ATOM 5974 N N . ARG B 1 346 ? 12.219 -19.578 -28.266 1 93.56 346 ARG B N 1
ATOM 5975 C CA . ARG B 1 346 ? 13.594 -19.531 -28.766 1 93.56 346 ARG B CA 1
ATOM 5976 C C . ARG B 1 346 ? 13.648 -18.875 -30.141 1 93.56 346 ARG B C 1
ATOM 5978 O O . ARG B 1 346 ? 14.656 -18.266 -30.5 1 93.56 346 ARG B O 1
ATOM 5985 N N . SER B 1 347 ? 12.562 -18.922 -30.844 1 91.25 347 SER B N 1
ATOM 5986 C CA . SER B 1 347 ? 12.5 -18.328 -32.188 1 91.25 347 SER B CA 1
ATOM 5987 C C . SER B 1 347 ? 11.992 -16.891 -32.125 1 91.25 347 SER B C 1
ATOM 5989 O O . SER B 1 347 ? 11.82 -16.25 -33.156 1 91.25 347 SER B O 1
ATOM 5991 N N . GLY B 1 348 ? 11.617 -16.406 -30.953 1 87.19 348 GLY B N 1
ATOM 5992 C CA . GLY B 1 348 ? 11.203 -15.031 -30.781 1 87.19 348 GLY B CA 1
ATOM 5993 C C . GLY B 1 348 ? 9.711 -14.828 -30.906 1 87.19 348 GLY B C 1
ATOM 5994 O O . GLY B 1 348 ? 9.234 -13.695 -31.047 1 87.19 348 GLY B O 1
ATOM 5995 N N . THR B 1 349 ? 9.008 -15.938 -30.891 1 85.31 349 THR B N 1
ATOM 5996 C CA . THR B 1 349 ? 7.551 -15.867 -30.969 1 85.31 349 THR B CA 1
ATOM 5997 C C . THR B 1 349 ? 6.91 -16.422 -29.703 1 85.31 349 THR B C 1
ATOM 5999 O O . THR B 1 349 ? 7.613 -16.906 -28.812 1 85.31 349 THR B O 1
ATOM 6002 N N . VAL B 1 350 ? 5.633 -16.125 -29.625 1 86.62 350 VAL B N 1
ATOM 6003 C CA . VAL B 1 350 ? 4.93 -16.641 -28.469 1 86.62 350 VAL B CA 1
ATOM 6004 C C . VAL B 1 350 ? 3.738 -17.484 -28.906 1 86.62 350 VAL B C 1
ATOM 6006 O O . VAL B 1 350 ? 2.859 -17 -29.625 1 86.62 350 VAL B O 1
ATOM 6009 N N . SER B 1 351 ? 3.779 -18.766 -28.578 1 86.94 351 SER B N 1
ATOM 6010 C CA . SER B 1 351 ? 2.682 -19.703 -28.766 1 86.94 351 SER B CA 1
ATOM 6011 C C . SER B 1 351 ? 2.793 -20.891 -27.812 1 86.94 351 SER B C 1
ATOM 6013 O O . SER B 1 351 ? 3.896 -21.281 -27.438 1 86.94 351 SER B O 1
ATOM 6015 N N . MET B 1 352 ? 1.646 -21.391 -27.422 1 89.38 352 MET B N 1
ATOM 6016 C CA . MET B 1 352 ? 1.686 -22.5 -26.469 1 89.38 352 MET B CA 1
ATOM 6017 C C . MET B 1 352 ? 1.178 -23.781 -27.125 1 89.38 352 MET B C 1
ATOM 6019 O O . MET B 1 352 ? 1.086 -24.828 -26.484 1 89.38 352 MET B O 1
ATOM 6023 N N . PHE B 1 353 ? 0.887 -23.688 -28.484 1 85.88 353 PHE B N 1
ATOM 6024 C CA . PHE B 1 353 ? 0.268 -24.844 -29.125 1 85.88 353 PHE B CA 1
ATOM 6025 C C . PHE B 1 353 ? 1.11 -25.312 -30.312 1 85.88 353 PHE B C 1
ATOM 6027 O O . PHE B 1 353 ? 1.792 -24.516 -30.953 1 85.88 353 PHE B O 1
ATOM 6034 N N . GLU B 1 354 ? 1.229 -26.625 -30.547 1 71.31 354 GLU B N 1
ATOM 6035 C CA . GLU B 1 354 ? 2.035 -27.281 -31.578 1 71.31 354 GLU B CA 1
ATOM 6036 C C . GLU B 1 354 ? 1.595 -26.844 -32.969 1 71.31 354 GLU B C 1
ATOM 6038 O O . GLU B 1 354 ? 2.428 -26.641 -33.875 1 71.31 354 GLU B O 1
ATOM 6043 N N . ASP B 1 355 ? 0.322 -26.922 -33.312 1 64.81 355 ASP B N 1
ATOM 6044 C CA . ASP B 1 355 ? -0.192 -26.766 -34.688 1 64.81 355 ASP B CA 1
ATOM 6045 C C . ASP B 1 355 ? -0.293 -25.297 -35.062 1 64.81 355 ASP B C 1
ATOM 6047 O O . ASP B 1 355 ? -0.849 -24.953 -36.094 1 64.81 355 ASP B O 1
ATOM 6051 N N . GLU B 1 356 ? -0.008 -24.469 -34.188 1 58.34 356 GLU B N 1
ATOM 6052 C CA . GLU B 1 356 ? -0.247 -23.078 -34.594 1 58.34 356 GLU B CA 1
ATOM 6053 C C . GLU B 1 356 ? 0.788 -22.641 -35.625 1 58.34 356 GLU B C 1
ATOM 6055 O O . GLU B 1 356 ? 1.99 -22.812 -35.438 1 58.34 356 GLU B O 1
ATOM 6060 N N . PRO B 1 357 ? 0.33 -22.484 -36.844 1 47.88 357 PRO B N 1
ATOM 6061 C CA . PRO B 1 357 ? 1.257 -21.984 -37.875 1 47.88 357 PRO B CA 1
ATOM 6062 C C . PRO B 1 357 ? 2.092 -20.797 -37.344 1 47.88 357 PRO B C 1
ATOM 6064 O O . PRO B 1 357 ? 1.604 -19.984 -36.562 1 47.88 357 PRO B O 1
ATOM 6067 N N . GLN B 1 358 ? 3.348 -21.031 -37.188 1 46.22 358 GLN B N 1
ATOM 6068 C CA . GLN B 1 358 ? 4.312 -20.016 -36.781 1 46.22 358 GLN B CA 1
ATOM 6069 C C . GLN B 1 358 ? 4.078 -18.719 -37.562 1 46.22 358 GLN B C 1
ATOM 6071 O O . GLN B 1 358 ? 4.281 -18.656 -38.781 1 46.22 358 GLN B O 1
ATOM 6076 N N . GLU B 1 359 ? 3.051 -18.109 -37.438 1 38.88 359 GLU B N 1
ATOM 6077 C CA . GLU B 1 359 ? 3.086 -16.812 -38.125 1 38.88 359 GLU B CA 1
ATOM 6078 C C . GLU B 1 359 ? 4.359 -16.047 -37.781 1 38.88 359 GLU B C 1
ATOM 6080 O O . GLU B 1 359 ? 4.691 -15.867 -36.625 1 38.88 359 GLU B O 1
ATOM 6085 N N . GLN B 1 360 ? 5.367 -16.203 -38.562 1 35.03 360 GLN B N 1
ATOM 6086 C CA . GLN B 1 360 ? 6.578 -15.406 -38.469 1 35.03 360 GLN B CA 1
ATOM 6087 C C . GLN B 1 360 ? 6.254 -13.961 -38.062 1 35.03 360 GLN B C 1
ATOM 6089 O O . GLN B 1 360 ? 5.418 -13.32 -38.719 1 35.03 360 GLN B O 1
ATOM 6094 N N . VAL B 1 361 ? 6.207 -13.688 -36.906 1 36.06 361 VAL B N 1
ATOM 6095 C CA . VAL B 1 361 ? 6.262 -12.25 -36.688 1 36.06 361 VAL B CA 1
ATOM 6096 C C . VAL B 1 361 ? 7.371 -11.641 -37.531 1 36.06 361 VAL B C 1
ATOM 6098 O O . VAL B 1 361 ? 8.547 -11.961 -37.375 1 36.06 361 VAL B O 1
ATOM 6101 N N . GLY B 1 362 ? 7.172 -11.492 -38.844 1 30.59 362 GLY B N 1
ATOM 6102 C CA . GLY B 1 362 ? 8.117 -10.781 -39.688 1 30.59 362 GLY B CA 1
ATOM 6103 C C . GLY B 1 362 ? 8.781 -9.609 -38.969 1 30.59 362 GLY B C 1
ATOM 6104 O O . GLY B 1 362 ? 8.094 -8.742 -38.438 1 30.59 362 GLY B O 1
ATOM 6105 N N . HIS B 1 363 ? 9.852 -9.938 -38.344 1 29.53 363 HIS B N 1
ATOM 6106 C CA . HIS B 1 363 ? 10.688 -8.773 -38.062 1 29.53 363 HIS B CA 1
ATOM 6107 C C . HIS B 1 363 ? 10.75 -7.84 -39.281 1 29.53 363 HIS B C 1
ATOM 6109 O O . HIS B 1 363 ? 11.164 -8.25 -40.375 1 29.53 363 HIS B O 1
ATOM 6115 N N . VAL B 1 364 ? 9.828 -7.027 -39.531 1 28.53 364 VAL B N 1
ATOM 6116 C CA . VAL B 1 364 ? 10.094 -5.98 -40.5 1 28.53 364 VAL B CA 1
ATOM 6117 C C . VAL B 1 364 ? 11.516 -5.453 -40.344 1 28.53 364 VAL B C 1
ATOM 6119 O O . VAL B 1 364 ? 11.867 -4.941 -39.281 1 28.53 364 VAL B O 1
ATOM 6122 N N . ASN B 1 365 ? 12.477 -6.176 -40.875 1 26.28 365 ASN B N 1
ATOM 6123 C CA . ASN B 1 365 ? 13.789 -5.578 -41.062 1 26.28 365 ASN B CA 1
ATOM 6124 C C . ASN B 1 365 ? 13.688 -4.141 -41.562 1 26.28 365 ASN B C 1
ATOM 6126 O O . ASN B 1 365 ? 13.016 -3.869 -42.562 1 26.28 365 ASN B O 1
ATOM 6130 N N . PRO B 1 366 ? 13.977 -3.17 -40.812 1 28.48 366 PRO B N 1
ATOM 6131 C CA . PRO B 1 366 ? 13.992 -1.836 -41.406 1 28.48 366 PRO B CA 1
ATOM 6132 C C . PRO B 1 366 ? 14.711 -1.803 -42.75 1 28.48 366 PRO B C 1
ATOM 6134 O O . PRO B 1 366 ? 15.836 -2.305 -42.875 1 28.48 366 PRO B O 1
ATOM 6137 N N . SER B 1 367 ? 14.141 -2.158 -43.844 1 27.62 367 SER B N 1
ATOM 6138 C CA . SER B 1 367 ? 14.711 -1.877 -45.156 1 27.62 367 SER B CA 1
ATOM 6139 C C . SER B 1 367 ? 15.547 -0.603 -45.156 1 27.62 367 SER B C 1
ATOM 6141 O O . SER B 1 367 ? 15.227 0.344 -44.438 1 27.62 367 SER B O 1
ATOM 6143 N N . SER B 1 368 ? 16.844 -0.765 -45.438 1 26.72 368 SER B N 1
ATOM 6144 C CA . SER B 1 368 ? 17.797 0.295 -45.719 1 26.72 368 SER B CA 1
ATOM 6145 C C . SER B 1 368 ? 17.203 1.341 -46.656 1 26.72 368 SER B C 1
ATOM 6147 O O . SER B 1 368 ? 17.094 1.116 -47.875 1 26.72 368 SER B O 1
ATOM 6149 N N . GLN B 1 369 ? 16.016 1.895 -46.406 1 25.2 369 GLN B N 1
ATOM 6150 C CA . GLN B 1 369 ? 15.641 3.008 -47.25 1 25.2 369 GLN B CA 1
ATOM 6151 C C . GLN B 1 369 ? 16.812 3.955 -47.469 1 25.2 369 GLN B C 1
ATOM 6153 O O . GLN B 1 369 ? 17.391 4.473 -46.531 1 25.2 369 GLN B O 1
ATOM 6158 N N . GLN B 1 370 ? 17.625 3.604 -48.5 1 25.08 370 GLN B N 1
ATOM 6159 C CA . GLN B 1 370 ? 18.5 4.586 -49.125 1 25.08 370 GLN B CA 1
ATOM 6160 C C . GLN B 1 370 ? 17.844 5.961 -49.156 1 25.08 370 GLN B C 1
ATOM 6162 O O . GLN B 1 370 ? 16.703 6.105 -49.625 1 25.08 370 GLN B O 1
ATOM 6167 N N . ASP B 1 371 ? 18.281 6.781 -48.219 1 24.3 371 ASP B N 1
ATOM 6168 C CA . ASP B 1 371 ? 18.078 8.227 -48.156 1 24.3 371 ASP B CA 1
ATOM 6169 C C . ASP B 1 371 ? 18.266 8.844 -49.562 1 24.3 371 ASP B C 1
ATOM 6171 O O . ASP B 1 371 ? 19.391 8.914 -50.062 1 24.3 371 ASP B O 1
ATOM 6175 N N . GLU B 1 372 ? 17.484 8.336 -50.562 1 24.89 372 GLU B N 1
ATOM 6176 C CA . GLU B 1 372 ? 17.469 9.273 -51.688 1 24.89 372 GLU B CA 1
ATOM 6177 C C . GLU B 1 372 ? 17.312 10.711 -51.188 1 24.89 372 GLU B C 1
ATOM 6179 O O . GLU B 1 372 ? 16.391 11.016 -50.438 1 24.89 372 GLU B O 1
ATOM 6184 N N . THR B 1 373 ? 18.453 11.383 -51.219 1 24.3 373 THR B N 1
ATOM 6185 C CA . THR B 1 373 ? 18.656 12.82 -51.062 1 24.3 373 THR B CA 1
ATOM 6186 C C . THR B 1 373 ? 17.594 13.594 -51.844 1 24.3 373 THR B C 1
ATOM 6188 O O . THR B 1 373 ? 17.609 13.625 -53.094 1 24.3 373 THR B O 1
ATOM 6191 N N . ALA B 1 374 ? 16.328 13.289 -51.438 1 21.12 374 ALA B N 1
ATOM 6192 C CA . ALA B 1 374 ? 15.352 14.133 -52.125 1 21.12 374 ALA B CA 1
ATOM 6193 C C . ALA B 1 374 ? 15.828 15.586 -52.188 1 21.12 374 ALA B C 1
ATOM 6195 O O . ALA B 1 374 ? 16.219 16.156 -51.156 1 21.12 374 ALA B O 1
ATOM 6196 N N . THR B 1 375 ? 16.312 15.938 -53.312 1 22.41 375 THR B N 1
ATOM 6197 C CA . THR B 1 375 ? 16.547 17.328 -53.719 1 22.41 375 THR B CA 1
ATOM 6198 C C . THR B 1 375 ? 15.328 18.188 -53.406 1 22.41 375 THR B C 1
ATOM 6200 O O . THR B 1 375 ? 14.242 17.969 -53.938 1 22.41 375 THR B O 1
ATOM 6203 N N . ILE B 1 376 ? 15.094 18.281 -52.031 1 22.66 376 ILE B N 1
ATOM 6204 C CA . ILE B 1 376 ? 14.133 19.328 -51.656 1 22.66 376 ILE B CA 1
ATOM 6205 C C . ILE B 1 376 ? 14.32 20.531 -52.594 1 22.66 376 ILE B C 1
ATOM 6207 O O . ILE B 1 376 ? 15.375 21.172 -52.562 1 22.66 376 ILE B O 1
ATOM 6211 N N . VAL B 1 377 ? 13.781 20.359 -53.75 1 20.81 377 VAL B N 1
ATOM 6212 C CA . VAL B 1 377 ? 13.586 21.531 -54.594 1 20.81 377 VAL B CA 1
ATOM 6213 C C . VAL B 1 377 ? 12.922 22.641 -53.781 1 20.81 377 VAL B C 1
ATOM 6215 O O . VAL B 1 377 ? 11.961 22.391 -53.062 1 20.81 377 VAL B O 1
ATOM 6218 N N . SER B 1 378 ? 13.672 23.641 -53.531 1 21 378 SER B N 1
ATOM 6219 C CA . SER B 1 378 ? 13.32 24.953 -52.969 1 21 378 SER B CA 1
ATOM 6220 C C . SER B 1 378 ? 12.055 25.5 -53.625 1 21 378 SER B C 1
ATOM 6222 O O . SER B 1 378 ? 12.086 25.938 -54.781 1 21 378 SER B O 1
ATOM 6224 N N . LEU B 1 379 ? 10.953 24.562 -53.531 1 19.8 379 LEU B N 1
ATOM 6225 C CA . LEU B 1 379 ? 9.828 25.266 -54.125 1 19.8 379 LEU B CA 1
ATOM 6226 C C . LEU B 1 379 ? 9.656 26.641 -53.5 1 19.8 379 LEU B C 1
ATOM 6228 O O . LEU B 1 379 ? 9.781 26.812 -52.281 1 19.8 379 LEU B O 1
ATOM 6232 N N . ALA B 1 380 ? 9.688 27.625 -54.312 1 20.27 380 ALA B N 1
ATOM 6233 C CA . ALA B 1 380 ? 9.406 29.047 -54.219 1 20.27 380 ALA B CA 1
ATOM 6234 C C . ALA B 1 380 ? 7.996 29.297 -53.688 1 20.27 380 ALA B C 1
ATOM 6236 O O . ALA B 1 380 ? 7.023 28.734 -54.188 1 20.27 380 ALA B O 1
ATOM 6237 N N . PRO B 1 381 ? 7.875 29.422 -52.312 1 19.53 381 PRO B N 1
ATOM 6238 C CA . PRO B 1 381 ? 6.633 29.906 -51.719 1 19.53 381 PRO B CA 1
ATOM 6239 C C . PRO B 1 381 ? 5.93 30.938 -52.594 1 19.53 381 PRO B C 1
ATOM 6241 O O . PRO B 1 381 ? 6.523 31.969 -52.938 1 19.53 381 PRO B O 1
ATOM 6244 N N . ASP B 1 382 ? 5.137 30.453 -53.594 1 18.7 382 ASP B N 1
ATOM 6245 C CA . ASP B 1 382 ? 4.156 31.391 -54.125 1 18.7 382 ASP B CA 1
ATOM 6246 C C . ASP B 1 382 ? 3.234 31.906 -53.031 1 18.7 382 ASP B C 1
ATOM 6248 O O . ASP B 1 382 ? 2.896 31.156 -52.094 1 18.7 382 ASP B O 1
ATOM 6252 N N . SER B 1 383 ? 2.967 33.188 -52.906 1 18.88 383 SER B N 1
ATOM 6253 C CA . SER B 1 383 ? 2.396 34.156 -51.969 1 18.88 383 SER B CA 1
ATOM 6254 C C . SER B 1 383 ? 0.898 33.938 -51.812 1 18.88 383 SER B C 1
ATOM 6256 O O . SER B 1 383 ? 0.266 34.562 -50.969 1 18.88 383 SER B O 1
ATOM 6258 N N . SER B 1 384 ? 0.226 33.125 -52.812 1 18.78 384 SER B N 1
ATOM 6259 C CA . SER B 1 384 ? -1.022 33.875 -52.875 1 18.78 384 SER B CA 1
ATOM 6260 C C . SER B 1 384 ? -1.896 33.625 -51.656 1 18.78 384 SER B C 1
ATOM 6262 O O . SER B 1 384 ? -1.711 32.625 -50.969 1 18.78 384 SER B O 1
ATOM 6264 N N . ILE B 1 385 ? -3.211 34.094 -51.812 1 19.17 385 ILE B N 1
ATOM 6265 C CA . ILE B 1 385 ? -4.117 34.938 -51.062 1 19.17 385 ILE B CA 1
ATOM 6266 C C . ILE B 1 385 ? -4.957 34.062 -50.125 1 19.17 385 ILE B C 1
ATOM 6268 O O . ILE B 1 385 ? -5.031 32.844 -50.281 1 19.17 385 ILE B O 1
ATOM 6272 N N . GLY B 1 386 ? -6.219 34.25 -50.062 1 17.78 386 GLY B N 1
ATOM 6273 C CA . GLY B 1 386 ? -7.109 34.844 -49.094 1 17.78 386 GLY B CA 1
ATOM 6274 C C . GLY B 1 386 ? -7.941 33.812 -48.344 1 17.78 386 GLY B C 1
ATOM 6275 O O . GLY B 1 386 ? -7.445 32.75 -48 1 17.78 386 GLY B O 1
ATOM 6276 N N . ASP B 1 387 ? -9.266 33.75 -48.469 1 19.27 387 ASP B N 1
ATOM 6277 C CA . ASP B 1 387 ? -10.336 34.125 -47.562 1 19.27 387 ASP B CA 1
ATOM 6278 C C . ASP B 1 387 ? -11.102 32.906 -47.094 1 19.27 387 ASP B C 1
ATOM 6280 O O . ASP B 1 387 ? -11.641 32.156 -47.906 1 19.27 387 ASP B O 1
ATOM 6284 N N . PRO B 1 388 ? -10.812 32.281 -45.969 1 21.88 388 PRO B N 1
ATOM 6285 C CA . PRO B 1 388 ? -11.305 31.031 -45.406 1 21.88 388 PRO B CA 1
ATOM 6286 C C . PRO B 1 388 ? -12.797 31.078 -45.062 1 21.88 388 PRO B C 1
ATOM 6288 O O . PRO B 1 388 ? -13.188 31.75 -44.094 1 21.88 388 PRO B O 1
ATOM 6291 N N . SER B 1 389 ? -13.727 31.188 -46.031 1 18.25 389 SER B N 1
ATOM 6292 C CA . SER B 1 389 ? -15.117 31.406 -45.656 1 18.25 389 SER B CA 1
ATOM 6293 C C . SER B 1 389 ? -15.672 30.234 -44.844 1 18.25 389 SER B C 1
ATOM 6295 O O . SER B 1 389 ? -15.141 29.125 -44.938 1 18.25 389 SER B O 1
ATOM 6297 N N . ALA B 1 390 ? -16.875 30.422 -44.219 1 19.83 390 ALA B N 1
ATOM 6298 C CA . ALA B 1 390 ? -17.688 30.234 -43.031 1 19.83 390 ALA B CA 1
ATOM 6299 C C . ALA B 1 390 ? -18.594 29 -43.156 1 19.83 390 ALA B C 1
ATOM 6301 O O . ALA B 1 390 ? -19.484 28.781 -42.344 1 19.83 390 ALA B O 1
ATOM 6302 N N . LEU B 1 391 ? -18.25 27.891 -43.875 1 18.53 391 LEU B N 1
ATOM 6303 C CA . LEU B 1 391 ? -19.391 27.031 -44.188 1 18.53 391 LEU B CA 1
ATOM 6304 C C . LEU B 1 391 ? -19.969 26.391 -42.938 1 18.53 391 LEU B C 1
ATOM 6306 O O . LEU B 1 391 ? -19.234 25.781 -42.156 1 18.53 391 LEU B O 1
ATOM 6310 N N . THR B 1 392 ? -21.203 26.797 -42.375 1 20.2 392 THR B N 1
ATOM 6311 C CA . THR B 1 392 ? -22.094 26.594 -41.25 1 20.2 392 THR B CA 1
ATOM 6312 C C . THR B 1 392 ? -22.766 25.219 -41.344 1 20.2 392 THR B C 1
ATOM 6314 O O . THR B 1 392 ? -23.594 24.984 -42.219 1 20.2 392 THR B O 1
ATOM 6317 N N . THR B 1 393 ? -22.109 24.047 -41.219 1 19.72 393 THR B N 1
ATOM 6318 C CA . THR B 1 393 ? -22.75 22.766 -41.5 1 19.72 393 THR B CA 1
ATOM 6319 C C . THR B 1 393 ? -23.75 22.391 -40.438 1 19.72 393 THR B C 1
ATOM 6321 O O . THR B 1 393 ? -23.406 22.344 -39.25 1 19.72 393 THR B O 1
ATOM 6324 N N . SER B 1 394 ? -25.047 22.625 -40.531 1 20.73 394 SER B N 1
ATOM 6325 C CA . SER B 1 394 ? -26.25 22.406 -39.75 1 20.73 394 SER B CA 1
ATOM 6326 C C . SER B 1 394 ? -26.484 20.922 -39.5 1 20.73 394 SER B C 1
ATOM 6328 O O . SER B 1 394 ? -26.5 20.125 -40.438 1 20.73 394 SER B O 1
ATOM 6330 N N . VAL B 1 395 ? -26.078 20.422 -38.344 1 20.42 395 VAL B N 1
ATOM 6331 C CA . VAL B 1 395 ? -26.062 19.047 -37.875 1 20.42 395 VAL B CA 1
ATOM 6332 C C . VAL B 1 395 ? -27.484 18.578 -37.562 1 20.42 395 VAL B C 1
ATOM 6334 O O . VAL B 1 395 ? -28.219 19.25 -36.844 1 20.42 395 VAL B O 1
ATOM 6337 N N . GLN B 1 396 ? -28.172 17.859 -38.438 1 22.06 396 GLN B N 1
ATOM 6338 C CA . GLN B 1 396 ? -29.516 17.281 -38.406 1 22.06 396 GLN B CA 1
ATOM 6339 C C . GLN B 1 396 ? -29.641 16.266 -37.281 1 22.06 396 GLN B C 1
ATOM 6341 O O . GLN B 1 396 ? -28.812 15.359 -37.156 1 22.06 396 GLN B O 1
ATOM 6346 N N . PRO B 1 397 ? -30.375 16.531 -36.219 1 21.02 397 PRO B N 1
ATOM 6347 C CA . PRO B 1 397 ? -30.531 15.75 -34.969 1 21.02 397 PRO B CA 1
ATOM 6348 C C . PRO B 1 397 ? -31.297 14.445 -35.188 1 21.02 397 PRO B C 1
ATOM 6350 O O . PRO B 1 397 ? -32.438 14.461 -35.625 1 21.02 397 PRO B O 1
ATOM 6353 N N . ARG B 1 398 ? -30.812 13.383 -35.719 1 20.64 398 ARG B N 1
ATOM 6354 C CA . ARG B 1 398 ? -31.609 12.203 -36.031 1 20.64 398 ARG B CA 1
ATOM 6355 C C . ARG B 1 398 ? -32.125 11.523 -34.781 1 20.64 398 ARG B C 1
ATOM 6357 O O . ARG B 1 398 ? -31.453 11.5 -33.75 1 20.64 398 ARG B O 1
ATOM 6364 N N . LEU B 1 399 ? -33.375 11.383 -34.594 1 22.28 399 LEU B N 1
ATOM 6365 C CA . LEU B 1 399 ? -34.375 10.891 -33.656 1 22.28 399 LEU B CA 1
ATOM 6366 C C . LEU B 1 399 ? -34.219 9.391 -33.438 1 22.28 399 LEU B C 1
ATOM 6368 O O . LEU B 1 399 ? -34.375 8.602 -34.375 1 22.28 399 LEU B O 1
ATOM 6372 N N . ARG B 1 400 ? -33.25 8.984 -32.562 1 17.88 400 ARG B N 1
ATOM 6373 C CA . ARG B 1 400 ? -32.938 7.562 -32.469 1 17.88 400 ARG B CA 1
ATOM 6374 C C . ARG B 1 400 ? -34.125 6.766 -31.938 1 17.88 400 ARG B C 1
ATOM 6376 O O . ARG B 1 400 ? -34.469 5.723 -32.5 1 17.88 400 ARG B O 1
ATOM 6383 N N . PRO B 1 401 ? -34.5 6.785 -30.625 1 19.69 401 PRO B N 1
ATOM 6384 C CA . PRO B 1 401 ? -34.25 5.516 -29.938 1 19.69 401 PRO B CA 1
ATOM 6385 C C . PRO B 1 401 ? -35.344 4.488 -30.172 1 19.69 401 PRO B C 1
ATOM 6387 O O . PRO B 1 401 ? -36.469 4.859 -30.4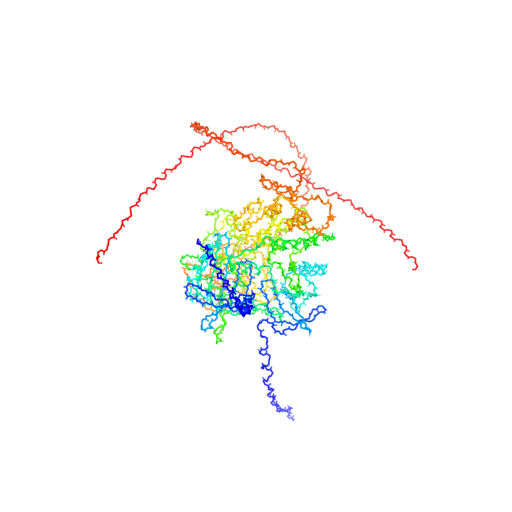84 1 19.69 401 PRO B O 1
ATOM 6390 N N . LYS B 1 402 ? -35.062 3.127 -29.969 1 19.16 402 LYS B N 1
ATOM 6391 C CA . LYS B 1 402 ? -35.344 1.734 -30.312 1 19.16 402 LYS B CA 1
ATOM 6392 C C . LYS B 1 402 ? -36.25 1.09 -29.266 1 19.16 402 LYS B C 1
ATOM 6394 O O . LYS B 1 402 ? -36.875 0.059 -29.531 1 19.16 402 LYS B O 1
ATOM 6399 N N . PRO B 1 403 ? -36.844 1.544 -28.125 1 19.97 403 PRO B N 1
ATOM 6400 C CA . PRO B 1 403 ? -36.781 0.447 -27.156 1 19.97 403 PRO B CA 1
ATOM 6401 C C . PRO B 1 403 ? -37.719 -0.71 -27.5 1 19.97 403 PRO B C 1
ATOM 6403 O O . PRO B 1 403 ? -38.906 -0.497 -27.734 1 19.97 403 PRO B O 1
ATOM 6406 N N . THR B 1 404 ? -37.281 -1.821 -27.938 1 18.38 404 THR B N 1
ATOM 6407 C CA . THR B 1 404 ? -38 -2.99 -28.406 1 18.38 404 THR B CA 1
ATOM 6408 C C . THR B 1 404 ? -38.594 -3.779 -27.234 1 18.38 404 THR B C 1
ATOM 6410 O O . THR B 1 404 ? -39.688 -4.289 -27.297 1 18.38 404 THR B O 1
ATOM 6413 N N . ALA B 1 405 ? -37.875 -4.188 -26.094 1 19.33 405 ALA B N 1
ATOM 6414 C CA . ALA B 1 405 ? -37.906 -5.625 -25.844 1 19.33 405 ALA B CA 1
ATOM 6415 C C . ALA B 1 405 ? -39.219 -6.047 -25.219 1 19.33 405 ALA B C 1
ATOM 6417 O O . ALA B 1 405 ? -39.906 -5.238 -24.578 1 19.33 405 ALA B O 1
ATOM 6418 N N . SER B 1 406 ? -39.469 -7.48 -25.266 1 19.53 406 SER B N 1
ATOM 6419 C CA . SER B 1 406 ? -40.406 -8.602 -25.328 1 19.53 406 SER B CA 1
ATOM 6420 C C . SER B 1 406 ? -40.688 -9.141 -23.938 1 19.53 406 SER B C 1
ATOM 6422 O O . SER B 1 406 ? -39.781 -9.523 -23.188 1 19.53 406 SER B O 1
ATOM 6424 N N . ALA B 1 407 ? -41.719 -8.828 -23.188 1 20.78 407 ALA B N 1
ATOM 6425 C CA . ALA B 1 407 ? -42.25 -9.234 -21.891 1 20.78 407 ALA B CA 1
ATOM 6426 C C . ALA B 1 407 ? -42.625 -10.711 -21.891 1 20.78 407 ALA B C 1
ATOM 6428 O O . ALA B 1 407 ? -43.219 -11.211 -20.938 1 20.78 407 ALA B O 1
ATOM 6429 N N . SER B 1 408 ? -41.75 -11.75 -22.156 1 18.75 408 SER B N 1
ATOM 6430 C CA . SER B 1 408 ? -42.406 -13.047 -22.141 1 18.75 408 SER B CA 1
ATOM 6431 C C . SER B 1 408 ? -42.688 -13.531 -20.719 1 18.75 408 SER B C 1
ATOM 6433 O O . SER B 1 408 ? -41.75 -13.609 -19.906 1 18.75 408 SER B O 1
ATOM 6435 N N . THR B 1 409 ? -43.781 -13.414 -20.094 1 20.8 409 THR B N 1
ATOM 6436 C CA . THR B 1 409 ? -44.375 -13.891 -18.844 1 20.8 409 THR B CA 1
ATOM 6437 C C . THR B 1 409 ? -44.406 -15.414 -18.797 1 20.8 409 THR B C 1
ATOM 6439 O O . THR B 1 409 ? -45.094 -16.047 -19.609 1 20.8 409 THR B O 1
ATOM 6442 N N . VAL B 1 410 ? -43.344 -16.234 -18.672 1 18.59 410 VAL B N 1
ATOM 6443 C CA . VAL B 1 410 ? -43.5 -17.688 -18.703 1 18.59 410 VAL B CA 1
ATOM 6444 C C . VAL B 1 410 ? -44.25 -18.156 -17.453 1 18.59 410 VAL B C 1
ATOM 6446 O O . VAL B 1 410 ? -44.156 -17.531 -16.406 1 18.59 410 VAL B O 1
ATOM 6449 N N . PRO B 1 411 ? -44.875 -19.422 -17.391 1 22.73 411 PRO B N 1
ATOM 6450 C CA . PRO B 1 411 ? -45.969 -20.297 -16.906 1 22.73 411 PRO B CA 1
ATOM 6451 C C . PRO B 1 411 ? -45.531 -21.141 -15.695 1 22.73 411 PRO B C 1
ATOM 6453 O O . PRO B 1 411 ? -46.344 -21.891 -15.141 1 22.73 411 PRO B O 1
ATOM 6456 N N . PHE B 1 412 ? -44.562 -20.969 -14.812 1 19.06 412 PHE B N 1
ATOM 6457 C CA . PHE B 1 412 ? -44.125 -22.219 -14.234 1 19.06 412 PHE B CA 1
ATOM 6458 C C . PHE B 1 412 ? -45.188 -22.859 -13.367 1 19.06 412 PHE B C 1
ATOM 6460 O O . PHE B 1 412 ? -45.688 -22.219 -12.422 1 19.06 412 PHE B O 1
ATOM 6467 N N . VAL B 1 413 ? -45.844 -24.047 -13.578 1 21.72 413 VAL B N 1
ATOM 6468 C CA . VAL B 1 413 ? -46.875 -25.016 -13.18 1 21.72 413 VAL B CA 1
ATOM 6469 C C . VAL B 1 413 ? -46.344 -25.859 -12.016 1 21.72 413 VAL B C 1
ATOM 6471 O O . VAL B 1 413 ? -47.094 -26.672 -11.461 1 21.72 413 VAL B O 1
ATOM 6474 N N . LEU B 1 414 ? -45.312 -25.734 -11.25 1 19.92 414 LEU B N 1
ATOM 6475 C CA . LEU B 1 414 ? -45 -27.016 -10.633 1 19.92 414 LEU B CA 1
ATOM 6476 C C . LEU B 1 414 ? -46.125 -27.5 -9.727 1 19.92 414 LEU B C 1
ATOM 6478 O O . LEU B 1 414 ? -46.656 -26.719 -8.938 1 19.92 414 LEU B O 1
ATOM 6482 N N . GLN B 1 415 ? -46.781 -28.766 -9.82 1 20.66 415 GLN B N 1
ATOM 6483 C CA . GLN B 1 415 ? -47.719 -29.828 -9.516 1 20.66 415 GLN B CA 1
ATOM 6484 C C . GLN B 1 415 ? -47.625 -30.266 -8.062 1 20.66 415 GLN B C 1
ATOM 6486 O O . GLN B 1 415 ? -48.625 -30.359 -7.352 1 20.66 415 GLN B O 1
ATOM 6491 N N . ASP B 1 416 ? -46.781 -31.312 -7.59 1 20.41 416 ASP B N 1
ATOM 6492 C CA . ASP B 1 416 ? -47.219 -32.625 -7.133 1 20.41 416 ASP B CA 1
ATOM 6493 C C . ASP B 1 416 ? -47.469 -32.625 -5.633 1 20.41 416 ASP B C 1
ATOM 6495 O O . ASP B 1 416 ? -48.312 -33.406 -5.148 1 20.41 416 ASP B O 1
ATOM 6499 N N . SER B 1 417 ? -46.656 -32.219 -4.652 1 22.73 417 SER B N 1
ATOM 6500 C CA . SER B 1 417 ? -46.469 -33.344 -3.738 1 22.73 417 SER B CA 1
ATOM 6501 C C . SER B 1 417 ? -47.719 -33.594 -2.896 1 22.73 417 SER B C 1
ATOM 6503 O O . SER B 1 417 ? -48.219 -32.656 -2.256 1 22.73 417 SER B O 1
ATOM 6505 N N . LYS B 1 418 ? -48.438 -34.688 -3.094 1 22.75 418 LYS B N 1
ATOM 6506 C CA . LYS B 1 418 ? -49.312 -35.656 -2.441 1 22.75 418 LYS B CA 1
ATOM 6507 C C . LYS B 1 418 ? -48.844 -35.938 -1.013 1 22.75 418 LYS B C 1
ATOM 6509 O O . LYS B 1 418 ? -49.656 -35.938 -0.083 1 22.75 418 LYS B O 1
ATOM 6514 N N . VAL B 1 419 ? -47.906 -37.062 -0.701 1 22.52 419 VAL B N 1
ATOM 6515 C CA . VAL B 1 419 ? -48.062 -37.906 0.462 1 22.52 419 VAL B CA 1
ATOM 6516 C C . VAL B 1 419 ? -47.719 -37.125 1.733 1 22.52 419 VAL B C 1
ATOM 6518 O O . VAL B 1 419 ? -46.75 -36.406 1.777 1 22.52 419 VAL B O 1
#